Protein AF-A0A3E0NL50-F1 (afdb_monomer)

Foldseek 3Di:
DDPPPPPDVVVVVVVVVVVVVVVVVVVVVVVVVVVVLVVVLQVLLVVLQVCLVVVVLVSNLVSLVVVVVVDVPDDDCADPSNVSSLVSNCSSCVVVVNLVVSLVVLLVSLQRPNNQQDADDPVSLCSVLVSCVQQVVLVSNLVSLVSNCVNVVPNPSSVQSNLLSCCQAPLVVSLVVLLVCVVVVHDDDLVSLLSSLVSCLVLLNLVSSDSSLDDAFDPPDDPVSRVSSLLSQLLSCLSQLHLVSNLVSLVVVVVVPDDPLNSLLSSLCSCVLQVVDDLVVSLVSLVVNQVVLVPDPDVVSVLVSLLVNLLSCVLVVVLVVSLVSVVVCCVPPVDHFLDDNVQSVLSNVVVVVVVVVPADFFKFKEKEFQDAQQKKKWKFDAPPPAQQDATDIDGDRHRMDIDIGGFDLFWIKMWIAHNVRFTQFIATHGGDGHYYHYAYRPGDRPVQLPLLPLPCQDPAFAADPPFAFEAAEAEAQAGSRLVNVCVSSSLLVLVVVLLQQFEWEWEFAVVLALQSLVCLQFFFPLPDDPPLVVLVSVQFSSQFSSSHNARPSVVCVVVTDPGDTLQQLQALAQAKAAAAADRGGPVDPQHHQWIGHDNRDIDRNRRQRQFAADDPVLCVSFPQLVVCCVDPLVRLLRRLVSQLVNSLVVLLVVRHRHHHHYSNSLLVVCLRWVNRNRDPHTPRQNGSSSSSSSSVSVSVSSVSRSDGQSYKYWYWHSFHDSHSSDTHRTIIIGMHHPLGDRSHYDPAHFYSSQNSQLNCVSNPHHDPGDNRSCVVSSVSRVVVVVVVPDDPDDD

Solvent-accessible surface area (backbone atoms only — not comparable to full-atom values): 41735 Å² total; per-residue (Å²): 138,81,86,77,78,77,82,57,72,67,56,60,56,50,52,53,50,52,53,51,49,51,51,52,51,50,51,50,49,54,50,50,54,51,50,56,49,51,52,52,53,48,53,53,34,49,50,26,40,50,26,40,73,70,70,37,32,67,62,12,48,56,57,44,61,57,45,53,62,52,46,79,72,70,61,81,87,55,44,74,58,58,53,54,35,51,56,32,39,31,55,20,29,46,76,70,70,41,43,71,57,31,22,52,56,40,27,59,60,54,60,47,80,73,37,79,73,61,46,67,59,68,70,57,44,48,42,12,34,54,37,23,47,69,70,67,36,26,72,53,30,32,52,32,48,53,48,27,36,67,46,59,74,47,66,75,83,48,51,61,62,39,46,61,26,38,39,77,80,38,44,68,61,44,44,53,51,52,44,54,36,49,76,72,66,50,90,68,64,65,67,60,55,52,50,48,28,49,57,24,48,79,63,75,31,24,68,58,25,45,58,65,59,50,97,58,70,66,95,85,54,53,67,70,59,42,51,53,45,41,51,53,49,24,49,25,23,24,44,61,47,27,54,68,45,25,52,53,36,50,52,55,41,41,76,74,65,52,44,73,35,45,49,26,35,52,47,21,49,44,32,47,56,20,60,60,43,54,72,70,59,25,49,50,29,34,60,67,12,58,92,46,44,93,69,37,95,50,70,64,57,47,45,48,45,49,38,52,48,30,52,55,28,40,79,69,68,38,27,78,58,17,49,56,50,48,53,55,38,37,76,72,66,74,52,56,76,53,66,49,68,65,57,48,53,46,54,49,49,49,67,51,42,62,79,68,69,65,56,92,75,31,47,14,38,41,32,42,33,66,46,44,66,53,21,35,41,32,32,52,62,55,77,93,54,65,60,72,49,71,56,52,76,43,75,31,83,35,48,54,47,79,45,83,41,60,17,56,96,53,63,46,35,40,38,32,25,42,79,86,68,46,52,32,42,28,33,27,36,68,47,51,67,74,37,75,44,74,47,72,51,69,76,41,84,53,73,62,73,68,72,59,71,70,71,80,72,66,96,60,60,49,84,49,89,83,69,57,31,39,40,38,40,31,37,28,41,35,29,29,51,62,53,45,54,36,50,76,66,65,58,29,63,42,55,54,48,47,46,54,56,3,29,31,36,39,24,37,18,87,64,45,37,63,23,38,28,48,45,27,29,41,28,36,65,63,87,80,56,67,75,61,47,53,52,40,36,55,19,20,42,52,9,22,48,93,48,8,62,54,31,91,46,55,80,51,58,86,75,50,74,90,60,73,38,46,45,54,66,48,0,45,42,89,37,24,16,35,32,42,58,54,62,34,17,64,62,42,81,89,40,44,42,26,33,20,34,51,66,50,44,76,44,77,57,78,88,67,46,71,57,38,80,78,48,75,65,64,44,69,64,37,90,72,46,73,74,38,55,89,40,75,55,24,56,31,52,11,26,40,48,13,42,52,47,40,53,47,54,50,52,77,64,65,76,60,33,33,42,38,33,38,30,62,34,48,33,59,35,36,39,46,38,34,44,78,67,65,42,74,44,76,58,68,71,81,42,69,47,58,49,48,54,36,50,52,25,57,54,49,40,53,51,67,66,63,43,38,52,43,24,34,44,34,46,29,26,41,13,5,59,64,52,47,87,36,62,23,41,56,6,27,33,38,35,35,38,68,39,51,53,53,57,33,70,52,92,60,65,27,32,43,39,6,48,33,40,47,55,39,43,76,72,73,43,88,73,101,42,40,43,36,62,41,58,72,59,51,60,46,34,56,62,48,62,68,56,73,73,58,75,82,77,89,126

Mean predicted aligned error: 12.33 Å

pLDDT: mean 82.99, std 14.35, range [34.38, 98.44]

Secondary structure (DSSP, 8-state):
--------HHHHHHHHHHHHHHHHHHHHHHHHHHHHHHHHHHHHHHHHHHHHHTT-HHHHHHHHHHHHHHHHHH--S--HHHHHHHHHHHHHHHHTT-HHHHHHHHHHHHH-TT-TT----HHHHHHHHHHHHHTT-HHHHHHHHHHHHHHHS-TTTTHHHHHHHHHTT-HHHHHHHHHHHHHTT----HHHHHHHHHHHHTTT-HHHHHHHH-SS--TT--HHHHHHHHHHHHHHHHHTT-HHHHHHHHHHHHTTT--HHHHHHHHHHHHHHTTSS-HHHHHHHHHTTGGGGGG-S-HHHHHHHHHHHHHHHHHTT-HHHHHHHHHHHHHHHS--TT--HHHHHHHHHHHHHTTTT--TT-EEEEEEES--TT-EEEEPPPTTS-TTPPPEEEE-SSSEEEEEEE--SSPEEEEEE-TTS-EEEEEEE---TT-EEEEE------------------SSPBPP-S---EEEEEETT--HHHHHHHHHTT--HHHHHHHHHSEEEEEE-SS--HHHHHHHHHSTT----HHHHHHHHHHHHHHHSTT--S-TTGGGGGGS--PPPHHHHHHTTT--EEEES---SSS-TTSTTEEE-STT-EEE-TT--S--PPPHHHHHHSTTGGGTTTSHHHHHHHHHHHHHHHHHHHHHH---SEEEEEETHHHHHHHHHHHHHHSSB--TT--HHHHHHHHHHHHHHHHHHH-BSS-EEEEE-S-EEEETTEEESEEEEEEESTT--TTEE-SSPEEGGGHHHHHHHHTT-------TTTHHHHHHHHHHHHHHTS-----

Structure (mmCIF, N/CA/C/O backbone):
data_AF-A0A3E0NL50-F1
#
_entry.id   AF-A0A3E0NL50-F1
#
loop_
_atom_site.group_PDB
_atom_site.id
_atom_site.type_symbol
_atom_site.label_atom_id
_atom_site.label_alt_id
_atom_site.label_comp_id
_atom_site.label_asym_id
_atom_site.label_entity_id
_atom_site.label_seq_id
_atom_site.pdbx_PDB_ins_code
_atom_site.Cartn_x
_atom_site.Cartn_y
_atom_site.Cartn_z
_atom_site.occupancy
_atom_site.B_iso_or_equiv
_atom_site.auth_seq_id
_atom_site.auth_comp_id
_atom_site.auth_asym_id
_atom_site.auth_atom_id
_atom_site.pdbx_PDB_model_num
ATOM 1 N N . MET A 1 1 ? -16.130 -70.785 71.640 1.00 41.66 1 MET A N 1
ATOM 2 C CA . MET A 1 1 ? -14.983 -70.011 72.163 1.00 41.66 1 MET A CA 1
ATOM 3 C C . MET A 1 1 ? -15.136 -68.603 71.625 1.00 41.66 1 MET A C 1
ATOM 5 O O . MET A 1 1 ? -15.283 -68.473 70.420 1.00 41.66 1 MET A O 1
ATOM 9 N N . SER A 1 2 ? -15.252 -67.602 72.498 1.00 42.31 2 SER A N 1
ATOM 10 C CA . SER A 1 2 ? -15.604 -66.226 72.123 1.00 42.31 2 SER A CA 1
ATOM 11 C C . SER A 1 2 ? -14.499 -65.293 72.600 1.00 42.31 2 SER A C 1
ATOM 13 O O . SER A 1 2 ? -14.381 -65.048 73.800 1.00 42.31 2 SER A O 1
ATOM 15 N N . GLU A 1 3 ? -13.659 -64.822 71.679 1.00 45.75 3 GLU A N 1
ATOM 16 C CA . GLU A 1 3 ? -12.664 -63.793 71.980 1.00 45.75 3 GLU A CA 1
ATOM 17 C C . GLU A 1 3 ? -13.363 -62.435 72.072 1.00 45.75 3 GLU A C 1
ATOM 19 O O . GLU A 1 3 ? -13.596 -61.747 71.078 1.00 45.75 3 GLU A O 1
ATOM 24 N N . ALA A 1 4 ? -13.720 -62.049 73.296 1.00 51.16 4 ALA A N 1
ATOM 25 C CA . ALA A 1 4 ? -14.213 -60.713 73.588 1.00 51.16 4 ALA A CA 1
ATOM 26 C C . ALA A 1 4 ? -13.053 -59.707 73.494 1.00 51.16 4 ALA A C 1
ATOM 28 O O . ALA A 1 4 ? -12.377 -59.421 74.483 1.00 51.16 4 ALA A O 1
ATOM 29 N N . ALA A 1 5 ? -12.818 -59.173 72.294 1.00 52.50 5 ALA A N 1
ATOM 30 C CA . ALA A 1 5 ? -11.854 -58.104 72.070 1.00 52.50 5 ALA A CA 1
ATOM 31 C C . ALA A 1 5 ? -12.273 -56.841 72.845 1.00 52.50 5 ALA A C 1
ATOM 33 O O . ALA A 1 5 ? -13.161 -56.092 72.433 1.00 52.50 5 ALA A O 1
ATOM 34 N N . THR A 1 6 ? -11.628 -56.600 73.987 1.00 54.03 6 THR A N 1
ATOM 35 C CA . THR A 1 6 ? -11.828 -55.394 74.793 1.00 54.03 6 THR A CA 1
ATOM 36 C C . THR A 1 6 ? -11.326 -54.174 74.024 1.00 54.03 6 THR A C 1
ATOM 38 O O . THR A 1 6 ? -10.121 -53.918 73.961 1.00 54.03 6 THR A O 1
ATOM 41 N N . ASN A 1 7 ? -12.254 -53.418 73.436 1.00 58.59 7 ASN A N 1
ATOM 42 C CA . ASN A 1 7 ? -11.962 -52.165 72.748 1.00 58.59 7 ASN A CA 1
ATOM 43 C C . ASN A 1 7 ? -11.569 -51.091 73.776 1.00 58.59 7 ASN A C 1
ATOM 45 O O . ASN A 1 7 ? -12.418 -50.388 74.318 1.00 58.59 7 ASN A O 1
ATOM 49 N N . ASP A 1 8 ? -10.273 -50.996 74.068 1.00 59.62 8 ASP A N 1
ATOM 50 C CA . ASP A 1 8 ? -9.720 -49.995 74.977 1.00 59.62 8 ASP A CA 1
ATOM 51 C C . ASP A 1 8 ? -9.766 -48.588 74.334 1.00 59.62 8 ASP A C 1
ATOM 53 O O . ASP A 1 8 ? -9.030 -48.329 73.370 1.00 59.62 8 ASP A O 1
ATOM 57 N N . PRO A 1 9 ? -10.575 -47.643 74.861 1.00 59.41 9 PRO A N 1
ATOM 58 C CA . PRO A 1 9 ? -10.674 -46.287 74.322 1.00 59.41 9 PRO A CA 1
ATOM 59 C C . PRO A 1 9 ? -9.377 -45.468 74.473 1.00 59.41 9 PRO A C 1
ATOM 61 O O . PRO A 1 9 ? -9.262 -44.395 73.870 1.00 59.41 9 PRO A O 1
ATOM 64 N N . SER A 1 10 ? -8.379 -45.951 75.227 1.00 61.84 10 SER A N 1
ATOM 65 C CA . SER A 1 10 ? -7.043 -45.345 75.276 1.00 61.84 10 SER A CA 1
ATOM 66 C C . SER A 1 10 ? -6.328 -45.420 73.915 1.00 61.84 10 SER A C 1
ATOM 68 O O . SER A 1 10 ? -5.708 -44.437 73.492 1.00 61.84 10 SER A O 1
ATOM 70 N N . ARG A 1 11 ? -6.487 -46.531 73.172 1.00 63.06 11 ARG A N 1
ATOM 71 C CA . ARG A 1 11 ? -5.822 -46.755 71.874 1.00 63.06 11 ARG A CA 1
ATOM 72 C C . ARG A 1 11 ? -6.286 -45.763 70.810 1.00 63.06 11 ARG A C 1
ATOM 74 O O . ARG A 1 11 ? -5.451 -45.202 70.106 1.00 63.06 11 ARG A O 1
ATOM 81 N N . GLY A 1 12 ? -7.587 -45.470 70.741 1.00 69.81 12 GLY A N 1
ATOM 82 C CA . GLY A 1 12 ? -8.133 -44.491 69.791 1.00 69.81 12 GLY A CA 1
ATOM 83 C C . GLY A 1 12 ? -7.579 -43.075 70.000 1.00 69.81 12 GLY A C 1
ATOM 84 O O . GLY A 1 12 ? -7.231 -42.389 69.039 1.00 69.81 12 GLY A O 1
ATOM 85 N N . ARG A 1 13 ? -7.406 -42.654 71.263 1.00 75.50 13 ARG A N 1
ATOM 86 C CA . ARG A 1 13 ? -6.807 -41.348 71.600 1.00 75.50 13 ARG A CA 1
ATOM 87 C C . ARG A 1 13 ? -5.310 -41.289 71.293 1.00 75.50 13 ARG A C 1
ATOM 89 O O . ARG A 1 13 ? -4.818 -40.222 70.931 1.00 75.50 13 ARG A O 1
ATOM 96 N N . LEU A 1 14 ? -4.594 -42.407 71.428 1.00 79.88 14 LEU A N 1
ATOM 97 C CA . LEU A 1 14 ? -3.179 -42.497 71.066 1.00 79.88 14 LEU A CA 1
ATOM 98 C C . LEU A 1 14 ? -2.991 -42.372 69.547 1.00 79.88 14 LEU A C 1
ATOM 100 O O . LEU A 1 14 ? -2.214 -41.530 69.104 1.00 79.88 14 LEU A O 1
ATOM 104 N N . VAL A 1 15 ? -3.753 -43.138 68.757 1.00 81.00 15 VAL A N 1
ATOM 105 C CA . VAL A 1 15 ? -3.698 -43.099 67.284 1.00 81.00 15 VAL A CA 1
ATOM 106 C C . VAL A 1 15 ? -4.024 -41.700 66.757 1.00 81.00 15 VAL A C 1
ATOM 108 O O . VAL A 1 15 ? -3.262 -41.169 65.955 1.00 81.00 15 VAL A O 1
ATOM 111 N N . LEU A 1 16 ? -5.084 -41.054 67.261 1.00 84.25 16 LEU A N 1
ATOM 112 C CA . LEU A 1 16 ? -5.447 -39.695 66.841 1.00 84.25 16 LEU A CA 1
ATOM 113 C C . LEU A 1 16 ? -4.331 -38.673 67.123 1.00 84.25 16 LEU A C 1
ATOM 115 O O . LEU A 1 16 ? -4.051 -37.824 66.281 1.00 84.25 16 LEU A O 1
ATOM 119 N N . ARG A 1 17 ? -3.659 -38.767 68.280 1.00 86.69 17 ARG A N 1
ATOM 120 C CA . ARG A 1 17 ? -2.524 -37.891 68.625 1.00 86.69 17 ARG A CA 1
ATOM 121 C C . ARG A 1 17 ? -1.309 -38.125 67.730 1.00 86.69 17 ARG A C 1
ATOM 123 O O . ARG A 1 17 ? -0.671 -37.155 67.339 1.00 86.69 17 ARG A O 1
ATOM 130 N N . VAL A 1 18 ? -1.005 -39.380 67.391 1.00 87.00 18 VAL A N 1
ATOM 131 C CA . VAL A 1 18 ? 0.091 -39.717 66.468 1.00 87.00 18 VAL A CA 1
ATOM 132 C C . VAL A 1 18 ? -0.210 -39.197 65.061 1.00 87.00 18 VAL A C 1
ATOM 134 O O . VAL A 1 18 ? 0.647 -38.552 64.469 1.00 87.00 18 VAL A O 1
ATOM 137 N N . VAL A 1 19 ? -1.433 -39.386 64.553 1.00 88.88 19 VAL A N 1
ATOM 138 C CA . VAL A 1 19 ? -1.855 -38.853 63.244 1.00 88.88 19 VAL A CA 1
ATOM 139 C C . VAL A 1 19 ? -1.780 -37.323 63.214 1.00 88.88 19 VAL A C 1
ATOM 141 O O . VAL A 1 19 ? -1.236 -36.764 62.264 1.00 88.88 19 VAL A O 1
ATOM 144 N N . LEU A 1 20 ? -2.249 -36.638 64.265 1.00 90.38 20 LEU A N 1
ATOM 145 C CA . LEU A 1 20 ? -2.163 -35.177 64.361 1.00 90.38 20 LEU A CA 1
ATOM 146 C C . LEU A 1 20 ? -0.705 -34.685 64.410 1.00 90.38 20 LEU A C 1
ATOM 148 O O . LEU A 1 20 ? -0.370 -33.701 63.757 1.00 90.38 20 LEU A O 1
ATOM 152 N N . LEU A 1 21 ? 0.171 -35.378 65.147 1.00 92.19 21 LEU A N 1
ATOM 153 C CA . LEU A 1 21 ? 1.597 -35.052 65.224 1.00 92.19 21 LEU A CA 1
ATOM 154 C C . LEU A 1 21 ? 2.298 -35.254 63.873 1.00 92.19 21 LEU A C 1
ATOM 156 O O . LEU A 1 21 ? 3.069 -34.394 63.460 1.00 92.19 21 LEU A O 1
ATOM 160 N N . VAL A 1 22 ? 2.008 -36.349 63.165 1.00 91.88 22 VAL A N 1
ATOM 161 C CA . VAL A 1 22 ? 2.548 -36.615 61.820 1.00 91.88 22 VAL A CA 1
ATOM 162 C C . VAL A 1 22 ? 2.063 -35.564 60.818 1.00 91.88 22 VAL A C 1
ATOM 164 O O . VAL A 1 22 ? 2.869 -35.067 60.037 1.00 91.88 22 VAL A O 1
ATOM 167 N N . LEU A 1 23 ? 0.790 -35.155 60.879 1.00 92.31 23 LEU A N 1
ATOM 168 C CA . LEU A 1 23 ? 0.261 -34.050 60.071 1.00 92.31 23 LEU A CA 1
ATOM 169 C C . LEU A 1 23 ? 0.956 -32.718 60.384 1.00 92.31 23 LEU A C 1
ATOM 171 O O . LEU A 1 23 ? 1.362 -32.018 59.460 1.00 92.31 23 LEU A O 1
ATOM 175 N N . LEU A 1 24 ? 1.148 -32.380 61.663 1.00 92.88 2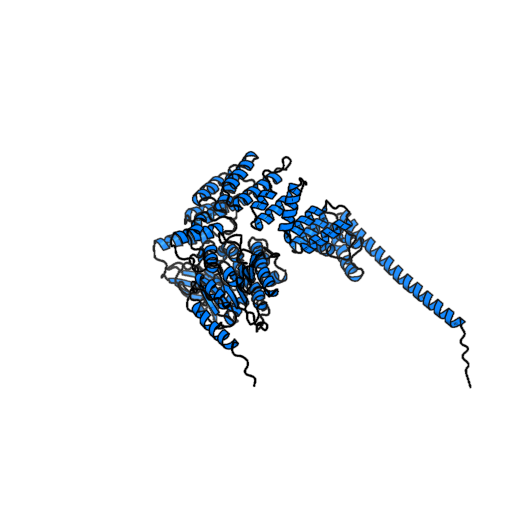4 LEU A N 1
ATOM 176 C CA . LEU A 1 24 ? 1.859 -31.164 62.071 1.00 92.88 24 LEU A CA 1
ATOM 177 C C . LEU A 1 24 ? 3.326 -31.172 61.619 1.00 92.88 24 LEU A C 1
ATOM 179 O O . LEU A 1 24 ? 3.813 -30.154 61.133 1.00 92.88 24 LEU A O 1
ATOM 183 N N . LEU A 1 25 ? 4.017 -32.311 61.717 1.00 92.12 25 LEU A N 1
ATOM 184 C CA . LEU A 1 25 ? 5.388 -32.471 61.225 1.00 92.12 25 LEU A CA 1
ATOM 185 C C . LEU A 1 25 ? 5.463 -32.387 59.694 1.00 92.12 25 LEU A C 1
ATOM 187 O O . LEU A 1 25 ? 6.378 -31.754 59.172 1.00 92.12 25 LEU A O 1
ATOM 191 N N . ALA A 1 26 ? 4.495 -32.955 58.969 1.00 91.44 26 ALA A N 1
ATOM 192 C CA . ALA A 1 26 ? 4.411 -32.836 57.514 1.00 91.44 26 ALA A CA 1
ATOM 193 C C . ALA A 1 26 ? 4.161 -31.381 57.076 1.00 91.44 26 ALA A C 1
ATOM 195 O O . ALA A 1 26 ? 4.843 -30.883 56.183 1.00 91.44 26 ALA A O 1
ATOM 196 N N . VAL A 1 27 ? 3.247 -30.667 57.744 1.00 92.62 27 VAL A N 1
ATOM 197 C CA . VAL A 1 27 ? 3.006 -29.233 57.507 1.00 92.62 27 VAL A CA 1
ATOM 198 C C . VAL A 1 27 ? 4.258 -28.411 57.824 1.00 92.62 27 VAL A C 1
ATOM 200 O O . VAL A 1 27 ? 4.662 -27.591 57.003 1.00 92.62 27 VAL A O 1
ATOM 203 N N . ALA A 1 28 ? 4.922 -28.661 58.956 1.00 91.50 28 ALA A N 1
ATOM 204 C CA . ALA A 1 28 ? 6.165 -27.981 59.320 1.00 91.50 28 ALA A CA 1
ATOM 205 C C . ALA A 1 28 ? 7.293 -28.240 58.306 1.00 91.50 28 ALA A C 1
ATOM 207 O O . ALA A 1 28 ? 7.998 -27.305 57.934 1.00 91.50 28 ALA A O 1
ATOM 208 N N . ALA A 1 29 ? 7.431 -29.469 57.797 1.00 91.44 29 ALA A N 1
ATOM 209 C CA . ALA A 1 29 ? 8.400 -29.804 56.754 1.00 91.44 29 ALA A CA 1
ATOM 210 C C . ALA A 1 29 ? 8.091 -29.091 55.425 1.00 91.44 29 ALA A C 1
ATOM 212 O O . ALA A 1 29 ? 8.995 -28.529 54.808 1.00 91.44 29 ALA A O 1
ATOM 213 N N . VAL A 1 30 ? 6.821 -29.038 55.003 1.00 88.69 30 VAL A N 1
ATOM 214 C CA . VAL A 1 30 ? 6.399 -28.294 53.800 1.00 88.69 30 VAL A CA 1
ATOM 215 C C . VAL A 1 30 ? 6.650 -26.790 53.953 1.00 88.69 30 VAL A C 1
ATOM 217 O O . VAL A 1 30 ? 7.126 -26.152 53.013 1.00 88.69 30 VAL A O 1
ATOM 220 N N . LEU A 1 31 ? 6.383 -26.218 55.131 1.00 86.38 31 LEU A N 1
ATOM 221 C CA . LEU A 1 31 ? 6.675 -24.813 55.430 1.00 86.38 31 LEU A CA 1
ATOM 222 C C . LEU A 1 31 ? 8.184 -24.533 55.455 1.00 86.38 31 LEU A C 1
ATOM 224 O O . LEU A 1 31 ? 8.616 -23.546 54.866 1.00 86.38 31 LEU A O 1
ATOM 228 N N . ALA A 1 32 ? 8.994 -25.414 56.046 1.00 87.00 32 ALA A N 1
ATOM 229 C CA . ALA A 1 32 ? 10.451 -25.288 56.052 1.00 87.00 32 ALA A CA 1
ATOM 230 C C . ALA A 1 32 ? 11.044 -25.373 54.634 1.00 87.00 32 ALA A C 1
ATOM 232 O O . ALA A 1 32 ? 11.881 -24.550 54.270 1.00 87.00 32 ALA A O 1
ATOM 233 N N . VAL A 1 33 ? 10.570 -26.303 53.795 1.00 85.19 33 VAL A N 1
ATOM 234 C CA . VAL A 1 33 ? 10.983 -26.395 52.382 1.00 85.19 33 VAL A CA 1
ATOM 235 C C . VAL A 1 33 ? 10.572 -25.143 51.602 1.00 85.19 33 VAL A C 1
ATOM 237 O O . VAL A 1 33 ? 11.368 -24.646 50.806 1.00 85.19 33 VAL A O 1
ATOM 240 N N . ARG A 1 34 ? 9.374 -24.590 51.842 1.00 82.38 34 ARG A N 1
ATOM 241 C CA . ARG A 1 34 ? 8.952 -23.311 51.243 1.00 82.38 34 ARG A CA 1
ATOM 242 C C . ARG A 1 34 ? 9.839 -22.146 51.685 1.00 82.38 34 ARG A C 1
ATOM 244 O O . ARG A 1 34 ? 10.293 -21.404 50.822 1.00 82.38 34 ARG A O 1
ATOM 251 N N . ALA A 1 35 ? 10.144 -22.031 52.976 1.00 81.00 35 ALA A N 1
ATOM 252 C CA . ALA A 1 35 ? 11.015 -20.983 53.504 1.00 81.00 35 ALA A CA 1
ATOM 253 C C . ALA A 1 35 ? 12.442 -21.072 52.930 1.00 81.00 35 ALA A C 1
ATOM 255 O O . ALA A 1 35 ? 12.982 -20.069 52.477 1.00 81.00 35 ALA A O 1
ATOM 256 N N . VAL A 1 36 ? 13.033 -22.273 52.862 1.00 83.06 36 VAL A N 1
ATOM 257 C CA . VAL A 1 36 ? 14.366 -22.477 52.261 1.00 83.06 36 VAL A CA 1
ATOM 258 C C . VAL A 1 36 ? 14.372 -22.138 50.769 1.00 83.06 36 VAL A C 1
ATOM 260 O O . VAL A 1 36 ? 15.329 -21.526 50.297 1.00 83.06 36 VAL A O 1
ATOM 263 N N . ARG A 1 37 ? 13.316 -22.489 50.019 1.00 82.00 37 ARG A N 1
ATOM 264 C CA . ARG A 1 37 ? 13.178 -22.069 48.614 1.00 82.00 37 ARG A CA 1
ATOM 265 C C . ARG A 1 37 ? 13.084 -20.548 48.496 1.00 82.00 37 ARG A C 1
ATOM 267 O O . ARG A 1 37 ? 13.845 -19.976 47.733 1.00 82.00 37 ARG A O 1
ATOM 274 N N . GLN A 1 38 ? 12.232 -19.904 49.294 1.00 81.12 38 GLN A N 1
ATOM 275 C CA . GLN A 1 38 ? 12.049 -18.451 49.279 1.00 81.12 38 GLN A CA 1
ATOM 276 C C . GLN A 1 38 ? 13.345 -17.691 49.606 1.00 81.12 38 GLN A C 1
ATOM 278 O O . GLN A 1 38 ? 13.671 -16.733 48.913 1.00 81.12 38 GLN A O 1
ATOM 283 N N . VAL A 1 39 ? 14.117 -18.140 50.603 1.00 83.19 39 VAL A N 1
ATOM 284 C CA . VAL A 1 39 ? 15.422 -17.541 50.941 1.00 83.19 39 VAL A CA 1
ATOM 285 C C . VAL A 1 39 ? 16.433 -17.712 49.805 1.00 83.19 39 VAL A C 1
ATOM 287 O O . VAL A 1 39 ? 17.140 -16.762 49.489 1.00 83.19 39 VAL A O 1
ATOM 290 N N . ARG A 1 40 ? 16.482 -18.881 49.149 1.00 82.75 40 ARG A N 1
ATOM 291 C CA . ARG A 1 40 ? 17.352 -19.090 47.975 1.00 82.75 40 ARG A CA 1
ATOM 292 C C . ARG A 1 40 ? 16.958 -18.207 46.794 1.00 82.75 40 ARG A C 1
ATOM 294 O O . ARG A 1 40 ? 17.839 -17.653 46.155 1.00 82.75 40 ARG A O 1
ATOM 301 N N . THR A 1 41 ? 15.661 -18.057 46.530 1.00 80.69 41 THR A N 1
ATOM 302 C CA . THR A 1 41 ? 15.161 -17.157 45.485 1.00 80.69 41 THR A CA 1
ATOM 303 C C . THR A 1 41 ? 15.562 -15.709 45.762 1.00 80.69 41 THR A C 1
ATOM 305 O O . THR A 1 41 ? 16.055 -15.050 44.859 1.00 80.69 41 THR A O 1
ATOM 308 N N . LEU A 1 42 ? 15.404 -15.224 46.999 1.00 84.12 42 LEU A N 1
ATOM 309 C CA . LEU A 1 42 ? 15.813 -13.862 47.363 1.00 84.12 42 LEU A CA 1
ATOM 310 C C . LEU A 1 42 ? 17.327 -13.654 47.211 1.00 84.12 42 LEU A C 1
ATOM 312 O O . LEU A 1 42 ? 17.731 -12.678 46.595 1.00 84.12 42 LEU A O 1
ATOM 316 N N . ALA A 1 43 ? 18.144 -14.598 47.690 1.00 85.88 43 ALA A N 1
ATOM 317 C CA . ALA A 1 43 ? 19.600 -14.512 47.576 1.00 85.88 43 ALA A CA 1
ATOM 318 C C . ALA A 1 43 ? 20.089 -14.479 46.116 1.00 85.88 43 ALA A C 1
ATOM 320 O O . ALA A 1 43 ? 20.974 -13.697 45.797 1.00 85.88 43 ALA A O 1
ATOM 321 N N . ALA A 1 44 ? 19.492 -15.278 45.225 1.00 84.50 44 ALA A N 1
ATOM 322 C CA . ALA A 1 44 ? 19.857 -15.284 43.808 1.00 84.50 44 ALA A CA 1
ATOM 323 C C . ALA A 1 44 ? 19.401 -14.003 43.070 1.00 84.50 44 ALA A C 1
ATOM 325 O O . ALA A 1 44 ? 20.074 -13.532 42.158 1.00 84.50 44 ALA A O 1
ATOM 326 N N . VAL A 1 45 ? 18.284 -13.392 43.487 1.00 89.06 45 VAL A N 1
ATOM 327 C CA . VAL A 1 45 ? 17.856 -12.074 42.974 1.00 89.06 45 VAL A CA 1
ATOM 328 C C . VAL A 1 45 ? 18.828 -10.982 43.422 1.00 89.06 45 VAL A C 1
ATOM 330 O O . VAL A 1 45 ? 19.198 -10.136 42.610 1.00 89.06 45 VAL A O 1
ATOM 333 N N . ASP A 1 46 ? 19.263 -11.009 44.686 1.00 91.75 46 ASP A N 1
ATOM 334 C CA . ASP A 1 46 ? 20.304 -10.101 45.173 1.00 91.75 46 ASP A CA 1
ATOM 335 C C . ASP A 1 46 ? 21.626 -10.312 44.410 1.00 91.75 46 ASP A C 1
ATOM 337 O O . ASP A 1 46 ? 22.213 -9.324 43.993 1.00 91.75 46 ASP A O 1
ATOM 341 N N . GLU A 1 47 ? 22.035 -11.551 44.106 1.00 93.62 47 GLU A N 1
ATOM 342 C CA . GLU A 1 47 ? 23.232 -11.867 43.299 1.00 93.62 47 GLU A CA 1
ATOM 343 C C . GLU A 1 47 ? 23.200 -11.228 41.895 1.00 93.62 47 GLU A C 1
ATOM 345 O O . GLU A 1 47 ? 24.154 -10.555 41.502 1.00 93.62 47 GLU A O 1
ATOM 350 N N . VAL A 1 48 ? 22.085 -11.340 41.158 1.00 93.69 48 VAL A N 1
ATOM 351 C CA . VAL A 1 48 ? 21.932 -10.672 39.846 1.00 93.69 48 VAL A CA 1
ATOM 352 C C . VAL A 1 48 ? 21.959 -9.148 39.980 1.00 93.69 48 VAL A C 1
ATOM 354 O O . VAL A 1 48 ? 22.582 -8.463 39.169 1.00 93.69 48 VAL A O 1
ATOM 357 N N . CYS A 1 49 ? 21.308 -8.592 41.002 1.00 94.69 49 CYS A N 1
ATOM 358 C CA . CYS A 1 49 ? 21.305 -7.147 41.227 1.00 94.69 49 CYS A CA 1
ATOM 359 C C . CYS A 1 49 ? 22.665 -6.607 41.713 1.00 94.69 49 CYS A C 1
ATOM 361 O O . CYS A 1 49 ? 23.021 -5.477 41.377 1.00 94.69 49 CYS A O 1
ATOM 363 N N . GLU A 1 50 ? 23.438 -7.389 42.470 1.00 95.31 50 GLU A N 1
ATOM 364 C CA . GLU A 1 50 ? 24.813 -7.064 42.864 1.00 95.31 50 GLU A CA 1
ATOM 365 C C . GLU A 1 50 ? 25.755 -7.102 41.655 1.00 95.31 50 GLU A C 1
ATOM 367 O O . GLU A 1 50 ? 26.549 -6.176 41.496 1.00 95.31 50 GLU A O 1
ATOM 372 N N . ALA A 1 51 ? 25.614 -8.083 40.754 1.00 95.06 51 ALA A N 1
ATOM 373 C CA . ALA A 1 51 ? 26.359 -8.130 39.493 1.00 95.06 51 ALA A CA 1
ATOM 374 C C . ALA A 1 51 ? 26.089 -6.888 38.618 1.00 95.06 51 ALA A C 1
ATOM 376 O O . ALA A 1 51 ? 27.027 -6.221 38.179 1.00 95.06 51 ALA A O 1
ATOM 377 N N . VAL A 1 52 ? 24.821 -6.480 38.470 1.00 95.44 52 VAL A N 1
ATOM 378 C CA . VAL A 1 52 ? 24.444 -5.216 37.798 1.00 95.44 52 VAL A CA 1
ATOM 379 C C . VAL A 1 52 ? 25.052 -3.999 38.498 1.00 95.44 52 VAL A C 1
ATOM 381 O O . VAL A 1 52 ? 25.588 -3.112 37.834 1.00 95.44 52 VAL A O 1
ATOM 384 N N . GLY A 1 53 ? 25.008 -3.953 39.834 1.00 95.00 53 GLY A N 1
ATOM 385 C CA . GLY A 1 53 ? 25.613 -2.882 40.632 1.00 95.00 53 GLY A CA 1
ATOM 386 C C . GLY A 1 53 ? 27.142 -2.812 40.523 1.00 95.00 53 GLY A C 1
ATOM 387 O O . GLY A 1 53 ? 27.717 -1.733 40.669 1.00 95.00 53 GLY A O 1
ATOM 388 N N . ALA A 1 54 ? 27.793 -3.938 40.224 1.00 96.19 54 ALA A N 1
ATOM 389 C CA . ALA A 1 54 ? 29.220 -4.049 39.933 1.00 96.19 54 ALA A CA 1
ATOM 390 C C . ALA A 1 54 ? 29.575 -3.805 38.449 1.00 96.19 54 ALA A C 1
ATOM 392 O O . ALA A 1 54 ? 30.757 -3.828 38.107 1.00 96.19 54 ALA A O 1
ATOM 393 N N . ALA A 1 55 ? 28.577 -3.549 37.592 1.00 95.25 55 ALA A N 1
ATOM 394 C CA . ALA A 1 55 ? 28.688 -3.469 36.131 1.00 95.25 55 ALA A CA 1
ATOM 395 C C . ALA A 1 55 ? 29.182 -4.764 35.442 1.00 95.25 55 ALA A C 1
ATOM 397 O O . ALA A 1 55 ? 29.723 -4.716 34.337 1.00 95.25 55 ALA A O 1
ATOM 398 N N . ASP A 1 56 ? 28.961 -5.924 36.068 1.00 96.69 56 ASP A N 1
ATOM 399 C CA . ASP A 1 56 ? 29.197 -7.251 35.486 1.00 96.69 56 ASP A CA 1
ATOM 400 C C . ASP A 1 56 ? 27.903 -7.775 34.836 1.00 96.69 56 ASP A C 1
ATOM 402 O O . ASP A 1 56 ? 27.138 -8.568 35.395 1.00 96.69 56 ASP A O 1
ATOM 406 N N . TYR A 1 57 ? 27.600 -7.228 33.657 1.00 95.69 57 TYR A N 1
ATOM 407 C CA . TYR A 1 57 ? 26.333 -7.477 32.967 1.00 95.69 57 TYR A CA 1
ATOM 408 C C . TYR A 1 57 ? 26.234 -8.888 32.372 1.00 95.69 57 TYR A C 1
ATOM 410 O O . TYR A 1 57 ? 25.132 -9.429 32.287 1.00 95.69 57 TYR A O 1
ATOM 418 N N . ASP A 1 58 ? 27.358 -9.500 31.987 1.00 94.38 58 ASP A N 1
ATOM 419 C CA . ASP A 1 58 ? 27.372 -10.876 31.478 1.00 94.38 58 ASP A CA 1
ATOM 420 C C . ASP A 1 58 ? 27.030 -11.866 32.606 1.00 94.38 58 ASP A C 1
ATOM 422 O O . ASP A 1 58 ? 26.125 -12.689 32.439 1.00 94.38 58 ASP A O 1
ATOM 426 N N . ALA A 1 59 ? 27.643 -11.721 33.791 1.00 93.62 59 ALA A N 1
ATOM 427 C CA . ALA A 1 59 ? 27.308 -12.539 34.960 1.00 93.62 59 ALA A CA 1
ATOM 428 C C . ALA A 1 59 ? 25.839 -12.365 35.396 1.00 93.62 59 ALA A C 1
ATOM 430 O O . ALA A 1 59 ? 25.170 -13.341 35.743 1.00 93.62 59 ALA A O 1
ATOM 431 N N . ALA A 1 60 ? 25.304 -11.140 35.329 1.00 93.38 60 ALA A N 1
ATOM 432 C CA . ALA A 1 60 ? 23.901 -10.861 35.639 1.00 93.38 60 ALA A CA 1
ATOM 433 C C . ALA A 1 60 ? 22.914 -11.571 34.685 1.00 93.38 60 ALA A C 1
ATOM 435 O O . ALA A 1 60 ? 21.878 -12.092 35.124 1.00 93.38 60 ALA A O 1
ATOM 436 N N . VAL A 1 61 ? 23.213 -11.627 33.382 1.00 92.00 61 VAL A N 1
ATOM 437 C CA . VAL A 1 61 ? 22.361 -12.336 32.409 1.00 92.00 61 VAL A CA 1
ATOM 438 C C . VAL A 1 61 ? 22.506 -13.856 32.545 1.00 92.00 61 VAL A C 1
ATOM 440 O O . VAL A 1 61 ? 21.490 -14.555 32.543 1.00 92.00 61 VAL A O 1
ATOM 443 N N . GLU A 1 62 ? 23.715 -14.381 32.768 1.00 91.81 62 GLU A N 1
ATOM 444 C CA . GLU A 1 62 ? 23.925 -15.820 32.991 1.00 91.81 62 GLU A CA 1
ATOM 445 C C . GLU A 1 62 ? 23.186 -16.319 34.248 1.00 91.81 62 GLU A C 1
ATOM 447 O O . GLU A 1 62 ? 22.370 -17.246 34.165 1.00 91.81 62 GLU A O 1
ATOM 452 N N . ALA A 1 63 ? 23.383 -15.659 35.395 1.00 88.31 63 ALA A N 1
ATOM 453 C CA . ALA A 1 63 ? 22.748 -16.036 36.661 1.00 88.31 63 ALA A CA 1
ATOM 454 C C . ALA A 1 63 ? 21.210 -15.902 36.621 1.00 88.31 63 ALA A C 1
ATOM 456 O O . ALA A 1 63 ? 20.486 -16.723 37.197 1.00 88.31 63 ALA A O 1
ATOM 457 N N . SER A 1 64 ? 20.676 -14.916 35.889 1.00 87.31 64 SER A N 1
ATOM 458 C CA . SER A 1 64 ? 19.223 -14.793 35.705 1.00 87.31 64 SER A CA 1
ATOM 459 C C . SER A 1 64 ? 18.632 -15.888 34.805 1.00 87.31 64 SER A C 1
ATOM 461 O O . SER A 1 64 ? 17.531 -16.367 35.086 1.00 87.31 64 SER A O 1
ATOM 463 N N . GLY A 1 65 ? 19.368 -16.370 33.796 1.00 83.25 65 GLY A N 1
ATOM 464 C CA . GLY A 1 65 ? 18.934 -17.464 32.916 1.00 83.25 65 GLY A CA 1
ATOM 465 C C . GLY A 1 65 ? 18.831 -18.840 33.595 1.00 83.25 65 GLY A C 1
ATOM 466 O O . GLY A 1 65 ? 18.062 -19.700 33.147 1.00 83.25 65 GLY A O 1
ATOM 467 N N . GLU A 1 66 ? 19.557 -19.080 34.693 1.00 77.56 66 GLU A N 1
ATOM 468 C CA . GLU A 1 66 ? 19.315 -20.252 35.551 1.00 77.56 66 GLU A CA 1
ATOM 469 C C . GLU A 1 66 ? 18.059 -20.055 36.418 1.00 77.56 66 GLU A C 1
ATOM 471 O O . GLU A 1 66 ? 17.238 -20.973 36.552 1.00 77.56 66 GLU A O 1
ATOM 476 N N . MET A 1 67 ? 17.850 -18.843 36.944 1.00 71.69 67 MET A N 1
ATOM 477 C CA . MET A 1 67 ? 16.668 -18.516 37.743 1.00 71.69 67 MET A CA 1
ATOM 478 C C . MET A 1 67 ? 15.352 -18.639 36.978 1.00 71.69 67 MET A C 1
ATOM 480 O O . MET A 1 67 ? 14.395 -19.159 37.550 1.00 71.69 67 MET A O 1
ATOM 484 N N . GLU A 1 68 ? 15.271 -18.243 35.707 1.00 70.56 68 GLU A N 1
ATOM 485 C CA . GLU A 1 68 ? 14.039 -18.380 34.907 1.00 70.56 68 GLU A CA 1
ATOM 486 C C . GLU A 1 68 ? 13.512 -19.822 34.890 1.00 70.56 68 GLU A C 1
ATOM 488 O O . GLU A 1 68 ? 12.314 -20.061 35.074 1.00 70.56 68 GLU A O 1
ATOM 493 N N . ARG A 1 69 ? 14.416 -20.805 34.784 1.00 72.75 69 ARG A N 1
ATOM 494 C CA . ARG A 1 69 ? 14.081 -22.241 34.825 1.00 72.75 69 ARG A CA 1
ATOM 495 C C . ARG A 1 69 ? 13.527 -22.654 36.193 1.00 72.75 69 ARG A C 1
ATOM 497 O O . ARG A 1 69 ? 12.625 -23.487 36.272 1.00 72.75 69 ARG A O 1
ATOM 504 N N . LEU A 1 70 ? 14.046 -22.066 37.273 1.00 66.88 70 LEU A N 1
ATOM 505 C CA . LEU A 1 70 ? 13.587 -22.304 38.646 1.00 66.88 70 LEU A CA 1
ATOM 506 C C . LEU A 1 70 ? 12.239 -21.618 38.936 1.00 66.88 70 LEU A C 1
ATOM 508 O O . LEU A 1 70 ? 11.385 -22.208 39.606 1.00 66.88 70 LEU A O 1
ATOM 512 N N . PHE A 1 71 ? 12.019 -20.411 38.409 1.00 68.50 71 PHE A N 1
ATOM 513 C CA . PHE A 1 71 ? 10.758 -19.674 38.526 1.00 68.50 71 PHE A CA 1
ATOM 514 C C . PHE A 1 71 ? 9.629 -20.361 37.754 1.00 68.50 71 PHE A C 1
ATOM 516 O O . PHE A 1 71 ? 8.575 -20.619 38.345 1.00 68.50 71 PHE A O 1
ATOM 523 N N . ALA A 1 72 ? 9.873 -20.754 36.498 1.00 66.50 72 ALA A N 1
ATOM 524 C CA . ALA A 1 72 ? 8.927 -21.508 35.671 1.00 66.50 72 ALA A CA 1
ATOM 525 C C . ALA A 1 72 ? 8.436 -22.803 36.350 1.00 66.50 72 ALA A C 1
ATOM 527 O O . ALA A 1 72 ? 7.307 -23.238 36.125 1.00 66.50 72 ALA A O 1
ATOM 528 N N . ALA A 1 73 ? 9.261 -23.399 37.218 1.00 62.12 73 ALA A N 1
ATOM 529 C CA . ALA A 1 73 ? 8.958 -24.645 37.910 1.00 62.12 73 ALA A CA 1
ATOM 530 C C . ALA A 1 73 ? 8.281 -24.496 39.291 1.00 62.12 73 ALA A C 1
ATOM 532 O O . ALA A 1 73 ? 7.778 -25.503 39.800 1.00 62.12 73 ALA A O 1
ATOM 533 N N . SER A 1 74 ? 8.301 -23.325 39.957 1.00 53.28 74 SER A N 1
ATOM 534 C CA . SER A 1 74 ? 8.064 -23.294 41.419 1.00 53.28 74 SER A CA 1
ATOM 535 C C . SER A 1 74 ? 7.046 -22.302 42.002 1.00 53.28 74 SER A C 1
ATOM 537 O O . SER A 1 74 ? 6.666 -22.539 43.154 1.00 53.28 74 SER A O 1
ATOM 539 N N . LEU A 1 75 ? 6.590 -21.237 41.329 1.00 48.81 75 LEU A N 1
ATOM 540 C CA . LEU A 1 75 ? 5.683 -20.249 41.956 1.00 48.81 75 LEU A CA 1
ATOM 541 C C . LEU A 1 75 ? 4.746 -19.545 40.958 1.00 48.81 75 LEU A C 1
ATOM 543 O O . LEU A 1 75 ? 5.096 -19.329 39.804 1.00 48.81 75 LEU A O 1
ATOM 547 N N . LYS A 1 76 ? 3.560 -19.131 41.438 1.00 53.81 76 LYS A N 1
ATOM 548 C CA . LYS A 1 76 ? 2.754 -18.101 40.758 1.00 53.81 76 LYS A CA 1
ATOM 549 C C . LYS A 1 76 ? 3.597 -16.823 40.664 1.00 53.81 76 LYS A C 1
ATOM 551 O O . LYS A 1 76 ? 4.223 -16.458 41.658 1.00 53.81 76 LYS A O 1
ATOM 556 N N . ARG A 1 77 ? 3.598 -16.166 39.500 1.00 53.09 77 ARG A N 1
ATOM 557 C CA . ARG A 1 77 ? 4.556 -15.119 39.076 1.00 53.09 77 ARG A CA 1
ATOM 558 C C . ARG A 1 77 ? 4.447 -13.768 39.825 1.00 53.09 77 ARG A C 1
ATOM 560 O O . ARG A 1 77 ? 5.025 -12.779 39.403 1.00 53.09 77 ARG A O 1
ATOM 567 N N . SER A 1 78 ? 3.764 -13.728 40.968 1.00 52.16 78 SER A N 1
ATOM 568 C CA . SER A 1 78 ? 3.392 -12.516 41.706 1.00 52.16 78 SER A CA 1
ATOM 569 C C . SER A 1 78 ? 4.196 -12.331 43.007 1.00 52.16 78 SER A C 1
ATOM 571 O O . SER A 1 78 ? 3.623 -12.340 44.101 1.00 52.16 78 SER A O 1
ATOM 573 N N . SER A 1 79 ? 5.525 -12.232 42.924 1.00 66.69 79 SER A N 1
ATOM 574 C CA . SER A 1 79 ? 6.365 -11.884 44.081 1.00 66.69 79 SER A CA 1
ATOM 575 C C . SER A 1 79 ? 7.353 -10.773 43.741 1.00 66.69 79 SER A C 1
ATOM 577 O O . SER A 1 79 ? 7.934 -10.778 42.659 1.00 66.69 79 SER A O 1
ATOM 579 N N . ASP A 1 80 ? 7.595 -9.873 44.698 1.00 74.38 80 ASP A N 1
ATOM 580 C CA . ASP A 1 80 ? 8.520 -8.733 44.562 1.00 74.38 80 ASP A CA 1
ATOM 581 C C . ASP A 1 80 ? 9.925 -9.157 44.089 1.00 74.38 80 ASP A C 1
ATOM 583 O O . ASP A 1 80 ? 10.636 -8.398 43.437 1.00 74.38 80 ASP A O 1
ATOM 587 N N . ALA A 1 81 ? 10.316 -10.401 44.389 1.00 78.19 81 ALA A N 1
ATOM 588 C CA . ALA A 1 81 ? 11.560 -11.015 43.943 1.00 78.19 81 ALA A CA 1
ATOM 589 C C . ALA A 1 81 ? 11.609 -11.246 42.420 1.00 78.19 81 ALA A C 1
ATOM 591 O O . ALA A 1 81 ? 12.639 -10.986 41.806 1.00 78.19 81 ALA A O 1
ATOM 592 N N . ALA A 1 82 ? 10.515 -11.710 41.805 1.00 76.31 82 ALA A N 1
ATOM 593 C CA . ALA A 1 82 ? 10.442 -11.908 40.355 1.00 76.31 82 ALA A CA 1
ATOM 594 C C . ALA A 1 82 ? 10.473 -10.563 39.615 1.00 76.31 82 ALA A C 1
ATOM 596 O O . ALA A 1 82 ? 11.210 -10.405 38.646 1.00 76.31 82 ALA A O 1
ATOM 597 N N . SER A 1 83 ? 9.745 -9.574 40.137 1.00 77.44 83 SER A N 1
ATOM 598 C CA . SER A 1 83 ? 9.787 -8.193 39.661 1.00 77.44 83 SER A CA 1
ATOM 599 C C . SER A 1 83 ? 11.202 -7.620 39.696 1.00 77.44 83 SER A C 1
ATOM 601 O O . SER A 1 83 ? 11.735 -7.236 38.659 1.00 77.44 83 SER A O 1
ATOM 603 N N . ARG A 1 84 ? 11.849 -7.634 40.869 1.00 84.75 84 ARG A N 1
ATOM 604 C CA . ARG A 1 84 ? 13.204 -7.097 41.062 1.00 84.75 84 ARG A CA 1
ATOM 605 C C . ARG A 1 84 ? 14.258 -7.820 40.214 1.00 84.75 84 ARG A C 1
ATOM 607 O O . ARG A 1 84 ? 15.189 -7.172 39.745 1.00 84.75 84 ARG A O 1
ATOM 614 N N . LEU A 1 85 ? 14.090 -9.123 39.959 1.00 87.38 85 LEU A N 1
ATOM 615 C CA . LEU A 1 85 ? 14.931 -9.858 39.012 1.00 87.38 85 LEU A CA 1
ATOM 616 C C . LEU A 1 85 ? 14.822 -9.293 37.595 1.00 87.38 85 LEU A C 1
ATOM 618 O O . LEU A 1 85 ? 15.852 -9.056 36.972 1.00 87.38 85 LEU A O 1
ATOM 622 N N . VAL A 1 86 ? 13.606 -9.064 37.094 1.00 86.38 86 VAL A N 1
ATOM 623 C CA . VAL A 1 86 ? 13.395 -8.510 35.747 1.00 86.38 86 VAL A CA 1
ATOM 624 C C . VAL A 1 86 ? 13.912 -7.072 35.648 1.00 86.38 86 VAL A C 1
ATOM 626 O O . VAL A 1 86 ? 14.514 -6.730 34.633 1.00 86.38 86 VAL A O 1
ATOM 629 N N . GLU A 1 87 ? 13.791 -6.251 36.702 1.00 88.00 87 GLU A N 1
ATOM 630 C CA . GLU A 1 87 ? 14.400 -4.907 36.715 1.00 88.00 87 GLU A CA 1
ATOM 631 C C . GLU A 1 87 ? 15.932 -4.975 36.552 1.00 88.00 87 GLU A C 1
ATOM 633 O O . GLU A 1 87 ? 16.497 -4.304 35.685 1.00 88.00 87 GLU A O 1
ATOM 638 N N . CYS A 1 88 ? 16.609 -5.822 37.337 1.00 91.88 88 CYS A N 1
ATOM 639 C CA . CYS A 1 88 ? 18.065 -5.976 37.277 1.00 91.88 88 CYS A CA 1
ATOM 640 C C . CYS A 1 88 ? 18.527 -6.656 35.971 1.00 91.88 88 CYS A C 1
ATOM 642 O O . CYS A 1 88 ? 19.461 -6.182 35.324 1.00 91.88 88 CYS A O 1
ATOM 644 N N . ARG A 1 89 ? 17.844 -7.715 35.520 1.00 91.69 89 ARG A N 1
ATOM 645 C CA . ARG A 1 89 ? 18.144 -8.391 34.248 1.00 91.69 89 ARG A CA 1
ATOM 646 C C . ARG A 1 89 ? 17.969 -7.454 33.056 1.00 91.69 89 ARG A C 1
ATOM 648 O O . ARG A 1 89 ? 18.860 -7.406 32.216 1.00 91.69 89 ARG A O 1
ATOM 655 N N . CYS A 1 90 ? 16.888 -6.672 32.996 1.00 91.25 90 CYS A N 1
ATOM 656 C CA . CYS A 1 90 ? 16.719 -5.688 31.928 1.00 91.25 90 CYS A CA 1
ATOM 657 C C . CYS A 1 90 ? 17.867 -4.671 31.910 1.00 91.25 90 CYS A C 1
ATOM 659 O O . CYS A 1 90 ? 18.405 -4.392 30.843 1.00 91.25 90 CYS A O 1
ATOM 661 N N . ALA A 1 91 ? 18.294 -4.160 33.071 1.00 90.75 91 ALA A N 1
ATOM 662 C CA . ALA A 1 91 ? 19.429 -3.240 33.136 1.00 90.75 91 ALA A CA 1
ATOM 663 C C . ALA A 1 91 ? 20.716 -3.856 32.545 1.00 90.75 91 ALA A C 1
ATOM 665 O O . ALA A 1 91 ? 21.447 -3.167 31.833 1.00 90.75 91 ALA A O 1
ATOM 666 N N . ALA A 1 92 ? 20.961 -5.153 32.772 1.00 93.44 92 ALA A N 1
ATOM 667 C CA . ALA A 1 92 ? 22.074 -5.879 32.158 1.00 93.44 92 ALA A CA 1
ATOM 668 C C . ALA A 1 92 ? 21.896 -6.105 30.644 1.00 93.44 92 ALA A C 1
ATOM 670 O O . ALA A 1 92 ? 22.841 -5.893 29.886 1.00 93.44 92 ALA A O 1
ATOM 671 N N . LEU A 1 93 ? 20.698 -6.494 30.190 1.00 91.19 93 LEU A N 1
ATOM 672 C CA . LEU A 1 93 ? 20.382 -6.675 28.765 1.00 91.19 93 LEU A CA 1
ATOM 673 C C . LEU A 1 93 ? 20.566 -5.365 27.985 1.00 91.19 93 LEU A C 1
ATOM 675 O O . LEU A 1 93 ? 21.271 -5.346 26.979 1.00 91.19 93 LEU A O 1
ATOM 679 N N . SER A 1 94 ? 20.020 -4.252 28.483 1.00 87.00 94 SER A N 1
ATOM 680 C CA . SER A 1 94 ? 20.178 -2.931 27.863 1.00 87.00 94 SER A CA 1
ATOM 681 C C . SER A 1 94 ? 21.643 -2.482 27.827 1.00 87.00 94 SER A C 1
ATOM 683 O O . SER A 1 94 ? 22.097 -1.971 26.808 1.00 87.00 94 SER A O 1
ATOM 685 N N . ALA A 1 95 ? 22.424 -2.740 28.883 1.00 90.81 95 ALA A N 1
ATOM 686 C CA . ALA A 1 95 ? 23.861 -2.446 28.892 1.00 90.81 95 ALA A CA 1
ATOM 687 C C . ALA A 1 95 ? 24.677 -3.307 27.901 1.00 90.81 95 ALA A C 1
ATOM 689 O O . ALA A 1 95 ? 25.752 -2.889 27.469 1.00 90.81 95 ALA A O 1
ATOM 690 N N . ARG A 1 96 ? 24.161 -4.482 27.512 1.00 92.62 96 ARG A N 1
ATOM 691 C CA . ARG A 1 96 ? 24.726 -5.372 26.479 1.00 92.62 96 ARG A CA 1
ATOM 692 C C . ARG A 1 96 ? 24.189 -5.082 25.065 1.00 92.62 96 ARG A C 1
ATOM 694 O O . ARG A 1 96 ? 24.616 -5.731 24.116 1.00 92.62 96 ARG A O 1
ATOM 701 N N . GLY A 1 97 ? 23.286 -4.108 24.905 1.00 87.25 97 GLY A N 1
ATOM 702 C CA . GLY A 1 97 ? 22.629 -3.781 23.630 1.00 87.25 97 GLY A CA 1
ATOM 703 C C . GLY A 1 97 ? 21.477 -4.722 23.246 1.00 87.25 97 GLY A C 1
ATOM 704 O O . GLY A 1 97 ? 20.943 -4.627 22.145 1.00 87.25 97 GLY A O 1
ATOM 705 N N . GLU A 1 98 ? 21.052 -5.613 24.143 1.00 89.56 98 GLU A N 1
ATOM 706 C CA . GLU A 1 98 ? 19.989 -6.608 23.926 1.00 89.56 98 GLU A CA 1
ATOM 707 C C . GLU A 1 98 ? 18.596 -6.051 24.301 1.00 89.56 98 GLU A C 1
ATOM 709 O O . GLU A 1 98 ? 17.755 -6.728 24.900 1.00 89.56 98 GLU A O 1
ATOM 714 N N . GLU A 1 99 ? 18.331 -4.786 23.955 1.00 84.56 99 GLU A N 1
ATOM 715 C CA . GLU A 1 99 ? 17.136 -4.047 24.395 1.00 84.56 99 GLU A CA 1
ATOM 716 C C . GLU A 1 99 ? 15.811 -4.720 24.010 1.00 84.56 99 GLU A C 1
ATOM 718 O O . GLU A 1 99 ? 14.858 -4.691 24.789 1.00 84.56 99 GLU A O 1
ATOM 723 N N . LEU A 1 100 ? 15.739 -5.338 22.824 1.00 80.12 100 LEU A N 1
ATOM 724 C CA . LEU A 1 100 ? 14.545 -6.040 22.339 1.00 80.12 100 LEU A CA 1
ATOM 725 C C . LEU A 1 100 ? 14.156 -7.206 23.265 1.00 80.12 100 LEU A C 1
ATOM 727 O O . LEU A 1 100 ? 12.971 -7.491 23.448 1.00 80.12 100 LEU A O 1
ATOM 731 N N . GLN A 1 101 ? 15.144 -7.872 23.872 1.00 85.88 101 GLN A N 1
ATOM 732 C CA . GLN A 1 101 ? 14.882 -8.956 24.810 1.00 85.88 101 GLN A CA 1
ATOM 733 C C . GLN A 1 101 ? 14.314 -8.413 26.125 1.00 85.88 101 GLN A C 1
ATOM 735 O O . GLN A 1 101 ? 13.285 -8.917 26.576 1.00 85.88 101 GLN A O 1
ATOM 740 N N . CYS A 1 102 ? 14.902 -7.347 26.690 1.00 89.44 102 CYS A N 1
ATOM 741 C CA . CYS A 1 102 ? 14.313 -6.686 27.863 1.00 89.44 102 CYS A CA 1
ATOM 742 C C . CYS A 1 102 ? 12.864 -6.266 27.589 1.00 89.44 102 CYS A C 1
ATOM 744 O O . CYS A 1 102 ? 11.968 -6.584 28.370 1.00 89.44 102 CYS A O 1
ATOM 746 N N . ARG A 1 103 ? 12.637 -5.576 26.466 1.00 86.56 103 ARG A N 1
ATOM 747 C CA . ARG A 1 103 ? 11.318 -5.088 26.047 1.00 86.56 103 ARG A CA 1
ATOM 748 C C . ARG A 1 103 ? 10.252 -6.180 26.130 1.00 86.56 103 ARG A C 1
ATOM 750 O O . ARG A 1 103 ? 9.238 -5.986 26.801 1.00 86.56 103 ARG A O 1
ATOM 757 N N . ARG A 1 104 ? 10.513 -7.343 25.523 1.00 85.56 104 ARG A N 1
ATOM 758 C CA . ARG A 1 104 ? 9.604 -8.505 25.530 1.00 85.56 104 ARG A CA 1
ATOM 759 C C . ARG A 1 104 ? 9.405 -9.108 26.923 1.00 85.56 104 ARG A C 1
ATOM 761 O O . ARG A 1 104 ? 8.272 -9.400 27.300 1.00 85.56 104 ARG A O 1
ATOM 768 N N . GLU A 1 105 ? 10.475 -9.267 27.702 1.00 86.06 105 GLU A N 1
ATOM 769 C CA . GLU A 1 105 ? 10.394 -9.807 29.070 1.00 86.06 105 GLU A CA 1
ATOM 770 C C . GLU A 1 105 ? 9.561 -8.902 29.998 1.00 86.06 105 GLU A C 1
ATOM 772 O O . GLU A 1 105 ? 8.729 -9.391 30.768 1.00 86.06 105 GLU A O 1
ATOM 777 N N . VAL A 1 106 ? 9.730 -7.579 29.898 1.00 87.69 106 VAL A N 1
ATOM 778 C CA . VAL A 1 106 ? 8.963 -6.608 30.693 1.00 87.69 106 VAL A CA 1
ATOM 779 C C . VAL A 1 106 ? 7.504 -6.544 30.233 1.00 87.69 106 VAL A C 1
ATOM 781 O O . VAL A 1 106 ? 6.614 -6.513 31.085 1.00 87.69 106 VAL A O 1
ATOM 784 N N . ALA A 1 107 ? 7.235 -6.583 28.923 1.00 88.38 107 ALA A N 1
ATOM 785 C CA . ALA A 1 107 ? 5.878 -6.637 28.372 1.00 88.38 107 ALA A CA 1
ATOM 786 C C . ALA A 1 107 ? 5.078 -7.834 28.914 1.00 88.38 107 ALA A C 1
ATOM 788 O O . ALA A 1 107 ? 3.990 -7.656 29.458 1.00 88.38 107 ALA A O 1
ATOM 789 N N . GLU A 1 108 ? 5.637 -9.045 28.858 1.00 86.00 108 GLU A N 1
ATOM 790 C CA . GLU A 1 108 ? 4.974 -10.251 29.376 1.00 86.00 108 GLU A CA 1
ATOM 791 C C . GLU A 1 108 ? 4.775 -10.224 30.902 1.00 86.00 108 GLU A C 1
ATOM 793 O O . GLU A 1 108 ? 3.767 -10.731 31.407 1.00 86.00 108 GLU A O 1
ATOM 798 N N . LEU A 1 109 ? 5.673 -9.583 31.661 1.00 82.88 109 LEU A N 1
ATOM 799 C CA . LEU A 1 109 ? 5.483 -9.408 33.104 1.00 82.88 109 LEU A CA 1
ATOM 800 C C . LEU A 1 109 ? 4.404 -8.361 33.436 1.00 82.88 109 LEU A C 1
ATOM 802 O O . LEU A 1 109 ? 3.620 -8.571 34.363 1.00 82.88 109 LEU A O 1
ATOM 806 N N . LEU A 1 110 ? 4.308 -7.271 32.663 1.00 85.31 110 LEU A N 1
ATOM 807 C CA . LEU A 1 110 ? 3.241 -6.264 32.781 1.00 85.31 110 LEU A CA 1
ATOM 808 C C . LEU A 1 110 ? 1.839 -6.844 32.551 1.00 85.31 110 LEU A C 1
ATOM 810 O O . LEU A 1 110 ? 0.846 -6.261 32.996 1.00 85.31 110 LEU A O 1
ATOM 814 N N . LEU A 1 111 ? 1.747 -7.982 31.863 1.00 85.50 111 LEU A N 1
ATOM 815 C CA . LEU A 1 111 ? 0.491 -8.633 31.518 1.00 85.50 111 LEU A CA 1
ATOM 816 C C . LEU A 1 111 ? -0.037 -9.577 32.599 1.00 85.50 111 LEU A C 1
ATOM 818 O O . LEU A 1 111 ? -1.257 -9.682 32.715 1.00 85.50 111 LEU A O 1
ATOM 822 N N . ASP A 1 112 ? 0.803 -10.186 33.444 1.00 81.44 112 ASP A N 1
ATOM 823 C CA . ASP A 1 112 ? 0.341 -11.170 34.438 1.00 81.44 112 ASP A CA 1
ATOM 824 C C . ASP A 1 112 ? -0.680 -10.576 35.421 1.00 81.44 112 ASP A C 1
ATOM 826 O O . ASP A 1 112 ? -0.348 -9.786 36.307 1.00 81.44 112 ASP A O 1
ATOM 830 N N . GLU A 1 113 ? -1.945 -10.977 35.288 1.00 70.12 113 GLU A N 1
ATOM 831 C CA . GLU A 1 113 ? -3.059 -10.519 36.128 1.00 70.12 113 GLU A CA 1
ATOM 832 C C . GLU A 1 113 ? -2.883 -10.862 37.615 1.00 70.12 113 GLU A C 1
ATOM 834 O O . GLU A 1 113 ? -3.515 -10.240 38.468 1.00 70.12 113 GLU A O 1
ATOM 839 N N . HIS A 1 114 ? -1.999 -11.805 37.959 1.00 69.12 114 HIS A N 1
ATOM 840 C CA . HIS A 1 114 ? -1.717 -12.159 39.350 1.00 69.12 114 HIS A CA 1
ATOM 841 C C . HIS A 1 114 ? -0.776 -11.165 40.050 1.00 69.12 114 HIS A C 1
ATOM 843 O O . HIS A 1 114 ? -0.748 -11.133 41.282 1.00 69.12 114 HIS A O 1
ATOM 849 N N . GLY A 1 115 ? -0.044 -10.326 39.309 1.00 62.91 115 GLY A N 1
ATOM 850 C CA . GLY A 1 115 ? 0.920 -9.338 39.815 1.00 62.91 115 GLY A CA 1
ATOM 851 C C . GLY A 1 115 ? 0.313 -8.083 40.462 1.00 62.91 115 GLY A C 1
ATOM 852 O O . GLY A 1 115 ? 0.887 -7.006 40.345 1.00 62.91 115 GLY A O 1
ATOM 853 N N . VAL A 1 116 ? -0.840 -8.193 41.136 1.00 54.50 116 VAL A N 1
ATOM 854 C CA . VAL A 1 116 ? -1.758 -7.091 41.533 1.00 54.50 116 VAL A CA 1
ATOM 855 C C . VAL A 1 116 ? -1.138 -5.985 42.424 1.00 54.50 116 VAL A C 1
ATOM 857 O O . VAL A 1 116 ? -1.786 -4.976 42.683 1.00 54.50 116 VAL A O 1
ATOM 860 N N . GLY A 1 117 ? 0.102 -6.139 42.900 1.00 66.44 117 GLY A N 1
ATOM 861 C CA . GLY A 1 117 ? 0.805 -5.150 43.732 1.00 66.44 117 GLY A CA 1
ATOM 862 C C . GLY A 1 117 ? 2.023 -4.469 43.095 1.00 66.44 117 GLY A C 1
ATOM 863 O O . GLY A 1 117 ? 2.577 -3.569 43.721 1.00 66.44 117 GLY A O 1
ATOM 864 N N . TRP A 1 118 ? 2.468 -4.875 41.900 1.00 74.38 118 TRP A N 1
ATOM 865 C CA . TRP A 1 118 ? 3.701 -4.348 41.302 1.00 74.38 118 TRP A CA 1
ATOM 866 C C . TRP A 1 118 ? 3.431 -3.246 40.272 1.00 74.38 118 TRP A C 1
ATOM 868 O O . TRP A 1 118 ? 2.606 -3.395 39.373 1.00 74.38 118 TRP A O 1
ATOM 878 N N . ALA A 1 119 ? 4.186 -2.154 40.386 1.00 76.50 119 ALA A N 1
ATOM 879 C CA . ALA A 1 119 ? 4.379 -1.168 39.334 1.00 76.50 119 ALA A CA 1
ATOM 880 C C . ALA A 1 119 ? 5.894 -1.026 39.103 1.00 76.50 119 ALA A C 1
ATOM 882 O O . ALA A 1 119 ? 6.587 -0.630 40.046 1.00 76.50 119 ALA A O 1
ATOM 883 N N . PRO A 1 120 ? 6.421 -1.336 37.903 1.00 79.50 120 PRO A N 1
ATOM 884 C CA . PRO A 1 120 ? 7.816 -1.054 37.588 1.00 79.50 120 PRO A CA 1
ATOM 885 C C . PRO A 1 120 ? 8.113 0.443 37.680 1.00 79.50 120 PRO A C 1
ATOM 887 O O . PRO A 1 120 ? 7.227 1.291 37.522 1.00 79.50 120 PRO A O 1
ATOM 890 N N . GLN A 1 121 ? 9.390 0.778 37.859 1.00 82.31 121 GLN A N 1
ATOM 891 C CA . GLN A 1 121 ? 9.858 2.155 37.693 1.00 82.31 121 GLN A CA 1
ATOM 892 C C . GLN A 1 121 ? 9.489 2.685 36.296 1.00 82.31 121 GLN A C 1
ATOM 894 O O . GLN A 1 121 ? 9.499 1.927 35.323 1.00 82.31 121 GLN A O 1
ATOM 899 N N . ARG A 1 122 ? 9.201 3.995 36.178 1.00 83.00 122 ARG A N 1
ATOM 900 C CA . ARG A 1 122 ? 8.709 4.610 34.925 1.00 83.00 122 ARG A CA 1
ATOM 901 C C . ARG A 1 122 ? 9.491 4.182 33.670 1.00 83.00 122 ARG A C 1
ATOM 903 O O . ARG A 1 122 ? 8.807 3.853 32.711 1.00 83.00 122 ARG A O 1
ATOM 910 N N . PRO A 1 123 ? 10.841 4.125 33.639 1.00 83.75 123 PRO A N 1
ATOM 911 C CA . PRO A 1 123 ? 11.567 3.687 32.445 1.00 83.75 123 PRO A CA 1
ATOM 912 C C . PRO A 1 123 ? 11.163 2.284 31.981 1.00 83.75 123 PRO A C 1
ATOM 914 O O . PRO A 1 123 ? 10.811 2.119 30.825 1.00 83.75 123 PRO A O 1
ATOM 917 N N . LEU A 1 124 ? 11.107 1.302 32.886 1.00 84.25 124 LEU A N 1
ATOM 918 C CA . LEU A 1 124 ? 10.713 -0.071 32.551 1.00 84.25 124 LEU A CA 1
ATOM 919 C C . LEU A 1 124 ? 9.232 -0.169 32.174 1.00 84.25 124 LEU A C 1
ATOM 921 O O . LEU A 1 124 ? 8.880 -0.907 31.259 1.00 84.25 124 LEU A O 1
ATOM 925 N N . LEU A 1 125 ? 8.358 0.599 32.835 1.00 87.31 125 LEU A N 1
ATOM 926 C CA . LEU A 1 125 ? 6.951 0.664 32.442 1.00 87.31 125 LEU A CA 1
ATOM 927 C C . LEU A 1 125 ? 6.787 1.233 31.026 1.00 87.31 125 LEU A C 1
ATOM 929 O O . LEU A 1 125 ? 6.001 0.683 30.266 1.00 87.31 125 LEU A O 1
ATOM 933 N N . VAL A 1 126 ? 7.537 2.282 30.668 1.00 86.69 126 VAL A N 1
ATOM 934 C CA . VAL A 1 126 ? 7.607 2.819 29.298 1.00 86.69 126 VAL A CA 1
ATOM 935 C C . VAL A 1 126 ? 8.116 1.729 28.353 1.00 86.69 126 VAL A C 1
ATOM 937 O O . VAL A 1 126 ? 7.389 1.350 27.451 1.00 86.69 126 VAL A O 1
ATOM 940 N N . THR A 1 127 ? 9.273 1.118 28.624 1.00 85.00 127 THR A N 1
ATOM 941 C CA . THR A 1 127 ? 9.864 0.039 27.808 1.00 85.00 127 THR A CA 1
ATOM 942 C C . THR A 1 127 ? 8.896 -1.120 27.531 1.00 85.00 127 THR A C 1
ATOM 944 O O . THR A 1 127 ? 8.808 -1.591 26.398 1.00 85.00 127 THR A O 1
ATOM 947 N N . GLY A 1 128 ? 8.159 -1.584 28.545 1.00 88.94 128 GLY A N 1
ATOM 948 C CA . GLY A 1 128 ? 7.174 -2.655 28.384 1.00 88.94 128 GLY A CA 1
ATOM 949 C C . GLY A 1 128 ? 5.871 -2.199 27.722 1.00 88.94 128 GLY A C 1
ATOM 950 O O . GLY A 1 128 ? 5.287 -2.963 26.962 1.00 88.94 128 GLY A O 1
ATOM 951 N N . VAL A 1 129 ? 5.415 -0.965 27.964 1.00 89.50 129 VAL A N 1
ATOM 952 C CA . VAL A 1 129 ? 4.263 -0.380 27.256 1.00 89.50 129 VAL A CA 1
ATOM 953 C C . VAL A 1 129 ? 4.590 -0.178 25.784 1.00 89.50 129 VAL A C 1
ATOM 955 O O . VAL A 1 129 ? 3.811 -0.620 24.953 1.00 89.50 129 VAL A O 1
ATOM 958 N N . ASP A 1 130 ? 5.735 0.411 25.454 1.00 84.44 130 ASP A N 1
ATOM 959 C CA . ASP A 1 130 ? 6.189 0.631 24.081 1.00 84.44 130 ASP A CA 1
ATOM 960 C C . ASP A 1 130 ? 6.310 -0.694 23.328 1.00 84.44 130 ASP A C 1
ATOM 962 O O . ASP A 1 130 ? 5.895 -0.780 22.177 1.00 84.44 130 ASP A O 1
ATOM 966 N N . GLN A 1 131 ? 6.783 -1.755 23.992 1.00 88.81 131 GLN A N 1
ATOM 967 C CA . GLN A 1 131 ? 6.763 -3.098 23.419 1.00 88.81 131 GLN A CA 1
ATOM 968 C C . GLN A 1 131 ? 5.341 -3.634 23.230 1.00 88.81 131 GLN A C 1
ATOM 970 O O . GLN A 1 131 ? 5.055 -4.162 22.169 1.00 88.81 131 GLN A O 1
ATOM 975 N N . LEU A 1 132 ? 4.424 -3.465 24.190 1.00 87.19 132 LEU A N 1
ATOM 976 C CA . LEU A 1 132 ? 3.017 -3.855 24.010 1.00 87.19 132 LEU A CA 1
ATOM 977 C C . LEU A 1 132 ? 2.292 -3.020 22.943 1.00 87.19 132 LEU A C 1
ATOM 979 O O . LEU A 1 132 ? 1.294 -3.480 22.394 1.00 87.19 132 LEU A O 1
ATOM 983 N N . LEU A 1 133 ? 2.748 -1.799 22.661 1.00 81.50 133 LEU A N 1
ATOM 984 C CA . LEU A 1 133 ? 2.243 -0.963 21.573 1.00 81.50 133 LEU A CA 1
ATOM 985 C C . LEU A 1 133 ? 2.848 -1.369 20.226 1.00 81.50 133 LEU A C 1
ATOM 987 O O . LEU A 1 133 ? 2.117 -1.381 19.242 1.00 81.50 133 LEU A O 1
ATOM 991 N N . ALA A 1 134 ? 4.128 -1.749 20.192 1.00 72.94 134 ALA A N 1
ATOM 992 C CA . ALA A 1 134 ? 4.778 -2.339 19.024 1.00 72.94 134 ALA A CA 1
ATOM 993 C C . ALA A 1 134 ? 4.194 -3.722 18.682 1.00 72.94 134 ALA A C 1
ATOM 995 O O . ALA A 1 134 ? 3.907 -3.985 17.526 1.00 72.94 134 ALA A O 1
ATOM 996 N N . ASP A 1 135 ? 3.916 -4.558 19.684 1.00 75.75 135 ASP A N 1
ATOM 997 C CA . ASP A 1 135 ? 3.212 -5.842 19.548 1.00 75.75 135 ASP A CA 1
ATOM 998 C C . ASP A 1 135 ? 1.692 -5.667 19.323 1.00 75.75 135 ASP A C 1
ATOM 1000 O O . ASP A 1 135 ? 0.950 -6.646 19.332 1.00 75.75 135 ASP A O 1
ATOM 1004 N N . GLU A 1 136 ? 1.206 -4.427 19.187 1.00 73.69 136 GLU A N 1
ATOM 1005 C CA . GLU A 1 136 ? -0.187 -4.069 18.873 1.00 73.69 136 GLU A CA 1
ATOM 1006 C C . GLU A 1 136 ? -1.238 -4.649 19.819 1.00 73.69 136 GLU A C 1
ATOM 1008 O O . GLU A 1 136 ? -2.381 -4.965 19.475 1.00 73.69 136 GLU A O 1
ATOM 1013 N N . ARG A 1 137 ? -0.878 -4.644 21.098 1.00 83.81 137 ARG A N 1
ATOM 1014 C CA . ARG A 1 137 ? -1.728 -4.993 22.232 1.00 83.81 137 ARG A CA 1
ATOM 1015 C C . ARG A 1 137 ? -2.112 -3.731 23.022 1.00 83.81 137 ARG A C 1
ATOM 1017 O O . ARG A 1 137 ? -2.02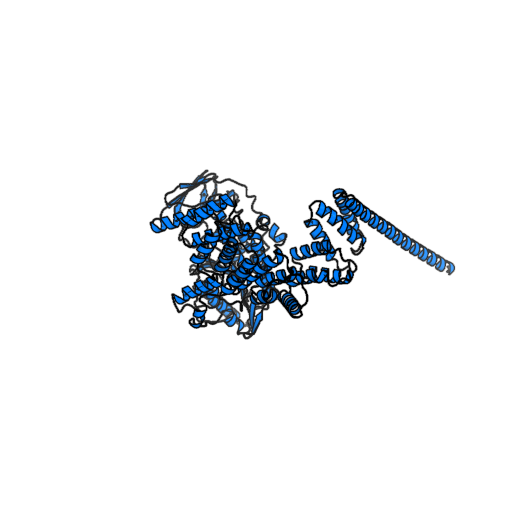0 -3.741 24.252 1.00 83.81 137 ARG A O 1
ATOM 1024 N N . PRO A 1 138 ? -2.591 -2.625 22.405 1.00 85.94 138 PRO A N 1
ATOM 1025 C CA . PRO A 1 138 ? -2.731 -1.341 23.092 1.00 85.94 138 PRO A CA 1
ATOM 1026 C C . PRO A 1 138 ? -3.811 -1.361 24.183 1.00 85.94 138 PRO A C 1
ATOM 1028 O O . PRO A 1 138 ? -3.692 -0.670 25.193 1.00 85.94 138 PRO A O 1
ATOM 1031 N N . ARG A 1 139 ? -4.831 -2.221 24.047 1.00 88.88 139 ARG A N 1
ATOM 1032 C CA . ARG A 1 139 ? -5.810 -2.497 25.114 1.00 88.88 139 ARG A CA 1
ATOM 1033 C C . ARG A 1 139 ? -5.168 -3.171 26.326 1.00 88.88 139 ARG A C 1
ATOM 1035 O O . ARG A 1 139 ? -5.597 -2.933 27.453 1.00 88.88 139 ARG A O 1
ATOM 1042 N N . GLU A 1 140 ? -4.163 -4.013 26.114 1.00 92.00 140 GLU A N 1
ATOM 1043 C CA . GLU A 1 140 ? -3.448 -4.709 27.184 1.00 92.00 140 GLU A CA 1
ATOM 1044 C C . GLU A 1 140 ? -2.376 -3.810 27.806 1.00 92.00 140 GLU A C 1
ATOM 1046 O O . GLU A 1 140 ? -2.295 -3.748 29.032 1.00 92.00 140 GLU A O 1
ATOM 1051 N N . ALA A 1 141 ? -1.673 -3.014 26.991 1.00 91.00 141 ALA A N 1
ATOM 1052 C CA . ALA A 1 141 ? -0.837 -1.903 27.443 1.00 91.00 141 ALA A CA 1
ATOM 1053 C C . ALA A 1 141 ? -1.638 -0.957 28.351 1.00 91.00 141 ALA A C 1
ATOM 1055 O O . ALA A 1 141 ? -1.245 -0.702 29.488 1.00 91.00 141 ALA A O 1
ATOM 1056 N N . TRP A 1 142 ? -2.825 -0.520 27.914 1.00 92.44 142 TRP A N 1
ATOM 1057 C CA . TRP A 1 142 ? -3.729 0.301 28.721 1.00 92.44 142 TRP A CA 1
ATOM 1058 C C . TRP A 1 142 ? -4.127 -0.381 30.040 1.00 92.44 142 TRP A C 1
ATOM 1060 O O . TRP A 1 142 ? -4.042 0.247 31.096 1.00 92.44 142 TRP A O 1
ATOM 1070 N N . ARG A 1 143 ? -4.486 -1.674 30.033 1.00 90.69 143 ARG A N 1
ATOM 1071 C CA . ARG A 1 143 ? -4.766 -2.432 31.273 1.00 90.69 143 ARG A CA 1
ATOM 1072 C C . ARG A 1 143 ? -3.547 -2.523 32.197 1.00 90.69 143 ARG A C 1
ATOM 1074 O O . ARG A 1 143 ? -3.708 -2.422 33.413 1.00 90.69 143 ARG A O 1
ATOM 1081 N N . ALA A 1 144 ? -2.344 -2.715 31.658 1.00 89.31 144 ALA A N 1
ATOM 1082 C CA . ALA A 1 144 ? -1.103 -2.715 32.431 1.00 89.31 144 ALA A CA 1
ATOM 1083 C C . ALA A 1 144 ? -0.844 -1.339 33.067 1.00 89.31 144 ALA A C 1
ATOM 1085 O O . ALA A 1 144 ? -0.576 -1.258 34.266 1.00 89.31 144 ALA A O 1
ATOM 1086 N N . ILE A 1 145 ? -1.043 -0.256 32.311 1.00 90.19 145 ILE A N 1
ATOM 1087 C CA . ILE A 1 145 ? -0.945 1.127 32.797 1.00 90.19 145 ILE A CA 1
ATOM 1088 C C . ILE A 1 145 ? -1.967 1.395 33.912 1.00 90.19 145 ILE A C 1
ATOM 1090 O O . ILE A 1 145 ? -1.595 1.942 34.949 1.00 90.19 145 ILE A O 1
ATOM 1094 N N . GLN A 1 146 ? -3.227 0.962 33.766 1.00 88.19 146 GLN A N 1
ATOM 1095 C CA . GLN A 1 146 ? -4.241 1.093 34.825 1.00 88.19 146 GLN A CA 1
ATOM 1096 C C . GLN A 1 146 ? -3.828 0.373 36.115 1.00 88.19 146 GLN A C 1
ATOM 1098 O O . GLN A 1 146 ? -3.991 0.921 37.207 1.00 88.19 146 GLN A O 1
ATOM 1103 N N . ARG A 1 147 ? -3.256 -0.833 36.013 1.00 86.12 147 ARG A N 1
ATOM 1104 C CA . ARG A 1 147 ? -2.750 -1.577 37.179 1.00 86.12 147 ARG A CA 1
ATOM 1105 C C . ARG A 1 147 ? -1.553 -0.882 37.824 1.00 86.12 147 ARG A C 1
ATOM 1107 O O . ARG A 1 147 ? -1.569 -0.651 39.032 1.00 86.12 147 ARG A O 1
ATOM 1114 N N . ALA A 1 148 ? -0.576 -0.448 37.029 1.00 85.88 148 ALA A N 1
ATOM 1115 C CA . ALA A 1 148 ? 0.566 0.323 37.517 1.00 85.88 148 ALA A CA 1
ATOM 1116 C C . ALA A 1 148 ? 0.132 1.647 38.181 1.00 85.88 148 ALA A C 1
ATOM 1118 O O . ALA A 1 148 ? 0.707 2.059 39.189 1.00 85.88 148 ALA A O 1
ATOM 1119 N N . ARG A 1 149 ? -0.932 2.289 37.684 1.00 85.88 149 ARG A N 1
ATOM 1120 C CA . ARG A 1 149 ? -1.536 3.501 38.265 1.00 85.88 149 ARG A CA 1
ATOM 1121 C C . ARG A 1 149 ? -2.188 3.233 39.621 1.00 85.88 149 ARG A C 1
ATOM 1123 O O . ARG A 1 149 ? -2.030 4.039 40.536 1.00 85.88 149 ARG A O 1
ATOM 1130 N N . GLN A 1 150 ? -2.874 2.100 39.770 1.00 84.38 150 GLN A N 1
ATOM 1131 C CA . GLN A 1 150 ? -3.463 1.673 41.044 1.00 84.38 150 GLN A CA 1
ATOM 1132 C C . GLN A 1 150 ? -2.389 1.314 42.084 1.00 84.38 150 GLN A C 1
ATOM 1134 O O . GLN A 1 150 ? -2.535 1.680 43.249 1.00 84.38 150 GLN A O 1
ATOM 1139 N N . ALA A 1 151 ? -1.301 0.655 41.672 1.00 82.44 151 ALA A N 1
ATOM 1140 C CA . 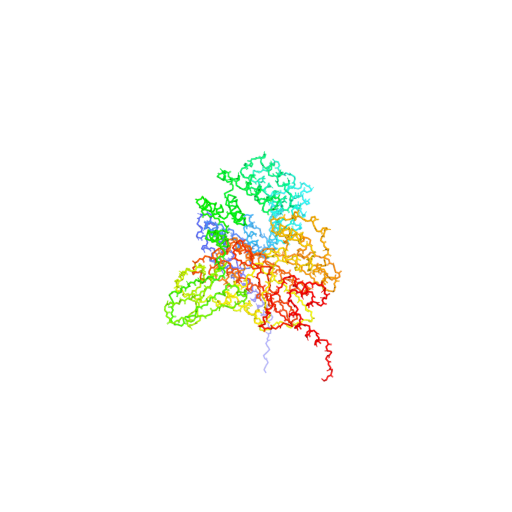ALA A 1 151 ? -0.221 0.238 42.570 1.00 82.44 151 ALA A CA 1
ATOM 1141 C C . ALA A 1 151 ? 0.747 1.376 42.963 1.00 82.44 151 ALA A C 1
ATOM 1143 O O . ALA A 1 151 ? 1.189 1.435 44.108 1.00 82.44 151 ALA A O 1
ATOM 1144 N N . SER A 1 152 ? 1.061 2.308 42.055 1.00 77.94 152 SER A N 1
ATOM 1145 C CA . SER A 1 152 ? 2.036 3.393 42.301 1.00 77.94 152 SER A CA 1
ATOM 1146 C C . SER A 1 152 ? 1.497 4.589 43.099 1.00 77.94 152 SER A C 1
ATOM 1148 O O . SER A 1 152 ? 2.276 5.446 43.523 1.00 77.94 152 SER A O 1
ATOM 1150 N N . GLY A 1 153 ? 0.173 4.713 43.256 1.00 72.12 153 GLY A N 1
ATOM 1151 C CA . GLY A 1 153 ? -0.468 5.839 43.952 1.00 72.12 153 GLY A CA 1
ATOM 1152 C C . GLY A 1 153 ? -0.240 7.222 43.317 1.00 72.12 153 GLY A C 1
ATOM 1153 O O . GLY A 1 153 ? -0.616 8.227 43.915 1.00 72.12 153 GLY A O 1
ATOM 1154 N N . SER A 1 154 ? 0.360 7.284 42.122 1.00 67.88 154 SER A N 1
ATOM 1155 C CA . SER A 1 154 ? 0.801 8.515 41.450 1.00 67.88 154 SER A CA 1
ATOM 1156 C C . SER A 1 154 ? 0.031 8.714 40.134 1.00 67.88 154 SER A C 1
ATOM 1158 O O . SER A 1 154 ? 0.555 8.403 39.062 1.00 67.88 154 SER A O 1
ATOM 1160 N N . PRO A 1 155 ? -1.232 9.190 40.179 1.00 67.38 155 PRO A N 1
ATOM 1161 C CA . PRO A 1 155 ? -2.143 9.142 39.034 1.00 67.38 155 PRO A CA 1
ATOM 1162 C C . PRO A 1 155 ? -1.697 9.967 37.821 1.00 67.38 155 PRO A C 1
ATOM 1164 O O . PRO A 1 155 ? -2.061 9.612 36.702 1.00 67.38 155 PRO A O 1
ATOM 1167 N N . ASP A 1 156 ? -0.924 11.034 38.026 1.00 68.12 156 ASP A N 1
ATOM 1168 C CA . ASP A 1 156 ? -0.531 11.954 36.953 1.00 68.12 156 ASP A CA 1
ATOM 1169 C C . ASP A 1 156 ? 0.647 11.429 36.121 1.00 68.12 156 ASP A C 1
ATOM 1171 O O . ASP A 1 156 ? 0.729 11.703 34.926 1.00 68.12 156 ASP A O 1
ATOM 1175 N N . LEU A 1 157 ? 1.527 10.613 36.720 1.00 64.56 157 LEU A N 1
ATOM 1176 C CA . LEU A 1 157 ? 2.762 10.138 36.080 1.00 64.56 157 LEU A CA 1
ATOM 1177 C C . LEU A 1 157 ? 2.501 9.228 34.867 1.00 64.56 157 LEU A C 1
ATOM 1179 O O . LEU A 1 157 ? 3.374 9.080 34.015 1.00 64.56 157 LEU A O 1
ATOM 1183 N N . LEU A 1 158 ? 1.319 8.603 34.819 1.00 81.62 158 LEU A N 1
ATOM 1184 C CA . LEU A 1 158 ? 0.947 7.575 33.842 1.00 81.62 158 LEU A CA 1
ATOM 1185 C C . LEU A 1 158 ? -0.178 8.000 32.887 1.00 81.62 158 LEU A C 1
ATOM 1187 O O . LEU A 1 158 ? -0.487 7.258 31.957 1.00 81.62 158 LEU A O 1
ATOM 1191 N N . ARG A 1 159 ? -0.762 9.196 33.072 1.00 82.31 159 ARG A N 1
ATOM 1192 C CA . ARG A 1 159 ? -1.814 9.747 32.192 1.00 82.31 159 ARG A CA 1
ATOM 1193 C C . ARG A 1 159 ? -1.339 9.862 30.738 1.00 82.31 159 ARG A C 1
ATOM 1195 O O . ARG A 1 159 ? -2.131 9.693 29.823 1.00 82.31 159 ARG A O 1
ATOM 1202 N N . GLU A 1 160 ? -0.051 10.122 30.540 1.00 79.50 160 GLU A N 1
ATOM 1203 C CA . GLU A 1 160 ? 0.611 10.182 29.235 1.00 79.50 160 GLU A CA 1
ATOM 1204 C C . GLU A 1 160 ? 0.580 8.838 28.498 1.00 79.50 160 GLU A C 1
ATOM 1206 O O . GLU A 1 160 ? -0.046 8.736 27.445 1.00 79.50 160 GLU A O 1
ATOM 1211 N N . LEU A 1 161 ? 1.167 7.794 29.095 1.00 84.31 161 LEU A N 1
ATOM 1212 C CA . LEU A 1 161 ? 1.151 6.435 28.543 1.00 84.31 161 LEU A CA 1
ATOM 1213 C C . LEU A 1 161 ? -0.280 5.927 28.341 1.00 84.31 161 LEU A C 1
ATOM 1215 O O . LEU A 1 161 ? -0.565 5.264 27.348 1.00 84.31 161 LEU A O 1
ATOM 1219 N N . GLU A 1 162 ? -1.194 6.260 29.258 1.00 88.44 162 GLU A N 1
ATOM 1220 C CA . GLU A 1 162 ? -2.607 5.895 29.144 1.00 88.44 162 GLU A CA 1
ATOM 1221 C C . GLU A 1 162 ? -3.251 6.482 27.881 1.00 88.44 162 GLU A C 1
ATOM 1223 O O . GLU A 1 162 ? -3.968 5.772 27.176 1.00 88.44 162 GLU A O 1
ATOM 1228 N N . LEU A 1 163 ? -2.991 7.761 27.588 1.00 85.44 163 LEU A N 1
ATOM 1229 C CA . LEU A 1 163 ? -3.521 8.435 26.404 1.00 85.44 163 LEU A CA 1
ATOM 1230 C C . LEU A 1 163 ? -2.873 7.899 25.125 1.00 85.44 163 LEU A C 1
ATOM 1232 O O . LEU A 1 163 ? -3.606 7.613 24.186 1.00 85.44 163 LEU A O 1
ATOM 1236 N N . VAL A 1 164 ? -1.552 7.683 25.100 1.00 82.25 164 VAL A N 1
ATOM 1237 C CA . VAL A 1 164 ? -0.850 7.082 23.945 1.00 82.25 164 VAL A CA 1
ATOM 1238 C C . VAL A 1 164 ? -1.375 5.672 23.650 1.00 82.25 164 VAL A C 1
ATOM 1240 O O . VAL A 1 164 ? -1.678 5.356 22.501 1.00 82.25 164 VAL A O 1
ATOM 1243 N N . ALA A 1 165 ? -1.570 4.840 24.678 1.00 87.00 165 ALA A N 1
ATOM 1244 C CA . ALA A 1 165 ? -2.124 3.502 24.501 1.00 87.00 165 ALA A CA 1
ATOM 1245 C C . ALA A 1 165 ? -3.585 3.530 24.031 1.00 87.00 165 ALA A C 1
ATOM 1247 O O . ALA A 1 165 ? -3.950 2.790 23.121 1.00 87.00 165 ALA A O 1
ATOM 1248 N N . ARG A 1 166 ? -4.430 4.400 24.601 1.00 90.25 166 ARG A N 1
ATOM 1249 C CA . ARG A 1 166 ? -5.830 4.535 24.163 1.00 90.25 166 ARG A CA 1
ATOM 1250 C C . ARG A 1 166 ? -5.962 5.108 22.759 1.00 90.25 166 ARG A C 1
ATOM 1252 O O . ARG A 1 166 ? -6.860 4.693 22.039 1.00 90.25 166 ARG A O 1
ATOM 1259 N N . LEU A 1 167 ? -5.067 5.997 22.335 1.00 80.62 167 LEU A N 1
ATOM 1260 C CA . LEU A 1 167 ? -5.101 6.623 21.010 1.00 80.62 167 LEU A CA 1
ATOM 1261 C C . LEU A 1 167 ? -5.079 5.576 19.879 1.00 80.62 167 LEU A C 1
ATOM 1263 O O . LEU A 1 167 ? -5.749 5.762 18.873 1.00 80.62 167 LEU A O 1
ATOM 1267 N N . ARG A 1 168 ? -4.423 4.427 20.098 1.00 77.50 168 ARG A N 1
ATOM 1268 C CA . ARG A 1 168 ? -4.373 3.287 19.163 1.00 77.50 168 ARG A CA 1
ATOM 1269 C C . ARG A 1 168 ? -5.678 2.482 19.020 1.00 77.50 168 ARG A C 1
ATOM 1271 O O . ARG A 1 168 ? -5.753 1.648 18.127 1.00 77.50 168 ARG A O 1
ATOM 1278 N N . PHE A 1 169 ? -6.685 2.659 19.885 1.00 77.75 169 PHE A N 1
ATOM 1279 C CA . PHE A 1 169 ? -7.962 1.913 19.792 1.00 77.75 169 PHE A CA 1
ATOM 1280 C C . PHE A 1 169 ? -9.233 2.719 20.124 1.00 77.75 169 PHE A C 1
ATOM 1282 O O . PHE A 1 169 ? -10.341 2.218 19.942 1.00 77.75 169 PHE A O 1
ATOM 1289 N N . GLU A 1 170 ? -9.081 3.952 20.601 1.00 83.06 170 GLU A N 1
ATOM 1290 C CA . GLU A 1 170 ? -10.120 4.943 20.902 1.00 83.06 170 GLU A CA 1
ATOM 1291 C C . GLU A 1 170 ? -9.685 6.356 20.418 1.00 83.06 170 GLU A C 1
ATOM 1293 O O . GLU A 1 170 ? -9.763 7.317 21.192 1.00 83.06 170 GLU A O 1
ATOM 1298 N N . PRO A 1 171 ? -9.196 6.532 19.167 1.00 76.25 171 PRO A N 1
ATOM 1299 C CA . PRO A 1 171 ? -8.534 7.769 18.742 1.00 76.25 171 PRO A CA 1
ATOM 1300 C C . PRO A 1 171 ? -9.415 9.015 18.865 1.00 76.25 171 PRO A C 1
ATOM 1302 O O . PRO A 1 171 ? -8.968 10.034 19.391 1.00 76.25 171 PRO A O 1
ATOM 1305 N N . GLU A 1 172 ? -10.681 8.932 18.448 1.00 76.12 172 GLU A N 1
ATOM 1306 C CA . GLU A 1 172 ? -11.641 10.031 18.594 1.00 76.12 172 GLU A CA 1
ATOM 1307 C C . GLU A 1 172 ? -11.892 10.405 20.055 1.00 76.12 172 GLU A C 1
ATOM 1309 O O . GLU A 1 172 ? -12.000 11.577 20.394 1.00 76.12 172 GLU A O 1
ATOM 1314 N N . GLU A 1 173 ? -12.030 9.417 20.941 1.00 85.62 173 GLU A N 1
ATOM 1315 C CA . GLU A 1 173 ? -12.380 9.679 22.334 1.00 85.62 173 GLU A CA 1
ATOM 1316 C C . GLU A 1 173 ? -11.187 10.264 23.090 1.00 85.62 173 GLU A C 1
ATOM 1318 O O . GLU A 1 173 ? -11.352 11.179 23.896 1.00 85.62 173 GLU A O 1
ATOM 1323 N N . VAL A 1 174 ? -9.969 9.813 22.781 1.00 87.06 174 VAL A N 1
ATOM 1324 C CA . VAL A 1 174 ? -8.743 10.453 23.267 1.00 87.06 174 VAL A CA 1
ATOM 1325 C C . VAL A 1 174 ? -8.625 11.882 22.736 1.00 87.06 174 VAL A C 1
ATOM 1327 O O . VAL A 1 174 ? -8.354 12.792 23.523 1.00 87.06 174 VAL A O 1
ATOM 1330 N N . ALA A 1 175 ? -8.882 12.112 21.447 1.00 81.88 175 ALA A N 1
ATOM 1331 C CA . ALA A 1 175 ? -8.811 13.442 20.852 1.00 81.88 175 ALA A CA 1
ATOM 1332 C C . ALA A 1 175 ? -9.869 14.398 21.440 1.00 81.88 175 ALA A C 1
ATOM 1334 O O . ALA A 1 175 ? -9.508 15.478 21.915 1.00 81.88 175 ALA A O 1
ATOM 1335 N N . ARG A 1 176 ? -11.127 13.958 21.601 1.00 85.00 176 ARG A N 1
ATOM 1336 C CA . ARG A 1 176 ? -12.173 14.679 22.354 1.00 85.00 176 ARG A CA 1
ATOM 1337 C C . ARG A 1 176 ? -11.741 14.999 23.787 1.00 85.00 176 ARG A C 1
ATOM 1339 O O . ARG A 1 176 ? -11.940 16.125 24.247 1.00 85.00 176 ARG A O 1
ATOM 1346 N N . GLN A 1 177 ? -11.134 14.050 24.503 1.00 89.25 177 GLN A N 1
ATOM 1347 C CA . GLN A 1 177 ? -10.671 14.262 25.882 1.00 89.25 177 GLN A CA 1
ATOM 1348 C C . GLN A 1 177 ? -9.521 15.278 25.971 1.00 89.25 177 GLN A C 1
ATOM 1350 O O . GLN A 1 177 ? -9.525 16.118 26.877 1.00 89.25 177 GLN A O 1
ATOM 1355 N N . VAL A 1 178 ? -8.571 15.243 25.033 1.00 89.00 178 VAL A N 1
ATOM 1356 C CA . VAL A 1 178 ? -7.445 16.190 24.937 1.00 89.00 178 VAL A CA 1
ATOM 1357 C C . VAL A 1 178 ? -7.935 17.587 24.545 1.00 89.00 178 VAL A C 1
ATOM 1359 O O . VAL A 1 178 ? -7.564 18.562 25.204 1.00 89.00 178 VAL A O 1
ATOM 1362 N N . THR A 1 179 ? -8.830 17.697 23.561 1.00 85.12 179 THR A N 1
ATOM 1363 C CA . THR A 1 179 ? -9.491 18.955 23.176 1.00 85.12 179 THR A CA 1
ATOM 1364 C C . THR A 1 179 ? -10.250 19.557 24.355 1.00 85.12 179 THR A C 1
ATOM 1366 O O . THR A 1 179 ? -10.002 20.703 24.731 1.00 85.12 179 THR A O 1
ATOM 1369 N N . ALA A 1 180 ? -11.100 18.777 25.030 1.00 87.50 180 ALA A N 1
ATOM 1370 C CA . ALA A 1 180 ? -11.869 19.250 26.178 1.00 87.50 180 ALA A CA 1
ATOM 1371 C C . ALA A 1 180 ? -10.977 19.659 27.368 1.00 87.50 180 ALA A C 1
ATOM 1373 O O . ALA A 1 180 ? -11.302 20.607 28.084 1.00 87.50 180 ALA A O 1
ATOM 1374 N N . ALA A 1 181 ? -9.847 18.979 27.587 1.00 88.19 181 ALA A N 1
ATOM 1375 C CA . ALA A 1 181 ? -8.855 19.368 28.591 1.00 88.19 181 ALA A CA 1
ATOM 1376 C C . ALA A 1 181 ? -8.184 20.710 28.239 1.00 88.19 181 ALA A C 1
ATOM 1378 O O . ALA A 1 181 ? -8.128 21.602 29.089 1.00 88.19 181 ALA A O 1
ATOM 1379 N N . ARG A 1 182 ? -7.769 20.911 26.979 1.00 86.12 182 ARG A N 1
ATOM 1380 C CA . ARG A 1 182 ? -7.215 22.194 26.504 1.00 86.12 182 ARG A CA 1
ATOM 1381 C C . ARG A 1 182 ? -8.232 23.334 26.592 1.00 86.12 182 ARG A C 1
ATOM 1383 O O . ARG A 1 182 ? -7.882 24.411 27.066 1.00 86.12 182 ARG A O 1
ATOM 1390 N N . GLN A 1 183 ? -9.494 23.094 26.234 1.00 85.19 183 GLN A N 1
ATOM 1391 C CA . GLN A 1 183 ? -10.583 24.074 26.371 1.00 85.19 183 GLN A CA 1
ATOM 1392 C C . GLN A 1 183 ? -10.852 24.469 27.840 1.00 85.19 183 GLN A C 1
ATOM 1394 O O . GLN A 1 183 ? -11.254 25.601 28.106 1.00 85.19 183 GLN A O 1
ATOM 1399 N N . ARG A 1 184 ? -10.582 23.579 28.810 1.00 90.44 184 ARG A N 1
ATOM 1400 C CA . ARG A 1 184 ? -10.604 23.887 30.257 1.00 90.44 184 ARG A CA 1
ATOM 1401 C C . ARG A 1 184 ? -9.337 24.587 30.771 1.00 90.44 184 ARG A C 1
ATOM 1403 O O . ARG A 1 184 ? -9.301 24.965 31.940 1.00 90.44 184 ARG A O 1
ATOM 1410 N N . GLY A 1 185 ? -8.311 24.757 29.937 1.00 86.50 185 GLY A N 1
ATOM 1411 C CA . GLY A 1 185 ? -7.013 25.300 30.341 1.00 86.50 185 GLY A CA 1
ATOM 1412 C C . GLY A 1 185 ? -6.130 24.316 31.116 1.00 86.50 185 GLY A C 1
ATOM 1413 O O . GLY A 1 185 ? -5.225 24.753 31.824 1.00 86.50 185 GLY A O 1
ATOM 1414 N N . GLU A 1 186 ? -6.370 23.002 31.013 1.00 87.44 186 GLU A N 1
ATOM 1415 C CA . GLU A 1 186 ? -5.445 22.003 31.560 1.00 87.44 186 GLU A CA 1
ATOM 1416 C C . GLU A 1 186 ? -4.117 22.035 30.789 1.00 87.44 186 GLU A C 1
ATOM 1418 O O . GLU A 1 186 ? -4.091 21.950 29.559 1.00 87.44 186 GLU A O 1
ATOM 1423 N N . ALA A 1 187 ? -3.000 22.116 31.517 1.00 81.75 187 ALA A N 1
ATOM 1424 C CA . ALA A 1 187 ? -1.676 21.952 30.935 1.00 81.75 187 ALA A CA 1
ATOM 1425 C C . ALA A 1 187 ? -1.451 20.474 30.580 1.00 81.75 187 ALA A C 1
ATOM 1427 O O . ALA A 1 187 ? -1.391 19.618 31.463 1.00 81.75 187 ALA A O 1
ATOM 1428 N N . LEU A 1 188 ? -1.326 20.183 29.285 1.00 84.12 188 LEU A N 1
ATOM 1429 C CA . LEU A 1 188 ? -0.941 18.871 28.769 1.00 84.12 188 LEU A CA 1
ATOM 1430 C C . LEU A 1 188 ? 0.483 18.940 28.193 1.00 84.12 188 LEU A C 1
ATOM 1432 O O . LEU A 1 188 ? 0.794 19.936 27.532 1.00 84.12 188 LEU A O 1
ATOM 1436 N N . PRO A 1 189 ? 1.317 17.900 28.388 1.00 83.81 189 PRO A N 1
ATOM 1437 C CA . PRO A 1 189 ? 2.581 17.738 27.673 1.00 83.81 189 PRO A CA 1
ATOM 1438 C C . PRO A 1 189 ? 2.410 17.940 26.154 1.00 83.81 189 PRO A C 1
ATOM 1440 O O . PRO A 1 189 ? 1.483 17.351 25.576 1.00 83.81 189 PRO A O 1
ATOM 1443 N N . PRO A 1 190 ? 3.251 18.764 25.495 1.00 84.69 190 PRO A N 1
ATOM 1444 C CA . PRO A 1 190 ? 3.193 18.977 24.048 1.00 84.69 190 PRO A CA 1
ATOM 1445 C C . PRO A 1 190 ? 3.241 17.675 23.246 1.00 84.69 190 PRO A C 1
ATOM 1447 O O . PRO A 1 190 ? 2.543 17.547 22.246 1.00 84.69 190 PRO A O 1
ATOM 1450 N N . GLU A 1 191 ? 3.993 16.689 23.725 1.00 80.75 191 GLU A N 1
ATOM 1451 C CA . GLU A 1 191 ? 4.208 15.380 23.110 1.00 80.75 191 GLU A CA 1
ATOM 1452 C C . GLU A 1 191 ? 2.888 14.617 22.948 1.00 80.75 191 GLU A C 1
ATOM 1454 O O . GLU A 1 191 ? 2.616 14.078 21.879 1.00 80.75 191 GLU A O 1
ATOM 1459 N N . ILE A 1 192 ? 2.016 14.641 23.965 1.00 83.81 192 ILE A N 1
ATOM 1460 C CA . ILE A 1 192 ? 0.672 14.044 23.889 1.00 83.81 192 ILE A CA 1
ATOM 1461 C C . ILE A 1 192 ? -0.155 14.761 22.825 1.00 83.81 192 ILE A C 1
ATOM 1463 O O . ILE A 1 192 ? -0.776 14.112 21.987 1.00 83.81 192 ILE A O 1
ATOM 1467 N N . VAL A 1 193 ? -0.161 16.098 22.846 1.00 88.56 193 VAL A N 1
ATOM 1468 C CA . VAL A 1 193 ? -0.940 16.900 21.892 1.00 88.56 193 VAL A CA 1
ATOM 1469 C C . VAL A 1 193 ? -0.465 16.628 20.466 1.00 88.56 193 VAL A C 1
ATOM 1471 O O . VAL A 1 193 ? -1.294 16.431 19.589 1.00 88.56 193 VAL A O 1
ATOM 1474 N N . TYR A 1 194 ? 0.844 16.555 20.232 1.00 89.56 194 TYR A N 1
ATOM 1475 C CA . TYR A 1 194 ? 1.423 16.297 18.914 1.00 89.56 194 TYR A CA 1
ATOM 1476 C C . TYR A 1 194 ? 1.225 14.867 18.428 1.00 89.56 194 TYR A C 1
ATOM 1478 O O . TYR A 1 194 ? 1.045 14.680 17.229 1.00 89.56 194 TYR A O 1
ATOM 1486 N N . THR A 1 195 ? 1.208 13.874 19.317 1.00 82.62 195 THR A N 1
ATOM 1487 C CA . THR A 1 195 ? 0.856 12.497 18.945 1.00 82.62 195 THR A CA 1
ATOM 1488 C C . THR A 1 195 ? -0.626 12.408 18.576 1.00 82.62 195 THR A C 1
ATOM 1490 O O . THR A 1 195 ? -0.954 11.872 17.527 1.00 82.62 195 THR A O 1
ATOM 1493 N N . VAL A 1 196 ? -1.527 13.016 19.356 1.00 86.38 196 VAL A N 1
ATOM 1494 C CA . VAL A 1 196 ? -2.969 13.059 19.036 1.00 86.38 196 VAL A CA 1
ATOM 1495 C C . VAL A 1 196 ? -3.223 13.816 17.732 1.00 86.38 196 VAL A C 1
ATOM 1497 O O . VAL A 1 196 ? -4.013 13.366 16.916 1.00 86.38 196 VAL A O 1
ATOM 1500 N N . VAL A 1 197 ? -2.521 14.929 17.504 1.00 88.25 197 VAL A N 1
ATOM 1501 C CA . VAL A 1 197 ? -2.566 15.678 16.241 1.00 88.25 197 VAL A CA 1
ATOM 1502 C C . VAL A 1 197 ? -2.073 14.820 15.078 1.00 88.25 197 VAL A C 1
ATOM 1504 O O . VAL A 1 197 ? -2.758 14.770 14.066 1.00 88.25 197 VAL A O 1
ATOM 1507 N N . ALA A 1 198 ? -0.939 14.126 15.208 1.00 79.62 198 ALA A N 1
ATOM 1508 C CA . ALA A 1 198 ? -0.427 13.247 14.157 1.00 79.62 198 ALA A CA 1
ATOM 1509 C C . ALA A 1 198 ? -1.426 12.127 13.815 1.00 79.62 198 ALA A C 1
ATOM 1511 O O . ALA A 1 198 ? -1.743 11.947 12.649 1.00 79.62 198 ALA A O 1
ATOM 1512 N N . GLU A 1 199 ? -2.010 11.460 14.813 1.00 75.00 199 GLU A N 1
ATOM 1513 C CA . GLU A 1 199 ? -3.040 10.424 14.613 1.00 75.00 199 GLU A CA 1
ATOM 1514 C C . GLU A 1 199 ? -4.391 10.996 14.124 1.00 75.00 199 GLU A C 1
ATOM 1516 O O . GLU A 1 199 ? -5.207 10.282 13.539 1.00 75.00 199 GLU A O 1
ATOM 1521 N N . SER A 1 200 ? -4.655 12.291 14.328 1.00 76.62 200 SER A N 1
ATOM 1522 C CA . SER A 1 200 ? -5.748 12.992 13.644 1.00 76.62 200 SER A CA 1
ATOM 1523 C C . SER A 1 200 ? -5.432 13.225 12.169 1.00 76.62 200 SER A C 1
ATOM 1525 O O . SER A 1 200 ? -6.313 13.011 11.346 1.00 76.62 200 SER A O 1
ATOM 1527 N N . LEU A 1 201 ? -4.196 13.589 11.815 1.00 74.38 201 LEU A N 1
ATOM 1528 C CA . LEU A 1 201 ? -3.780 13.767 10.417 1.00 74.38 201 LEU A CA 1
ATOM 1529 C C . LEU A 1 201 ? -3.732 12.434 9.652 1.00 74.38 201 LEU A C 1
ATOM 1531 O O . LEU A 1 201 ? -4.286 12.349 8.561 1.00 74.38 201 LEU A O 1
ATOM 1535 N N . SER A 1 202 ? -3.180 11.373 10.250 1.00 64.62 202 SER A N 1
ATOM 1536 C CA . SER A 1 202 ? -3.196 10.013 9.678 1.00 64.62 202 SER A CA 1
ATOM 1537 C C . SER A 1 202 ? -4.608 9.431 9.533 1.00 64.62 202 SER A C 1
ATOM 1539 O O . SER A 1 202 ? -4.811 8.485 8.786 1.00 64.62 202 SER A O 1
ATOM 1541 N N . GLY A 1 203 ? -5.584 9.969 10.270 1.00 61.25 203 GLY A N 1
ATOM 1542 C CA . GLY A 1 203 ? -7.001 9.629 10.139 1.00 61.25 203 GLY A CA 1
ATOM 1543 C C . GLY A 1 203 ? -7.814 10.649 9.336 1.00 61.25 203 GLY A C 1
ATOM 1544 O O . GLY A 1 203 ? -9.026 10.688 9.521 1.00 61.25 203 GLY A O 1
ATOM 1545 N N . SER A 1 204 ? -7.166 11.513 8.545 1.00 64.12 204 SER A N 1
ATOM 1546 C CA . SER A 1 204 ? -7.779 12.581 7.733 1.00 64.12 204 SER A CA 1
ATOM 1547 C C . SER A 1 204 ? -8.763 13.484 8.491 1.00 64.12 204 SER A C 1
ATOM 1549 O O . SER A 1 204 ? -9.864 13.775 8.037 1.00 64.12 204 SER A O 1
ATOM 1551 N N . ARG A 1 205 ? -8.357 13.965 9.675 1.00 74.56 205 ARG A N 1
ATOM 1552 C CA . ARG A 1 205 ? -9.103 14.929 10.513 1.00 74.56 205 ARG A CA 1
ATOM 1553 C C . ARG A 1 205 ? -8.329 16.252 10.684 1.00 74.56 205 ARG A C 1
ATOM 1555 O O . ARG A 1 205 ? -7.932 16.593 11.809 1.00 74.56 205 ARG A O 1
ATOM 1562 N N . PRO A 1 206 ? -8.090 17.025 9.604 1.00 81.69 206 PRO A N 1
ATOM 1563 C CA . PRO A 1 206 ? -7.248 18.219 9.658 1.00 81.69 206 PRO A CA 1
ATOM 1564 C C . PRO A 1 206 ? -7.843 19.359 10.495 1.00 81.69 206 PRO A C 1
ATOM 1566 O O . PRO A 1 206 ? -7.088 20.064 11.167 1.00 81.69 206 PRO A O 1
ATOM 1569 N N . GLU A 1 207 ? -9.168 19.540 10.534 1.00 85.19 207 GLU A N 1
ATOM 1570 C CA . GLU A 1 207 ? -9.830 20.517 11.413 1.00 85.19 207 GLU A CA 1
ATOM 1571 C C . GLU A 1 207 ? -9.557 20.242 12.895 1.00 85.19 207 GLU A C 1
ATOM 1573 O O . GLU A 1 207 ? -9.252 21.171 13.646 1.00 85.19 207 GLU A O 1
ATOM 1578 N N . GLU A 1 208 ? -9.632 18.978 13.316 1.00 84.06 208 GLU A N 1
ATOM 1579 C CA . GLU A 1 208 ? -9.399 18.578 14.705 1.00 84.06 208 GLU A CA 1
ATOM 1580 C C . GLU A 1 208 ? -7.925 18.755 15.083 1.00 84.06 208 GLU A C 1
ATOM 1582 O O . GLU A 1 208 ? -7.618 19.316 16.135 1.00 84.06 208 GLU A O 1
ATOM 1587 N N . ALA A 1 209 ? -7.004 18.387 14.186 1.00 88.62 209 ALA A N 1
ATOM 1588 C CA . ALA A 1 209 ? -5.582 18.700 14.318 1.00 88.62 209 ALA A CA 1
ATOM 1589 C C . ALA A 1 209 ? -5.328 20.220 14.454 1.00 88.62 209 ALA A C 1
ATOM 1591 O O . ALA A 1 209 ? -4.557 20.661 15.312 1.00 88.62 209 ALA A O 1
ATOM 1592 N N . ILE A 1 210 ? -6.016 21.037 13.652 1.00 93.12 210 ILE A N 1
ATOM 1593 C CA . ILE A 1 210 ? -5.965 22.507 13.684 1.00 93.12 210 ILE A CA 1
ATOM 1594 C C . ILE A 1 210 ? -6.516 23.086 14.997 1.00 93.12 210 ILE A C 1
ATOM 1596 O O . ILE A 1 210 ? -5.932 24.045 15.519 1.00 93.12 210 ILE A O 1
ATOM 1600 N N . GLU A 1 211 ? -7.604 22.538 15.541 1.00 91.38 211 GLU A N 1
ATOM 1601 C CA . GLU A 1 211 ? -8.160 22.950 16.836 1.00 91.38 211 GLU A CA 1
ATOM 1602 C C . GLU A 1 211 ? -7.215 22.567 17.985 1.00 91.38 211 GLU A C 1
ATOM 1604 O O . GLU A 1 211 ? -6.858 23.418 18.807 1.00 91.38 211 GLU A O 1
ATOM 1609 N N . LEU A 1 212 ? -6.739 21.318 17.996 1.00 91.00 212 LEU A N 1
ATOM 1610 C CA . LEU A 1 212 ? -5.798 20.789 18.983 1.00 91.00 212 LEU A CA 1
ATOM 1611 C C . LEU A 1 212 ? -4.507 21.612 19.043 1.00 91.00 212 LEU A C 1
ATOM 1613 O O . LEU A 1 212 ? -4.083 22.005 20.131 1.00 91.00 212 LEU A O 1
ATOM 1617 N N . LEU A 1 213 ? -3.898 21.938 17.900 1.00 92.94 213 LEU A N 1
ATOM 1618 C CA . LEU A 1 213 ? -2.700 22.787 17.848 1.00 92.94 213 LEU A CA 1
ATOM 1619 C C . LEU A 1 213 ? -2.969 24.214 18.351 1.00 92.94 213 LEU A C 1
ATOM 1621 O O . LEU A 1 213 ? -2.090 24.819 18.973 1.00 92.94 213 LEU A O 1
ATOM 1625 N N . GLY A 1 214 ? -4.176 24.740 18.134 1.00 91.44 214 GLY A N 1
ATOM 1626 C CA . GLY A 1 214 ? -4.535 26.126 18.430 1.00 91.44 214 GLY A CA 1
ATOM 1627 C C . GLY A 1 214 ? -3.900 27.132 17.453 1.00 91.44 214 GLY A C 1
ATOM 1628 O O . GLY A 1 214 ? -3.409 26.743 16.394 1.00 91.44 214 GLY A O 1
ATOM 1629 N N . PRO A 1 215 ? -3.905 28.441 17.770 1.00 90.44 215 PRO A N 1
ATOM 1630 C CA . PRO A 1 215 ? -3.431 29.489 16.857 1.00 90.44 215 PRO A CA 1
ATOM 1631 C C . PRO A 1 215 ? -1.912 29.743 16.896 1.00 90.44 215 PRO A C 1
ATOM 1633 O O . PRO A 1 215 ? -1.390 30.411 16.006 1.00 90.44 215 PRO A O 1
ATOM 1636 N N . ALA A 1 216 ? -1.207 29.274 17.930 1.00 90.31 216 ALA A N 1
ATOM 1637 C CA . ALA A 1 216 ? 0.234 29.458 18.109 1.00 90.31 216 ALA A CA 1
ATOM 1638 C C . ALA A 1 216 ? 0.815 28.390 19.061 1.00 90.31 216 ALA A C 1
ATOM 1640 O O . ALA A 1 216 ? 0.079 27.897 19.923 1.00 90.31 216 ALA A O 1
ATOM 1641 N N . PRO A 1 217 ? 2.123 28.074 18.973 1.00 90.31 217 PRO A N 1
ATOM 1642 C CA . PRO A 1 217 ? 2.805 27.274 19.987 1.00 90.31 217 PRO A CA 1
ATOM 1643 C C . PRO A 1 217 ? 2.869 28.023 21.329 1.00 90.31 217 PRO A C 1
ATOM 1645 O O . PRO A 1 217 ? 2.764 29.253 21.382 1.00 90.31 217 PRO A O 1
ATOM 1648 N N . GLY A 1 218 ? 3.063 27.278 22.422 1.00 85.69 218 GLY A N 1
ATOM 1649 C CA . GLY A 1 218 ? 3.176 27.842 23.770 1.00 85.69 218 GLY A CA 1
ATOM 1650 C C . GLY A 1 218 ? 4.318 28.859 23.888 1.00 85.69 218 GLY A C 1
ATOM 1651 O O . GLY A 1 218 ? 5.373 28.694 23.282 1.00 85.69 218 GLY A O 1
ATOM 1652 N N . ALA A 1 219 ? 4.117 29.918 24.679 1.00 83.56 219 ALA A N 1
ATOM 1653 C CA . ALA A 1 219 ? 5.085 31.014 24.798 1.00 83.56 219 ALA A CA 1
ATOM 1654 C C . ALA A 1 219 ? 6.436 30.597 25.419 1.00 83.56 219 ALA A C 1
ATOM 1656 O O . ALA A 1 219 ? 7.442 31.251 25.166 1.00 83.56 219 ALA A O 1
ATOM 1657 N N . GLU A 1 220 ? 6.444 29.516 26.202 1.00 82.31 220 GLU A N 1
ATOM 1658 C CA . GLU A 1 220 ? 7.614 28.964 26.906 1.00 82.31 220 GLU A CA 1
ATOM 1659 C C . GLU A 1 220 ? 8.130 27.655 26.266 1.00 82.31 220 GLU A C 1
ATOM 1661 O O . GLU A 1 220 ? 8.926 26.939 26.866 1.00 82.31 220 GLU A O 1
ATOM 1666 N N . ALA A 1 221 ? 7.666 27.317 25.057 1.00 85.44 221 ALA A N 1
ATOM 1667 C CA . ALA A 1 221 ? 8.095 26.119 24.335 1.00 85.44 221 ALA A CA 1
ATOM 1668 C C . ALA A 1 221 ? 9.574 26.186 23.901 1.00 85.44 221 ALA A C 1
ATOM 1670 O O . ALA A 1 221 ? 10.080 27.254 23.543 1.00 85.44 221 ALA A O 1
ATOM 1671 N N . SER A 1 222 ? 10.252 25.032 23.880 1.00 88.69 222 SER A N 1
ATOM 1672 C CA . SER A 1 222 ? 11.579 24.885 23.265 1.00 88.69 222 SER A CA 1
ATOM 1673 C C . SER A 1 222 ? 11.510 25.062 21.741 1.00 88.69 222 SER A C 1
ATOM 1675 O O . SER A 1 222 ? 10.429 24.986 21.155 1.00 88.69 222 SER A O 1
ATOM 1677 N N . ALA A 1 223 ? 12.662 25.280 21.092 1.00 87.38 223 ALA A N 1
ATOM 1678 C CA . ALA A 1 223 ? 12.746 25.385 19.631 1.00 87.38 223 ALA A CA 1
ATOM 1679 C C . ALA A 1 223 ? 12.138 24.147 18.945 1.00 87.38 223 ALA A C 1
ATOM 1681 O O . ALA A 1 223 ? 11.137 24.275 18.258 1.00 87.38 223 ALA A O 1
ATOM 1682 N N . GLU A 1 224 ? 12.608 22.948 19.296 1.00 88.06 224 GLU A N 1
ATOM 1683 C CA . GLU A 1 224 ? 12.096 21.662 18.795 1.00 88.06 224 GLU A CA 1
ATOM 1684 C C . GLU A 1 224 ? 10.561 21.518 18.897 1.00 88.06 224 GLU A C 1
ATOM 1686 O O . GLU A 1 224 ? 9.898 21.082 17.956 1.00 88.06 224 GLU A O 1
ATOM 1691 N N . VAL A 1 225 ? 9.966 21.939 20.021 1.00 88.62 225 VAL A N 1
ATOM 1692 C CA . VAL A 1 225 ? 8.507 21.926 20.235 1.00 88.62 225 VAL A CA 1
ATOM 1693 C C . VAL A 1 225 ? 7.801 22.946 19.330 1.00 88.62 225 VAL A C 1
ATOM 1695 O O . VAL A 1 225 ? 6.726 22.663 18.799 1.00 88.62 225 VAL A O 1
ATOM 1698 N N . VAL A 1 226 ? 8.395 24.124 19.119 1.00 90.69 226 VAL A N 1
ATOM 1699 C CA . VAL A 1 226 ? 7.902 25.147 18.179 1.00 90.69 226 VAL A CA 1
ATOM 1700 C C . VAL A 1 226 ? 7.984 24.658 16.730 1.00 90.69 226 VAL A C 1
ATOM 1702 O O . VAL A 1 226 ? 7.023 24.827 15.979 1.00 90.69 226 VAL A O 1
ATOM 1705 N N . ASP A 1 227 ? 9.084 24.018 16.353 1.00 91.00 227 ASP A N 1
ATOM 1706 C CA . ASP A 1 227 ? 9.345 23.518 15.004 1.00 91.00 227 ASP A CA 1
ATOM 1707 C C . ASP A 1 227 ? 8.397 22.361 14.662 1.00 91.00 227 ASP A C 1
ATOM 1709 O O . ASP A 1 227 ? 7.693 22.402 13.648 1.00 91.00 227 ASP A O 1
ATOM 1713 N N . ARG A 1 228 ? 8.239 21.393 15.578 1.00 91.62 228 ARG A N 1
ATOM 1714 C CA . ARG A 1 228 ? 7.247 20.312 15.456 1.00 91.62 228 ARG A CA 1
ATOM 1715 C C . ARG A 1 228 ? 5.811 20.844 15.400 1.00 91.62 228 ARG A C 1
ATOM 1717 O O . ARG A 1 228 ? 5.008 20.328 14.622 1.00 91.62 228 ARG A O 1
ATOM 1724 N N . TRP A 1 229 ? 5.480 21.896 16.160 1.00 95.00 229 TRP A N 1
ATOM 1725 C CA . TRP A 1 229 ? 4.171 22.558 16.067 1.00 95.00 229 TRP A CA 1
ATOM 1726 C C . TRP A 1 229 ? 3.934 23.149 14.675 1.00 95.00 229 TRP A C 1
ATOM 1728 O O . TRP A 1 229 ? 2.855 22.957 14.117 1.00 95.00 229 TRP A O 1
ATOM 1738 N N . TYR A 1 230 ? 4.915 23.850 14.093 1.00 95.94 230 TYR A N 1
ATOM 1739 C CA . TYR A 1 230 ? 4.761 24.453 12.765 1.00 95.94 230 TYR A CA 1
ATOM 1740 C C . TYR A 1 230 ? 4.748 23.413 11.640 1.00 95.94 230 TYR A C 1
ATOM 1742 O O . TYR A 1 230 ? 3.973 23.572 10.692 1.00 95.94 230 TYR A O 1
ATOM 1750 N N . ALA A 1 231 ? 5.530 22.337 11.751 1.00 93.69 231 ALA A N 1
ATOM 1751 C CA . ALA A 1 231 ? 5.474 21.204 10.832 1.00 93.69 231 ALA A CA 1
ATOM 1752 C C . ALA A 1 231 ? 4.074 20.566 10.823 1.00 93.69 231 ALA A C 1
ATOM 1754 O O . ALA A 1 231 ? 3.435 20.507 9.773 1.00 93.69 231 ALA A O 1
ATOM 1755 N N . LEU A 1 232 ? 3.539 20.203 11.996 1.00 94.69 232 LEU A N 1
ATOM 1756 C CA . LEU A 1 232 ? 2.182 19.654 12.115 1.00 94.69 232 LEU A CA 1
ATOM 1757 C C . LEU A 1 232 ? 1.108 20.659 11.678 1.00 94.69 232 LEU A C 1
ATOM 1759 O O . LEU A 1 232 ? 0.155 20.277 11.005 1.00 94.69 232 LEU A O 1
ATOM 1763 N N . ARG A 1 233 ? 1.254 21.952 12.003 1.00 96.94 233 ARG A N 1
ATOM 1764 C CA . ARG A 1 233 ? 0.281 22.984 11.610 1.00 96.94 233 ARG A CA 1
ATOM 1765 C C . ARG A 1 233 ? 0.236 23.189 10.103 1.00 96.94 233 ARG A C 1
ATOM 1767 O O . ARG A 1 233 ? -0.850 23.316 9.548 1.00 96.94 233 ARG A O 1
ATOM 1774 N N . SER A 1 234 ? 1.395 23.266 9.455 1.00 95.12 234 SER A N 1
ATOM 1775 C CA . SER A 1 234 ? 1.476 23.443 8.004 1.00 95.12 234 SER A CA 1
ATOM 1776 C C . SER A 1 234 ? 1.027 22.184 7.258 1.00 95.12 234 SER A C 1
ATOM 1778 O O . SER A 1 234 ? 0.323 22.324 6.264 1.00 95.12 234 SER A O 1
ATOM 1780 N N . GLY A 1 235 ? 1.305 20.986 7.786 1.00 87.75 235 GLY A N 1
ATOM 1781 C CA . GLY A 1 235 ? 0.707 19.732 7.316 1.00 87.75 235 GLY A CA 1
ATOM 1782 C C . GLY A 1 235 ? -0.822 19.733 7.417 1.00 87.75 235 GLY A C 1
ATOM 1783 O O . GLY A 1 235 ? -1.493 19.511 6.419 1.00 87.75 235 GLY A O 1
ATOM 1784 N N . ALA A 1 236 ? -1.382 20.093 8.576 1.00 86.94 236 ALA A N 1
ATOM 1785 C CA . ALA A 1 236 ? -2.831 20.155 8.793 1.00 86.94 236 ALA A CA 1
ATOM 1786 C C . ALA A 1 236 ? -3.544 21.188 7.902 1.00 86.94 236 ALA A C 1
ATOM 1788 O O . ALA A 1 236 ? -4.636 20.947 7.395 1.00 86.94 236 ALA A O 1
ATOM 1789 N N . GLU A 1 237 ? -2.934 22.358 7.687 1.00 90.19 237 GLU A N 1
ATOM 1790 C CA . GLU A 1 237 ? -3.462 23.356 6.749 1.00 90.19 237 GLU A CA 1
ATOM 1791 C C . GLU A 1 237 ? -3.389 22.871 5.297 1.00 90.19 237 GLU A C 1
ATOM 1793 O O . GLU A 1 237 ? -4.291 23.171 4.515 1.00 90.19 237 GLU A O 1
ATOM 1798 N N . ALA A 1 238 ? -2.358 22.102 4.938 1.00 78.94 238 ALA A N 1
ATOM 1799 C CA . ALA A 1 238 ? -2.269 21.482 3.624 1.00 78.94 238 ALA A CA 1
ATOM 1800 C C . ALA A 1 238 ? -3.357 20.407 3.453 1.00 78.94 238 ALA A C 1
ATOM 1802 O O . ALA A 1 238 ? -4.076 20.453 2.459 1.00 78.94 238 ALA A O 1
ATOM 1803 N N . GLN A 1 239 ? -3.578 19.571 4.476 1.00 76.31 239 GLN A N 1
ATOM 1804 C CA . GLN A 1 239 ? -4.641 18.555 4.523 1.00 76.31 239 GLN A CA 1
ATOM 1805 C C . GLN A 1 239 ? -6.059 19.098 4.491 1.00 76.31 239 GLN A C 1
ATOM 1807 O O . GLN A 1 239 ? -6.969 18.433 4.014 1.00 76.31 239 GLN A O 1
ATOM 1812 N N . ARG A 1 240 ? -6.241 20.363 4.852 1.00 80.44 240 ARG A N 1
ATOM 1813 C CA . ARG A 1 240 ? -7.507 21.076 4.669 1.00 80.44 240 ARG A CA 1
ATOM 1814 C C . ARG A 1 240 ? -7.672 21.733 3.285 1.00 80.44 240 ARG A C 1
ATOM 1816 O O . ARG A 1 240 ? -8.611 22.505 3.082 1.00 80.44 240 ARG A O 1
ATOM 1823 N N . GLY A 1 241 ? -6.733 21.544 2.356 1.00 71.06 241 GLY A N 1
ATOM 1824 C CA . GLY A 1 241 ? -6.730 22.223 1.055 1.00 71.06 241 GLY A CA 1
ATOM 1825 C C . GLY A 1 241 ? -6.397 23.728 1.122 1.00 71.06 241 GLY A C 1
ATOM 1826 O O . GLY A 1 241 ? -6.792 24.500 0.246 1.00 71.06 241 GLY A O 1
ATOM 1827 N N . SER A 1 242 ? -5.720 24.205 2.176 1.00 82.56 242 SER A N 1
ATOM 1828 C CA . SER A 1 242 ? -5.589 25.639 2.495 1.00 82.56 242 SER A CA 1
ATOM 1829 C C . SER A 1 242 ? -4.194 26.203 2.183 1.00 82.56 242 SER A C 1
ATOM 1831 O O . SER A 1 242 ? -3.368 26.383 3.081 1.00 82.56 242 SER A O 1
ATOM 1833 N N . LEU A 1 243 ? -3.928 26.594 0.923 1.00 84.69 243 LEU A N 1
ATOM 1834 C CA . LEU A 1 243 ? -2.648 27.237 0.542 1.00 84.69 243 LEU A CA 1
ATOM 1835 C C . LEU A 1 243 ? -2.316 28.443 1.431 1.00 84.69 243 LEU A C 1
ATOM 1837 O O . LEU A 1 243 ? -1.178 28.621 1.864 1.00 84.69 243 LEU A O 1
ATOM 1841 N N . GLN A 1 244 ? -3.318 29.282 1.707 1.00 92.56 244 GLN A N 1
ATOM 1842 C CA . GLN A 1 244 ? -3.155 30.464 2.550 1.00 92.56 244 GLN A CA 1
ATOM 1843 C C . GLN A 1 244 ? -2.812 30.084 3.999 1.00 92.56 244 GLN A C 1
ATOM 1845 O O . GLN A 1 244 ? -2.030 30.788 4.640 1.00 92.56 244 GLN A O 1
ATOM 1850 N N . GLY A 1 245 ? -3.360 28.976 4.505 1.00 92.88 245 GLY A N 1
ATOM 1851 C CA . GLY A 1 245 ? -3.020 28.419 5.810 1.00 92.88 245 GLY A CA 1
ATOM 1852 C C . GLY A 1 245 ? -1.581 27.912 5.869 1.00 92.88 245 GLY A C 1
ATOM 1853 O O . GLY A 1 245 ? -0.847 28.293 6.780 1.00 92.88 245 GLY A O 1
ATOM 1854 N N . VAL A 1 246 ? -1.149 27.145 4.860 1.00 92.94 246 VAL A N 1
ATOM 1855 C CA . VAL A 1 246 ? 0.237 26.660 4.725 1.00 92.94 246 VAL A CA 1
ATOM 1856 C C . VAL A 1 246 ? 1.215 27.833 4.698 1.00 92.94 246 VAL A C 1
ATOM 1858 O O . VAL A 1 246 ? 2.123 27.899 5.527 1.00 92.94 246 VAL A O 1
ATOM 1861 N N . VAL A 1 247 ? 0.998 28.804 3.802 1.00 96.50 247 VAL A N 1
ATOM 1862 C CA . VAL A 1 247 ? 1.832 30.012 3.698 1.00 96.50 247 VAL A CA 1
ATOM 1863 C C . VAL A 1 247 ? 1.834 30.791 5.014 1.00 96.50 247 VAL A C 1
ATOM 1865 O O . VAL A 1 247 ? 2.899 31.170 5.488 1.00 96.50 247 VAL A O 1
ATOM 1868 N N . GLY A 1 248 ? 0.676 30.981 5.654 1.00 97.19 248 GLY A N 1
ATOM 1869 C CA . GLY A 1 248 ? 0.567 31.695 6.928 1.00 97.19 248 GLY A CA 1
ATOM 1870 C C . GLY A 1 248 ? 1.314 31.019 8.085 1.00 97.19 248 GLY A C 1
ATOM 1871 O O . GLY A 1 248 ? 1.956 31.710 8.884 1.00 97.19 248 GLY A O 1
ATOM 1872 N N . ALA A 1 249 ? 1.271 29.685 8.157 1.00 96.81 249 ALA A N 1
ATOM 1873 C CA . ALA A 1 249 ? 2.004 28.891 9.139 1.00 96.81 249 ALA A CA 1
ATOM 1874 C C . ALA A 1 249 ? 3.522 28.955 8.897 1.00 96.81 249 ALA A C 1
ATOM 1876 O O . ALA A 1 249 ? 4.271 29.289 9.817 1.00 96.81 249 ALA A O 1
ATOM 1877 N N . LEU A 1 250 ? 3.973 28.730 7.658 1.00 96.69 250 LEU A N 1
ATOM 1878 C CA . LEU A 1 250 ? 5.393 28.800 7.293 1.00 96.69 250 LEU A CA 1
ATOM 1879 C C . LEU A 1 250 ? 5.960 30.225 7.431 1.00 96.69 250 LEU A C 1
ATOM 1881 O O . LEU A 1 250 ? 7.094 30.397 7.869 1.00 96.69 250 LEU A O 1
ATOM 1885 N N . ASP A 1 251 ? 5.173 31.269 7.157 1.00 97.50 251 ASP A N 1
ATOM 1886 C CA . ASP A 1 251 ? 5.567 32.665 7.394 1.00 97.50 251 ASP A CA 1
ATOM 1887 C C . ASP A 1 251 ? 5.711 32.993 8.883 1.00 97.50 251 ASP A C 1
ATOM 1889 O O . ASP A 1 251 ? 6.558 33.802 9.274 1.00 97.50 251 ASP A O 1
ATOM 1893 N N . ALA A 1 252 ? 4.873 32.397 9.733 1.00 96.25 252 ALA A N 1
ATOM 1894 C CA . ALA A 1 252 ? 5.003 32.524 11.178 1.00 96.25 252 ALA A CA 1
ATOM 1895 C C . ALA A 1 252 ? 6.253 31.798 11.699 1.00 96.25 252 ALA A C 1
ATOM 1897 O O . ALA A 1 252 ? 6.953 32.362 12.542 1.00 96.25 252 ALA A O 1
ATOM 1898 N N . TRP A 1 253 ? 6.581 30.634 11.136 1.00 95.62 253 TRP A N 1
ATOM 1899 C CA . TRP A 1 253 ? 7.813 29.895 11.425 1.00 95.62 253 TRP A CA 1
ATOM 1900 C C . TRP A 1 253 ? 9.070 30.645 10.949 1.00 95.62 253 TRP A C 1
ATOM 1902 O O . TRP A 1 253 ? 10.027 30.810 11.705 1.00 95.62 253 TRP A O 1
ATOM 1912 N N . ARG A 1 254 ? 9.040 31.238 9.749 1.00 95.69 254 ARG A N 1
ATOM 1913 C CA . ARG A 1 254 ? 10.117 32.092 9.206 1.00 95.69 254 ARG A CA 1
ATOM 1914 C C . ARG A 1 254 ? 10.383 33.333 10.058 1.00 95.69 254 ARG A C 1
ATOM 1916 O O . ARG A 1 254 ? 11.529 33.731 10.228 1.00 95.69 254 ARG A O 1
ATOM 1923 N N . ARG A 1 255 ? 9.354 33.905 10.697 1.00 95.31 255 ARG A N 1
ATOM 1924 C CA . ARG A 1 255 ? 9.525 34.967 11.714 1.00 95.31 255 ARG A CA 1
ATOM 1925 C C . ARG A 1 255 ? 10.145 34.482 13.036 1.00 95.31 255 ARG A C 1
ATOM 1927 O O . ARG A 1 255 ? 10.469 35.324 13.872 1.00 95.31 255 ARG A O 1
ATOM 1934 N N . ARG A 1 256 ? 10.284 33.169 13.248 1.00 91.56 256 ARG A N 1
ATOM 1935 C CA . ARG A 1 256 ? 10.922 32.549 14.424 1.00 91.56 256 ARG A CA 1
ATOM 1936 C C . ARG A 1 256 ? 12.317 31.982 14.152 1.00 91.56 256 ARG A C 1
ATOM 1938 O O . ARG A 1 256 ? 13.055 31.820 15.115 1.00 91.56 256 ARG A O 1
ATOM 1945 N N . GLY A 1 257 ? 12.690 31.750 12.894 1.00 92.12 257 GLY A N 1
ATOM 1946 C CA . GLY A 1 257 ? 14.037 31.298 12.530 1.00 92.12 257 GLY A CA 1
ATOM 1947 C C . GLY A 1 257 ? 14.130 30.476 11.245 1.00 92.12 257 GLY A C 1
ATOM 1948 O O . GLY A 1 257 ? 15.220 30.416 10.688 1.00 92.12 257 GLY A O 1
ATOM 1949 N N . LEU A 1 258 ? 13.017 29.907 10.751 1.00 93.12 258 LEU A N 1
ATOM 1950 C CA . LEU A 1 258 ? 13.021 29.009 9.587 1.00 93.12 258 LEU A CA 1
ATOM 1951 C C . LEU A 1 258 ? 13.753 29.630 8.387 1.00 93.12 258 LEU A C 1
ATOM 1953 O O . LEU A 1 258 ? 13.402 30.729 7.941 1.00 93.12 258 LEU A O 1
ATOM 1957 N N . GLY A 1 259 ? 14.739 28.903 7.856 1.00 91.94 259 GLY A N 1
ATOM 1958 C CA . GLY A 1 259 ? 15.520 29.319 6.695 1.00 91.94 259 GLY A CA 1
ATOM 1959 C C . GLY A 1 259 ? 14.654 29.554 5.453 1.00 91.94 259 GLY A C 1
ATOM 1960 O O . GLY A 1 259 ? 13.616 28.924 5.262 1.00 91.94 259 GLY A O 1
ATOM 1961 N N . GLU A 1 260 ? 15.087 30.454 4.571 1.00 93.31 260 GLU A N 1
ATOM 1962 C CA . GLU A 1 260 ? 14.366 30.763 3.325 1.00 93.31 260 GLU A CA 1
ATOM 1963 C C . GLU A 1 260 ? 14.333 29.556 2.369 1.00 93.31 260 GLU A C 1
ATOM 1965 O O . GLU A 1 260 ? 13.345 29.333 1.671 1.00 93.31 260 GLU A O 1
ATOM 1970 N N . GLU A 1 261 ? 15.394 28.752 2.358 1.00 92.94 261 GLU A N 1
ATOM 1971 C CA . GLU A 1 261 ? 15.481 27.504 1.601 1.00 92.94 261 GLU A CA 1
ATOM 1972 C C . GLU A 1 261 ? 14.539 26.438 2.163 1.00 92.94 261 GLU A C 1
ATOM 1974 O O . GLU A 1 261 ? 13.818 25.797 1.399 1.00 92.94 261 GLU A O 1
ATOM 1979 N N . GLU A 1 262 ? 14.469 26.304 3.488 1.00 93.50 262 GLU A N 1
ATOM 1980 C CA . GLU A 1 262 ? 13.575 25.352 4.146 1.00 93.50 262 GLU A CA 1
ATOM 1981 C C . GLU A 1 262 ? 12.105 25.756 4.004 1.00 93.50 262 GLU A C 1
ATOM 1983 O O . GLU A 1 262 ? 11.257 24.919 3.698 1.00 93.50 262 GLU A O 1
ATOM 1988 N N . TYR A 1 263 ? 11.805 27.053 4.104 1.00 95.06 263 TYR A N 1
ATOM 1989 C CA . TYR A 1 263 ? 10.498 27.613 3.767 1.00 95.06 263 TYR A CA 1
ATOM 1990 C C . TYR A 1 263 ? 10.069 27.215 2.345 1.00 95.06 263 TYR A C 1
ATOM 1992 O O . TYR A 1 263 ? 8.934 26.786 2.148 1.00 95.06 263 TYR A O 1
ATOM 2000 N N . ARG A 1 264 ? 10.965 27.309 1.350 1.00 94.31 264 ARG A N 1
ATOM 2001 C CA . ARG A 1 264 ? 10.669 26.924 -0.046 1.00 94.31 264 ARG A CA 1
ATOM 2002 C C . ARG A 1 264 ? 10.546 25.418 -0.232 1.00 94.31 264 ARG A C 1
ATOM 2004 O O . ARG A 1 264 ? 9.647 24.992 -0.951 1.00 94.31 264 ARG A O 1
ATOM 2011 N N . ALA A 1 265 ? 11.403 24.633 0.418 1.00 93.31 265 ALA A N 1
ATOM 2012 C CA . ALA A 1 265 ? 11.339 23.176 0.418 1.00 93.31 265 ALA A CA 1
ATOM 2013 C C . ALA A 1 265 ? 9.999 22.694 0.988 1.00 93.31 265 ALA A C 1
ATOM 2015 O O . ALA A 1 265 ? 9.241 22.018 0.294 1.00 93.31 265 ALA A O 1
ATOM 2016 N N . ARG A 1 266 ? 9.656 23.126 2.209 1.00 94.44 266 ARG A N 1
ATOM 2017 C CA . ARG A 1 266 ? 8.393 22.779 2.873 1.00 94.44 266 ARG A CA 1
ATOM 2018 C C . ARG A 1 266 ? 7.184 23.321 2.119 1.00 94.44 266 ARG A C 1
ATOM 2020 O O . ARG A 1 266 ? 6.224 22.581 1.954 1.00 94.44 266 ARG A O 1
ATOM 2027 N N . LEU A 1 267 ? 7.221 24.550 1.595 1.00 94.88 267 LEU A N 1
ATOM 2028 C CA . LEU A 1 267 ? 6.117 25.080 0.786 1.00 94.88 267 LEU A CA 1
ATOM 2029 C C . LEU A 1 267 ? 5.960 24.326 -0.541 1.00 94.88 267 LEU A C 1
ATOM 2031 O O . LEU A 1 267 ? 4.835 24.055 -0.927 1.00 94.88 267 LEU A O 1
ATOM 2035 N N . GLY A 1 268 ? 7.042 23.975 -1.239 1.00 88.25 268 GLY A N 1
ATOM 2036 C CA . GLY A 1 268 ? 6.980 23.226 -2.500 1.00 88.25 268 GLY A CA 1
ATOM 2037 C C . GLY A 1 268 ? 6.543 21.769 -2.316 1.00 88.25 268 GLY A C 1
ATOM 2038 O O . GLY A 1 268 ? 5.790 21.244 -3.137 1.00 88.25 268 GLY A O 1
ATOM 2039 N N . LEU A 1 269 ? 6.974 21.124 -1.229 1.00 87.38 269 LEU A N 1
ATOM 2040 C CA . LEU A 1 269 ? 6.523 19.782 -0.866 1.00 87.38 269 LEU A CA 1
ATOM 2041 C C . LEU A 1 269 ? 5.069 19.807 -0.391 1.00 87.38 269 LEU A C 1
ATOM 2043 O O . LEU A 1 269 ? 4.253 19.101 -0.959 1.00 87.38 269 LEU A O 1
ATOM 2047 N N . LEU A 1 270 ? 4.692 20.663 0.562 1.00 85.75 270 LEU A N 1
ATOM 2048 C CA . LEU A 1 270 ? 3.301 20.743 1.020 1.00 85.75 270 LEU A CA 1
ATOM 2049 C C . LEU A 1 270 ? 2.365 21.216 -0.100 1.00 85.75 270 LEU A C 1
ATOM 2051 O O . LEU A 1 270 ? 1.403 20.533 -0.413 1.00 85.75 270 LEU A O 1
ATOM 2055 N N . ALA A 1 271 ? 2.647 22.328 -0.779 1.00 78.50 271 ALA A N 1
ATOM 2056 C CA . ALA A 1 271 ? 1.726 22.866 -1.782 1.00 78.50 271 ALA A CA 1
ATOM 2057 C C . ALA A 1 271 ? 1.599 22.019 -3.057 1.00 78.50 271 ALA A C 1
ATOM 2059 O O . ALA A 1 271 ? 0.690 22.277 -3.836 1.00 78.50 271 ALA A O 1
ATOM 2060 N N . GLY A 1 272 ? 2.483 21.052 -3.305 1.00 63.62 272 GLY A N 1
ATOM 2061 C CA . GLY A 1 272 ? 2.392 20.189 -4.486 1.00 63.62 272 GLY A CA 1
ATOM 2062 C C . GLY A 1 272 ? 2.474 18.689 -4.204 1.00 63.62 272 GLY A C 1
ATOM 2063 O O . GLY A 1 272 ? 2.475 17.898 -5.140 1.00 63.62 272 GLY A O 1
ATOM 2064 N N . ASN A 1 273 ? 2.549 18.267 -2.944 1.00 67.12 273 ASN A N 1
ATOM 2065 C CA . ASN A 1 273 ? 1.928 17.014 -2.526 1.00 67.12 273 ASN A CA 1
ATOM 2066 C C . ASN A 1 273 ? 0.418 17.271 -2.423 1.00 67.12 273 ASN A C 1
ATOM 2068 O O . ASN A 1 273 ? -0.330 16.594 -3.107 1.00 67.12 273 ASN A O 1
ATOM 2072 N N . TRP A 1 274 ? 0.019 18.367 -1.760 1.00 60.62 274 TRP A N 1
ATOM 2073 C CA . TRP A 1 274 ? -1.375 18.805 -1.598 1.00 60.62 274 TRP A CA 1
ATOM 2074 C C . TRP A 1 274 ? -1.956 19.601 -2.769 1.00 60.62 274 TRP A C 1
ATOM 2076 O O . TRP A 1 274 ? -3.002 20.216 -2.613 1.00 60.62 274 TRP A O 1
ATOM 2086 N N . TRP A 1 275 ? -1.286 19.601 -3.933 1.00 58.59 275 TRP A N 1
ATOM 2087 C CA . TRP A 1 275 ? -1.691 20.240 -5.208 1.00 58.59 275 TRP A CA 1
ATOM 2088 C C . TRP A 1 275 ? -2.407 21.607 -5.110 1.00 58.59 275 TRP A C 1
ATOM 2090 O O . TRP A 1 275 ? -3.099 22.066 -6.018 1.00 58.59 275 TRP A O 1
ATOM 2100 N N . LEU A 1 276 ? -2.095 22.341 -4.046 1.00 68.62 276 LEU A N 1
ATOM 2101 C CA . LEU A 1 276 ? -2.443 23.729 -3.769 1.00 68.62 276 LEU A CA 1
ATOM 2102 C C . LEU A 1 276 ? -1.781 24.696 -4.771 1.00 68.62 276 LEU A C 1
ATOM 2104 O O . LEU A 1 276 ? -1.954 25.913 -4.687 1.00 68.62 276 LEU A O 1
ATOM 2108 N N . THR A 1 277 ? -0.949 24.182 -5.679 1.00 73.62 277 THR A N 1
ATOM 2109 C CA . THR A 1 277 ? -0.213 24.935 -6.688 1.00 73.62 277 THR A CA 1
ATOM 2110 C C . THR A 1 277 ? 0.063 24.083 -7.931 1.00 73.62 277 THR A C 1
ATOM 2112 O O . THR A 1 277 ? 0.073 22.856 -7.858 1.00 73.62 277 THR A O 1
ATOM 2115 N N . SER A 1 278 ? 0.299 24.722 -9.083 1.00 71.56 278 SER A N 1
ATOM 2116 C CA . SER A 1 278 ? 0.582 23.992 -10.327 1.00 71.56 278 SER A CA 1
ATOM 2117 C C . SER A 1 278 ? 1.962 23.328 -10.298 1.00 71.56 278 SER A C 1
ATOM 2119 O O . SER A 1 278 ? 2.873 23.782 -9.599 1.00 71.56 278 SER A O 1
ATOM 2121 N N . SER A 1 279 ? 2.152 22.294 -11.119 1.00 72.56 279 SER A N 1
ATOM 2122 C CA . SER A 1 279 ? 3.434 21.584 -11.219 1.00 72.56 279 SER A CA 1
ATOM 2123 C C . SER A 1 279 ? 4.594 22.513 -11.607 1.00 72.56 279 SER A C 1
ATOM 2125 O O . SER A 1 279 ? 5.698 22.361 -11.092 1.00 72.56 279 SER A O 1
ATOM 2127 N N . GLU A 1 280 ? 4.366 23.537 -12.438 1.00 79.81 280 GLU A N 1
ATOM 2128 C CA . GLU A 1 280 ? 5.382 24.547 -12.781 1.00 79.81 280 GLU A CA 1
ATOM 2129 C C . GLU A 1 280 ? 5.791 25.367 -11.556 1.00 79.81 280 GLU A C 1
ATOM 2131 O O . GLU A 1 280 ? 6.979 25.620 -11.344 1.00 79.81 280 GLU A O 1
ATOM 2136 N N . ARG A 1 281 ? 4.815 25.771 -10.733 1.00 81.56 281 ARG A N 1
ATOM 2137 C CA . ARG A 1 281 ? 5.071 26.546 -9.517 1.00 81.56 281 ARG A CA 1
ATOM 2138 C C . ARG A 1 281 ? 5.720 25.689 -8.432 1.00 81.56 281 ARG A C 1
ATOM 2140 O O . ARG A 1 281 ? 6.589 26.182 -7.714 1.00 81.56 281 ARG A O 1
ATOM 2147 N N . GLN A 1 282 ? 5.368 24.408 -8.348 1.00 85.31 282 GLN A N 1
ATOM 2148 C CA . GLN A 1 282 ? 6.065 23.443 -7.504 1.00 85.31 282 GLN A CA 1
ATOM 2149 C C . GLN A 1 282 ? 7.518 23.251 -7.962 1.00 85.31 282 GLN A C 1
ATOM 2151 O O . GLN A 1 282 ? 8.425 23.359 -7.139 1.00 85.31 282 GLN A O 1
ATOM 2156 N N . ILE A 1 283 ? 7.758 23.043 -9.263 1.00 86.25 283 ILE A N 1
ATOM 2157 C CA . ILE A 1 283 ? 9.108 22.973 -9.844 1.00 86.25 283 ILE A CA 1
ATOM 2158 C C . ILE A 1 283 ? 9.902 24.233 -9.494 1.00 86.25 283 ILE A C 1
ATOM 2160 O O . ILE A 1 283 ? 11.058 24.116 -9.092 1.00 86.25 283 ILE A O 1
ATOM 2164 N N . GLU A 1 284 ? 9.309 25.424 -9.616 1.00 91.38 284 GLU A N 1
ATOM 2165 C CA . GLU A 1 284 ? 9.955 26.690 -9.257 1.00 91.38 284 GLU A CA 1
ATOM 2166 C C . GLU A 1 284 ? 10.359 26.719 -7.774 1.00 91.38 284 GLU A C 1
ATOM 2168 O O . GLU A 1 284 ? 11.520 26.994 -7.471 1.00 91.38 284 GLU A O 1
ATOM 2173 N N . LEU A 1 285 ? 9.439 26.388 -6.859 1.00 90.62 285 LEU A N 1
ATOM 2174 C CA . LEU A 1 285 ? 9.682 26.372 -5.412 1.00 90.62 285 LEU A CA 1
ATOM 2175 C C . LEU A 1 285 ? 10.774 25.367 -5.015 1.00 90.62 285 LEU A C 1
ATOM 2177 O O . LEU A 1 285 ? 11.722 25.743 -4.325 1.00 90.62 285 LEU A O 1
ATOM 2181 N N . LEU A 1 286 ? 10.674 24.121 -5.488 1.00 92.50 286 LEU A N 1
ATOM 2182 C CA . LEU A 1 286 ? 11.645 23.061 -5.197 1.00 92.50 286 LEU A CA 1
ATOM 2183 C C . LEU A 1 286 ? 13.019 23.381 -5.810 1.00 92.50 286 LEU A C 1
ATOM 2185 O O . LEU A 1 286 ? 14.035 23.309 -5.121 1.00 92.50 286 LEU A O 1
ATOM 2189 N N . THR A 1 287 ? 13.064 23.839 -7.068 1.00 94.19 287 THR A N 1
ATOM 2190 C CA . THR A 1 287 ? 14.319 24.271 -7.718 1.00 94.19 287 THR A CA 1
ATOM 2191 C C . THR A 1 287 ? 14.952 25.456 -6.982 1.00 94.19 287 THR A C 1
ATOM 2193 O O . THR A 1 287 ? 16.174 25.536 -6.901 1.00 94.19 287 THR A O 1
ATOM 2196 N N . ALA A 1 288 ? 14.153 26.372 -6.424 1.00 92.75 288 ALA A N 1
ATOM 2197 C CA . ALA A 1 288 ? 14.636 27.531 -5.671 1.00 92.75 288 ALA A CA 1
ATOM 2198 C C . ALA A 1 288 ? 15.089 27.211 -4.231 1.00 92.75 288 ALA A C 1
ATOM 2200 O O . ALA A 1 288 ? 15.611 28.114 -3.566 1.00 92.75 288 ALA A O 1
ATOM 2201 N N . ALA A 1 289 ? 14.902 25.975 -3.754 1.00 91.81 289 ALA A N 1
ATOM 2202 C CA . ALA A 1 289 ? 15.453 25.476 -2.492 1.00 91.81 289 ALA A CA 1
ATOM 2203 C C . ALA A 1 289 ? 16.841 24.822 -2.673 1.00 91.81 289 ALA A C 1
ATOM 2205 O O . ALA A 1 289 ? 17.717 25.010 -1.831 1.00 91.81 289 ALA A O 1
ATOM 2206 N N . LEU A 1 290 ? 17.079 24.127 -3.798 1.00 90.31 290 LEU A N 1
ATOM 2207 C CA . LEU A 1 290 ? 18.320 23.370 -4.052 1.00 90.31 290 LEU A CA 1
ATOM 2208 C C . LEU A 1 290 ? 19.643 24.151 -3.863 1.00 90.31 290 LEU A C 1
ATOM 2210 O O . LEU A 1 290 ? 20.560 23.583 -3.274 1.00 90.31 290 LEU A O 1
ATOM 2214 N N . PRO A 1 291 ? 19.804 25.425 -4.296 1.00 86.94 291 PRO A N 1
ATOM 2215 C CA . PRO A 1 291 ? 21.094 26.128 -4.219 1.00 86.94 291 PRO A CA 1
ATOM 2216 C C . PRO A 1 291 ? 21.606 26.414 -2.800 1.00 86.94 291 PRO A C 1
ATOM 2218 O O . PRO A 1 291 ? 22.698 26.958 -2.644 1.00 86.94 291 PRO A O 1
ATOM 2221 N N . GLY A 1 292 ? 20.815 26.111 -1.771 1.00 81.06 292 GLY A N 1
ATOM 2222 C CA . GLY A 1 292 ? 21.227 26.169 -0.374 1.00 81.06 292 GLY A CA 1
ATOM 2223 C C . GLY A 1 292 ? 20.769 24.955 0.426 1.00 81.06 292 GLY A C 1
ATOM 2224 O O . GLY A 1 292 ? 20.536 25.103 1.618 1.00 81.06 292 GLY A O 1
ATOM 2225 N N . GLU A 1 293 ? 20.649 23.782 -0.205 1.00 84.12 293 GLU A N 1
ATOM 2226 C CA . GLU A 1 293 ? 20.270 22.531 0.473 1.00 84.12 293 GLU A CA 1
ATOM 2227 C C . GLU A 1 293 ? 21.184 22.187 1.665 1.00 84.12 293 GLU A C 1
ATOM 2229 O O . GLU A 1 293 ? 20.714 21.685 2.675 1.00 84.12 293 GLU A O 1
ATOM 2234 N N . GLU A 1 294 ? 22.467 22.563 1.595 1.00 84.31 294 GLU A N 1
ATOM 2235 C CA . GLU A 1 294 ? 23.465 22.434 2.674 1.00 84.31 294 GLU A CA 1
ATOM 2236 C C . GLU A 1 294 ? 23.124 23.262 3.934 1.00 84.31 294 GLU A C 1
ATOM 2238 O O . GLU A 1 294 ? 23.814 23.167 4.947 1.00 84.31 294 GLU A O 1
ATOM 2243 N N . ARG A 1 295 ? 22.095 24.119 3.861 1.00 85.12 295 ARG A N 1
ATOM 2244 C CA . ARG A 1 295 ? 21.575 24.952 4.957 1.00 85.12 295 ARG A CA 1
ATOM 2245 C C . ARG A 1 295 ? 20.185 24.514 5.435 1.00 85.12 295 ARG A C 1
ATOM 2247 O O . ARG A 1 295 ? 19.584 25.238 6.224 1.00 85.12 295 ARG A O 1
ATOM 2254 N N . LEU A 1 296 ? 19.665 23.385 4.950 1.00 84.19 296 LEU A N 1
ATOM 2255 C CA . LEU A 1 296 ? 18.482 22.747 5.528 1.00 84.19 296 LEU A CA 1
ATOM 2256 C C . LEU A 1 296 ? 18.886 22.078 6.847 1.00 84.19 296 LEU A C 1
ATOM 2258 O O . LEU A 1 296 ? 19.918 21.410 6.905 1.00 84.19 296 LEU A O 1
ATOM 2262 N N . GLU A 1 297 ? 18.092 22.264 7.901 1.00 78.88 297 GLU A N 1
ATOM 2263 C CA . GLU A 1 297 ? 18.371 21.650 9.211 1.00 78.88 297 GLU A CA 1
ATOM 2264 C C . GLU A 1 297 ? 18.121 20.131 9.191 1.00 78.88 297 GLU A C 1
ATOM 2266 O O . GLU A 1 297 ? 18.762 19.371 9.915 1.00 78.88 297 GLU A O 1
ATOM 2271 N N . ASP A 1 298 ? 17.225 19.698 8.303 1.00 81.44 298 ASP A N 1
ATOM 2272 C CA . ASP A 1 298 ? 16.852 18.313 8.036 1.00 81.44 298 ASP A CA 1
ATOM 2273 C C . ASP A 1 298 ? 17.509 17.825 6.719 1.00 81.44 298 ASP A C 1
ATOM 2275 O O . ASP A 1 298 ? 17.168 18.331 5.641 1.00 81.44 298 ASP A O 1
ATOM 2279 N N . PRO A 1 299 ? 18.448 16.856 6.758 1.00 80.88 299 PRO A N 1
ATOM 2280 C CA . PRO A 1 299 ? 19.090 16.325 5.556 1.00 80.88 299 PRO A CA 1
ATOM 2281 C C . PRO A 1 299 ? 18.162 15.428 4.719 1.00 80.88 299 PRO A C 1
ATOM 2283 O O . PRO A 1 299 ? 18.324 15.363 3.497 1.00 80.88 299 PRO A O 1
ATOM 2286 N N . ASP A 1 300 ? 17.167 14.771 5.323 1.00 85.19 300 ASP A N 1
ATOM 2287 C CA . ASP A 1 300 ? 16.184 13.967 4.588 1.00 85.19 300 ASP A CA 1
ATOM 2288 C C . ASP A 1 300 ? 15.253 14.864 3.763 1.00 85.19 300 ASP A C 1
ATOM 2290 O O . ASP A 1 300 ? 14.874 14.508 2.643 1.00 85.19 300 ASP A O 1
ATOM 2294 N N . LEU A 1 301 ? 14.978 16.087 4.229 1.00 88.00 301 LEU A N 1
ATOM 2295 C CA . LEU A 1 301 ? 14.241 17.092 3.459 1.00 88.00 301 LEU A CA 1
ATOM 2296 C C . LEU A 1 301 ? 14.915 17.415 2.111 1.00 88.00 301 LEU A C 1
ATOM 2298 O O . LEU A 1 301 ? 14.216 17.595 1.111 1.00 88.00 301 LEU A O 1
ATOM 2302 N N . ALA A 1 302 ? 16.252 17.442 2.044 1.00 89.56 302 ALA A N 1
ATOM 2303 C CA . ALA A 1 302 ? 16.985 17.644 0.788 1.00 89.56 302 ALA A CA 1
ATOM 2304 C C . ALA A 1 302 ? 16.750 16.485 -0.200 1.00 89.56 302 ALA A C 1
ATOM 2306 O O . ALA A 1 302 ? 16.455 16.708 -1.381 1.00 89.56 302 ALA A O 1
ATOM 2307 N N . VAL A 1 303 ? 16.818 15.246 0.300 1.00 88.81 303 VAL A N 1
ATOM 2308 C CA . VAL A 1 303 ? 16.556 14.019 -0.471 1.00 88.81 303 VAL A CA 1
ATOM 2309 C C . VAL A 1 303 ? 15.104 13.985 -0.959 1.00 88.81 303 VAL A C 1
ATOM 2311 O O . VAL A 1 303 ? 14.862 13.661 -2.124 1.00 88.81 303 VAL A O 1
ATOM 2314 N N . LEU A 1 304 ? 14.140 14.388 -0.126 1.00 85.94 304 LEU A N 1
ATOM 2315 C CA . LEU A 1 304 ? 12.719 14.478 -0.483 1.00 85.94 304 LEU A CA 1
ATOM 2316 C C . LEU A 1 304 ? 12.452 15.534 -1.566 1.00 85.94 304 LEU A C 1
ATOM 2318 O O . LEU A 1 304 ? 11.785 15.232 -2.557 1.00 85.94 304 LEU A O 1
ATOM 2322 N N . VAL A 1 305 ? 13.009 16.747 -1.433 1.00 90.19 305 VAL A N 1
ATOM 2323 C CA . VAL A 1 305 ? 12.911 17.814 -2.453 1.00 90.19 305 VAL A CA 1
ATOM 2324 C C . VAL A 1 305 ? 13.431 17.325 -3.804 1.00 90.19 305 VAL A C 1
ATOM 2326 O O . VAL A 1 305 ? 12.763 17.507 -4.826 1.00 90.19 305 VAL A O 1
ATOM 2329 N N . ARG A 1 306 ? 14.603 16.679 -3.815 1.00 92.19 306 ARG A N 1
ATOM 2330 C CA . ARG A 1 306 ? 15.224 16.139 -5.031 1.00 92.19 306 ARG A CA 1
ATOM 2331 C C . ARG A 1 306 ? 14.408 15.003 -5.634 1.00 92.19 306 ARG A C 1
ATOM 2333 O O . ARG A 1 306 ? 14.100 15.065 -6.821 1.00 92.19 306 ARG A O 1
ATOM 2340 N N . SER A 1 307 ? 13.994 14.028 -4.824 1.00 86.12 307 SER A N 1
ATOM 2341 C CA . SER A 1 307 ? 13.183 12.886 -5.273 1.00 86.12 307 SER A CA 1
ATOM 2342 C C . SER A 1 307 ? 11.863 13.357 -5.894 1.00 86.12 307 SER A C 1
ATOM 2344 O O . SER A 1 307 ? 11.531 12.978 -7.019 1.00 86.12 307 SER A O 1
ATOM 2346 N N . ARG A 1 308 ? 11.140 14.265 -5.221 1.00 86.00 308 ARG A N 1
ATOM 2347 C CA . ARG A 1 308 ? 9.879 14.827 -5.731 1.00 86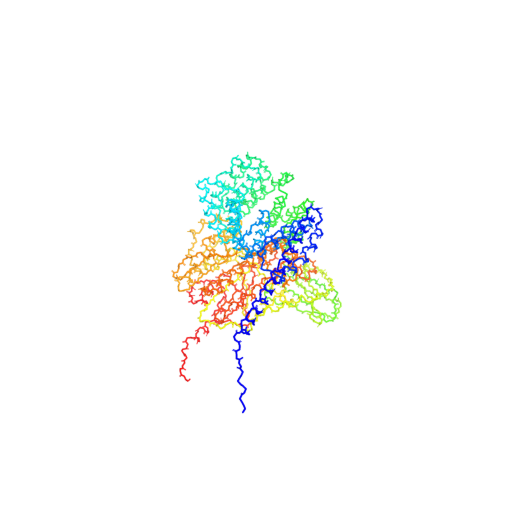.00 308 ARG A CA 1
ATOM 2348 C C . ARG A 1 308 ? 10.096 15.610 -7.027 1.00 86.00 308 ARG A C 1
ATOM 2350 O O . ARG A 1 308 ? 9.329 15.433 -7.970 1.00 86.00 308 ARG A O 1
ATOM 2357 N N . LEU A 1 309 ? 11.157 16.414 -7.118 1.00 89.88 309 LEU A N 1
ATOM 2358 C CA . LEU A 1 309 ? 11.460 17.184 -8.326 1.00 89.88 309 LEU A CA 1
ATOM 2359 C C . LEU A 1 309 ? 11.887 16.295 -9.510 1.00 89.88 309 LEU A C 1
ATOM 2361 O O . LEU A 1 309 ? 11.473 16.574 -10.633 1.00 89.88 309 LEU A O 1
ATOM 2365 N N . VAL A 1 310 ? 12.641 15.210 -9.290 1.00 89.44 310 VAL A N 1
ATOM 2366 C CA . VAL A 1 310 ? 12.937 14.212 -10.338 1.00 89.44 310 VAL A CA 1
ATOM 2367 C C . VAL A 1 310 ? 11.642 13.576 -10.850 1.00 89.44 310 VAL A C 1
ATOM 2369 O O . VAL A 1 310 ? 11.437 13.564 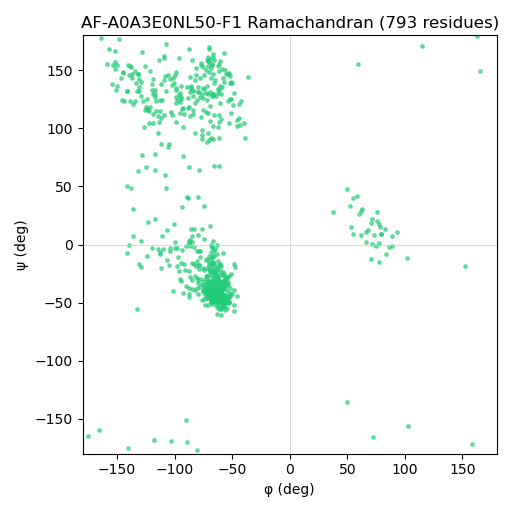-12.063 1.00 89.44 310 VAL A O 1
ATOM 2372 N N . ARG A 1 311 ? 10.743 13.133 -9.954 1.00 82.06 311 ARG A N 1
ATOM 2373 C CA . ARG A 1 311 ? 9.441 12.539 -10.323 1.00 82.06 311 ARG A CA 1
ATOM 2374 C C . ARG A 1 311 ? 8.590 13.484 -11.182 1.00 82.06 311 ARG A C 1
ATOM 2376 O O . ARG A 1 311 ? 8.151 13.086 -12.255 1.00 82.06 311 ARG A O 1
ATOM 2383 N N . ILE A 1 312 ? 8.426 14.746 -10.773 1.00 80.50 312 ILE A N 1
ATOM 2384 C CA . ILE A 1 312 ? 7.626 15.734 -11.529 1.00 80.50 312 ILE A CA 1
ATOM 2385 C C . ILE A 1 312 ? 8.278 16.072 -12.880 1.00 80.50 312 ILE A C 1
ATOM 2387 O O . ILE A 1 312 ? 7.594 16.231 -13.888 1.00 80.50 312 ILE A O 1
ATOM 2391 N N . LEU A 1 313 ? 9.610 16.180 -12.938 1.00 86.31 313 LEU A N 1
ATOM 2392 C CA . LEU A 1 313 ? 10.306 16.408 -14.207 1.00 86.31 313 LEU A CA 1
ATOM 2393 C C . LEU A 1 313 ? 10.178 15.205 -15.152 1.00 86.31 313 LEU A C 1
ATOM 2395 O O . LEU A 1 313 ? 10.092 15.410 -16.362 1.00 86.31 313 LEU A O 1
ATOM 2399 N N . ALA A 1 314 ? 10.161 13.977 -14.628 1.00 82.62 314 ALA A N 1
ATOM 2400 C CA . ALA A 1 314 ? 9.961 12.769 -15.419 1.00 82.62 314 ALA A CA 1
ATOM 2401 C C . ALA A 1 314 ? 8.539 12.700 -15.996 1.00 82.62 314 ALA A C 1
ATOM 2403 O O . ALA A 1 314 ? 8.403 12.599 -17.215 1.00 82.62 314 ALA A O 1
ATOM 2404 N N . SER A 1 315 ? 7.501 12.874 -15.167 1.00 74.81 315 SER A N 1
ATOM 2405 C CA . SER A 1 315 ? 6.097 12.834 -15.613 1.00 74.81 315 SER A CA 1
ATOM 2406 C C . SER A 1 315 ? 5.723 13.972 -16.573 1.00 74.81 315 SER A C 1
ATOM 2408 O O . SER A 1 315 ? 4.875 13.799 -17.442 1.00 74.81 315 SER A O 1
ATOM 2410 N N . GLN A 1 316 ? 6.408 15.120 -16.510 1.00 78.00 316 GLN A N 1
ATOM 2411 C CA . GLN A 1 316 ? 6.291 16.187 -17.517 1.00 78.00 316 GLN A CA 1
ATOM 2412 C C . GLN A 1 316 ? 7.102 15.938 -18.809 1.00 78.00 316 GLN A C 1
ATOM 2414 O O . GLN A 1 316 ? 7.266 16.852 -19.624 1.00 78.00 316 GLN A O 1
ATOM 2419 N N . GLY A 1 317 ? 7.698 14.757 -18.996 1.00 80.81 317 GLY A N 1
ATOM 2420 C CA . GLY A 1 317 ? 8.555 14.448 -20.146 1.00 80.81 317 GLY A CA 1
ATOM 2421 C C . GLY A 1 317 ? 9.868 15.248 -20.193 1.00 80.81 317 GLY A C 1
ATOM 2422 O O . GLY A 1 317 ? 10.600 15.190 -21.185 1.00 80.81 317 GLY A O 1
ATOM 2423 N N . GLN A 1 318 ? 10.231 15.974 -19.127 1.00 88.12 318 GLN A N 1
ATOM 2424 C CA . GLN A 1 318 ? 11.505 16.6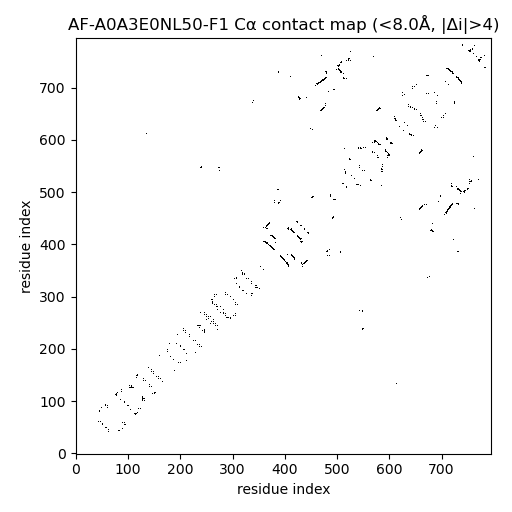96 -18.993 1.00 88.12 318 GLN A CA 1
ATOM 2425 C C . GLN A 1 318 ? 12.650 15.744 -18.587 1.00 88.12 318 GLN A C 1
ATOM 2427 O O . GLN A 1 318 ? 13.516 16.093 -17.782 1.00 88.12 318 GLN A O 1
ATOM 2432 N N . LEU A 1 319 ? 12.687 14.545 -19.171 1.00 89.19 319 LEU A N 1
ATOM 2433 C CA . LEU A 1 319 ? 13.522 13.405 -18.765 1.00 89.19 319 LEU A CA 1
ATOM 2434 C C . LEU A 1 319 ? 15.032 13.713 -18.789 1.00 89.19 319 LEU A C 1
ATOM 2436 O O . LEU A 1 319 ? 15.777 13.305 -17.906 1.00 89.19 319 LEU A O 1
ATOM 2440 N N . GLU A 1 320 ? 15.487 14.540 -19.735 1.00 91.88 320 GLU A N 1
ATOM 2441 C CA . GLU A 1 320 ? 16.855 15.094 -19.772 1.00 91.88 320 GLU A CA 1
ATOM 2442 C C . GLU A 1 320 ? 17.235 15.858 -18.491 1.00 91.88 320 GLU A C 1
ATOM 2444 O O . GLU A 1 320 ? 18.394 15.883 -18.076 1.00 91.88 320 GLU A O 1
ATOM 2449 N N . ARG A 1 321 ? 16.264 16.560 -17.905 1.00 93.94 321 ARG A N 1
ATOM 2450 C CA . ARG A 1 321 ? 16.416 17.421 -16.731 1.00 93.94 321 ARG A CA 1
ATOM 2451 C C . ARG A 1 321 ? 16.240 16.610 -15.446 1.00 93.94 321 ARG A C 1
ATOM 2453 O O . ARG A 1 321 ? 17.010 16.831 -14.518 1.00 93.94 321 ARG A O 1
ATOM 2460 N N . ALA A 1 322 ? 15.317 15.644 -15.451 1.00 92.19 322 ALA A N 1
ATOM 2461 C CA . ALA A 1 322 ? 15.167 14.631 -14.408 1.00 92.19 322 ALA A CA 1
ATOM 2462 C C . ALA A 1 322 ? 16.466 13.827 -14.219 1.00 92.19 322 ALA A C 1
ATOM 2464 O O . ALA A 1 322 ? 16.999 13.804 -13.117 1.00 92.19 322 ALA A O 1
ATOM 2465 N N . LEU A 1 323 ? 17.048 13.283 -15.297 1.00 94.06 323 LEU A N 1
ATOM 2466 C CA . LEU A 1 323 ? 18.305 12.519 -15.252 1.00 94.06 323 LEU A CA 1
ATOM 2467 C C . LEU A 1 323 ? 19.490 13.319 -14.704 1.00 94.06 323 LEU A C 1
ATOM 2469 O O . LEU A 1 323 ? 20.228 12.817 -13.866 1.00 94.06 323 LEU A O 1
ATOM 2473 N N . ARG A 1 324 ? 19.675 14.575 -15.135 1.00 95.00 324 ARG A N 1
ATOM 2474 C CA . ARG A 1 324 ? 20.759 15.417 -14.591 1.00 95.00 324 ARG A CA 1
ATOM 2475 C C . ARG A 1 324 ? 20.581 15.707 -13.104 1.00 95.00 324 ARG A C 1
ATOM 2477 O O . ARG A 1 324 ? 21.573 15.782 -12.390 1.00 95.00 324 ARG A O 1
ATOM 2484 N N . LEU A 1 325 ? 19.340 15.899 -12.657 1.00 94.69 325 LEU A N 1
ATOM 2485 C CA . LEU A 1 325 ? 19.045 16.102 -11.244 1.00 94.69 325 LEU A CA 1
ATOM 2486 C C . LEU A 1 325 ? 19.236 14.807 -10.446 1.00 94.69 325 LEU A C 1
ATOM 2488 O O . LEU A 1 325 ? 19.764 14.867 -9.342 1.00 94.69 325 LEU A O 1
ATOM 2492 N N . TYR A 1 326 ? 18.855 13.655 -11.001 1.00 94.00 326 TYR A N 1
ATOM 2493 C CA . TYR A 1 326 ? 19.111 12.343 -10.412 1.00 94.00 326 TYR A CA 1
ATOM 2494 C C . TYR A 1 326 ? 20.618 12.128 -10.204 1.00 94.00 326 TYR A C 1
ATOM 2496 O O . TYR A 1 326 ? 21.046 11.897 -9.076 1.00 94.00 326 TYR A O 1
ATOM 2504 N N . ASP A 1 327 ? 21.425 12.311 -11.255 1.00 93.81 327 ASP A N 1
ATOM 2505 C CA . ASP A 1 327 ? 22.881 12.111 -11.212 1.00 93.81 327 ASP A CA 1
ATOM 2506 C C . ASP A 1 327 ? 23.561 13.018 -10.162 1.00 93.81 327 ASP A C 1
ATOM 2508 O O . ASP A 1 327 ? 24.300 12.520 -9.313 1.00 93.81 327 ASP A O 1
ATOM 2512 N N . ASP A 1 328 ? 23.242 14.321 -10.136 1.00 93.50 328 ASP A N 1
ATOM 2513 C CA . ASP A 1 328 ? 23.735 15.270 -9.113 1.00 93.50 328 ASP A CA 1
ATOM 2514 C C . ASP A 1 328 ? 23.234 14.927 -7.695 1.00 93.50 328 ASP A C 1
ATOM 2516 O O . ASP A 1 328 ? 23.924 15.181 -6.710 1.00 93.50 328 ASP A O 1
ATOM 2520 N N . SER A 1 329 ? 22.053 14.317 -7.558 1.00 91.94 329 SER A N 1
ATOM 2521 C CA . SER A 1 329 ? 21.537 13.886 -6.250 1.00 91.94 329 SER A CA 1
ATOM 2522 C C . SER A 1 329 ? 22.275 12.665 -5.709 1.00 91.94 329 SER A C 1
ATOM 2524 O O . SER A 1 329 ? 22.597 12.642 -4.524 1.00 91.94 329 SER A O 1
ATOM 2526 N N . ILE A 1 330 ? 22.571 11.675 -6.558 1.00 92.75 330 ILE A N 1
ATOM 2527 C CA . ILE A 1 330 ? 23.361 10.500 -6.169 1.00 92.75 330 ILE A CA 1
ATOM 2528 C C . ILE A 1 330 ? 24.797 10.907 -5.818 1.00 92.75 330 ILE A C 1
ATOM 2530 O O . ILE A 1 330 ? 25.323 10.428 -4.816 1.00 92.75 330 ILE A O 1
ATOM 2534 N N . GLU A 1 331 ? 25.410 11.834 -6.565 1.00 91.44 331 GLU A N 1
ATOM 2535 C CA . GLU A 1 331 ? 26.754 12.351 -6.256 1.00 91.44 331 GLU A CA 1
ATOM 2536 C C . GLU A 1 331 ? 26.828 13.022 -4.870 1.00 91.44 331 GLU A C 1
ATOM 2538 O O . GLU A 1 331 ? 27.827 12.878 -4.166 1.00 91.44 331 GLU A O 1
ATOM 2543 N N . ARG A 1 332 ? 25.765 13.728 -4.457 1.00 89.31 332 ARG A N 1
ATOM 2544 C CA . ARG A 1 332 ? 25.711 14.484 -3.191 1.00 89.31 332 ARG A CA 1
ATOM 2545 C C . ARG A 1 332 ? 25.253 13.667 -1.987 1.00 89.31 332 ARG A C 1
ATOM 2547 O O . ARG A 1 332 ? 25.834 13.786 -0.914 1.00 89.31 332 ARG A O 1
ATOM 2554 N N . HIS A 1 333 ? 24.192 12.881 -2.160 1.00 87.69 333 HIS A N 1
ATOM 2555 C CA . HIS A 1 333 ? 23.444 12.241 -1.069 1.00 87.69 333 HIS A CA 1
ATOM 2556 C C . HIS A 1 333 ? 23.575 10.713 -1.061 1.00 87.69 333 HIS A C 1
ATOM 2558 O O . HIS A 1 333 ? 23.091 10.059 -0.140 1.00 87.69 333 HIS A O 1
ATOM 2564 N N . GLY A 1 334 ? 24.187 10.119 -2.091 1.00 85.44 334 GLY A N 1
ATOM 2565 C CA . GLY A 1 334 ? 24.371 8.670 -2.240 1.00 85.44 334 GLY A CA 1
ATOM 2566 C C . GLY A 1 334 ? 23.097 7.869 -2.544 1.00 85.44 334 GLY A C 1
ATOM 2567 O O . GLY A 1 334 ? 23.200 6.703 -2.914 1.00 85.44 334 GLY A O 1
ATOM 2568 N N . ARG A 1 335 ? 21.905 8.469 -2.409 1.00 81.44 335 ARG A N 1
ATOM 2569 C CA . ARG A 1 335 ? 20.600 7.826 -2.624 1.00 81.44 335 ARG A CA 1
ATOM 2570 C C . ARG A 1 335 ? 19.531 8.806 -3.112 1.00 81.44 335 ARG A C 1
ATOM 2572 O O . ARG A 1 335 ? 19.560 9.991 -2.785 1.00 81.44 335 ARG A O 1
ATOM 2579 N N . LEU A 1 336 ? 18.540 8.263 -3.811 1.00 80.81 336 LEU A N 1
ATOM 2580 C CA . LEU A 1 336 ? 17.199 8.822 -3.977 1.00 80.81 336 LEU A CA 1
ATOM 2581 C C . LEU A 1 336 ? 16.203 7.682 -3.727 1.00 80.81 336 LEU A C 1
ATOM 2583 O O . LEU A 1 336 ? 16.459 6.552 -4.133 1.00 80.81 336 LEU A O 1
ATOM 2587 N N . VAL A 1 337 ? 15.105 7.949 -3.017 1.00 69.62 337 VAL A N 1
ATOM 2588 C CA . VAL A 1 337 ? 14.154 6.896 -2.617 1.00 69.62 337 VAL A CA 1
ATOM 2589 C C . VAL A 1 337 ? 13.136 6.663 -3.733 1.00 69.62 337 VAL A C 1
ATOM 2591 O O . VAL A 1 337 ? 12.564 7.621 -4.257 1.00 69.62 337 VAL A O 1
ATOM 2594 N N . GLY A 1 338 ? 12.912 5.395 -4.096 1.00 66.94 338 GLY A N 1
ATOM 2595 C CA . GLY A 1 338 ? 11.919 4.995 -5.099 1.00 66.94 338 GLY A CA 1
ATOM 2596 C C . GLY A 1 338 ? 12.147 5.625 -6.476 1.00 66.94 338 GLY A C 1
ATOM 2597 O O . GLY A 1 338 ? 11.206 6.131 -7.088 1.00 66.94 338 GLY A O 1
ATOM 2598 N N . LEU A 1 339 ? 13.400 5.686 -6.925 1.00 77.38 339 LEU A N 1
ATOM 2599 C CA . LEU A 1 339 ? 13.791 6.216 -8.227 1.00 77.38 339 LEU A CA 1
ATOM 2600 C C . LEU A 1 339 ? 14.952 5.388 -8.773 1.00 77.38 339 LEU A C 1
ATOM 2602 O O . LEU A 1 339 ? 15.995 5.318 -8.127 1.00 77.38 339 LEU A O 1
ATOM 2606 N N . ASP A 1 340 ? 14.788 4.825 -9.968 1.00 81.81 340 ASP A N 1
ATOM 2607 C CA . ASP A 1 340 ? 15.869 4.172 -10.706 1.00 81.81 340 ASP A CA 1
ATOM 2608 C C . ASP A 1 340 ? 16.379 5.059 -11.858 1.00 81.81 340 ASP A C 1
ATOM 2610 O O . ASP A 1 340 ? 15.634 5.765 -12.549 1.00 81.81 340 ASP A O 1
ATOM 2614 N N . ARG A 1 341 ? 17.694 5.012 -12.065 1.00 86.19 341 ARG A N 1
ATOM 2615 C CA . ARG A 1 341 ? 18.389 5.682 -13.156 1.00 86.19 341 ARG A CA 1
ATOM 2616 C C . ARG A 1 341 ? 18.125 5.016 -14.499 1.00 86.19 341 ARG A C 1
ATOM 2618 O O . ARG A 1 341 ? 17.998 5.731 -15.497 1.00 86.19 341 ARG A O 1
ATOM 2625 N N . GLU A 1 342 ? 18.125 3.687 -14.556 1.00 82.62 342 GLU A N 1
ATOM 2626 C CA . GLU A 1 342 ? 18.014 2.953 -15.820 1.00 82.62 342 GLU A CA 1
ATOM 2627 C C . GLU A 1 342 ? 16.624 3.141 -16.427 1.00 82.62 342 GLU A C 1
ATOM 2629 O O . GLU A 1 342 ? 16.508 3.444 -17.613 1.00 82.62 342 GLU A O 1
ATOM 2634 N N . GLU A 1 343 ? 15.587 3.132 -15.597 1.00 81.25 343 GLU A N 1
ATOM 2635 C CA . GLU A 1 343 ? 14.215 3.495 -15.933 1.00 81.25 343 GLU A CA 1
ATOM 2636 C C . GLU A 1 343 ? 14.084 4.926 -16.485 1.00 81.25 343 GLU A C 1
ATOM 2638 O O . GLU A 1 343 ? 13.495 5.124 -17.549 1.00 81.25 343 GLU A O 1
ATOM 2643 N N . LEU A 1 344 ? 14.706 5.930 -15.854 1.00 84.44 344 LEU A N 1
ATOM 2644 C CA . LEU A 1 344 ? 14.725 7.303 -16.388 1.00 84.44 344 LEU A CA 1
ATOM 2645 C C . LEU A 1 344 ? 15.486 7.414 -17.726 1.00 84.44 344 LEU A C 1
ATOM 2647 O O . LEU A 1 344 ? 15.129 8.230 -18.584 1.00 84.44 344 LEU A O 1
ATOM 2651 N N . VAL A 1 345 ? 16.543 6.615 -17.924 1.00 85.88 345 VAL A N 1
ATOM 2652 C CA . VAL A 1 345 ? 17.260 6.520 -19.209 1.00 85.88 345 VAL A CA 1
ATOM 2653 C C . VAL A 1 345 ? 16.387 5.838 -20.260 1.00 85.88 345 VAL A C 1
ATOM 2655 O O . VAL A 1 345 ? 16.348 6.315 -21.396 1.00 85.88 345 VAL A O 1
ATOM 2658 N N . ARG A 1 346 ? 15.668 4.778 -19.885 1.00 78.94 346 ARG A N 1
ATOM 2659 C CA . ARG A 1 346 ? 14.743 4.039 -20.742 1.00 78.94 346 ARG A CA 1
ATOM 2660 C C . ARG A 1 346 ? 13.640 4.956 -21.248 1.00 78.94 346 ARG A C 1
ATOM 2662 O O . ARG A 1 346 ? 13.632 5.215 -22.448 1.00 78.94 346 ARG A O 1
ATOM 2669 N N . LEU A 1 347 ? 12.835 5.552 -20.361 1.00 78.62 347 LEU A N 1
ATOM 2670 C CA . LEU A 1 347 ? 11.746 6.490 -20.700 1.00 78.62 347 LEU A CA 1
ATOM 2671 C C . LEU A 1 347 ? 12.202 7.587 -21.683 1.00 78.62 347 LEU A C 1
ATOM 2673 O O . LEU A 1 347 ? 11.498 7.958 -22.625 1.00 78.62 347 LEU A O 1
ATOM 2677 N N . ARG A 1 348 ? 13.433 8.095 -21.513 1.00 82.81 348 ARG A N 1
ATOM 2678 C CA . ARG A 1 348 ? 14.042 9.090 -22.415 1.00 82.81 348 ARG A CA 1
ATOM 2679 C C . ARG A 1 348 ? 14.293 8.563 -23.830 1.00 82.81 348 ARG A C 1
ATOM 2681 O O . ARG A 1 348 ? 14.234 9.356 -24.773 1.00 82.81 348 ARG A O 1
ATOM 2688 N N . LEU A 1 349 ? 14.656 7.293 -23.980 1.00 76.50 349 LEU A N 1
ATOM 2689 C CA . LEU A 1 349 ? 14.811 6.642 -25.280 1.00 76.50 349 LEU A CA 1
ATOM 2690 C C . LEU A 1 349 ? 13.437 6.366 -25.906 1.00 76.50 349 LEU A C 1
ATOM 2692 O O . LEU A 1 349 ? 13.254 6.646 -27.087 1.00 76.50 349 LEU A O 1
ATOM 2696 N N . GLU A 1 350 ? 12.449 5.935 -25.119 1.00 71.06 350 GLU A N 1
ATOM 2697 C CA . GLU A 1 350 ? 11.095 5.625 -25.618 1.00 71.06 350 GLU A CA 1
ATOM 2698 C C . GLU A 1 350 ? 10.428 6.877 -26.199 1.00 71.06 350 GLU A C 1
ATOM 2700 O O . GLU A 1 350 ? 10.086 6.901 -27.381 1.00 71.06 350 GLU A O 1
ATOM 2705 N N . SER A 1 351 ? 10.440 7.987 -25.452 1.00 70.06 351 SER A N 1
ATOM 2706 C CA . SER A 1 351 ? 9.912 9.283 -25.912 1.00 70.06 351 SER A CA 1
ATOM 2707 C C . SER A 1 351 ? 10.646 9.869 -27.137 1.00 70.06 351 SER A C 1
ATOM 2709 O O . SER A 1 351 ? 10.164 10.814 -27.771 1.00 70.06 351 SER A O 1
ATOM 2711 N N . ARG A 1 352 ? 11.833 9.354 -27.496 1.00 65.56 352 ARG A N 1
ATOM 2712 C CA . ARG A 1 352 ? 12.530 9.706 -28.749 1.00 65.56 352 ARG A CA 1
ATOM 2713 C C . ARG A 1 352 ? 12.090 8.818 -29.909 1.00 65.56 352 ARG A C 1
ATOM 2715 O O . ARG A 1 352 ? 11.863 9.343 -30.998 1.00 65.56 352 ARG A O 1
ATOM 2722 N N . ASP A 1 353 ? 11.953 7.521 -29.671 1.00 62.84 353 ASP A N 1
ATOM 2723 C CA . ASP A 1 353 ? 11.616 6.528 -30.691 1.00 62.84 353 ASP A CA 1
ATOM 2724 C C . ASP A 1 353 ? 10.128 6.577 -31.087 1.00 62.84 353 ASP A C 1
ATOM 2726 O O . ASP A 1 353 ? 9.796 6.426 -32.262 1.00 62.84 353 ASP A O 1
ATOM 2730 N N . GLU A 1 354 ? 9.223 6.874 -30.149 1.00 61.50 354 GLU A N 1
ATOM 2731 C CA . GLU A 1 354 ? 7.805 7.160 -30.433 1.00 61.50 354 GLU A CA 1
ATOM 2732 C C . GLU A 1 354 ? 7.650 8.318 -31.423 1.00 61.50 354 GLU A C 1
ATOM 2734 O O . GLU A 1 354 ? 6.891 8.237 -32.388 1.00 61.50 354 GLU A O 1
ATOM 2739 N N . ARG A 1 355 ? 8.438 9.386 -31.235 1.00 56.84 355 ARG A N 1
ATOM 2740 C CA . ARG A 1 355 ? 8.474 10.544 -32.144 1.00 56.84 355 ARG A CA 1
ATOM 2741 C C . ARG A 1 355 ? 9.065 10.207 -33.515 1.00 56.84 355 ARG A C 1
ATOM 2743 O O . ARG A 1 355 ? 8.875 10.991 -34.445 1.00 56.84 355 ARG A O 1
ATOM 2750 N N . ALA A 1 356 ? 9.774 9.085 -33.643 1.00 55.41 356 ALA A N 1
ATOM 2751 C CA . ALA A 1 356 ? 10.247 8.541 -34.914 1.00 55.41 356 ALA A CA 1
ATOM 2752 C C . ALA A 1 356 ? 9.244 7.557 -35.555 1.00 55.41 356 ALA A C 1
ATOM 2754 O O . ALA A 1 356 ? 9.265 7.384 -36.772 1.00 55.41 356 ALA A O 1
ATOM 2755 N N . GLY A 1 357 ? 8.336 6.963 -34.771 1.00 53.25 357 GLY A N 1
ATOM 2756 C CA . GLY A 1 357 ? 7.263 6.083 -35.248 1.00 53.25 357 GLY A CA 1
ATOM 2757 C C . GLY A 1 357 ? 7.696 4.656 -35.613 1.00 53.25 357 GLY A C 1
ATOM 2758 O O . GLY A 1 357 ? 6.970 3.970 -36.329 1.00 53.25 357 GLY A O 1
ATOM 2759 N N . GLU A 1 358 ? 8.870 4.199 -35.159 1.00 54.69 358 GLU A N 1
ATOM 2760 C CA . GLU A 1 358 ? 9.514 2.973 -35.674 1.00 54.69 358 GLU A CA 1
ATOM 2761 C C . GLU A 1 358 ? 9.283 1.690 -34.839 1.00 54.69 358 GLU A C 1
ATOM 2763 O O . GLU A 1 358 ? 9.615 0.599 -35.303 1.00 54.69 358 GLU A O 1
ATOM 2768 N N . ARG A 1 359 ? 8.721 1.772 -33.621 1.00 53.78 359 ARG A N 1
ATOM 2769 C CA . ARG A 1 359 ? 8.819 0.678 -32.623 1.00 53.78 359 ARG A CA 1
ATOM 2770 C C . ARG A 1 359 ? 7.881 -0.525 -32.783 1.00 53.78 359 ARG A C 1
ATOM 2772 O O . ARG A 1 359 ? 8.330 -1.652 -32.596 1.00 53.78 359 ARG A O 1
ATOM 2779 N N . ALA A 1 360 ? 6.601 -0.330 -33.102 1.00 53.44 360 ALA A N 1
ATOM 2780 C CA . ALA A 1 360 ? 5.547 -1.315 -32.789 1.00 53.44 360 ALA A CA 1
ATOM 2781 C C . ALA A 1 360 ? 5.591 -2.669 -33.548 1.00 53.44 360 ALA A C 1
ATOM 2783 O O . ALA A 1 360 ? 4.748 -3.530 -33.306 1.00 53.44 360 ALA A O 1
ATOM 2784 N N . THR A 1 361 ? 6.531 -2.885 -34.478 1.00 58.09 361 THR A N 1
ATOM 2785 C CA . THR A 1 361 ? 6.612 -4.130 -35.278 1.00 58.09 361 THR A CA 1
ATOM 2786 C C . THR A 1 361 ? 8.026 -4.671 -35.518 1.00 58.09 361 THR A C 1
ATOM 2788 O O . THR A 1 361 ? 8.185 -5.686 -36.197 1.00 58.09 361 THR A O 1
ATOM 2791 N N . SER A 1 362 ? 9.074 -4.014 -35.019 1.00 72.25 362 SER A N 1
ATOM 2792 C CA . SER A 1 362 ? 10.462 -4.458 -35.221 1.00 72.25 362 SER A CA 1
ATOM 2793 C C . SER A 1 362 ? 10.808 -5.658 -34.332 1.00 72.25 362 SER A C 1
ATOM 2795 O O . SER A 1 362 ? 10.605 -5.599 -33.117 1.00 72.25 362 SER A O 1
ATOM 2797 N N . SER A 1 363 ? 11.372 -6.727 -34.908 1.00 83.25 363 SER A N 1
ATOM 2798 C CA . SER A 1 363 ? 11.882 -7.850 -34.113 1.00 83.25 363 SER A CA 1
ATOM 2799 C C . SER A 1 363 ? 13.229 -7.533 -33.459 1.00 83.25 363 SER A C 1
ATOM 2801 O O . SER A 1 363 ? 13.993 -6.679 -33.918 1.00 83.25 363 SER A O 1
ATOM 2803 N N . ALA A 1 364 ? 13.501 -8.245 -32.374 1.00 87.94 364 ALA A N 1
ATOM 2804 C CA . ALA A 1 364 ? 14.761 -8.291 -31.659 1.00 87.94 364 ALA A CA 1
ATOM 2805 C C . ALA A 1 364 ? 15.134 -9.757 -31.400 1.00 87.94 364 ALA A C 1
ATOM 2807 O O . ALA A 1 364 ? 14.266 -10.609 -31.168 1.00 87.94 364 ALA A O 1
ATOM 2808 N N . THR A 1 365 ? 16.434 -10.045 -31.399 1.00 93.00 365 THR A N 1
ATOM 2809 C CA . THR A 1 365 ? 16.949 -11.386 -31.120 1.00 93.00 365 THR A CA 1
ATOM 2810 C C . THR A 1 365 ? 17.244 -11.527 -29.628 1.00 93.00 365 THR A C 1
ATOM 2812 O O . THR A 1 365 ? 18.205 -10.938 -29.134 1.00 93.00 365 THR A O 1
ATOM 2815 N N . LEU A 1 366 ? 16.491 -12.365 -28.916 1.00 94.00 366 LEU A N 1
ATOM 2816 C CA . LEU A 1 366 ? 16.881 -12.845 -27.591 1.00 94.00 366 LEU A CA 1
ATOM 2817 C C . LEU A 1 366 ? 17.789 -14.072 -27.718 1.00 94.00 366 LEU A C 1
ATOM 2819 O O . LEU A 1 366 ? 17.503 -15.006 -28.471 1.00 94.00 366 LEU A O 1
ATOM 2823 N N . VAL A 1 367 ? 18.851 -14.102 -26.921 1.00 95.81 367 VAL A N 1
ATOM 2824 C CA . VAL A 1 367 ? 19.709 -15.269 -26.703 1.00 95.81 367 VAL A CA 1
ATOM 2825 C C . VAL A 1 367 ? 19.653 -15.629 -25.226 1.00 95.81 367 VAL A C 1
ATOM 2827 O O . VAL A 1 367 ? 19.861 -14.758 -24.388 1.00 95.81 367 VAL A O 1
ATOM 2830 N N . VAL A 1 368 ? 19.400 -16.895 -24.906 1.00 95.94 368 VAL A N 1
ATOM 2831 C CA . VAL A 1 368 ? 19.486 -17.420 -23.537 1.00 95.94 368 VAL A CA 1
ATOM 2832 C C . VAL A 1 368 ? 20.552 -18.508 -23.512 1.00 95.94 368 VAL A C 1
ATOM 2834 O O . VAL A 1 368 ? 20.329 -19.610 -24.017 1.00 95.94 368 VAL A O 1
ATOM 2837 N N . ASP A 1 369 ? 21.713 -18.179 -22.954 1.00 96.06 369 ASP A N 1
ATOM 2838 C CA . ASP A 1 369 ? 22.872 -19.062 -22.795 1.00 96.06 369 ASP A CA 1
ATOM 2839 C C . ASP A 1 369 ? 22.902 -19.696 -21.391 1.00 96.06 369 ASP A C 1
ATOM 2841 O O . ASP A 1 369 ? 22.269 -19.209 -20.460 1.00 96.06 369 ASP A O 1
ATOM 2845 N N . GLY A 1 370 ? 23.639 -20.800 -21.214 1.00 94.75 370 GLY A N 1
ATOM 2846 C CA . GLY A 1 370 ? 23.746 -21.518 -19.925 1.00 94.75 370 GLY A CA 1
ATOM 2847 C C . GLY A 1 370 ? 22.679 -22.604 -19.703 1.00 94.75 370 GLY A C 1
ATOM 2848 O O . GLY A 1 370 ? 22.599 -23.218 -18.630 1.00 94.75 370 GLY A O 1
ATOM 2849 N N . LEU A 1 371 ? 21.877 -22.879 -20.733 1.00 96.00 371 LEU A N 1
ATOM 2850 C CA . LEU A 1 371 ? 20.851 -23.921 -20.736 1.00 96.00 371 LEU A CA 1
ATOM 2851 C C . LEU A 1 371 ? 21.452 -25.342 -20.755 1.00 96.00 371 LEU A C 1
ATOM 2853 O O . LEU A 1 371 ? 22.644 -25.561 -20.991 1.00 96.00 371 LEU A O 1
ATOM 2857 N N . ARG A 1 372 ? 20.602 -26.334 -20.508 1.00 96.00 372 ARG A N 1
ATOM 2858 C CA . ARG A 1 372 ? 20.857 -27.769 -20.664 1.00 96.00 372 ARG A CA 1
ATOM 2859 C C . ARG A 1 372 ? 19.776 -28.367 -21.563 1.00 96.00 372 ARG A C 1
ATOM 2861 O O . ARG A 1 372 ? 18.656 -27.869 -21.630 1.00 96.00 372 ARG A O 1
ATOM 2868 N N . GLY A 1 373 ? 20.101 -29.461 -22.251 1.00 95.69 373 GLY A N 1
ATOM 2869 C CA . GLY A 1 373 ? 19.110 -30.190 -23.045 1.00 95.69 373 GLY A CA 1
ATOM 2870 C C . GLY A 1 373 ? 17.978 -30.708 -22.154 1.00 95.69 373 GLY A C 1
ATOM 2871 O O . GLY A 1 373 ? 18.245 -31.456 -21.218 1.00 95.69 373 GLY A O 1
ATOM 2872 N N . GLY A 1 374 ? 16.740 -30.312 -22.454 1.00 94.44 374 GLY A N 1
ATOM 2873 C CA . GLY A 1 374 ? 15.552 -30.616 -21.649 1.00 94.44 374 GLY A CA 1
ATOM 2874 C C . GLY A 1 374 ? 15.057 -29.471 -20.757 1.00 94.44 374 GLY A C 1
ATOM 2875 O O . GLY A 1 374 ? 13.932 -29.563 -20.271 1.00 94.44 374 GLY A O 1
ATOM 2876 N N . ASP A 1 375 ? 15.825 -28.388 -20.582 1.00 96.88 375 ASP A N 1
ATOM 2877 C CA . ASP A 1 375 ? 15.320 -27.188 -19.902 1.00 96.88 375 ASP A CA 1
ATOM 2878 C C . ASP A 1 375 ? 14.127 -26.583 -20.666 1.00 96.88 375 ASP A C 1
ATOM 2880 O O . ASP A 1 375 ? 14.062 -26.632 -21.898 1.00 96.88 375 ASP A O 1
ATOM 2884 N N . ARG A 1 376 ? 13.207 -25.955 -19.935 1.00 97.50 376 ARG A N 1
ATOM 2885 C CA . ARG A 1 376 ? 12.033 -25.248 -20.453 1.00 97.50 376 ARG A CA 1
ATOM 2886 C C . ARG A 1 376 ? 12.151 -23.761 -20.149 1.00 97.50 376 ARG A C 1
ATOM 2888 O O . ARG A 1 376 ? 12.058 -23.357 -18.993 1.00 97.50 376 ARG A O 1
ATOM 2895 N N . LEU A 1 377 ? 12.345 -22.964 -21.195 1.00 97.75 377 LEU A N 1
ATOM 2896 C CA . LEU A 1 377 ? 12.317 -21.506 -21.160 1.00 97.75 377 LEU A CA 1
ATOM 2897 C C . LEU A 1 377 ? 10.874 -21.031 -21.365 1.00 97.75 377 LEU A C 1
ATOM 2899 O O . LEU A 1 377 ? 10.285 -21.281 -22.414 1.00 97.75 377 LEU A O 1
ATOM 2903 N N . ARG A 1 378 ? 10.317 -20.330 -20.383 1.00 97.75 378 ARG A N 1
ATOM 2904 C CA . ARG A 1 378 ? 9.029 -19.632 -20.452 1.00 97.75 378 ARG A CA 1
ATOM 2905 C C . ARG A 1 378 ? 9.276 -18.141 -20.641 1.00 97.75 378 ARG A C 1
ATOM 2907 O O . ARG A 1 378 ? 10.158 -17.598 -19.985 1.00 97.75 378 ARG A O 1
ATOM 2914 N N . LEU A 1 379 ? 8.513 -17.502 -21.525 1.00 96.75 379 LEU A N 1
ATOM 2915 C CA . LEU A 1 379 ? 8.642 -16.080 -21.872 1.00 96.75 379 LEU A CA 1
ATOM 2916 C C . LEU A 1 379 ? 7.289 -15.366 -21.778 1.00 96.75 379 LEU A C 1
ATOM 2918 O O . LEU A 1 379 ? 6.290 -15.927 -22.240 1.00 96.75 379 LEU A O 1
ATOM 2922 N N . SER A 1 380 ? 7.262 -14.134 -21.257 1.00 94.44 380 SER A N 1
ATOM 2923 C CA . SER A 1 380 ? 6.052 -13.294 -21.214 1.00 94.44 380 SER A CA 1
ATOM 2924 C C . SER A 1 380 ? 5.438 -13.079 -22.608 1.00 94.44 380 SER A C 1
ATOM 2926 O O . SER A 1 380 ? 6.166 -13.124 -23.611 1.00 94.44 380 SER A O 1
ATOM 2928 N N . PRO A 1 381 ? 4.104 -12.898 -22.710 1.00 91.50 381 PRO A N 1
ATOM 2929 C CA . PRO A 1 381 ? 3.429 -12.665 -23.986 1.00 91.50 381 PRO A CA 1
ATOM 2930 C C . PRO A 1 381 ? 4.057 -11.508 -24.788 1.00 91.50 381 PRO A C 1
ATOM 2932 O O . PRO A 1 381 ? 4.576 -10.562 -24.195 1.00 91.50 381 PRO A O 1
ATOM 2935 N N . PRO A 1 382 ? 4.052 -11.570 -26.133 1.00 89.00 382 PRO A N 1
ATOM 2936 C CA . PRO A 1 382 ? 4.524 -10.460 -26.958 1.00 89.00 382 PRO A CA 1
ATOM 2937 C C . PRO A 1 382 ? 3.608 -9.226 -26.816 1.00 89.00 382 PRO A C 1
ATOM 2939 O O . PRO A 1 382 ? 2.444 -9.374 -26.438 1.00 89.00 382 PRO A O 1
ATOM 2942 N N . PRO A 1 383 ? 4.088 -8.022 -27.180 1.00 85.50 383 PRO A N 1
ATOM 2943 C CA . PRO A 1 383 ? 3.256 -6.821 -27.259 1.00 85.50 383 PRO A CA 1
ATOM 2944 C C . PRO A 1 383 ? 1.978 -7.045 -28.080 1.00 85.50 383 PRO A C 1
ATOM 2946 O O . PRO A 1 383 ? 2.009 -7.716 -29.114 1.00 85.50 383 PRO A O 1
ATOM 2949 N N . GLY A 1 384 ? 0.855 -6.498 -27.607 1.00 84.56 384 GLY A N 1
ATOM 2950 C CA . GLY A 1 384 ? -0.468 -6.669 -28.221 1.00 84.56 384 GLY A CA 1
ATOM 2951 C C . GLY A 1 384 ? -1.156 -8.016 -27.950 1.00 84.56 384 GLY A C 1
ATOM 2952 O O . GLY A 1 384 ? -2.259 -8.235 -28.445 1.00 84.56 384 GLY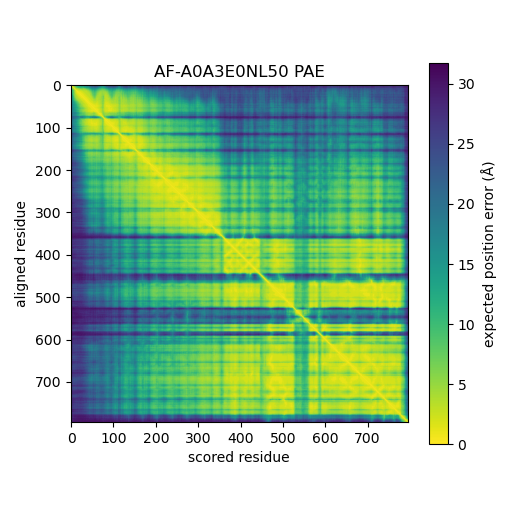 A O 1
ATOM 2953 N N . ALA A 1 385 ? -0.546 -8.924 -27.181 1.00 90.38 385 ALA A N 1
ATOM 2954 C CA . ALA A 1 385 ? -1.273 -10.031 -26.563 1.00 90.38 385 ALA A CA 1
ATOM 2955 C C . ALA A 1 385 ? -1.968 -9.555 -25.275 1.00 90.38 385 ALA A C 1
ATOM 2957 O O . ALA A 1 385 ? -1.405 -8.737 -24.547 1.00 90.38 385 ALA A O 1
ATOM 2958 N N . ALA A 1 386 ? -3.150 -10.113 -24.986 1.00 92.06 386 ALA A N 1
ATOM 2959 C CA . ALA A 1 386 ? -3.924 -9.804 -23.782 1.00 92.06 386 ALA A CA 1
ATOM 2960 C C . ALA A 1 386 ? -3.078 -9.943 -22.506 1.00 92.06 386 ALA A C 1
ATOM 2962 O O . ALA A 1 386 ? -2.317 -10.910 -22.370 1.00 92.06 386 ALA A O 1
ATOM 2963 N N . ALA A 1 387 ? -3.237 -9.010 -21.563 1.00 92.19 387 ALA A N 1
ATOM 2964 C CA . ALA A 1 387 ? -2.484 -8.996 -20.307 1.00 92.19 387 ALA A CA 1
ATOM 2965 C C . ALA A 1 387 ? -2.530 -10.332 -19.542 1.00 92.19 387 ALA A C 1
ATOM 2967 O O . ALA A 1 387 ? -1.525 -10.770 -18.978 1.00 92.19 387 ALA A O 1
ATOM 2968 N N . ASP A 1 388 ? -3.678 -11.014 -19.569 1.00 94.75 388 ASP A N 1
ATOM 2969 C CA . ASP A 1 388 ? -3.921 -12.277 -18.872 1.00 94.75 388 ASP A CA 1
ATOM 2970 C C . ASP A 1 388 ? -3.482 -13.539 -19.650 1.00 94.75 388 ASP A C 1
ATOM 2972 O O . ASP A 1 388 ? -3.852 -14.657 -19.267 1.00 94.75 388 ASP A O 1
ATOM 2976 N N . ALA A 1 389 ? -2.699 -13.399 -20.723 1.00 94.88 389 ALA A N 1
ATOM 2977 C CA . ALA A 1 389 ? -2.187 -14.524 -21.503 1.00 94.88 389 ALA A CA 1
ATOM 2978 C C . ALA A 1 389 ? -1.069 -15.306 -20.779 1.00 94.88 389 ALA A C 1
ATOM 2980 O O . ALA A 1 389 ? -0.291 -14.776 -19.985 1.00 94.88 389 ALA A O 1
ATOM 2981 N N . GLU A 1 390 ? -0.973 -16.607 -21.063 1.00 94.25 390 GLU A N 1
ATOM 2982 C CA . GLU A 1 390 ? 0.045 -17.484 -20.474 1.00 94.25 390 GLU A CA 1
ATOM 2983 C C . GLU A 1 390 ? 1.439 -17.273 -21.086 1.00 94.25 390 GLU A C 1
ATOM 2985 O O . GLU A 1 390 ? 1.590 -16.905 -22.253 1.00 94.25 390 GLU A O 1
ATOM 2990 N N . LEU A 1 391 ? 2.484 -17.560 -20.301 1.00 95.62 391 LEU A N 1
ATOM 2991 C CA . LEU A 1 391 ? 3.865 -17.508 -20.778 1.00 95.62 391 LEU A CA 1
ATOM 2992 C C . LEU A 1 391 ? 4.117 -18.607 -21.823 1.00 95.62 391 LEU A C 1
ATOM 2994 O O . LEU A 1 391 ? 3.919 -19.793 -21.562 1.00 95.62 391 LEU A O 1
ATOM 2998 N N . SER A 1 392 ? 4.643 -18.226 -22.988 1.00 95.44 392 SER A N 1
ATOM 2999 C CA . SER A 1 392 ? 4.979 -19.172 -24.058 1.00 95.44 392 SER A CA 1
ATOM 3000 C C . SER A 1 392 ? 6.195 -20.024 -23.678 1.00 95.44 392 SER A C 1
ATOM 3002 O O . SER A 1 392 ? 7.232 -19.457 -23.328 1.00 95.44 392 SER A O 1
ATOM 3004 N N . GLU A 1 393 ? 6.102 -21.352 -23.799 1.00 96.75 393 GLU A N 1
ATOM 3005 C CA . GLU A 1 393 ? 7.165 -22.298 -23.423 1.00 96.75 393 GLU A CA 1
ATOM 3006 C C . GLU A 1 393 ? 7.985 -22.801 -24.632 1.00 96.75 393 GLU A C 1
ATOM 3008 O O . GLU A 1 393 ? 7.444 -23.119 -25.693 1.00 96.75 393 GLU A O 1
ATOM 3013 N N . LEU A 1 394 ? 9.306 -22.903 -24.458 1.00 96.94 394 LEU A N 1
ATOM 3014 C CA . LEU A 1 394 ? 10.284 -23.384 -25.437 1.00 96.94 394 LEU A CA 1
ATOM 3015 C C . LEU A 1 394 ? 11.234 -24.397 -24.781 1.00 96.94 394 LEU A C 1
ATOM 3017 O O . LEU A 1 394 ? 11.800 -24.128 -23.724 1.00 96.94 394 LEU A O 1
ATOM 3021 N N . VAL A 1 395 ? 11.461 -25.548 -25.422 1.00 96.94 395 VAL A N 1
ATOM 3022 C CA . VAL A 1 395 ? 12.343 -26.605 -24.889 1.00 96.94 395 VAL A CA 1
ATOM 3023 C C . VAL A 1 395 ? 13.755 -26.493 -25.469 1.00 96.94 395 VAL A C 1
ATOM 3025 O O . VAL A 1 395 ? 13.956 -26.573 -26.686 1.00 96.94 395 VAL A O 1
ATOM 3028 N N . ALA A 1 396 ? 14.750 -26.368 -24.594 1.00 95.62 396 ALA A N 1
ATOM 3029 C CA . ALA A 1 396 ? 16.159 -26.298 -24.943 1.00 95.62 396 ALA A CA 1
ATOM 3030 C C . ALA A 1 396 ? 16.686 -27.642 -25.472 1.00 95.62 396 ALA A C 1
ATOM 3032 O O . ALA A 1 396 ? 16.511 -28.699 -24.863 1.00 95.62 396 ALA A O 1
ATOM 3033 N N . ARG A 1 397 ? 17.390 -27.601 -26.610 1.00 94.00 397 ARG A N 1
ATOM 3034 C CA . ARG A 1 397 ? 18.062 -28.771 -27.220 1.00 94.00 397 ARG A CA 1
ATOM 3035 C C . ARG A 1 397 ? 19.580 -28.784 -27.010 1.00 94.00 397 ARG A C 1
ATOM 3037 O O . ARG A 1 397 ? 20.245 -29.721 -27.438 1.00 94.00 397 ARG A O 1
ATOM 3044 N N . GLY A 1 398 ? 20.128 -27.745 -26.386 1.00 93.69 398 GLY A N 1
ATOM 3045 C CA . GLY A 1 398 ? 21.559 -27.523 -26.198 1.00 93.69 398 GLY A CA 1
ATOM 3046 C C . GLY A 1 398 ? 21.807 -26.431 -25.157 1.00 93.69 398 GLY A C 1
ATOM 3047 O O . GLY A 1 398 ? 20.921 -26.132 -24.363 1.00 93.69 398 GLY A O 1
ATOM 3048 N N . SER A 1 399 ? 22.999 -25.834 -25.168 1.00 94.12 399 SER A N 1
ATOM 3049 C CA . SER A 1 399 ? 23.424 -24.842 -24.167 1.00 94.12 399 SER A CA 1
ATOM 3050 C C . SER A 1 399 ? 22.954 -23.406 -24.414 1.00 94.12 399 SER A C 1
ATOM 3052 O O . SER A 1 399 ? 23.270 -22.523 -23.621 1.00 94.12 399 SER A O 1
ATOM 3054 N N . SER A 1 400 ? 22.242 -23.172 -25.518 1.00 95.25 400 SER A N 1
ATOM 3055 C CA . SER A 1 400 ? 21.764 -21.863 -25.957 1.00 95.25 400 SER A CA 1
ATOM 3056 C C . SER A 1 400 ? 20.420 -22.006 -26.672 1.00 95.25 400 SER A C 1
ATOM 3058 O O . SER A 1 400 ? 20.211 -22.976 -27.414 1.00 95.25 400 SER A O 1
ATOM 3060 N N . LEU A 1 401 ? 19.524 -21.042 -26.471 1.00 96.12 401 LEU A N 1
ATOM 3061 C CA . LEU A 1 401 ? 18.326 -20.822 -27.279 1.00 96.12 401 LEU A CA 1
ATOM 3062 C C . LEU A 1 401 ? 18.388 -19.424 -27.893 1.00 96.12 401 LEU A C 1
ATOM 3064 O O . LEU A 1 401 ? 18.739 -18.461 -27.219 1.00 96.12 401 LEU A O 1
ATOM 3068 N N . VAL A 1 402 ? 18.004 -19.318 -29.165 1.00 95.81 402 VAL A N 1
ATOM 3069 C CA . VAL A 1 402 ? 17.855 -18.043 -29.877 1.00 95.81 402 VAL A CA 1
ATOM 3070 C C . VAL A 1 402 ? 16.389 -17.896 -30.264 1.00 95.81 402 VAL A C 1
ATOM 3072 O O . VAL A 1 402 ? 15.822 -18.813 -30.865 1.00 95.81 402 VAL A O 1
ATOM 3075 N N . VAL A 1 403 ? 15.776 -16.774 -29.897 1.00 94.50 403 VAL A N 1
ATOM 3076 C CA . VAL A 1 403 ? 14.341 -16.516 -30.051 1.00 94.50 403 VAL A CA 1
ATOM 3077 C C . VAL A 1 403 ? 14.148 -15.120 -30.634 1.00 94.50 403 VAL A C 1
ATOM 3079 O O . VAL A 1 403 ? 14.592 -14.139 -30.049 1.00 94.50 403 VAL A O 1
ATOM 3082 N N . GLU A 1 404 ? 13.457 -15.018 -31.766 1.00 93.88 404 GLU A N 1
ATOM 3083 C CA . GLU A 1 404 ? 12.971 -13.729 -32.268 1.00 93.88 404 GLU A CA 1
ATOM 3084 C C . GLU A 1 404 ? 11.693 -13.339 -31.515 1.00 93.88 404 GLU A C 1
ATOM 3086 O O . GLU A 1 404 ? 10.765 -14.148 -31.392 1.00 93.88 404 GLU A O 1
ATOM 3091 N N . ARG A 1 405 ? 11.630 -12.103 -31.018 1.00 91.19 405 ARG A N 1
ATOM 3092 C CA . ARG A 1 405 ? 10.440 -11.517 -30.377 1.00 91.19 405 ARG A CA 1
ATOM 3093 C C . ARG A 1 405 ? 10.262 -10.067 -30.842 1.00 91.19 405 ARG A C 1
ATOM 3095 O O . ARG A 1 405 ? 11.256 -9.441 -31.198 1.00 91.19 405 ARG A O 1
ATOM 3102 N N . PRO A 1 406 ? 9.038 -9.511 -30.857 1.00 88.12 406 PRO A N 1
ATOM 3103 C CA . PRO A 1 406 ? 8.861 -8.076 -31.054 1.00 88.12 406 PRO A CA 1
ATOM 3104 C C . PRO A 1 406 ? 9.473 -7.313 -29.875 1.00 88.12 406 PRO A C 1
ATOM 3106 O O . PRO A 1 406 ? 9.338 -7.747 -28.729 1.00 88.12 406 PRO A O 1
ATOM 3109 N N . ALA A 1 407 ? 10.109 -6.179 -30.155 1.00 83.81 407 ALA A N 1
ATOM 3110 C CA . ALA A 1 407 ? 10.365 -5.161 -29.140 1.00 83.81 407 ALA A CA 1
ATOM 3111 C C . ALA A 1 407 ? 9.041 -4.515 -28.687 1.00 83.81 407 ALA A C 1
ATOM 3113 O O . ALA A 1 407 ? 8.078 -4.486 -29.454 1.00 83.81 407 ALA A O 1
ATOM 3114 N N . GLY A 1 408 ? 8.990 -3.985 -27.464 1.00 79.50 408 GLY A N 1
ATOM 3115 C CA . GLY A 1 408 ? 7.803 -3.314 -26.928 1.00 79.50 408 GLY A CA 1
ATOM 3116 C C . GLY A 1 408 ? 8.095 -2.471 -25.690 1.00 79.50 408 GLY A C 1
ATOM 3117 O O . GLY A 1 408 ? 9.215 -2.458 -25.192 1.00 79.50 408 GLY A O 1
ATOM 3118 N N . GLU A 1 409 ? 7.059 -1.798 -25.195 1.00 77.38 409 GLU A N 1
ATOM 3119 C CA . GLU A 1 409 ? 7.074 -0.835 -24.074 1.00 77.38 409 GLU A CA 1
ATOM 3120 C C . GLU A 1 409 ? 7.169 -1.493 -22.679 1.00 77.38 409 GLU A C 1
ATOM 3122 O O . GLU A 1 409 ? 6.912 -0.859 -21.660 1.00 77.38 409 GLU A O 1
ATOM 3127 N N . ARG A 1 410 ? 7.494 -2.791 -22.606 1.00 83.69 410 ARG A N 1
ATOM 3128 C CA . ARG A 1 410 ? 7.597 -3.554 -21.350 1.00 83.69 410 ARG A CA 1
ATOM 3129 C C . ARG A 1 410 ? 8.802 -4.492 -21.376 1.00 83.69 410 ARG A C 1
ATOM 3131 O O . ARG A 1 410 ? 9.167 -4.961 -22.461 1.00 83.69 410 ARG A O 1
ATOM 3138 N N . PRO A 1 411 ? 9.381 -4.847 -20.212 1.00 88.25 411 PRO A N 1
ATOM 3139 C CA . PRO A 1 411 ? 10.436 -5.842 -20.178 1.00 88.25 411 PRO A CA 1
ATOM 3140 C C . PRO A 1 411 ? 9.863 -7.198 -20.603 1.00 88.25 411 PRO A C 1
ATOM 3142 O O . PRO A 1 411 ? 8.771 -7.594 -20.187 1.00 88.25 411 PRO A O 1
ATOM 3145 N N . LEU A 1 412 ? 10.616 -7.948 -21.405 1.00 92.31 412 LEU A N 1
ATOM 3146 C CA . LEU A 1 412 ? 10.329 -9.360 -21.606 1.00 92.31 412 LEU A CA 1
ATOM 3147 C C . LEU A 1 412 ? 10.782 -10.105 -20.351 1.00 92.31 412 LEU A C 1
ATOM 3149 O O . LEU A 1 412 ? 11.942 -10.015 -19.945 1.00 92.31 412 LEU A O 1
ATOM 3153 N N . TRP A 1 413 ? 9.886 -10.875 -19.751 1.00 95.00 413 TRP A N 1
ATOM 3154 C CA . TRP A 1 413 ? 10.210 -11.679 -18.581 1.00 95.00 413 TRP A CA 1
ATOM 3155 C C . TRP A 1 413 ? 10.425 -13.120 -18.985 1.00 95.00 413 TRP A C 1
ATOM 3157 O O . TRP A 1 413 ? 9.752 -13.645 -19.879 1.00 95.00 413 TRP A O 1
ATOM 3167 N N . TRP A 1 414 ? 11.380 -13.758 -18.329 1.00 96.31 414 TRP A N 1
ATOM 3168 C CA . TRP A 1 414 ? 11.845 -15.083 -18.677 1.00 96.31 414 TRP A CA 1
ATOM 3169 C C . TRP A 1 414 ? 12.027 -15.938 -17.426 1.00 96.31 414 TRP A C 1
ATOM 3171 O O . TRP A 1 414 ? 12.448 -15.468 -16.374 1.00 96.31 414 TRP A O 1
ATOM 3181 N N . LEU A 1 415 ? 11.707 -17.223 -17.538 1.00 96.50 415 LEU A N 1
ATOM 3182 C CA . LEU A 1 415 ? 11.842 -18.197 -16.459 1.00 96.50 415 LEU A CA 1
ATOM 3183 C C . LEU A 1 415 ? 12.322 -19.520 -17.043 1.00 96.50 415 LEU A C 1
ATOM 3185 O O . LEU A 1 415 ? 11.775 -19.990 -18.039 1.00 96.50 415 LEU A O 1
ATOM 3189 N N . VAL A 1 416 ? 13.333 -20.133 -16.433 1.00 97.00 416 VAL A N 1
ATOM 3190 C CA . VAL A 1 416 ? 13.868 -21.429 -16.863 1.00 97.00 416 VAL A CA 1
ATOM 3191 C C . VAL A 1 416 ? 13.573 -22.483 -15.806 1.00 97.00 416 VAL A C 1
ATOM 3193 O O . VAL A 1 416 ? 13.979 -22.346 -14.649 1.00 97.00 416 VAL A O 1
ATOM 3196 N N . ARG A 1 417 ? 12.911 -23.568 -16.220 1.00 95.75 417 ARG A N 1
ATOM 3197 C CA . ARG A 1 417 ? 12.805 -24.805 -15.435 1.00 95.75 417 ARG A CA 1
ATOM 3198 C C . ARG A 1 417 ? 13.690 -25.896 -16.008 1.00 95.75 417 ARG A C 1
ATOM 3200 O O . ARG A 1 417 ? 13.833 -25.992 -17.224 1.00 95.75 417 ARG A O 1
ATOM 3207 N N . ASP A 1 418 ? 14.238 -26.742 -15.150 1.00 94.69 418 ASP A N 1
ATOM 3208 C CA . ASP A 1 418 ? 14.934 -27.953 -15.581 1.00 94.69 418 ASP A CA 1
ATOM 3209 C C . ASP A 1 418 ? 13.968 -29.110 -15.922 1.00 94.69 418 ASP A C 1
ATOM 3211 O O . ASP A 1 418 ? 12.731 -28.979 -15.914 1.00 94.69 418 ASP A O 1
ATOM 3215 N N . ALA A 1 419 ? 14.555 -30.259 -16.265 1.00 91.19 419 ALA A N 1
ATOM 3216 C CA . ALA A 1 419 ? 13.832 -31.493 -16.558 1.00 91.19 419 ALA A CA 1
ATOM 3217 C C . ALA A 1 419 ? 13.056 -32.022 -15.335 1.00 91.19 419 ALA A C 1
ATOM 3219 O O . ALA A 1 419 ? 12.011 -32.650 -15.497 1.00 91.19 419 ALA A O 1
ATOM 3220 N N . GLU A 1 420 ? 13.521 -31.711 -14.123 1.00 90.25 420 GLU A N 1
ATOM 3221 C CA . GLU A 1 420 ? 12.880 -32.028 -12.843 1.00 90.25 420 GLU A CA 1
ATOM 3222 C C . GLU A 1 420 ? 11.813 -30.990 -12.419 1.00 90.25 420 GLU A C 1
ATOM 3224 O O . GLU A 1 420 ? 11.265 -31.083 -11.322 1.00 90.25 420 GLU A O 1
ATOM 3229 N N . ASN A 1 421 ? 11.476 -30.027 -13.289 1.00 90.62 421 ASN A N 1
ATOM 3230 C CA . ASN A 1 421 ? 10.503 -28.944 -13.068 1.00 90.62 421 ASN A CA 1
ATOM 3231 C C . ASN A 1 421 ? 10.902 -27.887 -12.020 1.00 90.62 421 ASN A C 1
ATOM 3233 O O . ASN A 1 421 ? 10.072 -27.047 -11.657 1.00 90.62 421 ASN A O 1
ATOM 3237 N N . ARG A 1 422 ? 12.162 -27.869 -11.581 1.00 91.06 422 ARG A N 1
ATOM 3238 C CA . ARG A 1 422 ? 12.693 -26.877 -10.635 1.00 91.06 422 ARG A CA 1
ATOM 3239 C C . ARG A 1 422 ? 13.079 -25.604 -11.379 1.00 91.06 422 ARG A C 1
ATOM 3241 O O . ARG A 1 422 ? 13.616 -25.680 -12.483 1.00 91.06 422 ARG A O 1
ATOM 3248 N N . ILE A 1 423 ? 12.824 -24.439 -10.786 1.00 92.62 423 ILE A N 1
ATOM 3249 C CA . ILE A 1 423 ? 13.287 -23.155 -11.330 1.00 92.62 423 ILE A CA 1
ATOM 3250 C C . ILE A 1 423 ? 14.802 -23.071 -11.120 1.00 92.62 423 ILE A C 1
ATOM 3252 O O . ILE A 1 423 ? 15.284 -23.217 -10.000 1.00 92.62 423 ILE A O 1
ATOM 3256 N N . VAL A 1 424 ? 15.547 -22.849 -12.203 1.00 94.31 424 VAL A N 1
ATOM 3257 C CA . VAL A 1 424 ? 17.022 -22.736 -12.183 1.00 94.31 424 VAL A CA 1
ATOM 3258 C C . VAL A 1 424 ? 17.526 -21.315 -12.453 1.00 94.31 424 VAL A C 1
ATOM 3260 O O . VAL A 1 424 ? 18.730 -21.069 -12.420 1.00 94.31 424 VAL A O 1
ATOM 3263 N N . GLY A 1 425 ? 16.602 -20.400 -12.743 1.00 94.38 425 GLY A N 1
ATOM 3264 C CA . GLY A 1 425 ? 16.831 -18.970 -12.903 1.00 94.38 425 GLY A CA 1
ATOM 3265 C C . GLY A 1 425 ? 15.640 -18.299 -13.583 1.00 94.38 425 GLY A C 1
ATOM 3266 O O . GLY A 1 425 ? 14.928 -18.924 -14.378 1.00 94.38 425 GLY A O 1
ATOM 3267 N N . ARG A 1 426 ? 15.405 -17.032 -13.252 1.00 95.62 426 ARG A N 1
ATOM 3268 C CA . ARG A 1 426 ? 14.362 -16.194 -13.863 1.00 95.62 426 ARG A CA 1
ATOM 3269 C C . ARG A 1 426 ? 14.728 -14.720 -13.781 1.00 95.62 426 ARG A C 1
ATOM 3271 O O . ARG A 1 426 ? 15.476 -14.315 -12.884 1.00 95.62 426 ARG A O 1
ATOM 3278 N N . GLY A 1 427 ? 14.191 -13.936 -14.698 1.00 95.50 427 GLY A N 1
ATOM 3279 C CA . GLY A 1 427 ? 14.597 -12.559 -14.854 1.00 95.50 427 GLY A CA 1
ATOM 3280 C C . GLY A 1 427 ? 13.799 -11.768 -15.874 1.00 95.50 427 GLY A C 1
ATOM 3281 O O . GLY A 1 427 ? 12.746 -12.179 -16.365 1.00 95.50 427 GLY A O 1
ATOM 3282 N N . THR A 1 428 ? 14.383 -10.635 -16.218 1.00 94.12 428 THR A N 1
ATOM 3283 C CA . THR A 1 428 ? 13.833 -9.572 -17.055 1.00 94.12 428 THR A CA 1
ATOM 3284 C C . THR A 1 428 ? 14.887 -9.137 -18.074 1.00 94.12 428 THR A C 1
ATOM 3286 O O . THR A 1 428 ? 16.090 -9.277 -17.847 1.00 94.12 428 THR A O 1
ATOM 3289 N N . VAL A 1 429 ? 14.454 -8.692 -19.253 1.00 92.81 429 VAL A N 1
ATOM 3290 C CA . VAL A 1 429 ? 15.335 -8.175 -20.312 1.00 92.81 429 VAL A CA 1
ATOM 3291 C C . VAL A 1 429 ? 14.565 -7.203 -21.199 1.00 92.81 429 VAL A C 1
ATOM 3293 O O . VAL A 1 429 ? 13.420 -7.485 -21.565 1.00 92.81 429 VAL A O 1
ATOM 3296 N N . TRP A 1 430 ? 15.176 -6.084 -21.590 1.00 88.12 430 TRP A N 1
ATOM 3297 C CA . TRP A 1 430 ? 14.576 -5.198 -22.578 1.00 88.12 430 TRP A CA 1
ATOM 3298 C C . TRP A 1 430 ? 14.996 -5.613 -23.987 1.00 88.12 430 TRP A C 1
ATOM 3300 O O . TRP A 1 430 ? 16.142 -5.961 -24.292 1.00 88.12 430 TRP A O 1
ATOM 3310 N N . LEU A 1 431 ? 14.012 -5.627 -24.879 1.00 88.38 431 LEU A N 1
ATOM 3311 C CA . LEU A 1 431 ? 14.218 -5.957 -26.279 1.00 88.38 431 LEU A CA 1
ATOM 3312 C C . LEU A 1 431 ? 14.312 -4.660 -27.071 1.00 88.38 431 LEU A C 1
ATOM 3314 O O . LEU A 1 431 ? 13.308 -4.000 -27.315 1.00 88.38 431 LEU A O 1
ATOM 3318 N N . THR A 1 432 ? 15.526 -4.302 -27.485 1.00 83.88 432 THR A N 1
ATOM 3319 C CA . THR A 1 432 ? 15.742 -3.143 -28.361 1.00 83.88 432 THR A CA 1
ATOM 3320 C C . THR A 1 432 ? 15.509 -3.546 -29.828 1.00 83.88 432 THR A C 1
ATOM 3322 O O . THR A 1 432 ? 16.072 -4.555 -30.262 1.00 83.88 432 THR A O 1
ATOM 3325 N N . PRO A 1 433 ? 14.731 -2.777 -30.620 1.00 83.62 433 PRO A N 1
ATOM 3326 C CA . PRO A 1 433 ? 14.538 -2.984 -32.058 1.00 83.62 433 PRO A CA 1
ATOM 3327 C C . PRO A 1 433 ? 15.819 -3.335 -32.829 1.00 83.62 433 PRO A C 1
ATOM 3329 O O . PRO A 1 433 ? 16.799 -2.592 -32.800 1.00 83.62 433 PRO A O 1
ATOM 3332 N N . GLY A 1 434 ? 15.826 -4.474 -33.528 1.00 84.56 434 GLY A N 1
ATOM 3333 C CA . GLY A 1 434 ? 16.958 -4.931 -34.345 1.00 84.56 434 GLY A CA 1
ATOM 3334 C C . GLY A 1 434 ? 18.234 -5.298 -33.572 1.00 84.56 434 GLY A C 1
ATOM 3335 O O . GLY A 1 434 ? 19.240 -5.646 -34.196 1.00 84.56 434 GLY A O 1
ATOM 3336 N N . ALA A 1 435 ? 18.221 -5.232 -32.239 1.00 88.38 435 ALA A N 1
ATOM 3337 C CA . ALA A 1 435 ? 19.350 -5.600 -31.395 1.00 88.38 435 ALA A CA 1
ATOM 3338 C C . ALA A 1 435 ? 19.345 -7.095 -31.039 1.00 88.38 435 ALA A C 1
ATOM 3340 O O . ALA A 1 435 ? 18.363 -7.818 -31.225 1.00 88.38 435 ALA A O 1
ATOM 3341 N N . ARG A 1 436 ? 20.475 -7.549 -30.487 1.00 92.88 436 ARG A N 1
ATOM 3342 C CA . ARG A 1 436 ? 20.662 -8.898 -29.947 1.00 92.88 436 ARG A CA 1
ATOM 3343 C C . ARG A 1 436 ? 20.890 -8.819 -28.437 1.00 92.88 436 ARG A C 1
ATOM 3345 O O . ARG A 1 436 ? 22.027 -8.625 -28.009 1.00 92.88 436 ARG A O 1
ATOM 3352 N N . SER A 1 437 ? 19.836 -8.999 -27.647 1.00 92.44 437 SER A N 1
ATOM 3353 C CA . SER A 1 437 ? 19.924 -9.089 -26.184 1.00 92.44 437 SER A CA 1
ATOM 3354 C C . SER A 1 437 ? 20.379 -10.499 -25.785 1.00 92.44 437 SER A C 1
ATOM 3356 O O . SER A 1 437 ? 19.904 -11.489 -26.343 1.00 92.44 437 SER A O 1
ATOM 3358 N N . THR A 1 438 ? 21.325 -10.616 -24.848 1.00 94.38 438 THR A N 1
ATOM 3359 C CA . THR A 1 438 ? 21.876 -11.913 -24.408 1.00 94.38 438 THR A CA 1
ATOM 3360 C C . THR A 1 438 ? 21.760 -12.060 -22.898 1.00 94.38 438 THR A C 1
ATOM 3362 O O . THR A 1 438 ? 22.401 -11.328 -22.152 1.00 94.38 438 THR A O 1
ATOM 3365 N N . VAL A 1 439 ? 20.971 -13.039 -22.466 1.00 93.94 439 VAL A N 1
ATOM 3366 C CA . VAL A 1 439 ? 20.841 -13.481 -21.077 1.00 93.94 439 VAL A CA 1
ATOM 3367 C C . VAL A 1 439 ? 21.787 -14.657 -20.855 1.00 93.94 439 VAL A C 1
ATOM 3369 O O . VAL A 1 439 ? 21.730 -15.652 -21.580 1.00 93.94 439 VAL A O 1
ATOM 3372 N N . VAL A 1 440 ? 22.637 -14.567 -19.834 1.00 95.38 440 VAL A N 1
ATOM 3373 C CA . VAL A 1 440 ? 23.473 -15.682 -19.373 1.00 95.38 440 VAL A CA 1
ATOM 3374 C C . VAL A 1 440 ? 22.835 -16.249 -18.110 1.00 95.38 440 VAL A C 1
ATOM 3376 O O . VAL A 1 440 ? 22.809 -15.580 -17.083 1.00 95.38 440 VAL A O 1
ATOM 3379 N N . LEU A 1 441 ? 22.306 -17.472 -18.186 1.00 95.19 441 LEU A N 1
ATOM 3380 C CA . LEU A 1 441 ? 21.658 -18.140 -17.059 1.00 95.19 441 LEU A CA 1
ATOM 3381 C C . LEU A 1 441 ? 22.690 -18.514 -15.986 1.00 95.19 441 LEU A C 1
ATOM 3383 O O . LEU A 1 441 ? 23.428 -19.499 -16.125 1.00 95.19 441 LEU A O 1
ATOM 3387 N N . GLU A 1 442 ? 22.690 -17.781 -14.876 1.00 94.38 442 GLU A N 1
ATOM 3388 C CA . GLU A 1 442 ? 23.381 -18.186 -13.659 1.00 94.38 442 GLU A CA 1
ATOM 3389 C C . GLU A 1 442 ? 22.562 -19.275 -12.972 1.00 94.38 442 GLU A C 1
ATOM 3391 O O . GLU A 1 442 ? 21.672 -19.002 -12.170 1.00 94.38 442 GLU A O 1
ATOM 3396 N N . ARG A 1 443 ? 22.841 -20.542 -13.299 1.00 91.38 443 ARG A N 1
ATOM 3397 C CA . ARG A 1 443 ? 22.106 -21.667 -12.711 1.00 91.38 443 ARG A CA 1
ATOM 3398 C C . ARG A 1 443 ? 22.284 -21.698 -11.197 1.00 91.38 443 ARG A C 1
ATOM 3400 O O . ARG A 1 443 ? 23.319 -22.149 -10.702 1.00 91.38 443 ARG A O 1
ATOM 3407 N N . ARG A 1 444 ? 21.245 -21.296 -10.478 1.00 84.38 444 ARG A N 1
ATOM 3408 C CA . ARG A 1 444 ? 21.133 -21.459 -9.032 1.00 84.38 444 ARG A CA 1
ATOM 3409 C C . ARG A 1 444 ? 20.106 -22.554 -8.798 1.00 84.38 444 ARG A C 1
ATOM 3411 O O . ARG A 1 444 ? 19.030 -22.522 -9.387 1.00 84.38 444 ARG A O 1
ATOM 3418 N N . ASP A 1 445 ? 20.430 -23.523 -7.944 1.00 68.56 445 ASP A N 1
ATOM 3419 C CA . ASP A 1 445 ? 19.367 -24.273 -7.280 1.00 68.56 445 ASP A CA 1
ATOM 3420 C C . ASP A 1 445 ? 18.675 -23.259 -6.365 1.00 68.56 445 ASP A C 1
ATOM 3422 O O . ASP A 1 445 ? 19.080 -23.060 -5.218 1.00 68.56 445 ASP A O 1
ATOM 3426 N N . GLN A 1 446 ? 17.639 -22.595 -6.887 1.00 65.81 446 GLN A N 1
ATOM 3427 C CA . GLN A 1 446 ? 16.568 -22.108 -6.036 1.00 65.81 446 GLN A CA 1
ATOM 3428 C C . GLN A 1 446 ? 15.988 -23.379 -5.418 1.00 65.81 446 GLN A C 1
ATOM 3430 O O . GLN A 1 446 ? 15.174 -24.068 -6.037 1.00 65.81 446 GLN A O 1
ATOM 3435 N N . ALA A 1 447 ? 16.515 -23.762 -4.249 1.00 50.41 447 ALA A N 1
ATOM 3436 C CA . ALA A 1 447 ? 15.938 -24.806 -3.422 1.00 50.41 447 ALA A CA 1
ATOM 3437 C C . ALA A 1 447 ? 14.484 -24.392 -3.248 1.00 50.41 447 ALA A C 1
ATOM 3439 O O . ALA A 1 447 ? 14.249 -23.374 -2.600 1.00 50.41 447 ALA A O 1
ATOM 3440 N N . ALA A 1 448 ? 13.589 -25.089 -3.968 1.00 47.22 448 ALA A N 1
ATOM 3441 C CA . ALA A 1 448 ? 12.292 -24.551 -4.371 1.00 47.22 448 ALA A CA 1
ATOM 3442 C C . ALA A 1 448 ? 11.674 -23.820 -3.190 1.00 47.22 448 ALA A C 1
ATOM 3444 O O . ALA A 1 448 ? 11.556 -24.467 -2.151 1.00 47.22 448 ALA A O 1
ATOM 3445 N N . SER A 1 449 ? 11.388 -22.515 -3.335 1.00 48.72 449 SER A N 1
ATOM 3446 C CA . SER A 1 449 ? 10.817 -21.660 -2.286 1.00 48.72 449 SER A CA 1
ATOM 3447 C C . SER A 1 449 ? 9.721 -22.464 -1.603 1.00 48.72 449 SER A C 1
ATOM 3449 O O . SER A 1 449 ? 8.713 -22.731 -2.255 1.00 48.72 449 SER A O 1
ATOM 3451 N N . ALA A 1 450 ? 10.015 -22.998 -0.403 1.00 42.16 450 ALA A N 1
ATOM 3452 C CA . ALA A 1 450 ? 9.480 -24.304 0.018 1.00 42.16 450 ALA A CA 1
ATOM 3453 C C . ALA A 1 450 ? 7.968 -24.314 -0.182 1.00 42.16 450 ALA A C 1
ATOM 3455 O O . ALA A 1 450 ? 7.325 -23.482 0.457 1.00 42.16 450 ALA A O 1
ATOM 3456 N N . PRO A 1 451 ? 7.447 -25.146 -1.119 1.00 46.06 451 PRO A N 1
ATOM 3457 C CA . PRO A 1 451 ? 6.238 -24.855 -1.892 1.00 46.06 451 PRO A CA 1
ATOM 3458 C C . PRO A 1 451 ? 5.169 -24.346 -0.948 1.00 46.06 451 PRO A C 1
ATOM 3460 O O . PRO A 1 451 ? 4.729 -25.142 -0.114 1.00 46.06 451 PRO A O 1
ATOM 3463 N N . HIS A 1 452 ? 4.898 -23.026 -1.019 1.00 52.69 452 HIS A N 1
ATOM 3464 C CA . HIS A 1 452 ? 4.299 -22.234 0.066 1.00 52.69 452 HIS A CA 1
ATOM 3465 C C . HIS A 1 452 ? 3.217 -23.059 0.736 1.00 52.69 452 HIS A C 1
ATOM 3467 O O . HIS A 1 452 ? 2.187 -23.276 0.102 1.00 52.69 452 HIS A O 1
ATOM 3473 N N . THR A 1 453 ? 3.517 -23.586 1.937 1.00 49.09 453 THR A N 1
ATOM 3474 C CA . THR A 1 453 ? 2.823 -24.753 2.514 1.00 49.09 453 THR A CA 1
ATOM 3475 C C . THR A 1 453 ? 1.325 -24.581 2.336 1.00 49.09 453 THR A C 1
ATOM 3477 O O . THR A 1 453 ? 0.771 -23.757 3.059 1.00 49.09 453 THR A O 1
ATOM 3480 N N . GLU A 1 454 ? 0.729 -25.274 1.343 1.00 52.56 454 GLU A N 1
ATOM 3481 C CA . GLU A 1 454 ? -0.540 -24.840 0.724 1.00 52.56 454 GLU A CA 1
ATOM 3482 C C . GLU A 1 454 ? -1.508 -24.410 1.825 1.00 52.56 454 GLU A C 1
ATOM 3484 O O . GLU A 1 454 ? -1.921 -25.277 2.605 1.00 52.56 454 GLU A O 1
ATOM 3489 N N . PRO A 1 455 ? -1.803 -23.101 1.975 1.00 55.09 455 PRO A N 1
ATOM 3490 C CA . PRO A 1 455 ? -2.437 -22.602 3.186 1.00 55.09 455 PRO A CA 1
ATOM 3491 C C . PRO A 1 455 ? -3.873 -23.106 3.172 1.00 55.09 455 PRO A C 1
ATOM 3493 O O . PRO A 1 455 ? -4.712 -22.524 2.491 1.00 55.09 455 PRO A O 1
ATOM 3496 N N . ALA A 1 456 ? -4.104 -24.234 3.855 1.00 58.66 456 ALA A N 1
ATOM 3497 C CA . ALA A 1 456 ? -5.039 -25.283 3.439 1.00 58.66 456 ALA A CA 1
ATOM 3498 C C . ALA A 1 456 ? -6.327 -24.731 2.816 1.00 58.66 456 ALA A C 1
ATOM 3500 O O . ALA A 1 456 ? -7.287 -24.415 3.525 1.00 58.66 456 ALA A O 1
ATOM 3501 N N . VAL A 1 457 ? -6.330 -24.577 1.486 1.00 61.28 457 VAL A N 1
ATOM 3502 C CA . VAL A 1 457 ? -7.462 -23.962 0.795 1.00 61.28 457 VAL A CA 1
ATOM 3503 C C . VAL A 1 457 ? -8.567 -25.011 0.765 1.00 61.28 457 VAL A C 1
ATOM 3505 O O . VAL A 1 457 ? -8.367 -26.091 0.199 1.00 61.28 457 VAL A O 1
ATOM 3508 N N . PRO A 1 458 ? -9.713 -24.769 1.422 1.00 63.06 458 PRO A N 1
ATOM 3509 C CA . PRO A 1 458 ? -10.719 -25.796 1.590 1.00 63.06 458 PRO A CA 1
ATOM 3510 C C . PRO A 1 458 ? -11.235 -26.215 0.214 1.00 63.06 458 PRO A C 1
ATOM 3512 O O . PRO A 1 458 ? -11.592 -25.392 -0.627 1.00 63.06 458 PRO A O 1
ATOM 3515 N N . ALA A 1 459 ? -11.273 -27.527 -0.030 1.00 63.03 459 ALA A N 1
ATOM 3516 C CA . ALA A 1 459 ? -11.651 -28.073 -1.333 1.00 63.03 459 ALA A CA 1
ATOM 3517 C C . ALA A 1 459 ? -13.083 -27.689 -1.764 1.00 63.03 459 ALA A C 1
ATOM 3519 O O . ALA A 1 459 ? -13.424 -27.826 -2.940 1.00 63.03 459 ALA A O 1
ATOM 3520 N N . ARG A 1 460 ? -13.912 -27.233 -0.813 1.00 65.00 460 ARG A N 1
ATOM 3521 C CA . ARG A 1 460 ? -15.240 -26.636 -0.996 1.00 65.00 460 ARG A CA 1
ATOM 3522 C C . ARG A 1 460 ? -15.462 -25.540 0.059 1.00 65.00 460 ARG A C 1
ATOM 3524 O O . ARG A 1 460 ? -14.981 -25.736 1.177 1.00 65.00 460 ARG A O 1
ATOM 3531 N N . PRO A 1 461 ? -16.217 -24.469 -0.248 1.00 75.38 461 PRO A N 1
ATOM 3532 C CA . PRO A 1 461 ? -16.684 -23.509 0.753 1.00 75.38 461 PRO A CA 1
ATOM 3533 C C . PRO A 1 461 ? -17.501 -24.171 1.872 1.00 75.38 461 PRO A C 1
ATOM 3535 O O . PRO A 1 461 ? -17.978 -25.306 1.731 1.00 75.38 461 PRO A O 1
ATOM 3538 N N . THR A 1 462 ? -17.702 -23.452 2.977 1.00 82.19 462 THR A N 1
ATOM 3539 C CA . THR A 1 462 ? -18.704 -23.829 3.987 1.00 82.19 462 THR A CA 1
ATOM 3540 C C . THR A 1 462 ? -20.108 -23.832 3.383 1.00 82.19 462 THR A C 1
ATOM 3542 O O . THR A 1 462 ? -20.365 -23.160 2.389 1.00 82.19 462 THR A O 1
ATOM 3545 N N . ALA A 1 463 ? -21.034 -24.599 3.966 1.00 85.44 463 ALA A N 1
ATOM 3546 C CA . ALA A 1 463 ? -22.429 -24.560 3.530 1.00 85.44 463 ALA A CA 1
ATOM 3547 C C . ALA A 1 463 ? -22.983 -23.134 3.689 1.00 85.44 463 ALA A C 1
ATOM 3549 O O . ALA A 1 463 ? -22.811 -22.544 4.755 1.00 85.44 463 ALA A O 1
ATOM 3550 N N . GLY A 1 464 ? -23.604 -22.610 2.631 1.00 84.81 464 GLY A N 1
ATOM 3551 C CA . GLY A 1 464 ? -24.222 -21.287 2.632 1.00 84.81 464 GLY A CA 1
ATOM 3552 C C . GLY A 1 464 ? -25.471 -21.224 3.514 1.00 84.81 464 GLY A C 1
ATOM 3553 O O . GLY A 1 464 ? -26.065 -22.254 3.860 1.00 84.81 464 GLY A O 1
ATOM 3554 N N . ASP A 1 465 ? -25.842 -20.010 3.907 1.00 86.56 465 ASP A N 1
ATOM 3555 C CA . ASP A 1 465 ? -26.978 -19.710 4.784 1.00 86.56 465 ASP A CA 1
ATOM 3556 C C . ASP A 1 465 ? -28.240 -19.253 4.017 1.00 86.56 465 ASP A C 1
ATOM 3558 O O . ASP A 1 465 ? -29.273 -18.962 4.628 1.00 86.56 465 ASP A O 1
ATOM 3562 N N . GLY A 1 466 ? -28.182 -19.221 2.680 1.00 86.81 466 GLY A N 1
ATOM 3563 C CA . GLY A 1 466 ? -29.215 -18.694 1.788 1.00 86.81 466 GLY A CA 1
ATOM 3564 C C . GLY A 1 466 ? -29.116 -17.184 1.530 1.00 86.81 466 GLY A C 1
ATOM 3565 O O . GLY A 1 466 ? -29.916 -16.647 0.754 1.00 86.81 466 GLY A O 1
ATOM 3566 N N . ARG A 1 467 ? -28.156 -16.480 2.142 1.00 88.56 467 ARG A N 1
ATOM 3567 C CA . ARG A 1 467 ? -27.958 -15.031 2.032 1.00 88.56 467 ARG A CA 1
ATOM 3568 C C . ARG A 1 467 ? -26.666 -14.727 1.276 1.00 88.56 467 ARG A C 1
ATOM 3570 O O . ARG A 1 467 ? -25.635 -14.423 1.858 1.00 88.56 467 ARG A O 1
ATOM 3577 N N . ARG A 1 468 ? -26.760 -14.668 -0.056 1.00 91.62 468 ARG A N 1
ATOM 3578 C CA . ARG A 1 468 ? -25.655 -14.186 -0.902 1.00 91.62 468 ARG A CA 1
ATOM 3579 C C . ARG A 1 468 ? -25.116 -12.834 -0.428 1.00 91.62 468 ARG A C 1
ATOM 3581 O O . ARG A 1 468 ? -25.885 -11.862 -0.398 1.00 91.62 468 ARG A O 1
ATOM 3588 N N . ARG A 1 469 ? -23.805 -12.783 -0.185 1.00 95.75 469 ARG A N 1
ATOM 3589 C CA . ARG A 1 469 ? -22.998 -11.566 -0.030 1.00 95.75 469 ARG A CA 1
ATOM 3590 C C . ARG A 1 469 ? -22.069 -11.392 -1.239 1.00 95.75 469 ARG A C 1
ATOM 3592 O O . ARG A 1 469 ? -21.828 -12.333 -1.997 1.00 95.75 469 ARG A O 1
ATOM 3599 N N . VAL A 1 470 ? -21.548 -10.184 -1.428 1.00 97.56 470 VAL A N 1
ATOM 3600 C CA . VAL A 1 470 ? -20.504 -9.859 -2.407 1.00 97.56 470 VAL A CA 1
ATOM 3601 C C . VAL A 1 470 ? -19.328 -9.221 -1.677 1.00 97.56 470 VAL A C 1
ATOM 3603 O O . VAL A 1 470 ? -19.487 -8.218 -0.980 1.00 97.56 470 VAL A O 1
ATOM 3606 N N . VAL A 1 471 ? -18.146 -9.800 -1.862 1.00 98.25 471 VAL A N 1
ATOM 3607 C CA . VAL A 1 471 ? -16.871 -9.312 -1.337 1.00 98.25 471 VAL A CA 1
ATOM 3608 C C . VAL A 1 471 ? -16.033 -8.854 -2.518 1.00 98.25 471 VAL A C 1
ATOM 3610 O O . VAL A 1 471 ? -15.565 -9.681 -3.295 1.00 98.25 471 VAL A O 1
ATOM 3613 N N . LEU A 1 472 ? -15.838 -7.550 -2.659 1.00 98.25 472 LEU A N 1
ATOM 3614 C CA . LEU A 1 472 ? -14.889 -6.969 -3.599 1.00 98.25 472 LEU A CA 1
ATOM 3615 C C . LEU A 1 472 ? -13.608 -6.607 -2.845 1.00 98.25 472 LEU A C 1
ATOM 3617 O O . LEU A 1 472 ? -13.642 -5.810 -1.908 1.00 98.25 472 LEU A O 1
ATOM 3621 N N . VAL A 1 473 ? -12.487 -7.172 -3.285 1.00 98.12 473 VAL A N 1
ATOM 3622 C CA . VAL A 1 473 ? -11.135 -6.774 -2.891 1.00 98.12 473 VAL A CA 1
ATOM 3623 C C . VAL A 1 473 ? -10.456 -6.194 -4.129 1.00 98.12 473 VAL A C 1
ATOM 3625 O O . VAL A 1 473 ? -10.095 -6.934 -5.047 1.00 98.12 473 VAL A O 1
ATOM 3628 N N . LEU A 1 474 ? -10.311 -4.871 -4.164 1.00 96.88 474 LEU A N 1
ATOM 3629 C CA . LEU A 1 474 ? -9.456 -4.190 -5.129 1.00 96.88 474 LEU A CA 1
ATOM 3630 C C . LEU A 1 474 ? -8.018 -4.215 -4.627 1.00 96.88 474 LEU A C 1
ATOM 3632 O O . LEU A 1 474 ? -7.732 -3.732 -3.535 1.00 96.88 474 LEU A O 1
ATOM 3636 N N . LEU A 1 475 ? -7.119 -4.781 -5.416 1.00 97.69 475 LEU A N 1
ATOM 3637 C CA . LEU A 1 475 ? -5.683 -4.659 -5.217 1.00 97.69 475 LEU A CA 1
ATOM 3638 C C . LEU A 1 475 ? -5.215 -3.505 -6.100 1.00 97.69 475 LEU A C 1
ATOM 3640 O O . LEU A 1 475 ? -5.331 -3.610 -7.318 1.00 97.69 475 LEU A O 1
ATOM 3644 N N . ASP A 1 476 ? -4.755 -2.408 -5.510 1.00 94.38 476 ASP A N 1
ATOM 3645 C CA . ASP A 1 476 ? -4.420 -1.199 -6.270 1.00 94.38 476 ASP A CA 1
ATOM 3646 C C . ASP A 1 476 ? -3.211 -1.445 -7.189 1.00 94.38 476 ASP A C 1
ATOM 3648 O O . ASP A 1 476 ? -2.201 -1.976 -6.723 1.00 94.38 476 ASP A O 1
ATOM 3652 N N . SER A 1 477 ? -3.294 -1.112 -8.481 1.00 95.25 477 SER A N 1
ATOM 3653 C CA . SER A 1 477 ? -2.179 -1.299 -9.437 1.00 95.25 477 SER A CA 1
ATOM 3654 C C . SER A 1 477 ? -1.747 -2.772 -9.659 1.00 95.25 477 SER A C 1
ATOM 3656 O O . SER A 1 477 ? -0.578 -3.088 -9.922 1.00 95.25 477 SER A O 1
ATOM 3658 N N . ALA A 1 478 ? -2.680 -3.726 -9.540 1.00 97.00 478 ALA A N 1
ATOM 3659 C CA . ALA A 1 478 ? -2.402 -5.154 -9.693 1.00 97.00 478 ALA A CA 1
ATOM 3660 C C . ALA A 1 478 ? -2.375 -5.590 -11.168 1.00 97.00 478 ALA A C 1
ATOM 3662 O O . ALA A 1 478 ? -3.393 -5.937 -11.777 1.00 97.00 478 ALA A O 1
ATOM 3663 N N . ASP A 1 479 ? -1.168 -5.633 -11.734 1.00 95.75 479 ASP A N 1
ATOM 3664 C CA . ASP A 1 479 ? -0.930 -5.980 -13.132 1.00 95.75 479 ASP A CA 1
ATOM 3665 C C . ASP A 1 479 ? -1.010 -7.502 -13.384 1.00 95.75 479 ASP A C 1
ATOM 3667 O O . ASP A 1 479 ? -0.320 -8.330 -12.770 1.00 95.75 479 ASP A O 1
ATOM 3671 N N . TRP A 1 480 ? -1.834 -7.875 -14.366 1.00 95.69 480 TRP A N 1
ATOM 3672 C CA . TRP A 1 480 ? -2.047 -9.260 -14.796 1.00 95.69 480 TRP A CA 1
ATOM 3673 C C . TRP A 1 480 ? -0.763 -9.996 -15.177 1.00 95.69 480 TRP A C 1
ATOM 3675 O O . TRP A 1 480 ? -0.649 -11.205 -14.956 1.00 95.69 480 TRP A O 1
ATOM 3685 N N . ARG A 1 481 ? 0.210 -9.296 -15.756 1.00 94.50 481 ARG A N 1
ATOM 3686 C CA . ARG A 1 481 ? 1.473 -9.880 -16.201 1.00 94.50 481 ARG A CA 1
ATOM 3687 C C . ARG A 1 481 ? 2.260 -10.310 -14.975 1.00 94.50 481 ARG A C 1
ATOM 3689 O O . ARG A 1 481 ? 2.702 -11.462 -14.955 1.00 94.50 481 ARG A O 1
ATOM 3696 N N . ILE A 1 482 ? 2.371 -9.463 -13.935 1.00 96.25 482 ILE A N 1
ATOM 3697 C CA . ILE A 1 482 ? 3.053 -9.807 -12.663 1.00 96.25 482 ILE A CA 1
ATOM 3698 C C . ILE A 1 482 ? 2.432 -11.079 -12.078 1.00 96.25 482 ILE A C 1
ATOM 3700 O O . ILE A 1 482 ? 3.147 -12.044 -11.784 1.00 96.25 482 ILE A O 1
ATOM 3704 N N . VAL A 1 483 ? 1.099 -11.139 -12.031 1.00 97.06 483 VAL A N 1
ATOM 3705 C CA . VAL A 1 483 ? 0.360 -12.338 -11.612 1.00 97.06 483 VAL A CA 1
ATOM 3706 C C . VAL A 1 483 ? 0.705 -13.550 -12.492 1.00 97.06 483 VAL A C 1
ATOM 3708 O O . VAL A 1 483 ? 1.017 -14.616 -11.964 1.00 97.06 483 VAL A O 1
ATOM 3711 N N . ARG A 1 484 ? 0.743 -13.419 -13.826 1.00 96.50 484 ARG A N 1
ATOM 3712 C CA . ARG A 1 484 ? 1.115 -14.513 -14.753 1.00 96.50 484 ARG A CA 1
ATOM 3713 C C . ARG A 1 484 ? 2.542 -15.018 -14.566 1.00 96.50 484 ARG A C 1
ATOM 3715 O O . ARG A 1 484 ? 2.779 -16.218 -14.714 1.00 96.50 484 ARG A O 1
ATOM 3722 N N . TYR A 1 485 ? 3.480 -14.144 -14.226 1.00 95.88 485 TYR A N 1
ATOM 3723 C CA . TYR A 1 485 ? 4.872 -14.505 -13.959 1.00 95.88 485 TYR A CA 1
ATOM 3724 C C . TYR A 1 485 ? 5.022 -15.307 -12.667 1.00 95.88 485 TYR A C 1
ATOM 3726 O O . TYR A 1 485 ? 5.699 -16.337 -12.658 1.00 95.88 485 TYR A O 1
ATOM 3734 N N . LEU A 1 486 ? 4.328 -14.884 -11.608 1.00 96.19 486 LEU A N 1
ATOM 3735 C CA . LEU A 1 486 ? 4.284 -15.595 -10.331 1.00 96.19 486 LEU A CA 1
ATOM 3736 C C . LEU A 1 486 ? 3.519 -16.925 -10.443 1.00 96.19 486 LEU A C 1
ATOM 3738 O O . LEU A 1 486 ? 3.977 -17.935 -9.910 1.00 96.19 486 LEU A O 1
ATOM 3742 N N . LEU A 1 487 ? 2.426 -16.973 -11.215 1.00 95.31 487 LEU A N 1
ATOM 3743 C CA . LEU A 1 487 ? 1.718 -18.215 -11.560 1.00 95.31 487 LEU A CA 1
ATOM 3744 C C . LEU A 1 487 ? 2.631 -19.190 -12.312 1.00 95.31 487 LEU A C 1
ATOM 3746 O O . LEU A 1 487 ? 2.686 -20.369 -11.983 1.00 95.31 487 LEU A O 1
ATOM 3750 N N . ALA A 1 488 ? 3.406 -18.712 -13.291 1.00 94.81 488 ALA A N 1
ATOM 3751 C CA . ALA A 1 488 ? 4.364 -19.548 -14.017 1.00 94.81 488 ALA A CA 1
ATOM 3752 C C . ALA A 1 488 ? 5.536 -20.048 -13.146 1.00 94.81 488 ALA A C 1
ATOM 3754 O O . ALA A 1 488 ? 6.242 -20.979 -13.565 1.00 94.81 488 ALA A O 1
ATOM 3755 N N . ALA A 1 489 ? 5.730 -19.453 -11.965 1.00 93.38 489 ALA A N 1
ATOM 3756 C CA . ALA A 1 489 ? 6.696 -19.835 -10.939 1.00 93.38 489 ALA A CA 1
ATOM 3757 C C . ALA A 1 489 ? 6.100 -20.691 -9.795 1.00 93.38 489 ALA A C 1
ATOM 3759 O O . ALA A 1 489 ? 6.861 -21.152 -8.953 1.00 93.38 489 ALA A O 1
ATOM 3760 N N . ASP A 1 490 ? 4.788 -20.958 -9.796 1.00 92.94 490 ASP A N 1
ATOM 3761 C CA . ASP A 1 490 ? 4.038 -21.632 -8.717 1.00 92.94 490 ASP A CA 1
ATOM 3762 C C . ASP A 1 490 ? 4.047 -20.871 -7.362 1.00 92.94 490 ASP A C 1
ATOM 3764 O O . ASP A 1 490 ? 3.968 -21.482 -6.299 1.00 92.94 490 ASP A O 1
ATOM 3768 N N . GLU A 1 491 ? 4.153 -19.535 -7.378 1.00 92.50 491 GLU A N 1
ATOM 3769 C CA . GLU A 1 491 ? 4.366 -18.717 -6.162 1.00 92.50 491 GLU A CA 1
ATOM 3770 C C . GLU A 1 491 ? 3.139 -17.965 -5.638 1.00 92.50 491 GLU A C 1
ATOM 3772 O O . GLU A 1 491 ? 3.209 -17.350 -4.579 1.00 92.50 491 GLU A O 1
ATOM 3777 N N . VAL A 1 492 ? 2.023 -18.010 -6.363 1.00 95.00 492 VAL A N 1
ATOM 3778 C CA . VAL A 1 492 ? 0.739 -17.415 -5.953 1.00 95.00 492 VAL A CA 1
ATOM 3779 C C . VAL A 1 492 ? -0.359 -18.491 -5.980 1.00 95.00 492 VAL A C 1
ATOM 3781 O O . VAL A 1 492 ? -1.216 -18.504 -6.873 1.00 95.00 492 VAL A O 1
ATOM 3784 N N . PRO A 1 493 ? -0.272 -19.501 -5.085 1.00 93.75 493 PRO A N 1
ATOM 3785 C CA . PRO A 1 493 ? -1.162 -20.660 -5.095 1.00 93.75 493 PRO A CA 1
ATOM 3786 C C . PRO A 1 493 ? -2.628 -20.303 -4.821 1.00 93.75 493 PRO A C 1
ATOM 3788 O O . PRO A 1 493 ? -3.514 -20.998 -5.324 1.00 93.75 493 PRO A O 1
ATOM 3791 N N . VAL A 1 494 ? -2.923 -19.232 -4.075 1.00 94.69 494 VAL A N 1
ATOM 3792 C CA . VAL A 1 494 ? -4.313 -18.820 -3.838 1.00 94.69 494 VAL A CA 1
ATOM 3793 C C . VAL A 1 494 ? -4.915 -18.223 -5.103 1.00 94.69 494 VAL A C 1
ATOM 3795 O O . VAL A 1 494 ? -6.005 -18.634 -5.492 1.00 94.69 494 VAL A O 1
ATOM 3798 N N . LEU A 1 495 ? -4.214 -17.326 -5.797 1.00 95.62 495 LEU A N 1
ATOM 3799 C CA . LEU A 1 495 ? -4.632 -16.795 -7.092 1.00 95.62 495 LEU A CA 1
ATOM 3800 C C . LEU A 1 495 ? -4.775 -17.926 -8.109 1.00 95.62 495 LEU A C 1
ATOM 3802 O O . LEU A 1 495 ? -5.808 -17.995 -8.769 1.00 95.62 495 LEU A O 1
ATOM 3806 N N . ALA A 1 496 ? -3.827 -18.870 -8.180 1.00 95.19 496 ALA A N 1
ATOM 3807 C CA . ALA A 1 496 ? -3.968 -20.065 -9.019 1.00 95.19 496 ALA A CA 1
ATOM 3808 C C . ALA A 1 496 ? -5.288 -20.800 -8.732 1.00 95.19 496 ALA A C 1
ATOM 3810 O O . ALA A 1 496 ? -6.049 -21.108 -9.651 1.00 95.19 496 ALA A O 1
ATOM 3811 N N . ARG A 1 497 ? -5.610 -20.995 -7.449 1.00 92.69 497 ARG A N 1
ATOM 3812 C CA . ARG A 1 497 ? -6.845 -21.644 -7.006 1.00 92.69 497 ARG A CA 1
ATOM 3813 C C . ARG A 1 497 ? -8.108 -20.816 -7.279 1.00 92.69 497 ARG A C 1
ATOM 3815 O O . ARG A 1 497 ? -9.139 -21.396 -7.616 1.00 92.69 497 ARG A O 1
ATOM 3822 N N . LEU A 1 498 ? -8.045 -19.488 -7.189 1.00 94.31 498 LEU A N 1
ATOM 3823 C CA . LEU A 1 498 ? -9.133 -18.590 -7.589 1.00 94.31 498 LEU A CA 1
ATOM 3824 C C . LEU A 1 498 ? -9.401 -18.695 -9.103 1.00 94.31 498 LEU A C 1
ATOM 3826 O O . LEU A 1 498 ? -10.561 -18.728 -9.505 1.00 94.31 498 LEU A O 1
ATOM 3830 N N . LEU A 1 499 ? -8.362 -18.842 -9.937 1.00 93.75 499 LEU A N 1
ATOM 3831 C CA . LEU A 1 499 ? -8.520 -19.078 -11.382 1.00 93.75 499 LEU A CA 1
ATOM 3832 C C . LEU A 1 499 ? -9.129 -20.453 -11.704 1.00 93.75 499 LEU A C 1
ATOM 3834 O O . LEU A 1 499 ? -9.898 -20.564 -12.655 1.00 93.75 499 LEU A O 1
ATOM 3838 N N . GLU A 1 500 ? -8.811 -21.497 -10.933 1.00 92.69 500 GLU A N 1
ATOM 3839 C CA . GLU A 1 500 ? -9.436 -22.822 -11.084 1.00 92.69 500 GLU A CA 1
ATOM 3840 C C . GLU A 1 500 ? -10.917 -22.833 -10.678 1.00 92.69 500 GLU A C 1
ATOM 3842 O O . GLU A 1 500 ? -11.736 -23.503 -11.309 1.00 92.69 500 GLU A O 1
ATOM 3847 N N . LEU A 1 501 ? -11.256 -22.139 -9.589 1.00 91.25 501 LEU A N 1
ATOM 3848 C CA . LEU A 1 501 ? -12.606 -22.118 -9.024 1.00 91.25 501 LEU A CA 1
ATOM 3849 C C . LEU A 1 501 ? -13.538 -21.128 -9.724 1.00 91.25 501 LEU A C 1
ATOM 3851 O O . LEU A 1 501 ? -14.753 -21.317 -9.695 1.00 91.25 501 LEU A O 1
ATOM 3855 N N . GLY A 1 502 ? -12.980 -20.074 -10.312 1.00 93.06 502 GLY A N 1
ATOM 3856 C CA . GLY A 1 502 ? -13.715 -18.905 -10.771 1.00 93.06 502 GLY A CA 1
ATOM 3857 C C . GLY A 1 502 ? -13.640 -18.642 -12.264 1.00 93.06 502 GLY A C 1
ATOM 3858 O O . GLY A 1 502 ? -13.176 -19.460 -13.059 1.00 93.06 502 GLY A O 1
ATOM 3859 N N . THR A 1 503 ? -14.094 -17.449 -12.625 1.00 94.88 503 THR A N 1
ATOM 3860 C CA . THR A 1 503 ? -13.968 -16.871 -13.959 1.00 94.88 503 THR A CA 1
ATOM 3861 C C . THR A 1 503 ? -13.010 -15.679 -13.913 1.00 94.88 503 THR A C 1
ATOM 3863 O O . THR A 1 503 ? -13.062 -14.874 -12.984 1.00 94.88 503 THR A O 1
ATOM 3866 N N . ARG A 1 504 ? -12.140 -15.558 -14.920 1.00 96.19 504 ARG A N 1
ATOM 3867 C CA . ARG A 1 504 ? -11.188 -14.447 -15.093 1.00 96.19 504 ARG A CA 1
ATOM 3868 C C . ARG A 1 504 ? -11.495 -13.597 -16.324 1.00 96.19 504 ARG A C 1
ATOM 3870 O O . ARG A 1 504 ? -12.101 -14.096 -17.272 1.00 96.19 504 ARG A O 1
ATOM 3877 N N . ALA A 1 505 ? -11.001 -12.367 -16.331 1.00 96.75 505 ALA A N 1
ATOM 3878 C CA . ALA A 1 505 ? -10.983 -11.478 -17.493 1.00 96.75 505 ALA A CA 1
ATOM 3879 C C . ALA A 1 505 ? -9.802 -10.501 -17.387 1.00 96.75 505 ALA A C 1
ATOM 3881 O O . ALA A 1 505 ? -9.229 -10.351 -16.306 1.00 96.75 505 ALA A O 1
ATOM 3882 N N . VAL A 1 506 ? -9.469 -9.801 -18.471 1.00 97.12 506 VAL A N 1
ATOM 3883 C CA . VAL A 1 506 ? -8.761 -8.515 -18.366 1.00 97.12 506 VAL A CA 1
ATOM 3884 C C . VAL A 1 506 ? -9.801 -7.461 -17.995 1.00 97.12 506 VAL A C 1
ATOM 3886 O O . VAL A 1 506 ? -10.871 -7.431 -18.605 1.00 97.12 506 VAL A O 1
ATOM 3889 N N . MET A 1 507 ? -9.519 -6.635 -16.987 1.00 97.00 507 MET A N 1
ATOM 3890 C CA . MET A 1 507 ? -10.326 -5.448 -16.710 1.00 97.00 507 MET A CA 1
ATOM 3891 C C . MET A 1 507 ? -9.636 -4.211 -17.285 1.00 97.00 507 MET A C 1
ATOM 3893 O O . MET A 1 507 ? -8.413 -4.161 -17.362 1.00 97.00 507 MET A O 1
ATOM 3897 N N . LEU A 1 508 ? -10.431 -3.255 -17.752 1.00 95.69 508 LEU A N 1
ATOM 3898 C CA . LEU A 1 508 ? -10.001 -2.013 -18.372 1.00 95.69 508 LEU A CA 1
ATOM 3899 C C . LEU A 1 508 ? -10.451 -0.828 -17.528 1.00 95.69 508 LEU A C 1
ATOM 3901 O O . LEU A 1 508 ? -11.642 -0.697 -17.212 1.00 95.69 508 LEU A O 1
ATOM 3905 N N . SER A 1 509 ? -9.504 0.059 -17.239 1.00 89.88 509 SER A N 1
ATOM 3906 C CA . SER A 1 509 ? -9.766 1.370 -16.659 1.00 89.88 509 SER A CA 1
ATOM 3907 C C . SER A 1 509 ? -9.200 2.469 -17.546 1.00 89.88 509 SER A C 1
ATOM 3909 O O . SER A 1 509 ? -7.990 2.587 -17.715 1.00 89.88 509 SER A O 1
ATOM 3911 N N . ASP A 1 510 ? -10.100 3.288 -18.087 1.00 83.25 510 ASP A N 1
ATOM 3912 C CA . ASP A 1 510 ? -9.787 4.484 -18.867 1.00 83.25 510 ASP A CA 1
ATOM 3913 C C . ASP A 1 510 ? -10.486 5.700 -18.217 1.00 83.25 510 ASP A C 1
ATOM 3915 O O . ASP A 1 510 ? -11.726 5.704 -18.130 1.00 83.25 510 ASP A O 1
ATOM 3919 N N . PRO A 1 511 ? -9.733 6.702 -17.721 1.00 80.88 511 PRO A N 1
ATOM 3920 C CA . PRO A 1 511 ? -8.272 6.692 -17.597 1.00 80.88 511 PRO A CA 1
ATOM 3921 C C . PRO A 1 511 ? -7.784 5.705 -16.504 1.00 80.88 511 PRO A C 1
ATOM 3923 O O . PRO A 1 511 ? -8.540 5.399 -15.574 1.00 80.88 511 PRO A O 1
ATOM 3926 N N . PRO A 1 512 ? -6.525 5.223 -16.562 1.00 86.69 512 PRO A N 1
ATOM 3927 C CA . PRO A 1 512 ? -5.946 4.302 -15.576 1.00 86.69 512 PRO A CA 1
ATOM 3928 C C . PRO A 1 512 ? -5.504 5.051 -14.306 1.00 86.69 512 PRO A C 1
ATOM 3930 O O . PRO A 1 512 ? -4.320 5.167 -13.995 1.00 86.69 512 PRO A O 1
ATOM 3933 N N . TYR A 1 513 ? -6.477 5.629 -13.607 1.00 81.81 513 TYR A N 1
ATOM 3934 C CA . TYR A 1 513 ? -6.300 6.476 -12.429 1.00 81.81 513 TYR A CA 1
ATOM 3935 C C . TYR A 1 513 ? -7.237 6.013 -11.321 1.00 81.81 513 TYR A C 1
ATOM 3937 O O . TYR A 1 513 ? -8.428 5.796 -11.572 1.00 81.81 513 TYR A O 1
ATOM 3945 N N . THR A 1 514 ? -6.715 5.866 -10.106 1.00 81.75 514 THR A N 1
ATOM 3946 C CA . THR A 1 514 ? -7.402 5.205 -8.994 1.00 81.75 514 THR A CA 1
ATOM 3947 C C . THR A 1 514 ? -8.736 5.874 -8.661 1.00 81.75 514 THR A C 1
ATOM 3949 O O . THR A 1 514 ? -9.763 5.210 -8.538 1.00 81.75 514 THR A O 1
ATOM 3952 N N . ALA A 1 515 ? -8.777 7.202 -8.569 1.00 72.12 515 ALA A N 1
ATOM 3953 C CA . ALA A 1 515 ? -9.992 7.940 -8.242 1.00 72.12 515 ALA A CA 1
ATOM 3954 C C . ALA A 1 515 ? -11.034 7.872 -9.358 1.00 72.12 515 ALA A C 1
ATOM 3956 O O . ALA A 1 515 ? -12.224 7.760 -9.071 1.00 72.12 515 ALA A O 1
ATOM 3957 N N . ALA A 1 516 ? -10.601 7.906 -10.623 1.00 76.75 516 ALA A N 1
ATOM 3958 C CA . ALA A 1 516 ? -11.496 7.762 -11.766 1.00 76.75 516 ALA A CA 1
ATOM 3959 C C . ALA A 1 516 ? -12.129 6.360 -11.771 1.00 76.75 516 ALA A C 1
ATOM 3961 O O . ALA A 1 516 ? -13.355 6.234 -11.814 1.00 76.75 516 ALA A O 1
ATOM 3962 N N . ALA A 1 517 ? -11.303 5.321 -11.624 1.00 85.75 517 ALA A N 1
ATOM 3963 C CA . ALA A 1 517 ? -11.700 3.924 -11.464 1.00 85.75 517 ALA A CA 1
ATOM 3964 C C . ALA A 1 517 ? -12.713 3.728 -10.316 1.00 85.75 517 ALA A C 1
ATOM 3966 O O . ALA A 1 517 ? -13.784 3.138 -10.502 1.00 85.75 517 ALA A O 1
ATOM 3967 N N . LEU A 1 518 ? -12.420 4.279 -9.134 1.00 85.38 518 LEU A N 1
ATOM 3968 C CA . LEU A 1 518 ? -13.303 4.212 -7.969 1.00 85.38 518 LEU A CA 1
ATOM 3969 C C . LEU A 1 518 ? -14.593 5.022 -8.165 1.00 85.38 518 LEU A C 1
ATOM 3971 O O . LEU A 1 518 ? -15.664 4.549 -7.789 1.00 85.38 518 LEU A O 1
ATOM 3975 N N . ALA A 1 519 ? -14.548 6.202 -8.784 1.00 78.06 519 ALA A N 1
ATOM 3976 C CA . ALA A 1 519 ? -15.745 6.990 -9.077 1.00 78.06 519 ALA A CA 1
ATOM 3977 C C . ALA A 1 519 ? -16.689 6.256 -10.043 1.00 78.06 519 ALA A C 1
ATOM 3979 O O . ALA A 1 519 ? -17.894 6.184 -9.776 1.00 78.06 519 ALA A O 1
ATOM 3980 N N . LYS A 1 520 ? -16.134 5.638 -11.094 1.00 84.62 520 LYS A N 1
ATOM 3981 C CA . LYS A 1 520 ? -16.837 4.781 -12.064 1.00 84.62 520 LYS A CA 1
ATOM 3982 C C . LYS A 1 520 ? -17.492 3.563 -11.401 1.00 84.62 520 LYS A C 1
ATOM 3984 O O . LYS A 1 520 ? -18.660 3.280 -11.666 1.00 84.62 520 LYS A O 1
ATOM 3989 N N . LEU A 1 521 ? -16.801 2.903 -10.468 1.00 88.62 521 LEU A N 1
ATOM 3990 C CA . LEU A 1 521 ? -17.357 1.816 -9.649 1.00 88.62 521 LEU A CA 1
ATOM 3991 C C . LEU A 1 521 ? -18.488 2.287 -8.713 1.00 88.62 521 LEU A C 1
ATOM 3993 O O . LEU A 1 521 ? -19.526 1.631 -8.597 1.00 88.62 521 LEU A O 1
ATOM 3997 N N . ILE A 1 522 ? -18.274 3.395 -8.001 1.00 85.38 522 ILE A N 1
ATOM 3998 C CA . ILE A 1 522 ? -19.146 3.853 -6.909 1.00 85.38 522 ILE A CA 1
ATOM 3999 C C . ILE A 1 522 ? -20.399 4.559 -7.438 1.00 85.38 522 ILE A C 1
ATOM 4001 O O . ILE A 1 522 ? -21.456 4.461 -6.810 1.00 85.38 522 ILE A O 1
ATOM 4005 N N . SER A 1 523 ? -20.299 5.260 -8.570 1.00 82.56 523 SER A N 1
ATOM 4006 C CA . SER A 1 523 ? -21.393 6.037 -9.177 1.00 82.56 523 SER A CA 1
ATOM 4007 C C . SER A 1 523 ? -21.534 5.737 -10.684 1.00 82.56 523 SER A C 1
ATOM 4009 O O . SER A 1 523 ? -21.350 6.644 -11.500 1.00 82.56 523 SER A O 1
ATOM 4011 N N . PRO A 1 524 ? -21.865 4.490 -11.085 1.00 82.56 524 PRO A N 1
ATOM 4012 C CA . PRO A 1 524 ? -21.803 4.071 -12.485 1.00 82.56 524 PRO A CA 1
ATOM 4013 C C . PRO A 1 524 ? -22.647 4.938 -13.427 1.00 82.56 524 PRO A C 1
ATOM 4015 O O . PRO A 1 524 ? -23.780 5.316 -13.111 1.00 82.56 524 PRO A O 1
ATOM 4018 N N . GLY A 1 525 ? -22.109 5.224 -14.615 1.00 71.56 525 GLY A N 1
ATOM 4019 C CA . GLY A 1 525 ? -22.804 5.969 -15.670 1.00 71.56 525 GLY A CA 1
ATOM 4020 C C . GLY A 1 525 ? -22.895 7.474 -15.445 1.00 71.56 525 GLY A C 1
ATOM 4021 O O . GLY A 1 525 ? -23.857 8.097 -15.901 1.00 71.56 525 GLY A O 1
ATOM 4022 N N . ALA A 1 526 ? -21.941 8.070 -14.724 1.00 65.31 526 ALA A N 1
ATOM 4023 C CA . ALA A 1 526 ? -21.814 9.529 -14.623 1.00 65.31 526 ALA A CA 1
ATOM 4024 C C . ALA A 1 526 ? -21.433 10.181 -15.976 1.00 65.31 526 ALA A C 1
ATOM 4026 O O . ALA A 1 526 ? -21.635 11.381 -16.177 1.00 65.31 526 ALA A O 1
ATOM 4027 N N . ASP A 1 527 ? -20.962 9.370 -16.929 1.00 57.34 527 ASP A N 1
ATOM 4028 C CA . ASP A 1 527 ? -20.356 9.711 -18.222 1.00 57.34 527 ASP A CA 1
ATOM 4029 C C . ASP A 1 527 ? -21.300 10.393 -19.233 1.00 57.34 527 ASP A C 1
ATOM 4031 O O . ASP A 1 527 ? -21.624 9.851 -20.292 1.00 57.34 527 ASP A O 1
ATOM 4035 N N . THR A 1 528 ? -21.739 11.622 -18.949 1.00 49.84 528 THR A N 1
ATOM 4036 C CA . THR A 1 528 ? -22.571 12.407 -19.886 1.00 49.84 528 THR A CA 1
ATOM 4037 C C . THR A 1 528 ? -21.977 13.740 -20.359 1.00 49.84 528 THR A C 1
ATOM 4039 O O . THR A 1 528 ? -22.578 14.354 -21.243 1.00 49.84 528 THR A O 1
ATOM 4042 N N . PHE A 1 529 ? -20.792 14.181 -19.888 1.00 49.25 529 PHE A N 1
ATOM 4043 C CA . PHE A 1 529 ? -20.250 15.520 -20.228 1.00 49.25 529 PHE A CA 1
ATOM 4044 C C . PHE A 1 529 ? -18.720 15.668 -20.478 1.00 49.25 529 PHE A C 1
ATOM 4046 O O . PHE A 1 529 ? -18.098 16.633 -20.033 1.00 49.25 529 PHE A O 1
ATOM 4053 N N . GLY A 1 530 ? -18.127 14.825 -21.332 1.00 62.62 530 GLY A N 1
ATOM 4054 C CA . GLY A 1 530 ? -16.925 15.160 -22.134 1.00 62.62 530 GLY A CA 1
ATOM 4055 C C . GLY A 1 530 ? -15.717 15.776 -21.392 1.00 62.62 530 GLY A C 1
ATOM 4056 O O . GLY A 1 530 ? -15.328 15.318 -20.328 1.00 62.62 530 GLY A O 1
ATOM 4057 N N . LEU A 1 531 ? -15.096 16.826 -21.960 1.00 55.44 531 LEU A N 1
ATOM 4058 C CA . LEU A 1 531 ? -13.889 17.474 -21.395 1.00 55.44 531 LEU A CA 1
ATOM 4059 C C . LEU A 1 531 ? -14.054 17.968 -19.946 1.00 55.44 531 LEU A C 1
ATOM 4061 O O . LEU A 1 531 ? -13.063 18.063 -19.230 1.00 55.44 531 LEU A O 1
ATOM 4065 N N . VAL A 1 532 ? -15.276 18.313 -19.528 1.00 56.03 532 VAL A N 1
ATOM 4066 C CA . VAL A 1 532 ? -15.563 18.759 -18.155 1.00 56.03 532 VAL A CA 1
ATOM 4067 C C . VAL A 1 532 ? -15.383 17.601 -17.178 1.00 56.03 532 VAL A C 1
ATOM 4069 O O . VAL A 1 532 ? -14.780 17.791 -16.126 1.00 56.03 532 VAL A O 1
ATOM 4072 N N . GLU A 1 533 ? -15.832 16.409 -17.570 1.00 61.06 533 GLU A N 1
ATOM 4073 C CA . GLU A 1 533 ? -15.655 15.182 -16.800 1.00 61.06 533 GLU A CA 1
ATOM 4074 C C . GLU A 1 533 ? -14.181 14.764 -16.742 1.00 61.06 533 GLU A C 1
ATOM 4076 O O . GLU A 1 533 ? -13.695 14.474 -15.661 1.00 61.06 533 GLU A O 1
ATOM 4081 N N . LEU A 1 534 ? -13.416 14.863 -17.839 1.00 61.69 534 LEU A N 1
ATOM 4082 C CA . LEU A 1 534 ? -11.965 14.608 -17.796 1.00 61.69 534 LEU A CA 1
ATOM 4083 C C . LEU A 1 534 ? -11.246 15.536 -16.799 1.00 61.69 534 LEU A C 1
ATOM 4085 O O . LEU A 1 534 ? -10.399 15.082 -16.034 1.00 61.69 534 LEU A O 1
ATOM 4089 N N . PHE A 1 535 ? -11.590 16.829 -16.767 1.00 60.88 535 PHE A N 1
ATOM 4090 C CA . PHE A 1 535 ? -11.048 17.737 -15.751 1.00 60.88 535 PHE A CA 1
ATOM 4091 C C . PHE A 1 535 ? -11.544 17.404 -14.340 1.00 60.88 535 PHE A C 1
ATOM 4093 O O . PHE A 1 535 ? -10.777 17.580 -13.398 1.00 60.88 535 PHE A O 1
ATOM 4100 N N . HIS A 1 536 ? -12.779 16.924 -14.175 1.00 59.94 536 HIS A N 1
ATOM 4101 C CA . HIS A 1 536 ? -13.300 16.507 -12.875 1.00 59.94 536 HIS A CA 1
ATOM 4102 C C . HIS A 1 536 ? -12.648 15.216 -12.369 1.00 59.94 536 HIS A C 1
ATOM 4104 O O . HIS A 1 536 ? -12.261 15.189 -11.210 1.00 59.94 536 HIS A O 1
ATOM 4110 N N . GLN A 1 537 ? -12.444 14.208 -13.220 1.00 59.75 537 GLN A N 1
ATOM 4111 C CA . GLN A 1 537 ? -11.753 12.950 -12.913 1.00 59.75 537 GLN A CA 1
ATOM 4112 C C . GLN A 1 537 ? -10.272 13.182 -12.618 1.00 59.75 537 GLN A C 1
ATOM 4114 O O . GLN A 1 537 ? -9.778 12.710 -11.603 1.00 59.75 537 GLN A O 1
ATOM 4119 N N . LEU A 1 538 ? -9.582 14.010 -13.414 1.00 61.00 538 LEU A N 1
ATOM 4120 C CA . LEU A 1 538 ? -8.246 14.502 -13.055 1.00 61.00 538 LEU A CA 1
ATOM 4121 C C . LEU A 1 538 ? -8.276 15.312 -11.749 1.00 61.00 538 LEU A C 1
ATOM 4123 O O . LEU A 1 538 ? -7.312 15.284 -11.002 1.00 61.00 538 LEU A O 1
ATOM 4127 N N . GLY A 1 539 ? -9.370 16.018 -11.454 1.00 55.22 539 GLY A N 1
ATOM 4128 C CA . GLY A 1 539 ? -9.606 16.728 -10.193 1.00 55.22 539 GLY A CA 1
ATOM 4129 C C . GLY A 1 539 ? -9.867 15.811 -8.991 1.00 55.22 539 GLY A C 1
ATOM 4130 O O . GLY A 1 539 ? -9.483 16.149 -7.874 1.00 55.22 539 GLY A O 1
ATOM 4131 N N . GLN A 1 540 ? -10.500 14.659 -9.215 1.00 54.44 540 GLN A N 1
ATOM 4132 C CA . GLN A 1 540 ? -10.738 13.609 -8.228 1.00 54.44 540 GLN A CA 1
ATOM 4133 C C . GLN A 1 540 ? -9.449 12.845 -7.956 1.00 54.44 540 GLN A C 1
ATOM 4135 O O . GLN A 1 540 ? -9.092 12.735 -6.793 1.00 54.44 540 GLN A O 1
ATOM 4140 N N . GLU A 1 541 ? -8.719 12.443 -9.004 1.00 55.50 541 GLU A N 1
ATOM 4141 C CA . GLU A 1 541 ? -7.350 11.906 -8.923 1.00 55.50 541 GLU A CA 1
ATOM 4142 C C . GLU A 1 541 ? -6.412 12.912 -8.244 1.00 55.50 541 GLU A C 1
ATOM 4144 O O . GLU A 1 541 ? -5.503 12.552 -7.497 1.00 55.50 541 GLU A O 1
ATOM 4149 N N . VAL A 1 542 ? -6.699 14.205 -8.425 1.00 50.38 542 VAL A N 1
ATOM 4150 C CA . VAL A 1 542 ? -6.047 15.271 -7.678 1.00 50.38 542 VAL A CA 1
ATOM 4151 C C . VAL A 1 542 ? -6.493 15.339 -6.218 1.00 50.38 542 VAL A C 1
ATOM 4153 O O . VAL A 1 542 ? -5.653 15.560 -5.377 1.00 50.38 542 VAL A O 1
ATOM 4156 N N . GLU A 1 543 ? -7.735 15.109 -5.811 1.00 42.59 543 GLU A N 1
ATOM 4157 C CA . GLU A 1 543 ? -8.035 15.039 -4.364 1.00 42.59 543 GLU A CA 1
ATOM 4158 C C . GLU A 1 543 ? -7.507 13.736 -3.712 1.00 42.59 543 GLU A C 1
ATOM 4160 O O . GLU A 1 543 ? -7.473 13.618 -2.489 1.00 42.59 543 GLU A O 1
ATOM 4165 N N . ALA A 1 544 ? -7.114 12.763 -4.537 1.00 38.38 544 ALA A N 1
ATOM 4166 C CA . ALA A 1 544 ? -7.029 11.345 -4.213 1.00 38.38 544 ALA A CA 1
ATOM 4167 C C . ALA A 1 544 ? -5.687 10.790 -3.780 1.00 38.38 544 ALA A C 1
ATOM 4169 O O . ALA A 1 544 ? -5.664 9.775 -3.083 1.00 38.38 544 ALA A O 1
ATOM 4170 N N . LEU A 1 545 ? -4.582 11.437 -4.138 1.00 47.12 545 LEU A N 1
ATOM 4171 C CA . LEU A 1 545 ? -3.373 11.169 -3.381 1.00 47.12 545 LEU A CA 1
ATOM 4172 C C . LEU A 1 545 ? -3.639 11.584 -1.930 1.00 47.12 545 LEU A C 1
ATOM 4174 O O . LEU A 1 545 ? -4.108 12.691 -1.675 1.00 47.12 545 LEU A O 1
ATOM 4178 N N . ASP A 1 546 ? -3.272 10.698 -1.001 1.00 34.38 546 ASP A N 1
ATOM 4179 C CA . ASP A 1 546 ? -3.387 10.801 0.472 1.00 34.38 546 ASP A CA 1
ATOM 4180 C C . ASP A 1 546 ? -2.876 12.129 1.058 1.00 34.38 546 ASP A C 1
ATOM 4182 O O . ASP A 1 546 ? -3.161 12.552 2.176 1.00 34.38 546 ASP A O 1
ATOM 4186 N N . PHE A 1 547 ? -2.104 12.819 0.237 1.00 34.75 547 PHE A N 1
ATOM 4187 C CA . PHE A 1 547 ? -1.629 14.144 0.479 1.00 34.75 547 PHE A CA 1
ATOM 4188 C C . PHE A 1 547 ? -2.509 15.256 -0.129 1.00 34.75 547 PHE A C 1
ATOM 4190 O O . PHE A 1 547 ? -1.854 16.203 -0.512 1.00 34.75 547 PHE A O 1
ATOM 4197 N N . VAL A 1 548 ? -3.860 15.250 -0.302 1.00 36.38 548 VAL A N 1
ATOM 4198 C CA . VAL A 1 548 ? -4.573 16.426 -0.936 1.00 36.38 548 VAL A CA 1
ATOM 4199 C C . VAL A 1 548 ? -5.852 17.036 -0.289 1.00 36.38 548 VAL A C 1
ATOM 4201 O O . VAL A 1 548 ? -5.884 18.252 -0.074 1.00 36.38 548 VAL A O 1
ATOM 4204 N N . GLY A 1 549 ? -6.928 16.301 -0.005 1.00 34.59 549 GLY A N 1
ATOM 4205 C CA . GLY A 1 549 ? -8.053 16.780 0.835 1.00 34.59 549 GLY A CA 1
ATOM 4206 C C . GLY A 1 549 ? -9.108 17.755 0.258 1.00 34.59 549 GLY A C 1
ATOM 4207 O O . GLY A 1 549 ? -10.155 17.883 0.885 1.00 34.59 549 GLY A O 1
ATOM 4208 N N . ARG A 1 550 ? -8.907 18.442 -0.891 1.00 41.22 550 ARG A N 1
ATOM 4209 C CA . ARG A 1 550 ? -9.998 19.078 -1.696 1.00 41.22 550 ARG A CA 1
ATOM 4210 C C . ARG A 1 550 ? -9.704 19.179 -3.199 1.00 41.22 550 ARG A C 1
ATOM 4212 O O . ARG A 1 550 ? -8.687 19.741 -3.600 1.00 41.22 550 ARG A O 1
ATOM 4219 N N . ASN A 1 551 ? -10.670 18.794 -4.029 1.00 48.34 551 ASN A N 1
ATOM 4220 C CA . ASN A 1 551 ? -10.643 18.877 -5.487 1.00 48.34 551 ASN A CA 1
ATOM 4221 C C . ASN A 1 551 ? -10.703 20.349 -5.941 1.00 48.34 551 ASN A C 1
ATOM 4223 O O . ASN A 1 551 ? -11.701 21.040 -5.679 1.00 48.34 551 ASN A O 1
ATOM 4227 N N . PRO A 1 552 ? -9.683 20.855 -6.666 1.00 48.69 552 PRO A N 1
ATOM 4228 C CA . PRO A 1 552 ? -9.628 22.248 -7.114 1.00 48.69 552 PRO A CA 1
ATOM 4229 C C . PRO A 1 552 ? -10.694 22.592 -8.168 1.00 48.69 552 PRO A C 1
ATOM 4231 O O . PRO A 1 552 ? -10.921 23.772 -8.447 1.00 48.69 552 PRO A O 1
ATOM 4234 N N . VAL A 1 553 ? -11.369 21.587 -8.736 1.00 57.28 553 VAL A N 1
ATOM 4235 C CA . VAL A 1 553 ? -12.506 21.735 -9.652 1.00 57.28 553 VAL A CA 1
ATOM 4236 C C . VAL A 1 553 ? -13.812 21.136 -9.107 1.00 57.28 553 VAL A C 1
ATOM 4238 O O . VAL A 1 553 ? -14.746 20.916 -9.872 1.00 57.28 553 VAL A O 1
ATOM 4241 N N . SER A 1 554 ? -13.938 20.959 -7.786 1.00 53.38 554 SER A N 1
ATOM 4242 C CA . SER A 1 554 ? -15.190 20.560 -7.099 1.00 53.38 554 SER A CA 1
ATOM 4243 C C . SER A 1 554 ? -16.408 21.426 -7.463 1.00 53.38 554 SER A C 1
ATOM 4245 O O . SER A 1 554 ? -17.540 20.956 -7.464 1.00 53.38 554 SER A O 1
ATOM 4247 N N . PHE A 1 555 ? -16.213 22.681 -7.892 1.00 58.28 555 PHE A N 1
ATOM 4248 C CA . PHE A 1 555 ? -17.301 23.520 -8.421 1.00 58.28 555 PHE A CA 1
ATOM 4249 C C . PHE A 1 555 ? -18.000 22.931 -9.666 1.00 58.28 555 PHE A C 1
ATOM 4251 O O . PHE A 1 555 ? -19.107 23.361 -9.997 1.00 58.28 555 PHE A O 1
ATOM 4258 N N . LEU A 1 556 ? -17.370 21.973 -10.359 1.00 56.12 556 LEU A N 1
ATOM 4259 C CA . LEU A 1 556 ? -17.959 21.231 -11.473 1.00 56.12 556 LEU A CA 1
ATOM 4260 C C . LEU A 1 556 ? -18.981 20.183 -11.014 1.00 56.12 556 LEU A C 1
ATOM 4262 O O . LEU A 1 556 ? -19.870 19.868 -11.796 1.00 56.12 556 LEU A O 1
ATOM 4266 N N . GLU A 1 557 ? -18.945 19.710 -9.764 1.00 57.78 557 GLU A N 1
ATOM 4267 C CA . GLU A 1 557 ? -19.917 18.736 -9.227 1.00 57.78 557 GLU A CA 1
ATOM 4268 C C . GLU A 1 557 ? -21.357 19.248 -9.336 1.00 57.78 557 GLU A C 1
ATOM 4270 O O . GLU A 1 557 ? -22.269 18.500 -9.668 1.00 57.78 557 GLU A O 1
ATOM 4275 N N . ALA A 1 558 ? -21.562 20.557 -9.157 1.00 56.94 558 ALA A N 1
ATOM 4276 C CA . ALA A 1 558 ? -22.862 21.208 -9.327 1.00 56.94 558 ALA A CA 1
ATOM 4277 C C . ALA A 1 558 ? -23.377 21.222 -10.785 1.00 56.94 558 ALA A C 1
ATOM 4279 O O . ALA A 1 558 ? -24.521 21.615 -11.028 1.00 56.94 558 ALA A O 1
ATOM 4280 N N . LEU A 1 559 ? -22.535 20.845 -11.752 1.00 54.62 559 LEU A N 1
ATOM 4281 C CA . LEU A 1 559 ? -22.853 20.710 -13.177 1.00 54.62 559 LEU A CA 1
ATOM 4282 C C . LEU A 1 559 ? -22.940 19.242 -13.624 1.00 54.62 559 LEU A C 1
ATOM 4284 O O . LEU A 1 559 ? -23.445 18.983 -14.719 1.00 54.62 559 LEU A O 1
ATOM 4288 N N . LEU A 1 560 ? -22.471 18.300 -12.802 1.00 55.91 560 LEU A N 1
ATOM 4289 C CA . LEU A 1 560 ? -22.555 16.867 -13.064 1.00 55.91 560 LEU A CA 1
ATOM 4290 C C . LEU A 1 560 ? -23.903 16.313 -12.569 1.00 55.91 560 LEU A C 1
ATOM 4292 O O . LEU A 1 560 ? -24.442 16.780 -11.560 1.00 55.91 560 LEU A O 1
ATOM 4296 N N . PRO A 1 561 ? -24.499 15.332 -13.268 1.00 53.22 561 PRO A N 1
ATOM 4297 C CA . PRO A 1 561 ? -25.719 14.695 -12.794 1.00 53.22 561 PRO A CA 1
ATOM 4298 C C . PRO A 1 561 ? -25.441 13.899 -11.514 1.00 53.22 561 PRO A C 1
ATOM 4300 O O . PRO A 1 561 ? -24.560 13.044 -11.469 1.00 53.22 561 PRO A O 1
ATOM 4303 N N . GLY A 1 562 ? -26.233 14.154 -10.470 1.00 55.50 562 GLY A N 1
ATOM 4304 C CA . GLY A 1 562 ? -26.189 13.380 -9.231 1.00 55.50 562 GLY A CA 1
ATOM 4305 C C . GLY A 1 562 ? -26.699 11.955 -9.450 1.00 55.50 562 GLY A C 1
ATOM 4306 O O . GLY A 1 562 ? -27.901 11.703 -9.336 1.00 55.50 562 GLY A O 1
ATOM 4307 N N . ASN A 1 563 ? -25.790 11.035 -9.767 1.00 63.41 563 ASN A N 1
ATOM 4308 C CA . ASN A 1 563 ? -26.100 9.620 -9.928 1.00 63.41 563 ASN A CA 1
ATOM 4309 C C . ASN A 1 563 ? -26.275 8.908 -8.581 1.00 63.41 563 ASN A C 1
ATOM 4311 O O . ASN A 1 563 ? -25.741 9.315 -7.551 1.00 63.41 563 ASN A O 1
ATOM 4315 N N . GLN A 1 564 ? -27.044 7.817 -8.601 1.00 71.12 564 GLN A N 1
ATOM 4316 C CA . GLN A 1 564 ? -27.251 6.975 -7.423 1.00 71.12 564 GLN A CA 1
ATOM 4317 C C . GLN A 1 564 ? -25.976 6.180 -7.125 1.00 71.12 564 GLN A C 1
ATOM 4319 O O . GLN A 1 564 ? -25.428 5.535 -8.016 1.00 71.12 564 GLN A O 1
ATOM 4324 N N . ASN A 1 565 ? -25.531 6.214 -5.873 1.00 84.50 565 ASN A N 1
ATOM 4325 C CA . ASN A 1 565 ? -24.331 5.524 -5.407 1.00 84.50 565 ASN A CA 1
ATOM 4326 C C . ASN A 1 565 ? -24.600 4.015 -5.198 1.00 84.50 565 ASN A C 1
ATOM 4328 O O . ASN A 1 565 ? -25.674 3.632 -4.731 1.00 84.50 565 ASN A O 1
ATOM 4332 N N . LEU A 1 566 ? -23.624 3.153 -5.505 1.00 90.12 566 LEU A N 1
ATOM 4333 C CA . LEU A 1 566 ? -23.701 1.691 -5.354 1.00 90.12 566 LEU A CA 1
ATOM 4334 C C . LEU A 1 566 ? -24.124 1.241 -3.943 1.00 90.12 566 LEU A C 1
ATOM 4336 O O . LEU A 1 566 ? -25.060 0.451 -3.793 1.00 90.12 566 LEU A O 1
ATOM 4340 N N . PHE A 1 567 ? -23.473 1.772 -2.908 1.00 91.62 567 PHE A N 1
ATOM 4341 C CA . PHE A 1 567 ? -23.760 1.462 -1.507 1.00 91.62 567 PHE A CA 1
ATOM 4342 C C . PHE A 1 567 ? -25.134 1.986 -1.075 1.00 91.62 567 PHE A C 1
ATOM 4344 O O . PHE A 1 567 ? -25.826 1.318 -0.313 1.00 91.62 567 PHE A O 1
ATOM 4351 N N . GLU A 1 568 ? -25.571 3.140 -1.590 1.00 90.38 568 GLU A N 1
ATOM 4352 C CA . GLU A 1 568 ? -26.930 3.648 -1.352 1.00 90.38 568 GLU A CA 1
ATOM 4353 C C . GLU A 1 568 ? -27.990 2.768 -2.017 1.00 90.38 568 GLU A C 1
ATOM 4355 O O . GLU A 1 568 ? -29.012 2.464 -1.407 1.00 90.38 568 GLU A O 1
ATOM 4360 N N . VAL A 1 569 ? -27.744 2.322 -3.252 1.00 91.75 569 VAL A N 1
ATOM 4361 C CA . VAL A 1 569 ? -28.649 1.440 -4.001 1.00 91.75 569 VAL A CA 1
ATOM 4362 C C . VAL A 1 569 ? -28.861 0.110 -3.287 1.00 91.75 569 VAL A C 1
ATOM 4364 O O . VAL A 1 569 ? -30.004 -0.346 -3.223 1.00 91.75 569 VAL A O 1
ATOM 4367 N N . VAL A 1 570 ? -27.794 -0.488 -2.751 1.00 92.50 570 VAL A N 1
ATOM 4368 C CA . VAL A 1 570 ? -27.868 -1.738 -1.982 1.00 92.50 570 VAL A CA 1
ATOM 4369 C C . VAL A 1 570 ? -28.470 -1.481 -0.594 1.00 92.50 570 VAL A C 1
ATOM 4371 O O . VAL A 1 570 ? -29.454 -2.118 -0.217 1.00 92.50 570 VAL A O 1
ATOM 4374 N N . GLY A 1 571 ? -27.931 -0.507 0.144 1.00 91.75 571 GLY A N 1
ATOM 4375 C CA . GLY A 1 571 ? -28.302 -0.202 1.529 1.00 91.75 571 GLY A CA 1
ATOM 4376 C C . GLY A 1 571 ? -29.696 0.408 1.723 1.00 91.75 571 GLY A C 1
ATOM 4377 O O . GLY A 1 571 ? -30.213 0.406 2.839 1.00 91.75 571 GLY A O 1
ATOM 4378 N N . ALA A 1 572 ? -30.340 0.913 0.664 1.00 88.44 572 ALA A N 1
ATOM 4379 C CA . ALA A 1 572 ? -31.718 1.416 0.712 1.00 88.44 572 ALA A CA 1
ATOM 4380 C C . ALA A 1 572 ? -32.770 0.322 0.986 1.00 88.44 572 ALA A C 1
ATOM 4382 O O . ALA A 1 572 ? -33.878 0.640 1.420 1.00 88.44 572 ALA A O 1
ATOM 4383 N N . GLY A 1 573 ? -32.447 -0.947 0.710 1.00 87.06 573 GLY A N 1
ATOM 4384 C CA . GLY A 1 573 ? -33.320 -2.096 0.963 1.00 87.06 573 GLY A CA 1
ATOM 4385 C C . GLY A 1 573 ? -33.119 -2.718 2.348 1.00 87.06 573 GLY A C 1
ATOM 4386 O O . GLY A 1 573 ? -32.720 -2.058 3.301 1.00 87.06 573 GLY A O 1
ATOM 4387 N N . GLU A 1 574 ? -33.367 -4.023 2.457 1.00 90.44 574 GLU A N 1
ATOM 4388 C CA . GLU A 1 574 ? -33.068 -4.815 3.667 1.00 90.44 574 GLU A CA 1
ATOM 4389 C C . GLU A 1 574 ? -31.579 -5.192 3.786 1.00 90.44 574 GLU A C 1
ATOM 4391 O O . GLU A 1 574 ? -31.163 -5.770 4.786 1.00 90.44 574 GLU A O 1
ATOM 4396 N N . ARG A 1 575 ? -30.781 -4.878 2.758 1.00 94.38 575 ARG A N 1
ATOM 4397 C CA . ARG A 1 575 ? -29.359 -5.212 2.662 1.00 94.38 575 ARG A CA 1
ATOM 4398 C C . ARG A 1 575 ? -28.487 -4.167 3.362 1.00 94.38 575 ARG A C 1
ATOM 4400 O O . ARG A 1 575 ? -28.892 -3.019 3.540 1.00 94.38 575 ARG A O 1
ATOM 4407 N N . GLN A 1 576 ? -27.273 -4.569 3.713 1.00 95.81 576 GLN A N 1
ATOM 4408 C CA . GLN A 1 576 ? -26.226 -3.724 4.278 1.00 95.81 576 GLN A CA 1
ATOM 4409 C C . GLN A 1 576 ? -25.011 -3.668 3.353 1.00 95.81 576 GLN A C 1
ATOM 4411 O O . GLN A 1 576 ? -24.529 -4.700 2.888 1.00 95.81 576 GLN A O 1
ATOM 4416 N N . ALA A 1 577 ? -24.494 -2.467 3.114 1.00 95.25 577 ALA A N 1
ATOM 4417 C CA . ALA A 1 577 ? -23.347 -2.228 2.247 1.00 95.25 577 ALA A CA 1
ATOM 4418 C C . ALA A 1 577 ? -22.281 -1.408 2.983 1.00 95.25 577 ALA A C 1
ATOM 4420 O O . ALA A 1 577 ? -22.574 -0.316 3.464 1.00 95.25 577 ALA A O 1
ATOM 4421 N N . LEU A 1 578 ? -21.059 -1.929 3.075 1.00 93.88 578 LEU A N 1
ATOM 4422 C CA . LEU A 1 578 ? -19.918 -1.292 3.723 1.00 93.88 578 LEU A CA 1
ATOM 4423 C C . LEU A 1 578 ? -18.874 -0.881 2.683 1.00 93.88 578 LEU A C 1
ATOM 4425 O O . LEU A 1 578 ? -18.354 -1.718 1.940 1.00 93.88 578 LEU A O 1
ATOM 4429 N N . ASN A 1 579 ? -18.533 0.405 2.691 1.00 90.25 579 ASN A N 1
ATOM 4430 C CA . ASN A 1 579 ? -17.442 0.948 1.896 1.00 90.25 579 ASN A CA 1
ATOM 4431 C C . ASN A 1 579 ? -16.130 0.982 2.698 1.00 90.25 579 ASN A C 1
ATOM 4433 O O . ASN A 1 579 ? -16.019 1.707 3.687 1.00 90.25 579 ASN A O 1
ATOM 4437 N N . LEU A 1 580 ? -15.140 0.223 2.231 1.00 88.88 580 LEU A N 1
ATOM 4438 C CA . LEU A 1 580 ? -13.750 0.164 2.695 1.00 88.88 580 LEU A CA 1
ATOM 4439 C C . LEU A 1 580 ? -12.763 0.460 1.543 1.00 88.88 580 LEU A C 1
ATOM 4441 O O . LEU A 1 580 ? -11.593 0.095 1.627 1.00 88.88 580 LEU A O 1
ATOM 4445 N N . LEU A 1 581 ? -13.205 1.095 0.448 1.00 82.38 581 LEU A N 1
ATOM 4446 C CA . LEU A 1 581 ? -12.363 1.417 -0.723 1.00 82.38 581 LEU A CA 1
ATOM 4447 C C . LEU A 1 581 ? -11.270 2.474 -0.438 1.00 82.38 581 LEU A C 1
ATOM 4449 O O . LEU A 1 581 ? -10.470 2.790 -1.319 1.00 82.38 581 LEU A O 1
ATOM 4453 N N . GLN A 1 582 ? -11.250 2.985 0.799 1.00 68.88 582 GLN A N 1
ATOM 4454 C CA . GLN A 1 582 ? -10.475 4.120 1.291 1.00 68.88 582 GLN A CA 1
ATOM 4455 C C . GLN A 1 582 ? -10.765 5.438 0.559 1.00 68.88 582 GLN A C 1
ATOM 4457 O O . GLN A 1 582 ? -11.288 5.469 -0.553 1.00 68.88 582 GLN A O 1
ATOM 4462 N N . ALA A 1 583 ? -10.520 6.557 1.242 1.00 55.75 583 ALA A N 1
ATOM 4463 C CA . ALA A 1 583 ? -10.780 7.872 0.673 1.00 55.75 583 ALA A CA 1
ATOM 4464 C C . ALA A 1 583 ? -9.670 8.211 -0.324 1.00 55.75 583 ALA A C 1
ATOM 4466 O O . ALA A 1 583 ? -8.531 8.446 0.058 1.00 55.75 583 ALA A O 1
ATOM 4467 N N . VAL A 1 584 ? -10.034 8.216 -1.600 1.00 49.72 584 VAL A N 1
ATOM 4468 C CA . VAL A 1 584 ? -9.190 8.614 -2.723 1.00 49.72 584 VAL A CA 1
ATOM 4469 C C . VAL A 1 584 ? -10.013 9.638 -3.495 1.00 49.72 584 VAL A C 1
ATOM 4471 O O . VAL A 1 584 ? -10.671 9.374 -4.499 1.00 49.72 584 VAL A O 1
ATOM 4474 N N . GLY A 1 585 ? -10.030 10.837 -2.913 1.00 44.78 585 GLY A N 1
ATOM 4475 C CA . GLY A 1 585 ? -10.432 12.072 -3.561 1.00 44.78 585 GLY A CA 1
ATOM 4476 C C . GLY A 1 585 ? -11.820 12.584 -3.208 1.00 44.78 585 GLY A C 1
ATOM 4477 O O . GLY A 1 585 ? -12.393 12.220 -2.185 1.00 44.78 585 GLY A O 1
ATOM 4478 N N . ALA A 1 586 ? -12.389 13.381 -4.124 1.00 35.75 586 ALA A N 1
ATOM 4479 C CA . ALA A 1 586 ? -13.737 13.963 -4.011 1.00 35.75 586 ALA A CA 1
ATOM 4480 C C . ALA A 1 586 ? -14.852 12.901 -3.979 1.00 35.75 586 ALA A C 1
ATOM 4482 O O . ALA A 1 586 ? -16.038 13.206 -3.836 1.00 35.75 586 ALA A O 1
ATOM 4483 N N . VAL A 1 587 ? -14.465 11.625 -4.067 1.00 45.34 587 VAL A N 1
ATOM 4484 C CA . VAL A 1 587 ? -15.167 10.468 -3.512 1.00 45.34 587 VAL A CA 1
ATOM 4485 C C . VAL A 1 587 ? -15.240 10.612 -1.977 1.00 45.34 587 VAL A C 1
ATOM 4487 O O . VAL A 1 587 ? -14.626 9.863 -1.223 1.00 45.34 587 VAL A O 1
ATOM 4490 N N . SER A 1 588 ? -16.011 11.616 -1.555 1.00 45.06 588 SER A N 1
ATOM 4491 C CA . SER A 1 588 ? -15.933 12.339 -0.284 1.00 45.06 588 SER A CA 1
ATOM 4492 C C . SER A 1 588 ? -15.549 11.550 0.972 1.00 45.06 588 SER A C 1
ATOM 4494 O O . SER A 1 588 ? -16.044 10.450 1.231 1.00 45.06 588 SER A O 1
ATOM 4496 N N . GLU A 1 589 ? -14.797 12.225 1.850 1.00 39.94 589 GLU A N 1
ATOM 4497 C CA . GLU A 1 589 ? -14.448 11.815 3.225 1.00 39.94 589 GLU A CA 1
ATOM 4498 C C . GLU A 1 589 ? -15.656 11.314 4.056 1.00 39.94 589 GLU A C 1
ATOM 4500 O O . GLU A 1 589 ? -15.492 10.547 5.000 1.00 39.94 589 GLU A O 1
ATOM 4505 N N . GLU A 1 590 ? -16.892 11.651 3.662 1.00 43.81 590 GLU A N 1
ATOM 4506 C CA . GLU A 1 590 ? -18.148 11.110 4.208 1.00 43.81 590 GLU A CA 1
ATOM 4507 C C . GLU A 1 590 ? -18.407 9.607 3.929 1.00 43.81 590 GLU A C 1
ATOM 4509 O O . GLU A 1 590 ? -19.511 9.131 4.218 1.00 43.81 590 GLU A O 1
ATOM 4514 N N . ARG A 1 591 ? -17.484 8.874 3.281 1.00 53.94 591 ARG A N 1
ATOM 4515 C CA . ARG A 1 591 ? -17.772 7.538 2.717 1.00 53.94 591 ARG A CA 1
ATOM 4516 C C . ARG A 1 591 ? -16.815 6.411 3.085 1.00 53.94 591 ARG A C 1
ATOM 4518 O O . ARG A 1 591 ? -17.232 5.262 2.941 1.00 53.94 591 ARG A O 1
ATOM 4525 N N . ASN A 1 592 ? -15.584 6.655 3.537 1.00 65.88 592 ASN A N 1
ATOM 4526 C CA . ASN A 1 592 ? -14.752 5.549 4.035 1.00 65.88 592 ASN A CA 1
ATOM 4527 C C . ASN A 1 592 ? -15.351 5.001 5.345 1.00 65.88 592 ASN A C 1
ATOM 4529 O O . ASN A 1 592 ? -16.059 5.721 6.052 1.00 65.88 592 ASN A O 1
ATOM 4533 N N . ALA A 1 593 ? -15.129 3.720 5.642 1.00 76.19 593 ALA A N 1
ATOM 4534 C CA . ALA A 1 593 ? -15.722 3.017 6.781 1.00 76.19 593 ALA A CA 1
ATOM 4535 C C . ALA A 1 593 ? -17.261 3.114 6.871 1.00 76.19 593 ALA A C 1
ATOM 4537 O O . ALA A 1 593 ? -17.832 2.859 7.929 1.00 76.19 593 ALA A O 1
ATOM 4538 N N . THR A 1 594 ? -17.967 3.522 5.814 1.00 82.06 594 THR A N 1
ATOM 4539 C CA . THR A 1 594 ? -19.391 3.862 5.922 1.00 82.06 594 THR A CA 1
ATOM 4540 C C . THR A 1 594 ? -20.256 2.656 5.606 1.00 82.06 594 THR A C 1
ATOM 4542 O O . THR A 1 594 ? -20.247 2.140 4.487 1.00 82.06 594 THR A O 1
ATOM 4545 N N . LEU A 1 595 ? -21.019 2.227 6.610 1.00 88.38 595 LEU A N 1
ATOM 4546 C CA . LEU A 1 595 ? -22.068 1.225 6.505 1.00 88.38 595 LEU A CA 1
ATOM 4547 C C . LEU A 1 595 ? -23.382 1.922 6.137 1.00 88.38 595 LEU A C 1
ATOM 4549 O O . LEU A 1 595 ? -23.816 2.843 6.834 1.00 88.38 595 LEU A O 1
ATOM 4553 N N . ILE A 1 596 ? -24.030 1.465 5.067 1.00 91.19 596 ILE A N 1
ATOM 4554 C CA . ILE A 1 596 ? -25.360 1.909 4.649 1.00 91.19 596 ILE A CA 1
ATOM 4555 C C . ILE A 1 596 ? -26.333 0.732 4.731 1.00 91.19 596 ILE A C 1
ATOM 4557 O O . ILE A 1 596 ? -26.137 -0.294 4.079 1.00 91.19 596 ILE A O 1
ATOM 4561 N N . GLY A 1 597 ? -27.404 0.912 5.499 1.00 89.31 597 GLY A N 1
ATOM 4562 C CA . GLY A 1 597 ? -28.554 0.019 5.574 1.00 89.31 597 GLY A CA 1
ATOM 4563 C C . GLY A 1 597 ? -28.766 -0.672 6.933 1.00 89.31 597 GLY A C 1
ATOM 4564 O O . GLY A 1 597 ? -27.903 -0.634 7.817 1.00 89.31 597 GLY A O 1
ATOM 4565 N N . PRO A 1 598 ? -29.913 -1.352 7.107 1.00 89.75 598 PRO A N 1
ATOM 4566 C CA . PRO A 1 598 ? -31.039 -1.400 6.169 1.00 89.75 598 PRO A CA 1
ATOM 4567 C C . PRO A 1 598 ? -31.807 -0.064 6.104 1.00 89.75 598 PRO A C 1
ATOM 4569 O O . PRO A 1 598 ? -31.704 0.781 6.993 1.00 89.75 598 PRO A O 1
ATOM 4572 N N . GLY A 1 599 ? -32.584 0.145 5.041 1.00 89.81 599 GLY A N 1
ATOM 4573 C CA . GLY A 1 599 ? -33.443 1.322 4.860 1.00 89.81 599 GLY A CA 1
ATOM 4574 C C . GLY A 1 599 ? -32.704 2.638 4.586 1.00 89.81 599 GLY A C 1
ATOM 4575 O O . GLY A 1 599 ? -33.278 3.710 4.777 1.00 89.81 599 GLY A O 1
ATOM 4576 N N . GLY A 1 600 ? -31.439 2.576 4.163 1.00 87.44 600 GLY A N 1
ATOM 4577 C CA . GLY A 1 600 ? -30.594 3.742 3.885 1.00 87.44 600 GLY A CA 1
ATOM 4578 C C . GLY A 1 600 ? -29.984 4.410 5.123 1.00 87.44 600 GLY A C 1
ATOM 4579 O O . GLY A 1 600 ? -29.406 5.489 4.998 1.00 87.44 600 GLY A O 1
ATOM 4580 N N . GLU A 1 601 ? -30.096 3.808 6.313 1.00 89.12 601 GLU A N 1
ATOM 4581 C CA . GLU A 1 601 ? -29.450 4.335 7.520 1.00 89.12 601 GLU A CA 1
ATOM 4582 C C . GLU A 1 601 ? -27.921 4.310 7.365 1.00 89.12 601 GLU A C 1
ATOM 4584 O O . GLU A 1 601 ? -27.353 3.272 7.036 1.00 89.12 601 GLU A O 1
ATOM 4589 N N . ARG A 1 602 ? -27.245 5.440 7.606 1.00 87.38 602 ARG A N 1
ATOM 4590 C CA . ARG A 1 602 ? -25.779 5.540 7.540 1.00 87.38 602 ARG A CA 1
ATOM 4591 C C . ARG A 1 602 ? -25.156 5.446 8.931 1.00 87.38 602 ARG A C 1
ATOM 4593 O O . ARG A 1 602 ? -25.598 6.138 9.849 1.00 87.38 602 ARG A O 1
ATOM 4600 N N . ARG A 1 603 ? -24.097 4.648 9.073 1.00 82.81 603 ARG A N 1
ATOM 4601 C CA . ARG A 1 603 ? -23.279 4.528 10.293 1.00 82.81 603 ARG A CA 1
ATOM 4602 C C . ARG A 1 603 ? -21.798 4.430 9.925 1.00 82.81 603 ARG A C 1
ATOM 4604 O O . ARG A 1 603 ? -21.457 3.825 8.916 1.00 82.81 603 ARG A O 1
ATOM 4611 N N . VAL A 1 604 ? -20.920 4.982 10.760 1.00 79.06 604 VAL A N 1
ATOM 4612 C CA . VAL A 1 604 ? -19.468 4.775 10.631 1.00 79.06 604 VAL A CA 1
ATOM 4613 C C . VAL A 1 604 ? -19.094 3.466 11.327 1.00 79.06 604 VAL A C 1
ATOM 4615 O O . VAL A 1 604 ? -19.443 3.250 12.491 1.00 79.06 604 VAL A O 1
ATOM 4618 N N . GLN A 1 605 ? -18.392 2.592 10.615 1.00 80.50 605 GLN A N 1
ATOM 4619 C CA . GLN A 1 605 ? -17.861 1.334 11.117 1.00 80.50 605 GLN A CA 1
ATOM 4620 C C . GLN A 1 605 ? -16.625 1.613 11.978 1.00 80.50 605 GLN A C 1
ATOM 4622 O O . GLN A 1 605 ? -15.521 1.814 11.479 1.00 80.50 605 GLN A O 1
ATOM 4627 N N . GLY A 1 606 ? -16.816 1.635 13.295 1.00 70.56 606 GLY A N 1
ATOM 4628 C CA . GLY A 1 606 ? -15.717 1.790 14.245 1.00 70.56 606 GLY A CA 1
ATOM 4629 C C . GLY A 1 606 ? -14.828 0.545 14.342 1.00 70.56 606 GLY A C 1
ATOM 4630 O O . GLY A 1 606 ? -15.259 -0.576 14.068 1.00 70.56 606 GLY A O 1
ATOM 4631 N N . GLY A 1 607 ? -13.595 0.744 14.815 1.00 67.00 607 GLY A N 1
ATOM 4632 C CA . GLY A 1 607 ? -12.664 -0.343 15.143 1.00 67.00 607 GLY A CA 1
ATOM 4633 C C . GLY A 1 607 ? -11.885 -0.929 13.964 1.00 67.00 607 GLY A C 1
ATOM 4634 O O . GLY A 1 607 ? -11.277 -1.981 14.137 1.00 67.00 607 GLY A O 1
ATOM 4635 N N . LEU A 1 608 ? -11.890 -0.264 12.806 1.00 72.94 608 LEU A N 1
ATOM 4636 C CA . LEU A 1 608 ? -11.019 -0.610 11.684 1.00 72.94 608 LEU A CA 1
ATOM 4637 C C . LEU A 1 608 ? -9.551 -0.298 12.012 1.00 72.94 608 LEU A C 1
ATOM 4639 O O . LEU A 1 608 ? -9.254 0.700 12.672 1.00 72.94 608 LEU A O 1
ATOM 4643 N N . GLN A 1 609 ? -8.640 -1.143 11.536 1.00 68.50 609 GLN A N 1
ATOM 4644 C CA . GLN A 1 609 ? -7.192 -0.967 11.655 1.00 68.50 609 GLN A CA 1
ATOM 4645 C C . GLN A 1 609 ? -6.644 -0.327 10.373 1.00 68.50 609 GLN A C 1
ATOM 4647 O O . GLN A 1 609 ? -6.939 -0.807 9.283 1.00 68.50 609 GLN A O 1
ATOM 4652 N N . GLY A 1 610 ? -5.870 0.757 10.495 1.00 67.00 610 GLY A N 1
ATOM 4653 C CA . GLY A 1 610 ? -5.229 1.411 9.342 1.00 67.00 610 GLY A CA 1
ATOM 4654 C C . GLY A 1 610 ? -3.896 0.769 8.950 1.00 67.00 610 GLY A C 1
ATOM 4655 O O . GLY A 1 610 ? -3.597 0.617 7.777 1.00 67.00 610 GLY A O 1
ATOM 4656 N N . THR A 1 611 ? -3.110 0.347 9.938 1.00 76.56 611 THR A N 1
ATOM 4657 C CA . THR A 1 611 ? -1.877 -0.423 9.755 1.00 76.56 611 THR A CA 1
ATOM 4658 C C . THR A 1 611 ? -1.742 -1.405 10.914 1.00 76.56 611 THR A C 1
ATOM 4660 O O . THR A 1 611 ? -2.234 -1.116 12.013 1.00 76.56 611 THR A O 1
ATOM 4663 N N . ARG A 1 612 ? -1.131 -2.565 10.662 1.00 83.75 612 ARG A N 1
ATOM 4664 C CA . ARG A 1 612 ? -0.770 -3.549 11.683 1.00 83.75 612 ARG A CA 1
ATOM 4665 C C . ARG A 1 612 ? 0.594 -4.187 11.414 1.00 83.75 612 ARG A C 1
ATOM 4667 O O . ARG A 1 612 ? 1.001 -4.310 10.264 1.00 83.75 612 ARG A O 1
ATOM 4674 N N . GLN A 1 613 ? 1.287 -4.676 12.433 1.00 77.50 613 GLN A N 1
ATOM 4675 C CA . GLN A 1 613 ? 2.508 -5.454 12.247 1.00 77.50 613 GLN A CA 1
ATOM 4676 C C . GLN A 1 613 ? 2.195 -6.827 11.643 1.00 77.50 613 GLN A C 1
ATOM 4678 O O . GLN A 1 613 ? 1.147 -7.442 11.885 1.00 77.50 613 GLN A O 1
ATOM 4683 N N . LEU A 1 614 ? 3.139 -7.332 10.850 1.00 85.50 614 LEU A N 1
ATOM 4684 C CA . LEU A 1 614 ? 3.082 -8.693 10.337 1.00 85.50 614 LEU A CA 1
ATOM 4685 C C . LEU A 1 614 ? 3.449 -9.669 11.454 1.00 85.50 614 LEU A C 1
ATOM 4687 O O . LEU A 1 614 ? 4.429 -9.493 12.180 1.00 85.50 614 LEU A O 1
ATOM 4691 N N . THR A 1 615 ? 2.662 -10.730 11.576 1.00 86.12 615 THR A N 1
ATOM 4692 C CA . THR A 1 615 ? 2.925 -11.798 12.538 1.00 86.12 615 THR A CA 1
ATOM 4693 C C . THR A 1 615 ? 4.186 -12.575 12.154 1.00 86.12 615 THR A C 1
ATOM 4695 O O . THR A 1 615 ? 4.557 -12.675 10.984 1.00 86.12 615 THR A O 1
ATOM 4698 N N . ALA A 1 616 ? 4.831 -13.209 13.136 1.00 82.88 616 ALA A N 1
ATOM 4699 C CA . ALA A 1 616 ? 5.990 -14.065 12.875 1.00 82.88 616 ALA A CA 1
ATOM 4700 C C . ALA A 1 616 ? 5.675 -15.236 11.916 1.00 82.88 616 ALA A C 1
ATOM 4702 O O . ALA A 1 616 ? 6.574 -15.714 11.230 1.00 82.88 616 ALA A O 1
ATOM 4703 N N . GLU A 1 617 ? 4.415 -15.683 11.852 1.00 85.62 617 GLU A N 1
ATOM 4704 C CA . GLU A 1 617 ? 3.953 -16.708 10.909 1.00 85.62 617 GLU A CA 1
ATOM 4705 C C . GLU A 1 617 ? 3.853 -16.161 9.476 1.00 85.62 617 GLU A C 1
ATOM 4707 O O . GLU A 1 617 ? 4.353 -16.800 8.555 1.00 85.62 617 GLU A O 1
ATOM 4712 N N . GLU A 1 618 ? 3.314 -14.952 9.286 1.00 89.88 618 GLU A N 1
ATOM 4713 C CA . GLU A 1 618 ? 3.287 -14.271 7.981 1.00 89.88 618 GLU A CA 1
ATOM 4714 C C . GLU A 1 618 ? 4.695 -13.984 7.443 1.00 89.88 618 GLU A C 1
ATOM 4716 O O . GLU A 1 618 ? 4.964 -14.230 6.268 1.00 89.88 618 GLU A O 1
ATOM 4721 N N . ILE A 1 619 ? 5.609 -13.523 8.305 1.00 89.88 619 ILE A N 1
ATOM 4722 C CA . ILE A 1 619 ? 7.013 -13.279 7.937 1.00 89.88 619 ILE A CA 1
ATOM 4723 C C . ILE A 1 619 ? 7.696 -14.600 7.553 1.00 89.88 619 ILE A C 1
ATOM 4725 O O . ILE A 1 619 ? 8.361 -14.678 6.524 1.00 89.88 619 ILE A O 1
ATOM 4729 N N . ALA A 1 620 ? 7.499 -15.667 8.335 1.00 86.19 620 ALA A N 1
ATOM 4730 C CA . ALA A 1 620 ? 8.083 -16.977 8.045 1.00 86.19 620 ALA A CA 1
ATOM 4731 C C . ALA A 1 620 ? 7.479 -17.667 6.804 1.00 86.19 620 ALA A C 1
ATOM 4733 O O . ALA A 1 620 ? 8.139 -18.514 6.199 1.00 86.19 620 ALA A O 1
ATOM 4734 N N . ALA A 1 621 ? 6.247 -17.323 6.415 1.00 87.75 621 ALA A N 1
ATOM 4735 C CA . ALA A 1 621 ? 5.575 -17.891 5.248 1.00 87.75 621 ALA A CA 1
ATOM 4736 C C . ALA A 1 621 ? 6.160 -17.410 3.907 1.00 87.75 621 ALA A C 1
ATOM 4738 O O . ALA A 1 621 ? 5.948 -18.072 2.886 1.00 87.75 621 ALA A O 1
ATOM 4739 N N . ILE A 1 622 ? 6.886 -16.283 3.891 1.00 90.44 622 ILE A N 1
ATOM 4740 C CA . ILE A 1 622 ? 7.392 -15.642 2.670 1.00 90.44 622 ILE A CA 1
ATOM 4741 C C . ILE A 1 622 ? 8.903 -15.427 2.794 1.00 90.44 622 ILE A C 1
ATOM 4743 O O . ILE A 1 622 ? 9.340 -14.473 3.437 1.00 90.44 622 ILE A O 1
ATOM 4747 N N . PRO A 1 623 ? 9.726 -16.286 2.161 1.00 86.62 623 PRO A N 1
ATOM 4748 C CA . PRO A 1 623 ? 11.176 -16.189 2.252 1.00 86.62 623 PRO A CA 1
ATOM 4749 C C . PRO A 1 623 ? 11.694 -14.798 1.882 1.00 86.62 623 PRO A C 1
ATOM 4751 O O . PRO A 1 623 ? 11.458 -14.306 0.774 1.00 86.62 623 PRO A O 1
ATOM 4754 N N . GLY A 1 624 ? 12.434 -14.178 2.800 1.00 86.56 624 GLY A N 1
ATOM 4755 C CA . GLY A 1 624 ? 13.098 -12.912 2.551 1.00 86.56 624 GLY A CA 1
ATOM 4756 C C . GLY A 1 624 ? 12.276 -11.661 2.849 1.00 86.56 624 GLY A C 1
ATOM 4757 O O . GLY A 1 624 ? 12.821 -10.575 2.640 1.00 86.56 624 GLY A O 1
ATOM 4758 N N . LEU A 1 625 ? 11.018 -11.793 3.292 1.00 88.69 625 LEU A N 1
ATOM 4759 C CA . LEU A 1 625 ? 10.130 -10.672 3.632 1.00 88.69 625 LEU A CA 1
ATOM 4760 C C . LEU A 1 625 ? 10.678 -9.838 4.798 1.00 88.69 625 LEU A C 1
ATOM 4762 O O . LEU A 1 625 ? 10.457 -8.633 4.858 1.00 88.69 625 LEU A O 1
ATOM 4766 N N . GLU A 1 626 ? 11.459 -10.454 5.690 1.00 87.44 626 GLU A N 1
ATOM 4767 C CA . GLU A 1 626 ? 12.099 -9.788 6.825 1.00 87.44 626 GLU A CA 1
ATOM 4768 C C . GLU A 1 626 ? 13.010 -8.618 6.416 1.00 87.44 626 GLU A C 1
ATOM 4770 O O . GLU A 1 626 ? 13.183 -7.682 7.191 1.00 87.44 626 GLU A O 1
ATOM 4775 N N . ARG A 1 627 ? 13.543 -8.632 5.185 1.00 87.94 627 ARG A N 1
ATOM 4776 C CA . ARG A 1 627 ? 14.370 -7.545 4.631 1.00 87.94 627 ARG A CA 1
ATOM 4777 C C . ARG A 1 627 ? 13.563 -6.318 4.208 1.00 87.94 627 ARG A C 1
ATOM 4779 O O . ARG A 1 627 ? 14.138 -5.241 4.093 1.00 87.94 627 ARG A O 1
ATOM 4786 N N . ASP A 1 628 ? 12.261 -6.471 3.978 1.00 87.44 628 ASP A N 1
ATOM 4787 C CA . ASP A 1 628 ? 11.390 -5.369 3.566 1.00 87.44 628 ASP A CA 1
ATOM 4788 C C . ASP A 1 628 ? 10.830 -4.603 4.777 1.00 87.44 628 ASP A C 1
ATOM 4790 O O . ASP A 1 628 ? 10.485 -3.429 4.640 1.00 87.44 628 ASP A O 1
ATOM 4794 N N . LEU A 1 629 ? 10.784 -5.232 5.962 1.00 82.69 629 LEU A N 1
ATOM 4795 C CA . LEU A 1 629 ? 10.146 -4.703 7.179 1.00 82.69 629 LEU A CA 1
ATOM 4796 C C . LEU A 1 629 ? 10.758 -3.391 7.696 1.00 82.69 629 LEU A C 1
ATOM 4798 O O . LEU A 1 629 ? 10.040 -2.570 8.257 1.00 82.69 629 LEU A O 1
ATOM 4802 N N . GLU A 1 630 ? 12.062 -3.182 7.500 1.00 73.25 630 GLU A N 1
ATOM 4803 C CA . GLU A 1 630 ? 12.769 -1.950 7.898 1.00 73.25 630 GLU A CA 1
ATOM 4804 C C . GLU A 1 630 ? 12.716 -0.845 6.818 1.00 73.25 630 GLU A C 1
ATOM 4806 O O . GLU A 1 630 ? 13.307 0.221 6.988 1.00 73.25 630 GLU A O 1
ATOM 4811 N N . SER A 1 631 ? 12.018 -1.083 5.701 1.00 76.38 631 SER A N 1
ATOM 4812 C CA . SER A 1 631 ? 11.849 -0.131 4.591 1.00 76.38 631 SER A CA 1
ATOM 4813 C C . SER A 1 631 ? 10.432 0.453 4.537 1.00 76.38 631 SER A C 1
ATOM 4815 O O . SER A 1 631 ? 9.523 -0.038 5.206 1.00 76.38 631 SER A O 1
ATOM 4817 N N . ASP A 1 632 ? 10.199 1.439 3.661 1.00 72.44 632 ASP A N 1
ATOM 4818 C CA . ASP A 1 632 ? 8.845 1.939 3.363 1.00 72.44 632 ASP A CA 1
ATOM 4819 C C . ASP A 1 632 ? 7.885 0.806 2.943 1.00 72.44 632 ASP A C 1
ATOM 4821 O O . ASP A 1 632 ? 6.706 0.822 3.298 1.00 72.44 632 ASP A O 1
ATOM 4825 N N . SER A 1 633 ? 8.397 -0.232 2.269 1.00 81.81 633 SER A N 1
ATOM 4826 C CA . SER A 1 633 ? 7.628 -1.434 1.912 1.00 81.81 633 SER A CA 1
ATOM 4827 C C . SER A 1 633 ? 7.105 -2.180 3.144 1.00 81.81 633 SER A C 1
ATOM 4829 O O . SER A 1 633 ? 6.044 -2.788 3.076 1.00 81.81 633 SER A O 1
ATOM 4831 N N . GLY A 1 634 ? 7.812 -2.124 4.275 1.00 82.25 634 GLY A N 1
ATOM 4832 C CA . GLY A 1 634 ? 7.416 -2.731 5.546 1.00 82.25 634 GLY A CA 1
ATOM 4833 C C . GLY A 1 634 ? 6.198 -2.054 6.168 1.00 82.25 634 GLY A C 1
ATOM 4834 O O . GLY A 1 634 ? 5.270 -2.735 6.604 1.00 82.25 634 GLY A O 1
ATOM 4835 N N . ARG A 1 635 ? 6.151 -0.716 6.122 1.00 82.69 635 ARG A N 1
ATOM 4836 C CA . ARG A 1 635 ? 4.958 0.062 6.498 1.00 82.69 635 ARG A CA 1
ATOM 4837 C C . ARG A 1 635 ? 3.766 -0.312 5.613 1.00 82.69 635 ARG A C 1
ATOM 4839 O O . ARG A 1 635 ? 2.691 -0.610 6.126 1.00 82.69 635 ARG A O 1
ATOM 4846 N N . HIS A 1 636 ? 3.986 -0.353 4.302 1.00 88.56 636 HIS A N 1
ATOM 4847 C CA . HIS A 1 636 ? 2.966 -0.695 3.313 1.00 88.56 636 HIS A CA 1
ATOM 4848 C C . HIS A 1 636 ? 2.471 -2.147 3.415 1.00 88.56 636 HIS A C 1
ATOM 4850 O O . HIS A 1 636 ? 1.289 -2.409 3.208 1.00 88.56 636 HIS A O 1
ATOM 4856 N N . LEU A 1 637 ? 3.334 -3.095 3.793 1.00 91.31 637 LEU A N 1
ATOM 4857 C CA . LEU A 1 637 ? 2.918 -4.464 4.113 1.00 91.31 637 LEU A CA 1
ATOM 4858 C C . LEU A 1 637 ? 1.955 -4.460 5.305 1.00 91.31 637 LEU A C 1
ATOM 4860 O O . LEU A 1 637 ? 0.949 -5.164 5.274 1.00 91.31 637 LEU A O 1
ATOM 4864 N N . GLY A 1 638 ? 2.236 -3.649 6.329 1.00 85.50 638 GLY A N 1
ATOM 4865 C CA . GLY A 1 638 ? 1.387 -3.530 7.512 1.00 85.50 638 GLY A CA 1
ATOM 4866 C C . GLY A 1 638 ? 0.054 -2.814 7.278 1.00 85.50 638 GLY A C 1
ATOM 4867 O O . GLY A 1 638 ? -0.959 -3.164 7.883 1.00 85.50 638 GLY A O 1
ATOM 4868 N N . GLU A 1 639 ? 0.016 -1.841 6.372 1.00 86.00 639 GLU A N 1
ATOM 4869 C CA . GLU A 1 639 ? -1.226 -1.218 5.889 1.00 86.00 639 GLU A CA 1
ATOM 4870 C C . GLU A 1 639 ? -2.109 -2.249 5.166 1.00 86.00 639 GLU A C 1
ATOM 4872 O O . GLU A 1 639 ? -3.218 -2.525 5.629 1.00 86.00 639 GLU A O 1
ATOM 4877 N N . ALA A 1 640 ? -1.570 -2.951 4.160 1.00 93.06 640 ALA A N 1
ATOM 4878 C CA . ALA A 1 640 ? -2.265 -4.044 3.469 1.00 93.06 640 ALA A CA 1
ATOM 4879 C C . ALA A 1 640 ? -2.738 -5.165 4.414 1.00 93.06 640 ALA A C 1
ATOM 4881 O O . ALA A 1 640 ? -3.798 -5.770 4.216 1.00 93.06 640 ALA A O 1
ATOM 4882 N N . ALA A 1 641 ? -1.965 -5.438 5.468 1.00 93.75 641 ALA A N 1
ATOM 4883 C CA . ALA A 1 641 ? -2.330 -6.372 6.522 1.00 93.75 641 ALA A CA 1
ATOM 4884 C C . ALA A 1 641 ? -3.581 -5.912 7.294 1.00 93.75 641 ALA A C 1
ATOM 4886 O O . ALA A 1 641 ? -4.506 -6.703 7.491 1.00 93.75 641 ALA A O 1
ATOM 4887 N N . GLY A 1 642 ? -3.635 -4.637 7.696 1.00 88.00 642 GLY A N 1
ATOM 4888 C CA . GLY A 1 642 ? -4.776 -4.045 8.403 1.00 88.00 642 GLY A CA 1
ATOM 4889 C C . GLY A 1 642 ? -6.026 -3.948 7.525 1.00 88.00 642 GLY A C 1
ATOM 4890 O O . GLY A 1 642 ? -7.128 -4.281 7.961 1.00 88.00 642 GLY A O 1
ATOM 4891 N N . GLU A 1 643 ? -5.850 -3.576 6.259 1.00 90.62 643 GLU A N 1
ATOM 4892 C CA . GLU A 1 643 ? -6.905 -3.500 5.243 1.00 90.62 643 GLU A CA 1
ATOM 4893 C C . GLU A 1 643 ? -7.605 -4.849 5.030 1.00 90.62 643 GLU A C 1
ATOM 4895 O O . GLU A 1 643 ? -8.838 -4.927 5.049 1.00 90.62 643 GLU A O 1
ATOM 4900 N N . LEU A 1 644 ? -6.840 -5.935 4.897 1.00 95.56 644 LEU A N 1
ATOM 4901 C CA . LEU A 1 644 ? -7.396 -7.277 4.710 1.00 95.56 644 LEU A CA 1
ATOM 4902 C C . LEU A 1 644 ? -7.938 -7.872 6.020 1.00 95.56 644 LEU A C 1
ATOM 4904 O O . LEU A 1 644 ? -8.937 -8.596 5.995 1.00 95.56 644 LEU A O 1
ATOM 4908 N N . ASP A 1 645 ? -7.377 -7.512 7.175 1.00 93.69 645 ASP A N 1
ATOM 4909 C CA . ASP A 1 645 ? -7.949 -7.863 8.479 1.00 93.69 645 ASP A CA 1
ATOM 4910 C C . ASP A 1 645 ? -9.311 -7.189 8.719 1.00 93.69 645 ASP A C 1
ATOM 4912 O O . ASP A 1 645 ? -10.217 -7.829 9.261 1.00 93.69 645 ASP A O 1
ATOM 4916 N N . ASN A 1 646 ? -9.514 -5.957 8.238 1.00 91.44 646 ASN A N 1
ATOM 4917 C CA . ASN A 1 646 ? -10.820 -5.290 8.253 1.00 91.44 646 ASN A CA 1
ATOM 4918 C C . ASN A 1 646 ? -11.864 -6.067 7.432 1.00 91.44 646 ASN A C 1
ATOM 4920 O O . ASN A 1 646 ? -12.971 -6.312 7.919 1.00 91.44 646 ASN A O 1
ATOM 4924 N N . VAL A 1 647 ? -11.508 -6.509 6.218 1.00 95.19 647 VAL A N 1
ATOM 4925 C CA . VAL A 1 647 ? -12.375 -7.359 5.375 1.00 95.19 647 VAL A CA 1
ATOM 4926 C C . VAL A 1 647 ? -12.755 -8.641 6.115 1.00 95.19 647 VAL A C 1
ATOM 4928 O O . VAL A 1 647 ? -13.933 -8.999 6.182 1.00 95.19 647 VAL A O 1
ATOM 4931 N N . LEU A 1 648 ? -11.775 -9.309 6.727 1.00 95.31 648 LEU A N 1
ATOM 4932 C CA . LEU A 1 648 ? -11.979 -10.548 7.477 1.00 95.31 648 LEU A CA 1
ATOM 4933 C C . LEU A 1 648 ? -12.834 -10.354 8.733 1.00 95.31 648 LEU A C 1
ATOM 4935 O O . LEU A 1 648 ? -13.659 -11.216 9.042 1.00 95.31 648 LEU A O 1
ATOM 4939 N N . ALA A 1 649 ? -12.661 -9.250 9.459 1.00 92.06 649 ALA A N 1
ATOM 4940 C CA . ALA A 1 649 ? -13.453 -8.932 10.642 1.00 92.06 649 ALA A CA 1
ATOM 4941 C C . ALA A 1 649 ? -14.937 -8.742 10.291 1.00 92.06 649 ALA A C 1
ATOM 4943 O O . ALA A 1 649 ? -15.803 -9.305 10.964 1.00 92.06 649 ALA A O 1
ATOM 4944 N N . VAL A 1 650 ? -15.226 -8.015 9.208 1.00 93.25 650 VAL A N 1
ATOM 4945 C CA . VAL A 1 650 ? -16.599 -7.777 8.733 1.00 93.25 650 VAL A CA 1
ATOM 4946 C C . VAL A 1 650 ? -17.218 -9.064 8.181 1.00 93.25 650 VAL A C 1
ATOM 4948 O O . VAL A 1 650 ? -18.348 -9.399 8.542 1.00 93.25 650 VAL A O 1
ATOM 4951 N N . LEU A 1 651 ? -16.469 -9.839 7.387 1.00 93.00 651 LEU A N 1
ATOM 4952 C CA . LEU A 1 651 ? -16.915 -11.137 6.864 1.00 93.00 651 LEU A CA 1
ATOM 4953 C C . LEU A 1 651 ? -17.322 -12.112 7.970 1.00 93.00 651 LEU A C 1
ATOM 4955 O O . LEU A 1 651 ? -18.404 -12.699 7.913 1.00 93.00 651 LEU A O 1
ATOM 4959 N N . ARG A 1 652 ? -16.478 -12.246 9.001 1.00 91.50 652 ARG A N 1
ATOM 4960 C CA . ARG A 1 652 ? -16.728 -13.111 10.167 1.00 91.50 652 ARG A CA 1
ATOM 4961 C C . ARG A 1 652 ? -17.898 -12.623 11.032 1.00 91.50 652 ARG A C 1
ATOM 4963 O O . ARG A 1 652 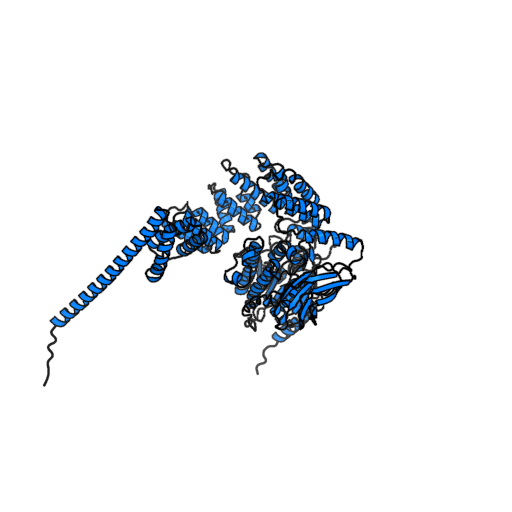? -18.438 -13.416 11.798 1.00 91.50 652 ARG A O 1
ATOM 4970 N N . GLY A 1 653 ? -18.288 -11.350 10.917 1.00 90.31 653 GLY A N 1
ATOM 4971 C CA . GLY A 1 653 ? -19.487 -10.800 11.553 1.00 90.31 653 GLY A CA 1
ATOM 4972 C C . GLY A 1 653 ? -20.793 -11.231 10.877 1.00 90.31 653 GLY A C 1
ATOM 4973 O O . GLY A 1 653 ? -21.804 -11.373 11.557 1.00 90.31 653 GLY A O 1
ATOM 4974 N N . GLY A 1 654 ? -20.785 -11.464 9.559 1.00 88.44 654 GLY A N 1
ATOM 4975 C CA . GLY A 1 654 ? -21.942 -11.973 8.805 1.00 88.44 654 GLY A CA 1
ATOM 4976 C C . GLY A 1 654 ? -23.109 -10.991 8.607 1.00 88.44 654 GLY A C 1
ATOM 4977 O O . GLY A 1 654 ? -24.106 -11.340 7.978 1.00 88.44 654 GLY A O 1
ATOM 4978 N N . GLU A 1 655 ? -23.012 -9.759 9.115 1.00 89.75 655 GLU A N 1
ATOM 4979 C CA . GLU A 1 655 ? -24.107 -8.781 9.037 1.00 89.75 655 GLU A CA 1
ATOM 4980 C C . GLU A 1 655 ? -24.202 -8.086 7.666 1.00 89.75 655 GLU A C 1
ATOM 4982 O O . GLU A 1 655 ? -25.308 -7.782 7.226 1.00 89.75 655 GLU A O 1
ATOM 4987 N N . VAL A 1 656 ? -23.077 -7.907 6.962 1.00 95.44 656 VAL A N 1
ATOM 4988 C CA . VAL A 1 656 ? -22.961 -7.088 5.739 1.00 95.44 656 VAL A CA 1
ATOM 4989 C C . VAL A 1 656 ? -23.110 -7.916 4.451 1.00 95.44 656 VAL A C 1
ATOM 4991 O O . VAL A 1 656 ? -22.508 -8.980 4.321 1.00 95.44 656 VAL A O 1
ATOM 4994 N N . ASP A 1 657 ? -23.876 -7.406 3.478 1.00 96.75 657 ASP A N 1
ATOM 4995 C CA . ASP A 1 657 ? -24.125 -8.045 2.174 1.00 96.75 657 ASP A CA 1
ATOM 4996 C C . ASP A 1 657 ? -23.182 -7.588 1.057 1.00 96.75 657 ASP A C 1
ATOM 4998 O O . ASP A 1 657 ? -22.905 -8.362 0.148 1.00 96.75 657 ASP A O 1
ATOM 5002 N N . LEU A 1 658 ? -22.716 -6.339 1.087 1.00 97.62 658 LEU A N 1
ATOM 5003 C CA . LEU A 1 658 ? -21.697 -5.824 0.170 1.00 97.62 658 LEU A CA 1
ATOM 5004 C C . LEU A 1 658 ? -20.517 -5.302 0.979 1.00 97.62 658 LEU A C 1
ATOM 5006 O O . LEU A 1 658 ? -20.658 -4.311 1.689 1.00 97.62 658 LEU A O 1
ATOM 5010 N N . ILE A 1 659 ? -19.359 -5.935 0.841 1.00 97.12 659 ILE A N 1
ATOM 5011 C CA . ILE A 1 659 ? -18.088 -5.446 1.379 1.00 97.12 659 ILE A CA 1
ATOM 5012 C C . ILE A 1 659 ? -17.234 -5.079 0.172 1.00 97.12 659 ILE A C 1
ATOM 5014 O O . ILE A 1 659 ? -16.890 -5.960 -0.610 1.00 97.12 659 ILE A O 1
ATOM 5018 N N . ALA A 1 660 ? -16.904 -3.802 0.002 1.00 95.75 660 ALA A N 1
ATOM 5019 C CA . ALA A 1 660 ? -15.985 -3.360 -1.043 1.00 95.75 660 ALA A CA 1
ATOM 5020 C C . ALA A 1 660 ? -14.774 -2.699 -0.394 1.00 95.75 660 ALA A C 1
ATOM 5022 O O . ALA A 1 660 ? -14.917 -1.646 0.221 1.00 95.75 660 ALA A O 1
ATOM 5023 N N . ALA A 1 661 ? -13.610 -3.331 -0.499 1.00 94.44 661 ALA A N 1
ATOM 5024 C CA . ALA A 1 661 ? -12.359 -2.880 0.093 1.00 94.44 661 ALA A CA 1
ATOM 5025 C C . ALA A 1 661 ? -11.289 -2.668 -0.972 1.00 94.44 661 ALA A C 1
ATOM 5027 O O . ALA A 1 661 ? -11.282 -3.368 -1.985 1.00 94.44 661 ALA A O 1
ATOM 5028 N N . ARG A 1 662 ? -10.380 -1.725 -0.724 1.00 92.75 662 ARG A N 1
ATOM 5029 C CA . ARG A 1 662 ? -9.180 -1.520 -1.535 1.00 92.75 662 ARG A CA 1
ATOM 5030 C C . ARG A 1 662 ? -7.939 -1.723 -0.679 1.00 92.75 662 ARG A C 1
ATOM 5032 O O . ARG A 1 662 ? -7.934 -1.347 0.490 1.00 92.75 662 ARG A O 1
ATOM 5039 N N . VAL A 1 663 ? -6.922 -2.316 -1.290 1.00 93.81 663 VAL A N 1
ATOM 5040 C CA . VAL A 1 663 ? -5.581 -2.482 -0.742 1.00 93.81 663 VAL A CA 1
ATOM 5041 C C . VAL A 1 663 ? -4.667 -1.480 -1.439 1.00 93.81 663 VAL A C 1
ATOM 5043 O O . VAL A 1 663 ? -4.091 -1.789 -2.484 1.00 93.81 663 VAL A O 1
ATOM 5046 N N . ALA A 1 664 ? -4.610 -0.256 -0.909 1.00 88.12 664 ALA A N 1
ATOM 5047 C CA . ALA A 1 664 ? -3.958 0.891 -1.555 1.00 88.12 664 ALA A CA 1
ATOM 5048 C C . ALA A 1 664 ? -2.424 0.767 -1.574 1.00 88.12 664 ALA A C 1
ATOM 5050 O O . ALA A 1 664 ? -1.738 1.284 -2.455 1.00 88.12 664 ALA A O 1
ATOM 5051 N N . SER A 1 665 ? -1.866 0.044 -0.605 1.00 89.25 665 SER A N 1
ATOM 5052 C CA . SER A 1 665 ? -0.422 -0.084 -0.414 1.00 89.25 665 SER A CA 1
ATOM 5053 C C . SER A 1 665 ? 0.315 -0.794 -1.559 1.00 89.25 665 SER A C 1
ATOM 5055 O O . SER A 1 665 ? 1.535 -0.651 -1.663 1.00 89.25 665 SER A O 1
ATOM 5057 N N . LEU A 1 666 ? -0.385 -1.549 -2.419 1.00 94.56 666 LEU A N 1
ATOM 5058 C CA . LEU A 1 666 ? 0.238 -2.232 -3.557 1.00 94.56 666 LEU A CA 1
ATOM 5059 C C . LEU A 1 666 ? 0.748 -1.240 -4.613 1.00 94.56 666 LEU A C 1
ATOM 5061 O O . LEU A 1 666 ? 1.873 -1.404 -5.091 1.00 94.56 666 LEU A O 1
ATOM 5065 N N . ASP A 1 667 ? -0.012 -0.194 -4.932 1.00 91.88 667 ASP A N 1
ATOM 5066 C CA . ASP A 1 667 ? 0.425 0.843 -5.870 1.00 91.88 667 ASP A CA 1
ATOM 5067 C C . ASP A 1 667 ? 1.621 1.632 -5.326 1.00 91.88 667 ASP A C 1
ATOM 5069 O O . ASP A 1 667 ? 2.643 1.799 -5.993 1.00 91.88 667 ASP A O 1
ATOM 5073 N N . LEU A 1 668 ? 1.568 1.996 -4.043 1.00 86.25 668 LEU A N 1
ATOM 5074 C CA . LEU A 1 668 ? 2.655 2.699 -3.361 1.00 86.25 668 LEU A CA 1
ATOM 5075 C C . LEU A 1 668 ? 3.965 1.889 -3.382 1.00 86.25 668 LEU A C 1
ATOM 5077 O O . LEU A 1 668 ? 5.035 2.445 -3.653 1.00 86.25 668 LEU A O 1
ATOM 5081 N N . VAL A 1 669 ? 3.896 0.568 -3.173 1.00 89.75 669 VAL A N 1
ATOM 5082 C CA . VAL A 1 669 ? 5.058 -0.333 -3.297 1.00 89.75 669 VAL A CA 1
ATOM 5083 C C . VAL A 1 669 ? 5.473 -0.532 -4.753 1.00 89.75 669 VAL A C 1
ATOM 5085 O O . VAL A 1 669 ? 6.673 -0.628 -5.027 1.00 89.75 669 VAL A O 1
ATOM 5088 N N . THR A 1 670 ? 4.537 -0.523 -5.699 1.00 91.12 670 THR A N 1
ATOM 5089 C CA . THR A 1 670 ? 4.821 -0.554 -7.141 1.00 91.12 670 THR A CA 1
ATOM 5090 C C . THR A 1 670 ? 5.629 0.683 -7.548 1.00 91.12 670 THR A C 1
ATOM 5092 O O . THR A 1 670 ? 6.772 0.551 -7.989 1.00 91.12 670 THR A O 1
ATOM 5095 N N . HIS A 1 671 ? 5.141 1.891 -7.265 1.00 85.94 671 HIS A N 1
ATOM 5096 C CA . HIS A 1 671 ? 5.870 3.147 -7.473 1.00 85.94 671 HIS A CA 1
ATOM 5097 C C . HIS A 1 671 ? 7.203 3.248 -6.710 1.00 85.94 671 HIS A C 1
ATOM 5099 O O . HIS A 1 671 ? 8.092 4.001 -7.115 1.00 85.94 671 HIS A O 1
ATOM 5105 N N . ALA A 1 672 ? 7.368 2.539 -5.592 1.00 81.38 672 ALA A N 1
ATOM 5106 C CA . ALA A 1 672 ? 8.625 2.515 -4.846 1.00 81.38 672 ALA A CA 1
ATOM 5107 C C . ALA A 1 672 ? 9.637 1.478 -5.372 1.00 81.38 672 ALA A C 1
ATOM 5109 O O . ALA A 1 672 ? 10.842 1.697 -5.233 1.00 81.38 672 ALA A O 1
ATOM 5110 N N . THR A 1 673 ? 9.184 0.354 -5.945 1.00 87.88 673 THR A N 1
ATOM 5111 C CA . THR A 1 673 ? 10.029 -0.842 -6.154 1.00 87.88 673 THR A CA 1
ATOM 5112 C C . THR A 1 673 ? 9.896 -1.526 -7.524 1.00 87.88 673 THR A C 1
ATOM 5114 O O . THR A 1 673 ? 10.519 -2.567 -7.741 1.00 87.88 673 THR A O 1
ATOM 5117 N N . PHE A 1 674 ? 9.165 -0.945 -8.484 1.00 89.00 674 PHE A N 1
ATOM 5118 C CA . PHE A 1 674 ? 9.090 -1.472 -9.857 1.00 89.00 674 PHE A CA 1
ATOM 5119 C C . PHE A 1 674 ? 10.421 -1.357 -10.622 1.00 89.00 674 PHE A C 1
ATOM 5121 O O . PHE A 1 674 ? 10.721 -2.235 -11.426 1.00 89.00 674 PHE A O 1
ATOM 5128 N N . GLY A 1 675 ? 11.251 -0.340 -10.347 1.00 84.88 675 GLY A N 1
ATOM 5129 C CA . GLY A 1 675 ? 12.562 -0.149 -10.996 1.00 84.88 675 GLY A CA 1
ATOM 5130 C C . GLY A 1 675 ? 13.417 -1.431 -11.019 1.00 84.88 675 GLY A C 1
ATOM 5131 O O . GLY A 1 675 ? 13.686 -1.938 -12.105 1.00 84.88 675 GLY A O 1
ATOM 5132 N N . PRO A 1 676 ? 13.712 -2.052 -9.858 1.00 87.25 676 PRO A N 1
ATOM 5133 C CA . PRO A 1 676 ? 14.392 -3.351 -9.771 1.00 87.25 676 PRO A CA 1
ATOM 5134 C C . PRO A 1 676 ? 13.712 -4.538 -10.479 1.00 87.25 676 PRO A C 1
ATOM 5136 O O . PRO A 1 676 ? 14.382 -5.510 -10.818 1.00 87.25 676 PRO A O 1
ATOM 5139 N N . LEU A 1 677 ? 12.393 -4.499 -10.714 1.00 87.56 677 LEU A N 1
ATOM 5140 C CA . LEU A 1 677 ? 11.691 -5.490 -11.552 1.00 87.56 677 LEU A CA 1
ATOM 5141 C C . LEU A 1 677 ? 11.882 -5.208 -13.052 1.00 87.56 677 LEU A C 1
ATOM 5143 O O . LEU A 1 677 ? 11.731 -6.105 -13.878 1.00 87.56 677 LEU A O 1
ATOM 5147 N N . ALA A 1 678 ? 12.222 -3.973 -13.408 1.00 84.56 678 ALA A N 1
ATOM 5148 C CA . ALA A 1 678 ? 12.468 -3.527 -14.768 1.00 84.56 678 ALA A CA 1
ATOM 5149 C C . ALA A 1 678 ? 13.962 -3.448 -15.144 1.00 84.56 678 ALA A C 1
ATOM 5151 O O . ALA A 1 678 ? 14.251 -3.153 -16.303 1.00 84.56 678 ALA A O 1
ATOM 5152 N N . GLU A 1 679 ? 14.897 -3.713 -14.227 1.00 86.50 679 GLU A N 1
ATOM 5153 C CA . GLU A 1 679 ? 16.333 -3.862 -14.521 1.00 86.50 679 GLU A CA 1
ATOM 5154 C C . GLU A 1 679 ? 16.592 -5.055 -15.469 1.00 86.50 679 GLU A C 1
ATOM 5156 O O . GLU A 1 679 ? 15.818 -6.018 -15.518 1.00 86.50 679 GLU A O 1
ATOM 5161 N N . GLU A 1 680 ? 17.677 -5.022 -16.251 1.00 86.69 680 GLU A N 1
ATOM 5162 C CA . GLU A 1 680 ? 18.072 -6.162 -17.092 1.00 86.69 680 GLU A CA 1
ATOM 5163 C C . GLU A 1 680 ? 18.887 -7.190 -16.299 1.00 86.69 680 GLU A C 1
ATOM 5165 O O . GLU A 1 680 ? 20.027 -6.933 -15.912 1.00 86.69 680 GLU A O 1
ATOM 5170 N N . GLY A 1 681 ? 18.362 -8.405 -16.124 1.00 91.25 681 GLY A N 1
ATOM 5171 C CA . GLY A 1 681 ? 19.139 -9.478 -15.508 1.00 91.25 681 GLY A CA 1
ATOM 5172 C C . GLY A 1 681 ? 18.326 -10.608 -14.892 1.00 91.25 681 GLY A C 1
ATOM 5173 O O . GLY A 1 681 ? 17.113 -10.721 -15.056 1.00 91.25 681 GLY A O 1
ATOM 5174 N N . GLN A 1 682 ? 19.037 -11.481 -14.178 1.00 94.31 682 GLN A N 1
ATOM 5175 C CA . GLN A 1 682 ? 18.461 -12.564 -13.390 1.00 94.31 682 GLN A CA 1
ATOM 5176 C C . GLN A 1 682 ? 18.252 -12.092 -11.946 1.00 94.31 682 GLN A C 1
ATOM 5178 O O . GLN A 1 682 ? 19.192 -12.068 -11.154 1.00 94.31 682 GLN A O 1
ATOM 5183 N N . HIS A 1 683 ? 17.013 -11.741 -11.603 1.00 92.50 683 HIS A N 1
ATOM 5184 C CA . HIS A 1 683 ? 16.640 -11.286 -10.258 1.00 92.50 683 HIS A CA 1
ATOM 5185 C C . HIS A 1 683 ? 16.118 -12.429 -9.359 1.00 92.50 683 HIS A C 1
ATOM 5187 O O . HIS A 1 683 ? 15.784 -12.202 -8.198 1.00 92.50 683 HIS A O 1
ATOM 5193 N N . ASP A 1 684 ? 15.971 -13.651 -9.895 1.00 91.88 684 ASP A N 1
ATOM 5194 C CA . ASP A 1 684 ? 15.536 -14.878 -9.195 1.00 91.88 684 ASP A CA 1
ATOM 5195 C C . ASP A 1 684 ? 14.193 -14.801 -8.440 1.00 91.88 684 ASP A C 1
ATOM 5197 O O . ASP A 1 684 ? 13.766 -15.759 -7.797 1.00 91.88 684 ASP A O 1
ATOM 5201 N N . GLY A 1 685 ? 13.451 -13.710 -8.621 1.00 89.31 685 GLY A N 1
ATOM 5202 C CA . GLY A 1 685 ? 12.227 -13.369 -7.896 1.00 89.31 685 GLY A CA 1
ATOM 5203 C C . GLY A 1 685 ? 12.445 -12.794 -6.498 1.00 89.31 685 GLY A C 1
ATOM 5204 O O . GLY A 1 685 ? 11.481 -12.731 -5.732 1.00 89.31 685 GLY A O 1
ATOM 5205 N N . ASP A 1 686 ? 13.664 -12.366 -6.166 1.00 89.44 686 ASP A N 1
ATOM 5206 C CA . ASP A 1 686 ? 14.018 -11.847 -4.842 1.00 89.44 686 ASP A CA 1
ATOM 5207 C C . ASP A 1 686 ? 13.791 -10.328 -4.694 1.00 89.44 686 ASP A C 1
ATOM 5209 O O . ASP A 1 686 ? 14.579 -9.606 -4.082 1.00 89.44 686 ASP A O 1
ATOM 5213 N N . LEU A 1 687 ? 12.688 -9.831 -5.258 1.00 92.19 687 LEU A N 1
ATOM 5214 C CA . LEU A 1 687 ? 12.341 -8.409 -5.304 1.00 92.19 687 LEU A CA 1
ATOM 5215 C C . LEU A 1 687 ? 11.178 -8.090 -4.357 1.00 92.19 687 LEU A C 1
ATOM 5217 O O . LEU A 1 687 ? 10.257 -8.898 -4.228 1.00 92.19 687 LEU A O 1
ATOM 5221 N N . ALA A 1 688 ? 11.203 -6.900 -3.748 1.00 92.25 688 ALA A N 1
ATOM 5222 C CA . ALA A 1 688 ? 10.206 -6.452 -2.770 1.00 92.25 688 ALA A CA 1
ATOM 5223 C C . ALA A 1 688 ? 8.777 -6.496 -3.336 1.00 92.25 688 ALA A C 1
ATOM 5225 O O . ALA A 1 688 ? 7.913 -7.136 -2.743 1.00 92.25 688 ALA A O 1
ATOM 5226 N N . LEU A 1 689 ? 8.554 -5.950 -4.540 1.00 94.75 689 LEU A N 1
ATOM 5227 C CA . LEU A 1 689 ? 7.258 -6.017 -5.224 1.00 94.75 689 LEU A CA 1
ATOM 5228 C C . LEU A 1 689 ? 6.746 -7.461 -5.361 1.00 94.75 689 LEU A C 1
ATOM 5230 O O . LEU A 1 689 ? 5.606 -7.761 -5.026 1.00 94.75 689 LEU A O 1
ATOM 5234 N N . LEU A 1 690 ? 7.605 -8.396 -5.777 1.00 96.06 690 LEU A N 1
ATOM 5235 C CA . LEU A 1 690 ? 7.220 -9.802 -5.940 1.00 96.06 690 LEU A CA 1
ATOM 5236 C C . LEU A 1 690 ? 6.926 -10.486 -4.594 1.00 96.06 690 LEU A C 1
ATOM 5238 O O . LEU A 1 690 ? 6.028 -11.322 -4.528 1.00 96.06 690 LEU A O 1
ATOM 5242 N N . ARG A 1 691 ? 7.630 -10.123 -3.511 1.00 95.19 691 ARG A N 1
ATOM 5243 C CA . ARG A 1 691 ? 7.287 -10.568 -2.146 1.00 95.19 691 ARG A CA 1
ATOM 5244 C C . ARG A 1 691 ? 5.961 -9.968 -1.667 1.00 95.19 691 ARG A C 1
ATOM 5246 O O . ARG A 1 691 ? 5.187 -10.688 -1.043 1.00 95.19 691 ARG A O 1
ATOM 5253 N N . PHE A 1 692 ? 5.648 -8.727 -2.038 1.00 96.75 692 PHE A N 1
ATOM 5254 C CA . PHE A 1 692 ? 4.366 -8.085 -1.741 1.00 96.75 692 PHE A CA 1
ATOM 5255 C C . PHE A 1 692 ? 3.189 -8.814 -2.407 1.00 96.75 692 PHE A C 1
ATOM 5257 O O . PHE A 1 692 ? 2.226 -9.161 -1.730 1.00 96.75 692 PHE A O 1
ATOM 5264 N N . TYR A 1 693 ? 3.289 -9.164 -3.696 1.00 97.88 693 TYR A N 1
ATOM 5265 C CA . TYR A 1 693 ? 2.263 -9.979 -4.371 1.00 97.88 693 TYR A CA 1
ATOM 5266 C C . TYR A 1 693 ? 2.065 -11.355 -3.702 1.00 97.88 693 TYR A C 1
ATOM 5268 O O . TYR A 1 693 ? 0.927 -11.801 -3.559 1.00 97.88 693 TYR A O 1
ATOM 5276 N N . ARG A 1 694 ? 3.140 -12.017 -3.240 1.00 96.81 694 ARG A N 1
ATOM 5277 C CA . ARG A 1 694 ? 3.038 -13.270 -2.455 1.00 96.81 694 ARG A CA 1
ATOM 5278 C C . ARG A 1 694 ? 2.353 -13.052 -1.098 1.00 96.81 694 ARG A C 1
ATOM 5280 O O . ARG A 1 694 ? 1.637 -13.934 -0.633 1.00 96.81 694 ARG A O 1
ATOM 5287 N N . TYR A 1 695 ? 2.541 -11.887 -0.474 1.00 96.81 695 TYR A N 1
ATOM 5288 C CA . TYR A 1 695 ? 1.846 -11.525 0.765 1.00 96.81 695 TYR A CA 1
ATOM 5289 C C . TYR A 1 695 ? 0.350 -11.328 0.535 1.00 96.81 695 TYR A C 1
ATOM 5291 O O . TYR A 1 695 ? -0.461 -11.913 1.253 1.00 96.81 695 TYR A O 1
ATOM 5299 N N . LEU A 1 696 ? -0.026 -10.606 -0.519 1.00 97.50 696 LEU A N 1
ATOM 5300 C CA . LEU A 1 696 ? -1.427 -10.460 -0.906 1.00 97.50 696 LEU A CA 1
ATOM 5301 C C . LEU A 1 696 ? -2.074 -11.812 -1.226 1.00 97.50 696 LEU A C 1
ATOM 5303 O O . LEU A 1 696 ? -3.174 -12.068 -0.748 1.00 97.50 696 LEU A O 1
ATOM 5307 N N . ASP A 1 697 ? -1.388 -12.711 -1.939 1.00 97.56 697 ASP A N 1
ATOM 5308 C CA . ASP A 1 697 ? -1.868 -14.078 -2.193 1.00 97.56 697 ASP A CA 1
ATOM 5309 C C . ASP A 1 697 ? -2.160 -14.847 -0.891 1.00 97.56 697 ASP A C 1
ATOM 5311 O O . ASP A 1 697 ? -3.260 -15.378 -0.706 1.00 97.56 697 ASP A O 1
ATOM 5315 N N . LEU A 1 698 ? -1.224 -14.819 0.066 1.00 94.75 698 LEU A N 1
ATOM 5316 C CA . LEU A 1 698 ? -1.389 -15.433 1.387 1.00 94.75 698 LEU A CA 1
ATOM 5317 C C . LEU A 1 698 ? -2.626 -14.887 2.126 1.00 94.75 698 LEU A C 1
ATOM 5319 O O . LEU A 1 698 ? -3.432 -15.675 2.639 1.00 94.75 698 LEU A O 1
ATOM 5323 N N . ARG A 1 699 ? -2.798 -13.556 2.159 1.00 95.69 699 ARG A N 1
ATOM 5324 C CA . ARG A 1 699 ? -3.935 -12.884 2.819 1.00 95.69 699 ARG A CA 1
ATOM 5325 C C . ARG A 1 699 ? -5.264 -13.140 2.097 1.00 95.69 699 ARG A C 1
ATOM 5327 O O . ARG A 1 699 ? -6.263 -13.431 2.757 1.00 95.69 699 ARG A O 1
ATOM 5334 N N . LEU A 1 700 ? -5.289 -13.136 0.761 1.00 96.38 700 LEU A N 1
ATOM 5335 C CA . LEU A 1 700 ? -6.453 -13.548 -0.039 1.00 96.38 700 LEU A CA 1
ATOM 5336 C C . LEU A 1 700 ? -6.889 -14.981 0.297 1.00 96.38 700 LEU A C 1
ATOM 5338 O O . LEU A 1 700 ? -8.081 -15.286 0.259 1.00 96.38 700 LEU A O 1
ATOM 5342 N N . GLY A 1 701 ? -5.951 -15.848 0.691 1.00 94.62 701 GLY A N 1
ATOM 5343 C CA . GLY A 1 701 ? -6.250 -17.203 1.150 1.00 94.62 701 GLY A CA 1
ATOM 5344 C C . GLY A 1 701 ? -7.124 -17.227 2.403 1.00 94.62 701 GLY A C 1
ATOM 5345 O O . GLY A 1 701 ? -7.961 -18.118 2.549 1.00 94.62 701 GLY A O 1
ATOM 5346 N N . GLU A 1 702 ? -6.980 -16.250 3.302 1.00 94.56 702 GLU A N 1
ATOM 5347 C CA . GLU A 1 702 ? -7.880 -16.096 4.450 1.00 94.56 702 GLU A CA 1
ATOM 5348 C C . GLU A 1 702 ? -9.262 -15.594 4.036 1.00 94.56 702 GLU A C 1
ATOM 5350 O O . GLU A 1 702 ? -10.254 -16.082 4.576 1.00 94.56 702 GLU A O 1
ATOM 5355 N N . VAL A 1 703 ? -9.343 -14.677 3.065 1.00 95.75 703 VAL A N 1
ATOM 5356 C CA . VAL A 1 703 ? -10.623 -14.163 2.547 1.00 95.75 703 VAL A CA 1
ATOM 5357 C C . VAL A 1 703 ? -11.403 -15.289 1.861 1.00 95.75 703 VAL A C 1
ATOM 5359 O O . VAL A 1 703 ? -12.561 -15.527 2.194 1.00 95.75 703 VAL A O 1
ATOM 5362 N N . LEU A 1 704 ? -10.744 -16.074 1.003 1.00 94.50 704 LEU A N 1
ATOM 5363 C CA . LEU A 1 704 ? -11.313 -17.262 0.353 1.00 94.50 704 LEU A CA 1
ATOM 5364 C C . LEU A 1 704 ? -11.731 -18.362 1.352 1.00 94.50 704 LEU A C 1
ATOM 5366 O O . LEU A 1 704 ? -12.609 -19.167 1.050 1.00 94.50 704 LEU A O 1
ATOM 5370 N N . ARG A 1 705 ? -11.129 -18.410 2.549 1.00 92.69 705 ARG A N 1
ATOM 5371 C CA . ARG A 1 705 ? -11.554 -19.298 3.651 1.00 92.69 705 ARG A CA 1
ATOM 5372 C C . ARG A 1 705 ? -12.733 -18.758 4.464 1.00 92.69 705 ARG A C 1
ATOM 5374 O O . ARG A 1 705 ? -13.335 -19.534 5.201 1.00 92.69 705 ARG A O 1
ATOM 5381 N N . ALA A 1 706 ? -13.012 -17.458 4.389 1.00 93.00 706 ALA A N 1
ATOM 5382 C CA . ALA A 1 706 ? -14.050 -16.789 5.169 1.00 93.00 706 ALA A CA 1
ATOM 5383 C C . ALA A 1 706 ? -15.397 -16.673 4.434 1.00 93.00 706 ALA A C 1
ATOM 5385 O O . ALA A 1 706 ? -16.402 -16.408 5.091 1.00 93.00 706 ALA A O 1
ATOM 5386 N N . ILE A 1 707 ? -15.419 -16.875 3.111 1.00 93.25 707 ILE A N 1
ATOM 5387 C CA . ILE A 1 707 ? -16.652 -16.948 2.315 1.00 93.25 707 ILE A CA 1
ATOM 5388 C C . ILE A 1 707 ? -17.308 -18.335 2.389 1.00 93.25 707 ILE A C 1
ATOM 5390 O O . ILE A 1 707 ? -16.634 -19.358 2.553 1.00 93.25 707 ILE A O 1
ATOM 5394 N N . ASP A 1 708 ? -18.627 -18.371 2.221 1.00 92.38 708 ASP A N 1
ATOM 5395 C CA . ASP A 1 708 ? -19.421 -19.599 2.139 1.00 92.38 708 ASP A CA 1
ATOM 5396 C C . ASP A 1 708 ? -19.840 -19.944 0.694 1.00 92.38 708 ASP A C 1
ATOM 5398 O O . ASP A 1 708 ? -19.292 -19.427 -0.279 1.00 92.38 708 ASP A O 1
ATOM 5402 N N . ALA A 1 709 ? -20.743 -20.916 0.538 1.00 91.81 709 ALA A N 1
ATOM 5403 C CA . ALA A 1 709 ? -21.180 -21.411 -0.763 1.00 91.81 709 ALA A CA 1
ATOM 5404 C C . ALA A 1 709 ? -22.202 -20.519 -1.492 1.00 91.81 709 ALA A C 1
ATOM 5406 O O . ALA A 1 709 ? -22.454 -20.800 -2.661 1.00 91.81 709 ALA A O 1
ATOM 5407 N N . ASP A 1 710 ? -22.793 -19.503 -0.856 1.00 92.69 710 ASP A N 1
ATOM 5408 C CA . ASP A 1 710 ? -23.733 -18.557 -1.485 1.00 92.69 710 ASP A CA 1
ATOM 5409 C C . ASP A 1 710 ? -23.064 -17.235 -1.917 1.00 92.69 710 ASP A C 1
ATOM 5411 O O . ASP A 1 710 ? -23.606 -16.506 -2.764 1.00 92.69 710 ASP A O 1
ATOM 5415 N N . ASP A 1 711 ? -21.888 -16.954 -1.352 1.00 95.44 711 ASP A N 1
ATOM 5416 C CA . ASP A 1 711 ? -21.079 -15.749 -1.543 1.00 95.44 711 ASP A CA 1
ATOM 5417 C C . ASP A 1 711 ? -20.410 -15.627 -2.918 1.00 95.44 711 ASP A C 1
ATOM 5419 O O . ASP A 1 711 ? -20.048 -16.604 -3.575 1.00 95.44 711 ASP A O 1
ATOM 5423 N N . LEU A 1 712 ? -20.157 -14.378 -3.311 1.00 96.06 712 LEU A N 1
ATOM 5424 C CA . LEU A 1 712 ? -19.340 -14.006 -4.461 1.00 96.06 712 LEU A CA 1
ATOM 5425 C C . LEU A 1 712 ? -18.103 -13.225 -3.995 1.00 96.06 712 LEU A C 1
ATOM 5427 O O . LEU A 1 712 ? -18.230 -12.101 -3.511 1.00 96.06 712 LEU A O 1
ATOM 5431 N N . LEU A 1 713 ? -16.911 -13.790 -4.184 1.00 97.62 713 LEU A N 1
ATOM 5432 C CA . LEU A 1 713 ? -15.633 -13.093 -4.024 1.00 97.62 713 LEU A CA 1
ATOM 5433 C C . LEU A 1 713 ? -15.155 -12.569 -5.380 1.00 97.62 713 LEU A C 1
ATOM 5435 O O . LEU A 1 713 ? -15.079 -13.317 -6.354 1.00 97.62 713 LEU A O 1
ATOM 5439 N N . VAL A 1 714 ? -14.792 -11.294 -5.419 1.00 98.25 714 VAL A N 1
ATOM 5440 C CA . VAL A 1 714 ? -14.228 -10.589 -6.568 1.00 98.25 714 VAL A CA 1
ATOM 5441 C C . VAL A 1 714 ? -12.872 -10.039 -6.145 1.00 98.25 714 VAL A C 1
ATOM 5443 O O . VAL A 1 714 ? -12.793 -9.223 -5.229 1.00 98.25 714 VAL A O 1
ATOM 5446 N N . VAL A 1 715 ? -11.808 -10.489 -6.803 1.00 98.44 715 VAL A N 1
ATOM 5447 C CA . VAL A 1 715 ? -10.457 -9.934 -6.676 1.00 98.44 715 VAL A CA 1
ATOM 5448 C C . VAL A 1 715 ? -10.156 -9.223 -7.984 1.00 98.44 715 VAL A C 1
ATOM 5450 O O . VAL A 1 715 ? -10.054 -9.864 -9.032 1.00 98.44 715 VAL A O 1
ATOM 5453 N N . ALA A 1 716 ? -10.072 -7.901 -7.938 1.00 98.12 716 ALA A N 1
ATOM 5454 C CA . ALA A 1 716 ? -9.892 -7.075 -9.124 1.00 98.12 716 ALA A CA 1
ATOM 5455 C C . ALA A 1 716 ? -8.927 -5.918 -8.845 1.00 98.12 716 ALA A C 1
ATOM 5457 O O . ALA A 1 716 ? -8.336 -5.858 -7.767 1.00 98.12 716 ALA A O 1
ATOM 5458 N N . SER A 1 717 ? -8.740 -5.019 -9.807 1.00 97.44 717 SER A N 1
ATOM 5459 C CA . SER A 1 717 ? -7.822 -3.891 -9.670 1.00 97.44 717 SER A CA 1
ATOM 5460 C C . SER A 1 717 ? -8.265 -2.678 -10.483 1.00 97.44 717 SER A C 1
ATOM 5462 O O . SER A 1 717 ? -8.690 -2.809 -11.625 1.00 97.44 717 SER A O 1
ATOM 5464 N N . ASP A 1 718 ? -8.177 -1.502 -9.883 1.00 92.69 718 ASP A N 1
ATOM 5465 C CA . ASP A 1 718 ? -8.430 -0.191 -10.495 1.00 92.69 718 ASP A CA 1
ATOM 5466 C C . ASP A 1 718 ? -7.573 0.085 -11.741 1.00 92.69 718 ASP A C 1
ATOM 5468 O O . ASP A 1 718 ? -8.100 0.651 -12.692 1.00 92.69 718 ASP A O 1
ATOM 5472 N N . HIS A 1 719 ? -6.307 -0.332 -11.783 1.00 95.00 719 HIS A N 1
ATOM 5473 C CA . HIS A 1 719 ? -5.443 -0.253 -12.972 1.00 95.00 719 HIS A CA 1
ATOM 5474 C C . HIS A 1 719 ? -4.289 -1.269 -12.929 1.00 95.00 719 HIS A C 1
ATOM 5476 O O . HIS A 1 719 ? -4.041 -1.924 -11.924 1.00 95.00 719 HIS A O 1
ATOM 5482 N N . GLY A 1 720 ? -3.587 -1.450 -14.046 1.00 94.81 720 GLY A N 1
ATOM 5483 C CA . GLY A 1 720 ? -2.309 -2.165 -14.087 1.00 94.81 720 GLY A CA 1
ATOM 5484 C C . GLY A 1 720 ? -1.113 -1.233 -13.858 1.00 94.81 720 GLY A C 1
ATOM 5485 O O . GLY A 1 720 ? -1.270 -0.049 -13.553 1.00 94.81 720 GLY A O 1
ATOM 5486 N N . ALA A 1 721 ? 0.097 -1.756 -14.081 1.00 91.12 721 ALA A N 1
ATOM 5487 C CA . ALA A 1 721 ? 1.351 -1.039 -13.857 1.00 91.12 721 ALA A CA 1
ATOM 5488 C C . ALA A 1 721 ? 2.360 -1.297 -14.987 1.00 91.12 721 ALA A C 1
ATOM 5490 O O . ALA A 1 721 ? 2.747 -2.437 -15.260 1.00 91.12 721 ALA A O 1
ATOM 5491 N N . ARG A 1 722 ? 2.832 -0.225 -15.634 1.00 84.94 722 ARG A N 1
ATOM 5492 C CA . ARG A 1 722 ? 3.795 -0.306 -16.746 1.00 84.94 722 ARG A CA 1
ATOM 5493 C C . ARG A 1 722 ? 5.225 0.013 -16.317 1.00 84.94 722 ARG A C 1
ATOM 5495 O O . ARG A 1 722 ? 6.157 -0.636 -16.792 1.00 84.94 722 ARG A O 1
ATOM 5502 N N . THR A 1 723 ? 5.395 1.008 -15.447 1.00 82.81 723 THR A N 1
ATOM 5503 C CA . THR A 1 723 ? 6.686 1.475 -14.906 1.00 82.81 723 THR A CA 1
ATOM 5504 C C . THR A 1 723 ? 6.503 1.997 -13.477 1.00 82.81 723 THR A C 1
ATOM 5506 O O . THR A 1 723 ? 5.370 2.114 -13.014 1.00 82.81 723 THR A O 1
ATOM 5509 N N . SER A 1 724 ? 7.573 2.417 -12.786 1.00 82.12 724 SER A N 1
ATOM 5510 C CA . SER A 1 724 ? 7.409 3.144 -11.508 1.00 82.12 724 SER A CA 1
ATOM 5511 C C . SER A 1 724 ? 6.796 4.553 -11.652 1.00 82.12 724 SER A C 1
ATOM 5513 O O . SER A 1 724 ? 6.584 5.230 -10.646 1.00 82.12 724 SER A O 1
ATOM 5515 N N . PHE A 1 725 ? 6.485 5.006 -12.875 1.00 75.06 725 PHE A N 1
ATOM 5516 C CA . PHE A 1 725 ? 5.909 6.325 -13.177 1.00 75.06 725 PHE A CA 1
ATOM 5517 C C . PHE A 1 725 ? 4.588 6.267 -13.961 1.00 75.06 725 PHE A C 1
ATOM 5519 O O . PHE A 1 725 ? 3.961 7.309 -14.144 1.00 75.06 725 PHE A O 1
ATOM 5526 N N . GLU A 1 726 ? 4.187 5.093 -14.457 1.00 80.75 726 GLU A N 1
ATOM 5527 C CA . GLU A 1 726 ? 3.066 4.928 -15.387 1.00 80.75 726 GLU A CA 1
ATOM 5528 C C . GLU A 1 726 ? 2.194 3.734 -14.997 1.00 80.75 726 GLU A C 1
ATOM 5530 O O . GLU A 1 726 ? 2.654 2.586 -14.999 1.00 80.75 726 GLU A O 1
ATOM 5535 N N . HIS A 1 727 ? 0.919 4.019 -14.738 1.00 88.69 727 HIS A N 1
ATOM 5536 C CA . HIS A 1 727 ? -0.145 3.024 -14.670 1.00 88.69 727 HIS A CA 1
ATOM 5537 C C . HIS A 1 727 ? -0.462 2.451 -16.056 1.00 88.69 727 HIS A C 1
ATOM 5539 O O . HIS A 1 727 ? -0.009 2.950 -17.092 1.00 88.69 727 HIS A O 1
ATOM 5545 N N . ASP A 1 728 ? -1.272 1.401 -16.071 1.00 90.44 728 ASP A N 1
ATOM 5546 C CA . ASP A 1 728 ? -1.699 0.713 -17.279 1.00 90.44 728 ASP A CA 1
ATOM 5547 C C . ASP A 1 728 ? -3.215 0.498 -17.300 1.00 90.44 728 ASP A C 1
ATOM 5549 O O . ASP A 1 728 ? -3.831 0.281 -16.263 1.00 90.44 728 ASP A O 1
ATOM 5553 N N . GLU A 1 729 ? -3.824 0.542 -18.484 1.00 92.94 729 GLU A N 1
ATOM 5554 C CA . GLU A 1 729 ? -5.280 0.386 -18.631 1.00 92.94 729 GLU A CA 1
ATOM 5555 C C . GLU A 1 729 ? -5.746 -1.043 -18.317 1.00 92.94 729 GLU A C 1
ATOM 5557 O O . GLU A 1 729 ? -6.853 -1.219 -17.817 1.00 92.94 729 GLU A O 1
ATOM 5562 N N . GLU A 1 730 ? -4.908 -2.055 -18.579 1.00 95.12 730 GLU A N 1
ATOM 5563 C CA . GLU A 1 730 ? -5.222 -3.473 -18.376 1.00 95.12 730 GLU A CA 1
ATOM 5564 C C . GLU A 1 730 ? -4.868 -3.954 -16.958 1.00 95.12 730 GLU A C 1
ATOM 5566 O O . GLU A 1 730 ? -3.696 -4.029 -16.584 1.00 95.12 730 GLU A O 1
ATOM 5571 N N . SER A 1 731 ? -5.869 -4.386 -16.195 1.00 95.56 731 SER A N 1
ATOM 5572 C CA . SER A 1 731 ? -5.739 -4.768 -14.787 1.00 95.56 731 SER A CA 1
ATOM 5573 C C . SER A 1 731 ? -6.329 -6.152 -14.470 1.00 95.56 731 SER A C 1
ATOM 5575 O O . SER A 1 731 ? -7.047 -6.767 -15.273 1.00 95.56 731 SER A O 1
ATOM 5577 N N . LEU A 1 732 ? -5.987 -6.679 -13.289 1.00 97.56 732 LEU A N 1
ATOM 5578 C CA . LEU A 1 732 ? -6.467 -7.967 -12.780 1.00 97.56 732 LEU A CA 1
ATOM 5579 C C . LEU A 1 732 ? -8.000 -8.004 -12.616 1.00 97.56 732 LEU A C 1
ATOM 5581 O O . LEU A 1 732 ? -8.588 -7.111 -12.010 1.00 97.56 732 LEU A O 1
ATOM 5585 N N . PHE A 1 733 ? -8.636 -9.105 -13.040 1.00 98.12 733 PHE A N 1
ATOM 5586 C CA . PHE A 1 733 ? -9.996 -9.468 -12.621 1.00 98.12 733 PHE A CA 1
ATOM 5587 C C . PHE A 1 733 ? -10.188 -10.984 -12.497 1.00 98.12 733 PHE A C 1
ATOM 5589 O O . PHE A 1 733 ? -9.996 -11.746 -13.453 1.00 98.12 733 PHE A O 1
ATOM 5596 N N . VAL A 1 734 ? -10.631 -11.418 -11.317 1.00 97.69 734 VAL A N 1
ATOM 5597 C CA . VAL A 1 734 ? -10.991 -12.800 -10.985 1.00 97.69 734 VAL A CA 1
ATOM 5598 C C . VAL A 1 734 ? -12.223 -12.798 -10.083 1.00 97.69 734 VAL A C 1
ATOM 5600 O O . VAL A 1 734 ? -12.256 -12.094 -9.077 1.00 97.69 734 VAL A O 1
ATOM 5603 N N . ALA A 1 735 ? -13.219 -13.626 -10.391 1.00 97.00 735 ALA A N 1
ATOM 5604 C CA . ALA A 1 735 ? -14.410 -13.785 -9.564 1.00 97.00 735 ALA A CA 1
ATOM 5605 C C . ALA A 1 735 ? -14.731 -15.261 -9.292 1.00 97.00 735 ALA A C 1
ATOM 5607 O O . ALA A 1 735 ? -14.719 -16.084 -10.207 1.00 97.00 735 ALA A O 1
ATOM 5608 N N . VAL A 1 736 ? -15.055 -15.591 -8.041 1.00 94.88 736 VAL A N 1
ATOM 5609 C CA . VAL A 1 736 ? -15.396 -16.939 -7.558 1.00 94.88 736 VAL A CA 1
ATOM 5610 C C . VAL A 1 736 ? -16.708 -16.876 -6.782 1.00 94.88 736 VAL A C 1
ATOM 5612 O O . VAL A 1 736 ? -16.840 -16.086 -5.854 1.00 94.88 736 VAL A O 1
ATOM 5615 N N . GLY A 1 737 ? -17.668 -17.729 -7.133 1.00 92.31 737 GLY A N 1
ATOM 5616 C CA . GLY A 1 737 ? -18.955 -17.825 -6.444 1.00 92.31 737 GLY A CA 1
ATOM 5617 C C . GLY A 1 737 ? -20.005 -18.562 -7.281 1.00 92.31 737 GLY A C 1
ATOM 5618 O O . GLY A 1 737 ? -19.709 -18.982 -8.407 1.00 92.31 737 GLY A O 1
ATOM 5619 N N . PRO A 1 738 ? -21.234 -18.726 -6.764 1.00 87.25 738 PRO A N 1
ATOM 5620 C CA . PRO A 1 738 ? -22.345 -19.317 -7.501 1.00 87.25 738 PRO A CA 1
ATOM 5621 C C . PRO A 1 738 ? -22.609 -18.632 -8.837 1.00 87.25 738 PRO A C 1
ATOM 5623 O O . PRO A 1 738 ? -22.475 -17.414 -8.983 1.00 87.25 738 PRO A O 1
ATOM 5626 N N . GLY A 1 739 ? -23.045 -19.417 -9.815 1.00 81.75 739 GLY A N 1
ATOM 5627 C CA . GLY A 1 739 ? -23.360 -18.918 -11.142 1.00 81.75 739 GLY A CA 1
ATOM 5628 C C . GLY A 1 739 ? -22.158 -18.591 -12.026 1.00 81.75 739 GLY A C 1
ATOM 5629 O O . GLY A 1 739 ? -22.377 -18.202 -13.168 1.00 81.75 739 GLY A O 1
ATOM 5630 N N . LEU A 1 740 ? -20.918 -18.749 -11.553 1.00 87.81 740 LEU A N 1
ATOM 5631 C CA . LEU A 1 740 ? -19.710 -18.566 -12.361 1.00 87.81 740 LEU A CA 1
ATOM 5632 C C . LEU A 1 740 ? -19.155 -19.902 -12.864 1.00 87.81 740 LEU A C 1
ATOM 5634 O O . LEU A 1 740 ? -19.282 -20.946 -12.223 1.00 87.81 740 LEU A O 1
ATOM 5638 N N . ALA A 1 741 ? -18.533 -19.874 -14.043 1.00 79.56 741 ALA A N 1
ATOM 5639 C CA . ALA A 1 741 ? -17.900 -21.049 -14.626 1.00 79.56 741 ALA A CA 1
ATOM 5640 C C . ALA A 1 741 ? -16.461 -21.161 -14.107 1.00 79.56 741 ALA A C 1
ATOM 5642 O O . ALA A 1 741 ? -15.616 -20.343 -14.471 1.00 79.56 741 ALA A O 1
ATOM 5643 N N . GLY A 1 742 ? -16.186 -22.170 -13.276 1.00 82.56 742 GLY A N 1
ATOM 5644 C CA . GLY A 1 742 ? -14.835 -22.449 -12.778 1.00 82.56 742 GLY A CA 1
ATOM 5645 C C . GLY A 1 742 ? -13.860 -22.798 -13.906 1.00 82.56 742 GLY A C 1
ATOM 5646 O O . GLY A 1 742 ? -14.204 -23.562 -14.813 1.00 82.56 742 GLY A O 1
ATOM 5647 N N . GLY A 1 743 ? -12.667 -22.203 -13.875 1.00 83.38 743 GLY A N 1
ATOM 5648 C CA . GLY A 1 743 ? -11.691 -22.254 -14.966 1.00 83.38 743 GLY A CA 1
ATOM 5649 C C . GLY A 1 743 ? -12.077 -21.398 -16.180 1.00 83.38 743 GLY A C 1
ATOM 5650 O O . GLY A 1 743 ? -11.437 -21.498 -17.228 1.00 83.38 743 GLY A O 1
ATOM 5651 N N . GLY A 1 744 ? -13.135 -20.589 -16.075 1.00 88.50 744 GLY A N 1
ATOM 5652 C CA . GLY A 1 744 ? -13.654 -19.777 -17.171 1.00 88.50 744 GLY A CA 1
ATOM 5653 C C . GLY A 1 744 ? -12.773 -18.566 -17.477 1.00 88.50 744 GLY A C 1
ATOM 5654 O O . GLY A 1 744 ? -12.218 -17.940 -16.576 1.00 88.50 744 GLY A O 1
ATOM 5655 N N . ARG A 1 745 ? -12.702 -18.183 -18.753 1.00 93.12 745 ARG A N 1
ATOM 5656 C CA . ARG A 1 745 ? -12.192 -16.881 -19.200 1.00 93.12 745 ARG A CA 1
ATOM 5657 C C . ARG A 1 745 ? -13.306 -16.154 -19.949 1.00 93.12 745 ARG A C 1
ATOM 5659 O O . ARG A 1 745 ? -13.959 -16.765 -20.794 1.00 93.12 745 ARG A O 1
ATOM 5666 N N . VAL A 1 746 ? -13.520 -14.879 -19.639 1.00 92.81 746 VAL A N 1
ATOM 5667 C CA . VAL A 1 746 ? -14.276 -13.971 -20.508 1.00 92.81 746 VAL A CA 1
ATOM 5668 C C . VAL A 1 746 ? -13.325 -13.511 -21.610 1.00 92.81 746 VAL A C 1
ATOM 5670 O O . VAL A 1 746 ? -12.231 -13.033 -21.325 1.00 92.81 746 VAL A O 1
ATOM 5673 N N . GLU A 1 747 ? -13.711 -13.721 -22.868 1.00 89.75 747 GLU A N 1
ATOM 5674 C CA . GLU A 1 747 ? -12.906 -13.312 -24.031 1.00 89.75 747 GLU A CA 1
ATOM 5675 C C . GLU A 1 747 ? -13.033 -11.815 -24.348 1.00 89.75 747 GLU A C 1
ATOM 5677 O O . GLU A 1 747 ? -12.212 -11.270 -25.077 1.00 89.75 747 GLU A O 1
ATOM 5682 N N . GLU A 1 748 ? -14.078 -11.183 -23.816 1.00 90.69 748 GLU A N 1
ATOM 5683 C CA . GLU A 1 748 ? -14.332 -9.746 -23.841 1.00 90.69 748 GLU A CA 1
ATOM 5684 C C . GLU A 1 748 ? -13.597 -9.084 -22.667 1.00 90.69 748 GLU A C 1
ATOM 5686 O O . GLU A 1 748 ? -13.687 -9.568 -21.535 1.00 90.69 748 GLU A O 1
ATOM 5691 N N . ASP A 1 749 ? -12.911 -7.971 -22.917 1.00 91.75 749 ASP A N 1
ATOM 5692 C CA . ASP A 1 749 ? -12.323 -7.169 -21.845 1.00 91.75 749 ASP A CA 1
ATOM 5693 C C . ASP A 1 749 ? -13.438 -6.443 -21.069 1.00 91.75 749 ASP A C 1
ATOM 5695 O O . ASP A 1 749 ? -14.384 -5.907 -21.657 1.00 91.75 749 ASP A O 1
ATOM 5699 N N . LEU A 1 750 ? -13.348 -6.439 -19.738 1.00 95.75 750 LEU A N 1
ATOM 5700 C CA . LEU A 1 750 ? -14.375 -5.880 -18.859 1.00 95.75 750 LEU A CA 1
ATOM 5701 C C . LEU A 1 750 ? -14.044 -4.431 -18.500 1.00 95.75 750 LEU A C 1
ATOM 5703 O O . LEU A 1 750 ? -12.988 -4.172 -17.950 1.00 95.75 750 LEU A O 1
ATOM 5707 N N . SER A 1 751 ? -14.933 -3.470 -18.731 1.00 94.88 751 SER A N 1
ATOM 5708 C CA . SER A 1 751 ? -14.717 -2.084 -18.280 1.00 94.88 751 SER A CA 1
ATOM 5709 C C . SER A 1 751 ? -15.168 -1.908 -16.830 1.00 94.88 751 SER A C 1
ATOM 5711 O O . SER A 1 751 ? -16.287 -2.302 -16.489 1.00 94.88 751 SER A O 1
ATOM 5713 N N . ILE A 1 752 ? -14.341 -1.274 -15.990 1.00 92.44 752 ILE A N 1
ATOM 5714 C CA . ILE A 1 752 ? -14.646 -1.034 -14.568 1.00 92.44 752 ILE A CA 1
ATOM 5715 C C . ILE A 1 752 ? -15.976 -0.285 -14.341 1.00 92.44 752 ILE A C 1
ATOM 5717 O O . ILE A 1 752 ? -16.684 -0.562 -13.369 1.00 92.44 752 ILE A O 1
ATOM 5721 N N . ASP A 1 753 ? -16.390 0.547 -15.300 1.00 88.94 753 ASP A N 1
ATOM 5722 C CA . ASP A 1 753 ? -17.686 1.243 -15.366 1.00 88.94 753 ASP A CA 1
ATOM 5723 C C . ASP A 1 753 ? -18.883 0.272 -15.260 1.00 88.94 753 ASP A C 1
ATOM 5725 O O . ASP A 1 753 ? -19.961 0.635 -14.786 1.00 88.94 753 ASP A O 1
ATOM 5729 N N . GLY A 1 754 ? -18.698 -0.979 -15.698 1.00 93.44 754 GLY A N 1
ATOM 5730 C CA . GLY A 1 754 ? -19.678 -2.064 -15.629 1.00 93.44 754 GLY A CA 1
ATOM 5731 C C . GLY A 1 754 ? -19.737 -2.812 -14.295 1.00 93.44 754 GLY A C 1
ATOM 5732 O O . GLY A 1 754 ? -20.725 -3.501 -14.014 1.00 93.44 754 GLY A O 1
ATOM 5733 N N . MET A 1 755 ? -18.713 -2.684 -13.448 1.00 94.88 755 MET A N 1
ATOM 5734 C CA . MET A 1 755 ? -18.579 -3.510 -12.246 1.00 94.88 755 MET A CA 1
ATOM 5735 C C . MET A 1 755 ? -19.655 -3.188 -11.200 1.00 94.88 755 MET A C 1
ATOM 5737 O O . MET A 1 755 ? -20.238 -4.103 -10.615 1.00 94.88 755 MET A O 1
ATOM 5741 N N . GLY A 1 756 ? -19.998 -1.908 -11.014 1.00 93.38 756 GLY A N 1
ATOM 5742 C CA . GLY A 1 756 ? -21.067 -1.498 -10.095 1.00 93.38 756 GLY A CA 1
ATOM 5743 C C . GLY A 1 756 ? -22.451 -2.028 -10.501 1.00 93.38 756 GLY A C 1
ATOM 5744 O O . GLY A 1 756 ? -23.224 -2.465 -9.645 1.00 93.38 756 GLY A O 1
ATOM 5745 N N . TRP A 1 757 ? -22.747 -2.088 -11.806 1.00 94.38 757 TRP A N 1
ATOM 5746 C CA . TRP A 1 757 ? -23.956 -2.738 -12.333 1.00 94.38 757 TRP A CA 1
ATOM 5747 C C . TRP A 1 757 ? -23.990 -4.231 -12.018 1.00 94.38 757 TRP A C 1
ATOM 5749 O O . TRP A 1 757 ? -25.008 -4.743 -11.544 1.00 94.38 757 TRP A O 1
ATOM 5759 N N . TRP A 1 758 ? -22.879 -4.926 -12.248 1.00 94.81 758 TRP A N 1
ATOM 5760 C CA . TRP A 1 758 ? -22.801 -6.364 -12.030 1.00 94.81 758 TRP A CA 1
ATOM 5761 C C . TRP A 1 758 ? -22.915 -6.738 -10.546 1.00 94.81 758 TRP A C 1
ATOM 5763 O O . TRP A 1 758 ? -23.678 -7.647 -10.214 1.00 94.81 758 TRP A O 1
ATOM 5773 N N . ILE A 1 759 ? -22.262 -5.991 -9.650 1.00 95.50 759 ILE A N 1
ATOM 5774 C CA . ILE A 1 759 ? -22.371 -6.163 -8.191 1.00 95.50 759 ILE A CA 1
ATOM 5775 C C . ILE A 1 759 ? -23.813 -5.937 -7.717 1.00 95.50 759 ILE A C 1
ATOM 5777 O O . ILE A 1 759 ? -24.375 -6.781 -7.013 1.00 95.50 759 ILE A O 1
ATOM 5781 N N . ALA A 1 760 ? -24.449 -4.838 -8.141 1.00 93.62 760 ALA A N 1
ATOM 5782 C CA . ALA A 1 760 ? -25.845 -4.562 -7.806 1.00 93.62 760 ALA A CA 1
ATOM 5783 C C . ALA A 1 760 ? -26.771 -5.694 -8.292 1.00 93.62 760 ALA A C 1
ATOM 5785 O O . ALA A 1 760 ? -27.607 -6.186 -7.528 1.00 93.62 760 ALA A O 1
ATOM 5786 N N . ARG A 1 761 ? -26.563 -6.180 -9.523 1.00 93.12 761 ARG A N 1
ATOM 5787 C CA . ARG A 1 761 ? -27.318 -7.300 -10.100 1.00 93.12 761 ARG A CA 1
ATOM 5788 C C . ARG A 1 761 ? -27.095 -8.613 -9.349 1.00 93.12 761 ARG A C 1
ATOM 5790 O O . ARG A 1 761 ? -28.063 -9.344 -9.139 1.00 93.12 761 ARG A O 1
ATOM 5797 N N . ALA A 1 762 ? -25.868 -8.912 -8.923 1.00 92.19 762 ALA A N 1
ATOM 5798 C CA . ALA A 1 762 ? -25.546 -10.115 -8.152 1.00 92.19 762 ALA A CA 1
ATOM 5799 C C . ALA A 1 762 ? -26.297 -10.165 -6.808 1.00 92.19 762 ALA A C 1
ATOM 5801 O O . ALA A 1 762 ? -26.687 -11.250 -6.370 1.00 92.19 762 ALA A O 1
ATOM 5802 N N . LEU A 1 763 ? -26.563 -8.997 -6.210 1.00 93.25 763 LEU A N 1
ATOM 5803 C CA . LEU A 1 763 ? -27.354 -8.810 -4.986 1.00 93.25 763 LEU A CA 1
ATOM 5804 C C . LEU A 1 763 ? -28.872 -8.662 -5.226 1.00 93.25 763 LEU A C 1
ATOM 5806 O O . LEU A 1 763 ? -29.631 -8.517 -4.268 1.00 93.25 763 LEU A O 1
ATOM 5810 N N . GLY A 1 764 ? -29.331 -8.735 -6.481 1.00 91.94 764 GLY A N 1
ATOM 58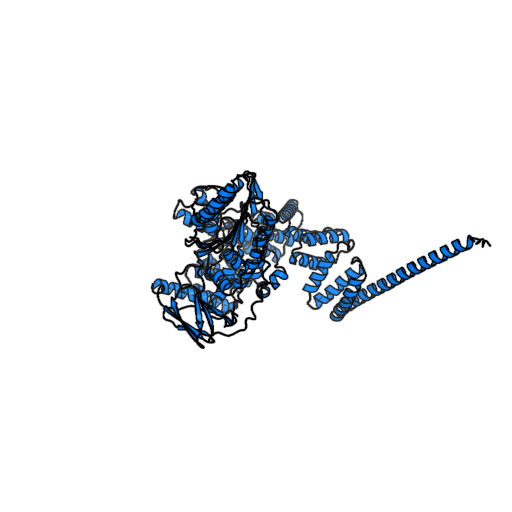11 C CA . GLY A 1 764 ? -30.752 -8.697 -6.853 1.00 91.94 764 GLY A CA 1
ATOM 5812 C C . GLY A 1 764 ? -31.315 -7.314 -7.201 1.00 91.94 764 GLY A C 1
ATOM 5813 O O . GLY A 1 764 ? -32.530 -7.180 -7.345 1.00 91.94 764 GLY A O 1
ATOM 5814 N N . PHE A 1 765 ? -30.473 -6.291 -7.366 1.00 91.19 765 PHE A N 1
ATOM 5815 C CA . PHE A 1 765 ? -30.886 -4.944 -7.767 1.00 91.19 765 PHE A CA 1
ATOM 5816 C C . PHE A 1 765 ? -30.691 -4.737 -9.274 1.00 91.19 765 PHE A C 1
ATOM 5818 O O . PHE A 1 765 ? -29.589 -4.882 -9.796 1.00 91.19 765 PHE A O 1
ATOM 5825 N N . GLU A 1 766 ? -31.749 -4.349 -9.987 1.00 89.31 766 GLU A N 1
ATOM 5826 C CA . GLU A 1 766 ? -31.671 -4.024 -11.416 1.00 89.31 766 GLU A CA 1
ATOM 5827 C C . GLU A 1 766 ? -31.580 -2.505 -11.621 1.00 89.31 766 GLU A C 1
ATOM 5829 O O . GLU A 1 766 ? -32.384 -1.741 -11.080 1.00 89.31 766 GLU A O 1
ATOM 5834 N N . ARG A 1 767 ? -30.568 -2.061 -12.376 1.00 89.00 767 ARG A N 1
ATOM 5835 C CA . ARG A 1 767 ? -30.265 -0.650 -12.657 1.00 89.00 767 ARG A CA 1
ATOM 5836 C C . ARG A 1 767 ? -29.915 -0.458 -14.129 1.00 89.00 767 ARG A C 1
ATOM 5838 O O . ARG A 1 767 ? -29.310 -1.337 -14.740 1.00 89.00 767 ARG A O 1
ATOM 5845 N N . ASP A 1 768 ? -30.275 0.705 -14.665 1.00 89.94 768 ASP A N 1
ATOM 5846 C CA . ASP A 1 768 ? -29.881 1.158 -16.004 1.00 89.94 768 ASP A CA 1
ATOM 5847 C C . ASP A 1 768 ? -28.526 1.877 -15.912 1.00 89.94 768 ASP A C 1
ATOM 5849 O O . ASP A 1 768 ? -28.417 3.096 -16.006 1.00 89.94 768 ASP A O 1
ATOM 5853 N N . TRP A 1 769 ? -27.504 1.091 -15.580 1.00 91.62 769 TRP A N 1
ATOM 5854 C CA . TRP A 1 769 ? -26.110 1.514 -15.457 1.00 91.62 769 TRP A CA 1
ATOM 5855 C C . TRP A 1 769 ? -25.285 0.927 -16.611 1.00 91.62 769 TRP A C 1
ATOM 5857 O O . TRP A 1 769 ? -25.720 -0.063 -17.218 1.00 91.62 769 TRP A O 1
ATOM 5867 N N . PRO A 1 770 ? -24.103 1.497 -16.925 1.00 91.12 770 PRO A N 1
ATOM 5868 C CA . PRO A 1 770 ? -23.160 0.875 -17.843 1.00 91.12 770 PRO A CA 1
ATOM 5869 C C . PRO A 1 770 ? -22.882 -0.560 -17.413 1.00 91.12 770 PRO A C 1
ATOM 5871 O O . PRO A 1 770 ? -22.873 -0.877 -16.226 1.00 91.12 770 PRO A O 1
ATOM 5874 N N . ARG A 1 771 ? -22.693 -1.438 -18.394 1.00 92.94 771 ARG A N 1
ATOM 5875 C CA . ARG A 1 771 ? -22.535 -2.875 -18.148 1.00 92.94 771 ARG A CA 1
ATOM 5876 C C . ARG A 1 771 ? -21.132 -3.381 -18.445 1.00 92.94 771 ARG A C 1
ATOM 5878 O O . ARG A 1 771 ? -20.756 -4.418 -17.920 1.00 92.94 771 ARG A O 1
ATOM 5885 N N . GLY A 1 772 ? -20.358 -2.650 -19.251 1.00 92.06 772 GLY A N 1
ATOM 5886 C CA . GLY A 1 772 ? -18.919 -2.861 -19.428 1.00 92.06 772 GLY A CA 1
ATOM 5887 C C . GLY A 1 772 ? -18.494 -4.293 -19.777 1.00 92.06 772 GLY A C 1
ATOM 5888 O O . GLY A 1 772 ? -17.457 -4.718 -19.294 1.00 92.06 772 GLY A O 1
ATOM 5889 N N . GLY A 1 773 ? -19.294 -5.060 -20.529 1.00 92.81 773 GLY A N 1
ATOM 5890 C CA . GLY A 1 773 ? -18.993 -6.459 -20.879 1.00 92.81 773 GLY A CA 1
ATOM 5891 C C . GLY A 1 773 ? -19.386 -7.497 -19.814 1.00 92.81 773 GLY A C 1
ATOM 5892 O O . GLY A 1 773 ? -19.389 -8.702 -20.087 1.00 92.81 773 GLY A O 1
ATOM 5893 N N . PHE A 1 774 ? -19.804 -7.070 -18.616 1.00 93.62 774 PHE A N 1
ATOM 5894 C CA . PHE A 1 774 ? -20.207 -7.967 -17.524 1.00 93.62 774 PHE A CA 1
ATOM 5895 C C . PHE A 1 774 ? -21.514 -8.740 -17.805 1.00 93.62 774 PHE A C 1
ATOM 5897 O O . PHE A 1 774 ? -21.888 -9.625 -17.026 1.00 93.62 774 PHE A O 1
ATOM 5904 N N . GLU A 1 775 ? -22.238 -8.467 -18.900 1.00 90.06 775 GLU A N 1
ATOM 5905 C CA . GLU A 1 775 ? -23.400 -9.280 -19.299 1.00 90.06 775 GLU A CA 1
ATOM 5906 C C . GLU A 1 775 ? -23.058 -10.755 -19.519 1.00 90.06 775 GLU A C 1
ATOM 5908 O O . GLU A 1 775 ? -23.874 -11.628 -19.201 1.00 90.06 775 GLU A O 1
ATOM 5913 N N . SER A 1 776 ? -21.847 -11.020 -20.014 1.00 85.56 776 SER A N 1
ATOM 5914 C CA . SER A 1 776 ? -21.281 -12.360 -20.199 1.00 85.56 776 SER A CA 1
ATOM 5915 C C . SER A 1 776 ? -21.294 -13.171 -18.891 1.00 85.56 776 SER A C 1
ATOM 5917 O O . SER A 1 776 ? -21.742 -14.320 -18.872 1.00 85.56 776 SER A O 1
ATOM 5919 N N . LEU A 1 777 ? -20.910 -12.542 -17.773 1.00 85.81 777 LEU A N 1
ATOM 5920 C CA . LEU A 1 777 ? -20.939 -13.111 -16.421 1.00 85.81 777 LEU A CA 1
ATOM 5921 C C . LEU A 1 777 ? -22.370 -13.198 -15.863 1.00 85.81 777 LEU A C 1
ATOM 5923 O O . LEU A 1 777 ? -22.759 -14.193 -15.246 1.00 85.81 777 LEU A O 1
ATOM 5927 N N . ALA A 1 778 ? -23.188 -12.169 -16.096 1.00 74.75 778 ALA A N 1
ATOM 5928 C CA . ALA A 1 778 ? -24.550 -12.086 -15.565 1.00 74.75 778 ALA A CA 1
ATOM 5929 C C . ALA A 1 778 ? -25.504 -13.165 -16.120 1.00 74.75 778 ALA A C 1
ATOM 5931 O O . ALA A 1 778 ? -26.445 -13.573 -15.428 1.00 74.75 778 ALA A O 1
ATOM 5932 N N . GLY A 1 779 ? -25.279 -13.628 -17.355 1.00 62.03 779 GLY A N 1
ATOM 5933 C CA . GLY A 1 779 ? -26.079 -14.681 -17.987 1.00 62.03 779 GLY A CA 1
ATOM 5934 C C . GLY A 1 779 ? -25.966 -16.041 -17.289 1.00 62.03 779 GLY A C 1
ATOM 5935 O O . GLY A 1 779 ? -26.957 -16.771 -17.204 1.00 62.03 779 GLY A O 1
ATOM 5936 N N . ALA A 1 780 ? -24.793 -16.360 -16.738 1.00 57.66 780 ALA A N 1
ATOM 5937 C CA . ALA A 1 780 ? -24.551 -17.619 -16.041 1.00 57.66 780 ALA A CA 1
ATOM 5938 C C . ALA A 1 780 ? -25.200 -17.635 -14.637 1.00 57.66 780 ALA A C 1
ATOM 5940 O O . ALA A 1 780 ? -25.877 -18.603 -14.281 1.00 57.66 780 ALA A O 1
ATOM 5941 N N . ALA A 1 781 ? -25.137 -16.520 -13.897 1.00 54.50 781 ALA A N 1
ATOM 5942 C CA . ALA A 1 781 ? -25.738 -16.401 -12.564 1.00 54.50 781 ALA A CA 1
ATOM 5943 C C . ALA A 1 781 ? -27.280 -16.373 -12.550 1.00 54.50 781 ALA A C 1
ATOM 5945 O O . ALA A 1 781 ? -27.912 -16.927 -11.644 1.00 54.50 781 ALA A O 1
ATOM 5946 N N . ALA A 1 782 ? -27.918 -15.779 -13.563 1.00 52.38 782 ALA A N 1
ATOM 5947 C CA . ALA A 1 782 ? -29.382 -15.704 -13.637 1.00 52.38 782 ALA A CA 1
ATOM 5948 C C . ALA A 1 782 ? -30.056 -17.083 -13.824 1.00 52.38 782 ALA A C 1
ATOM 5950 O O . ALA A 1 782 ? -31.184 -17.304 -13.366 1.00 52.38 782 ALA A O 1
ATOM 5951 N N . ALA A 1 783 ? -29.362 -18.031 -14.463 1.00 53.56 783 ALA A N 1
ATOM 5952 C CA . ALA A 1 783 ? -29.860 -19.386 -14.698 1.00 53.56 783 ALA A CA 1
ATOM 5953 C C . ALA A 1 783 ? -29.968 -20.229 -13.411 1.00 53.56 783 ALA A C 1
ATOM 5955 O O . ALA A 1 783 ? -30.729 -21.199 -13.381 1.00 53.56 783 ALA A O 1
ATOM 5956 N N . GLU A 1 784 ? -29.229 -19.868 -12.359 1.00 53.72 784 GLU A N 1
ATOM 5957 C CA . GLU A 1 784 ? -29.176 -20.608 -11.094 1.00 53.72 784 GLU A CA 1
ATOM 5958 C C . GLU A 1 784 ? -30.188 -20.084 -10.065 1.00 53.72 784 GLU A C 1
ATOM 5960 O O . GLU A 1 784 ? -30.938 -20.876 -9.492 1.00 53.72 784 GLU A O 1
ATOM 5965 N N . LEU A 1 785 ? -30.338 -18.757 -9.940 1.00 52.59 785 LEU A N 1
ATOM 5966 C CA . LEU A 1 785 ? -31.419 -18.132 -9.154 1.00 52.59 785 LEU A CA 1
ATOM 5967 C C . LEU A 1 785 ? -32.809 -18.619 -9.604 1.00 52.59 785 LEU A C 1
ATOM 5969 O O . LEU A 1 785 ? -33.696 -18.855 -8.787 1.00 52.59 785 LEU A O 1
ATOM 5973 N N . SER A 1 786 ? -32.970 -18.866 -10.908 1.00 51.09 786 SER A N 1
ATOM 5974 C CA . SER A 1 786 ? -34.194 -19.423 -11.500 1.00 51.09 786 SER A CA 1
ATOM 5975 C C . SER A 1 786 ? -34.485 -20.880 -11.096 1.00 51.09 786 SER A C 1
ATOM 5977 O O . SER A 1 786 ? -35.606 -21.347 -11.287 1.00 51.09 786 SER A O 1
ATOM 5979 N N . ARG A 1 787 ? -33.499 -21.621 -10.566 1.00 51.34 787 ARG A N 1
ATOM 5980 C CA . ARG A 1 787 ? -33.648 -23.020 -10.116 1.00 51.34 787 ARG A CA 1
ATOM 5981 C C . ARG A 1 787 ? -33.928 -23.136 -8.618 1.00 51.34 787 ARG A C 1
ATOM 5983 O O . ARG A 1 787 ? -34.628 -24.063 -8.227 1.00 51.34 787 ARG A O 1
ATOM 5990 N N . GLY A 1 788 ? -33.437 -22.198 -7.805 1.00 48.03 788 GLY A N 1
ATOM 5991 C CA . GLY A 1 788 ? -33.691 -22.166 -6.356 1.00 48.03 788 GLY A CA 1
ATOM 5992 C C . GLY A 1 788 ? -35.134 -21.813 -5.967 1.00 48.03 788 GLY A C 1
ATOM 5993 O O . GLY A 1 788 ? -35.550 -22.097 -4.851 1.00 48.03 788 GLY A O 1
ATOM 5994 N N . GLY A 1 789 ? -35.914 -21.228 -6.885 1.00 38.88 789 GLY A N 1
ATOM 5995 C CA . GLY A 1 789 ? -37.322 -20.865 -6.664 1.00 38.88 789 GLY A CA 1
ATOM 5996 C C . GLY A 1 789 ? -38.345 -21.985 -6.901 1.00 38.88 789 GLY A C 1
ATOM 5997 O O . GLY A 1 789 ? -39.544 -21.731 -6.806 1.00 38.88 789 GLY A O 1
ATOM 5998 N N . ALA A 1 790 ? -37.912 -23.202 -7.245 1.00 38.84 790 ALA A N 1
ATOM 5999 C CA . ALA A 1 790 ? -38.806 -24.352 -7.331 1.00 38.84 790 ALA A CA 1
ATOM 6000 C C . ALA A 1 790 ? -38.973 -24.975 -5.937 1.00 38.84 790 ALA A C 1
ATOM 6002 O O . ALA A 1 790 ? -38.021 -25.539 -5.400 1.00 38.84 790 ALA A O 1
ATOM 6003 N N . GLU A 1 791 ? -40.179 -24.887 -5.362 1.00 37.19 791 GLU A N 1
ATOM 6004 C CA . GLU A 1 791 ? -40.515 -25.603 -4.125 1.00 37.19 791 GLU A CA 1
ATOM 6005 C C . GLU A 1 791 ? -40.147 -27.094 -4.256 1.00 37.19 791 GLU A C 1
ATOM 6007 O O . GLU A 1 791 ? -40.388 -27.689 -5.316 1.00 37.19 791 GLU A O 1
ATOM 6012 N N . PRO A 1 792 ? -39.592 -27.729 -3.206 1.00 39.44 792 PRO A N 1
ATOM 6013 C CA . PRO A 1 792 ? -39.387 -29.167 -3.216 1.00 39.44 792 PRO A CA 1
ATOM 6014 C C . PRO A 1 792 ? -40.752 -29.848 -3.335 1.00 39.44 792 PRO A C 1
ATOM 6016 O O . PRO A 1 792 ? -41.574 -29.786 -2.424 1.00 39.44 792 PRO A O 1
ATOM 6019 N N . SER A 1 793 ? -41.009 -30.492 -4.473 1.00 38.91 793 SER A N 1
ATOM 6020 C CA . SER A 1 793 ? -42.222 -31.284 -4.652 1.00 38.91 793 SER A CA 1
ATOM 6021 C C . SER A 1 793 ? -42.175 -32.483 -3.705 1.00 38.91 793 SER A C 1
ATOM 6023 O O . SER A 1 793 ? -41.354 -33.378 -3.920 1.00 38.91 793 SER A O 1
ATOM 6025 N N . ASP A 1 794 ? -43.045 -32.499 -2.691 1.00 44.00 794 ASP A N 1
ATOM 6026 C CA . ASP A 1 794 ? -43.205 -33.629 -1.768 1.00 44.00 794 ASP A CA 1
ATOM 6027 C C . ASP A 1 794 ? -43.356 -34.952 -2.544 1.00 44.00 794 ASP A C 1
ATOM 6029 O O . ASP A 1 794 ? -44.290 -35.120 -3.339 1.00 44.00 794 ASP A O 1
ATOM 6033 N N . GLY A 1 795 ? -42.434 -35.889 -2.296 1.00 40.94 795 GLY A N 1
ATOM 6034 C CA . GLY A 1 795 ? -42.353 -37.202 -2.942 1.00 40.94 795 GLY A CA 1
ATOM 6035 C C . GLY A 1 795 ? -41.641 -38.229 -2.074 1.00 40.94 795 GLY A C 1
ATOM 6036 O O . GLY A 1 795 ? -40.495 -37.944 -1.664 1.00 40.94 795 GLY A O 1
#

Radius of gyration: 32.51 Å; Cα contacts (8 Å, |Δi|>4): 1400; chains: 1; bounding box: 72×105×111 Å

Nearest PDB structures (foldseek):
  6xt9-assembly1_H  TM=4.852E-01  e=4.221E-03  Homo sapiens
  9fpz-assembly1_B  TM=4.027E-01  e=7.233E-03  Homo sapiens
  8dth-assembly1_A  TM=3.901E-01  e=1.185E-02  Arabidopsis thaliana
  6y4l-assembly1_A  TM=3.894E-01  e=3.479E-02  Homo sapiens
  7qdz-assembly1_B  TM=4.309E-01  e=5.700E-02  Homo sapiens

Sequence (795 aa):
MSEAATNDPSRGRLVLRVVLLVLLLAVAAVLAVRAVRQVRTLAAVDEVCEAVGAADYDAAVEASGEMERLFAASLKRSSDAASRLVECRCAALSARGEELQCRREVAELLLDEHGVGWAPQRPLLVTGVDQLLADERPREAWRAIQRARQASGSPDLLRELELVARLRFEPEEVARQVTAARQRGEALPPEIVYTVVAESLSGSRPEEAIELLGPAPGAEASAEVVDRWYALRSGAEAQRGSLQGVVGALDAWRRRGLGEEEYRARLGLLAGNWWLTSSERQIELLTAALPGEERLEDPDLAVLVRSRLVRILASQGQLERALRLYDDSIERHGRLVGLDREELVRLRLESRDERAGERATSSATLVVDGLRGGDRLRLSPPPGAAADAELSELVARGSSLVVERPAGERPLWWLVRDAENRIVGRGTVWLTPGARSTVVLERRDQAASAPHTEPAVPARPTAGDGRRRVVLVLLDSADWRIVRYLLAADEVPVLARLLELGTRAVMLSDPPYTAAALAKLISPGADTFGLVELFHQLGQEVEALDFVGRNPVSFLEALLPGNQNLFEVVGAGERQALNLLQAVGAVSEERNATLIGPGGERRVQGGLQGTRQLTAEEIAAIPGLERDLESDSGRHLGEAAGELDNVLAVLRGGEVDLIAARVASLDLVTHATFGPLAEEGQHDGDLALLRFYRYLDLRLGEVLRAIDADDLLVVASDHGARTSFEHDEESLFVAVGPGLAGGGRVEEDLSIDGMGWWIARALGFERDWPRGGFESLAGAAAAELSRGGAEPSDG